Protein AF-0000000079918342 (afdb_homodimer)

Secondary structure (DSSP, 8-state):
--B-SSTT--HHHHHHTS-HHHHTHHHHTT--SS-SSEEEEEEEEEETTEEEEEEEEEEEGGGHHHHTT-SSPPP--TT--EEE-SSS-EEE-SSEE-TTSS-EE--EEEE--TTT-SSPEEEE-HHHHHHHT-EE-TTS-EEEE-TTS-EEEEEEEEE-STT-EEEEEEHHHHHHHHHHHTEEEEEEEEEEEEE--S----EEEEEE-SSEEEEEEEEE-TTT-SEEEEEEEEEEEPPPS---SSTT--SSPPP--EEEEEE-TTT-PEEEEE-S--TTTTT-EEEE-GGGGHHHHT-TTTEEE-SSEEEETTTEEEE-EE-TTS-EEEEHHHHTTS-HHHHHHHHTTEE---S---HHHIIIIIS-------S--HHHHHHHHHHHHHHHHHHHSS-SBPPPPHHHHHHHHT----SSS-HHHHHHHHHHHHIIIIITB-HHHHHHHH---S--HHHHHHHHHHHTT--HHHHHHHHHHHHHHIIIIISS---HHHHHHHHHTT-TTS-HHHHHHHHHHHHHHHHHHHHHHHHHHHH-/--B-SSTT--HHHHHHHS-HHHHTHHHHTT--SS-SSEEEEEEEEEETTEEEEEEEEEEEGGGHHHHTT-SSPPP--TT--EEE-SSS-EEE-SSEE-TTSS-EE--EEEE--TTT-SSPEEEE-HHHHHHHT-EE-TTS-EEEE-TTS-EEEEEEEEE-STT-EEEEEEHHHHHHHHHHHTEEEEEEEEEEEEE--S----EEEEEE-SSEEEEEEEEE-TTT-SEEEEEEEEEEEPPPS---SSTT--SSPPP--EEEEEE-TTT-PEEEEE-S--TTTTT-EEEE-GGGGHHHHT-TTTEEE-SSEEEETTTEEEE-EE-TTS-EEEEHHHHTTS-HHHHHHHHTTEE---S---HHHIIIIIS-------S--HHHHHHHHHHHHHHHHHHHSS-SBPPPPHHHHHHHHT----SSS-HHHHHHHHHHHHIIIIITB-HHHHHHHH---S--HHHHHHHHHHHTT--HHHHHHHHHHHHHHIIIIISS---HHHHHHHHHTT-TTS-HHHHHHHHHHHHHHHHHHHHHHHHHHHH-

Nearest PDB structures (foldseek):
  5kec-assembly3_D  TM=1.376E-01  e=1.061E-01  Klebsiella pneumoniae
  4w4l-assembly1_C  TM=3.823E-01  e=3.158E+00  Mycobacterium tuberculosis str. Erdman = ATCC 35801
  8gn5-assembly1_A  TM=1.642E-01  e=6.571E-01  Lederbergvirus
  4w4l-assembly1_C  TM=3.825E-01  e=2.499E+00  Mycobacterium tuberculosis str. Erdman = ATCC 35801
  5kec-assembly3_D  TM=1.377E-01  e=1.593E-01  Klebsiella pneumoniae

Solvent-accessible surface area (backbone atoms only — not comparable to full-atom values): 57253 Å² total; per-residue (Å²): 121,79,37,52,80,48,82,90,54,63,37,59,63,53,52,71,68,45,58,70,76,55,57,50,57,74,65,58,67,67,67,48,44,74,62,74,53,75,39,80,39,36,31,37,37,75,53,92,61,38,29,41,37,34,44,38,32,32,32,45,52,87,47,47,66,66,67,47,71,45,32,66,75,80,76,70,47,56,74,49,33,47,40,45,74,60,102,71,66,47,56,41,55,10,52,56,31,59,80,82,83,50,65,36,30,46,39,48,50,70,45,73,54,78,75,76,51,82,51,58,48,79,45,64,36,61,38,63,39,49,53,57,48,54,44,74,44,96,75,64,25,28,30,24,64,48,79,73,66,44,82,40,79,40,37,45,55,46,73,78,52,92,75,24,37,37,32,31,34,28,24,63,62,49,23,28,51,22,27,44,64,51,24,24,41,35,38,31,42,44,33,32,26,63,42,89,48,88,58,56,72,69,33,60,34,32,29,80,58,97,49,32,13,35,40,35,44,31,34,43,38,79,88,78,59,26,27,35,22,36,42,32,13,35,33,34,35,50,39,41,96,65,27,58,59,44,85,82,46,65,96,57,82,87,71,64,61,68,42,44,52,34,64,38,84,88,77,66,43,76,36,66,46,62,21,56,79,38,85,90,50,25,81,38,60,28,28,22,44,31,59,65,48,39,70,39,60,75,35,41,81,48,21,40,43,53,77,51,29,40,32,37,62,95,64,46,71,44,65,38,37,63,29,95,72,52,31,33,34,34,39,30,31,60,53,44,72,44,46,58,72,50,41,54,55,50,55,77,31,52,34,68,69,67,83,61,79,43,68,68,54,46,34,40,74,72,62,69,38,92,67,88,73,85,63,67,43,60,68,58,32,53,47,25,50,53,49,27,41,52,28,40,24,72,57,71,72,46,66,54,56,49,87,66,54,71,68,57,42,45,45,43,74,28,46,51,79,56,42,50,68,40,61,67,52,28,39,52,44,43,45,45,49,32,45,65,62,57,69,27,40,29,45,70,54,35,25,65,76,40,68,46,79,95,62,57,51,68,58,19,46,42,47,33,32,48,73,70,68,44,61,45,67,68,46,41,41,41,55,50,50,45,48,47,42,38,67,29,27,67,83,38,79,72,46,79,57,27,57,48,52,35,48,77,70,67,37,65,87,44,54,35,28,55,36,42,43,50,50,51,37,45,38,28,51,18,34,44,49,50,25,49,50,33,52,59,57,62,78,106,121,78,36,53,82,49,85,89,53,64,36,59,63,53,51,72,70,45,58,69,76,55,58,49,55,72,65,58,66,67,68,49,44,75,61,75,52,74,39,79,38,36,30,37,39,75,53,91,62,38,30,42,36,33,44,39,32,30,32,46,51,89,47,49,67,66,67,47,71,45,31,67,76,80,75,70,47,54,74,49,33,46,39,45,75,60,102,71,63,46,56,42,56,10,50,56,34,59,78,83,83,52,64,37,31,47,38,49,50,71,44,71,52,78,74,76,51,85,51,58,47,77,44,65,37,61,39,64,40,50,50,58,48,52,44,73,45,95,76,64,25,27,29,26,64,48,78,73,67,44,81,40,80,39,36,45,57,45,72,77,50,93,75,22,37,37,31,31,34,28,24,62,63,50,22,28,52,24,26,46,63,51,25,24,41,36,36,29,40,43,34,32,26,63,44,89,50,89,58,58,73,69,34,61,35,33,30,82,59,97,51,34,14,35,39,36,43,30,33,43,38,80,88,78,57,26,28,37,21,36,42,34,13,35,34,33,36,50,39,42,97,65,28,58,60,43,86,81,47,64,98,57,80,85,69,62,60,67,40,42,51,34,64,38,86,88,78,67,44,75,35,66,44,62,21,54,78,40,86,90,50,23,80,38,60,28,30,22,46,31,60,63,48,39,69,41,59,74,34,42,80,48,19,40,42,53,77,52,28,40,32,36,62,94,62,47,71,42,64,39,36,64,30,95,72,52,32,33,34,33,38,30,30,59,51,45,73,46,48,57,71,48,42,55,56,50,55,77,32,51,34,68,68,66,84,61,80,43,67,67,54,46,34,40,74,72,62,69,38,90,68,89,74,85,62,68,43,58,66,58,31,53,48,24,50,52,47,26,41,52,27,39,24,71,57,72,72,44,65,52,57,49,86,66,53,72,70,57,42,44,45,46,74,29,48,49,79,55,43,50,68,42,61,66,51,28,41,52,43,45,45,43,48,31,46,66,64,57,68,26,42,28,44,71,56,34,23,65,76,42,68,47,78,97,62,57,49,68,58,19,47,43,46,32,32,47,73,71,69,46,62,46,68,68,45,42,40,42,54,50,50,45,48,47,41,38,68,29,28,66,83,38,79,72,46,79,57,26,57,47,53,34,48,76,70,66,36,66,88,44,54,35,27,54,36,43,41,49,49,52,38,45,37,29,53,19,35,43,49,50,24,50,49,32,52,59,56,62,79,106

Organism: NCBI:txid1990687

pLDDT: mean 90.71, std 8.5, range [48.34, 98.69]

Structure (mmCIF, N/CA/C/O backbone):
data_AF-0000000079918342-model_v1
#
loop_
_entity.id
_entity.type
_entity.pdbx_description
1 polymer 'ApeA N-terminal domain-containing protein'
#
loop_
_atom_site.group_PDB
_atom_site.id
_atom_site.type_symbol
_atom_site.label_atom_id
_atom_site.label_alt_id
_atom_site.label_comp_id
_atom_site.label_asym_id
_atom_site.label_entity_id
_atom_site.label_seq_id
_atom_site.pdbx_PDB_ins_code
_atom_site.Cartn_x
_atom_site.Cartn_y
_atom_site.Cartn_z
_atom_site.occupancy
_atom_site.B_iso_or_equiv
_atom_site.auth_seq_id
_atom_site.auth_comp_id
_atom_site.auth_asym_id
_atom_site.auth_atom_id
_atom_site.pdbx_PDB_model_num
ATOM 1 N N . MET A 1 1 ? 8.359 -11.977 37.719 1 77.25 1 MET A N 1
ATOM 2 C CA . MET A 1 1 ? 7.555 -11.188 38.656 1 77.25 1 MET A CA 1
ATOM 3 C C . MET A 1 1 ? 8.336 -9.977 39.156 1 77.25 1 MET A C 1
ATOM 5 O O . MET A 1 1 ? 9.57 -10.008 39.219 1 77.25 1 MET A O 1
ATOM 9 N N . LEU A 1 2 ? 7.613 -8.914 39.406 1 88.88 2 LEU A N 1
ATOM 10 C CA . LEU A 1 2 ? 8.211 -7.703 39.969 1 88.88 2 LEU A CA 1
ATOM 11 C C . LEU A 1 2 ? 8.773 -7.965 41.375 1 88.88 2 LEU A C 1
ATOM 13 O O . LEU A 1 2 ? 8.203 -8.75 42.125 1 88.88 2 LEU A O 1
ATOM 17 N N . LYS A 1 3 ? 9.914 -7.402 41.625 1 88.44 3 LYS A N 1
ATOM 18 C CA . LYS A 1 3 ? 10.562 -7.598 42.938 1 88.44 3 LYS A CA 1
ATOM 19 C C . LYS A 1 3 ? 10.938 -6.262 43.562 1 88.44 3 LYS A C 1
ATOM 21 O O . LYS A 1 3 ? 11.055 -5.25 42.875 1 88.44 3 LYS A O 1
ATOM 26 N N . ASN A 1 4 ? 11.078 -6.301 44.906 1 85.06 4 ASN A N 1
ATOM 27 C CA . ASN A 1 4 ? 11.578 -5.141 45.625 1 85.06 4 ASN A CA 1
ATOM 28 C C . ASN A 1 4 ? 13.062 -4.91 45.375 1 85.06 4 ASN A C 1
ATOM 30 O O . ASN A 1 4 ? 13.883 -5.809 45.594 1 85.06 4 ASN A O 1
ATOM 34 N N . PRO A 1 5 ? 13.406 -3.764 44.938 1 77.19 5 PRO A N 1
ATOM 35 C CA . PRO A 1 5 ? 14.844 -3.52 44.844 1 77.19 5 PRO A CA 1
ATOM 36 C C . PRO A 1 5 ? 15.547 -3.582 46.188 1 77.19 5 PRO A C 1
ATOM 38 O O . PRO A 1 5 ? 16.688 -4.039 46.25 1 77.19 5 PRO A O 1
ATOM 41 N N . ASP A 1 6 ? 14.773 -3.061 47.25 1 77.81 6 ASP A N 1
ATOM 42 C CA . ASP A 1 6 ? 15.227 -3.154 48.625 1 77.81 6 ASP A CA 1
ATOM 43 C C . ASP A 1 6 ? 14.445 -4.219 49.375 1 77.81 6 ASP A C 1
ATOM 45 O O . ASP A 1 6 ? 13.242 -4.07 49.594 1 77.81 6 ASP A O 1
ATOM 49 N N . PRO A 1 7 ? 15.102 -5.277 49.781 1 77.69 7 PRO A N 1
ATOM 50 C CA . PRO A 1 7 ? 14.398 -6.371 50.469 1 77.69 7 PRO A CA 1
ATOM 51 C C . PRO A 1 7 ? 13.672 -5.918 51.719 1 77.69 7 PRO A C 1
ATOM 53 O O . PRO A 1 7 ? 12.734 -6.578 52.156 1 77.69 7 PRO A O 1
ATOM 56 N N . LYS A 1 8 ? 14.055 -4.855 52.344 1 80.31 8 LYS A N 1
ATOM 57 C CA . LYS A 1 8 ? 13.438 -4.414 53.594 1 80.31 8 LYS A CA 1
ATOM 58 C C . LYS A 1 8 ? 12.195 -3.562 53.312 1 80.31 8 LYS A C 1
ATOM 60 O O . LYS A 1 8 ? 11.469 -3.211 54.25 1 80.31 8 LYS A O 1
ATOM 65 N N . SER A 1 9 ? 12.023 -3.332 52 1 82.75 9 SER A N 1
ATOM 66 C CA . SER A 1 9 ? 10.891 -2.473 51.656 1 82.75 9 SER A CA 1
ATOM 67 C C . SER A 1 9 ? 9.602 -3.277 51.531 1 82.75 9 SER A C 1
ATOM 69 O O . SER A 1 9 ? 9.641 -4.48 51.281 1 82.75 9 SER A O 1
ATOM 71 N N . ASP A 1 10 ? 8.492 -2.711 51.844 1 86.94 10 ASP A N 1
ATOM 72 C CA . ASP A 1 10 ? 7.188 -3.357 51.75 1 86.94 10 ASP A CA 1
ATOM 73 C C . ASP A 1 10 ? 6.477 -2.965 50.469 1 86.94 10 ASP A C 1
ATOM 75 O O . ASP A 1 10 ? 5.246 -2.965 50.406 1 86.94 10 ASP A O 1
ATOM 79 N N . CYS A 1 11 ? 7.215 -2.602 49.469 1 89.62 11 CYS A N 1
ATOM 80 C CA . CYS A 1 11 ? 6.66 -2.084 48.25 1 89.62 11 CYS A CA 1
ATOM 81 C C . CYS A 1 11 ? 5.832 -3.145 47.531 1 89.62 11 CYS A C 1
ATOM 83 O O . CYS A 1 11 ? 4.797 -2.834 46.938 1 89.62 11 CYS A O 1
ATOM 85 N N . LEU A 1 12 ? 6.203 -4.348 47.562 1 91 12 LEU A N 1
ATOM 86 C CA . LEU A 1 12 ? 5.488 -5.418 46.875 1 91 12 LEU A CA 1
ATOM 87 C C . LEU A 1 12 ? 4.105 -5.625 47.469 1 91 12 LEU A C 1
ATOM 89 O O . LEU A 1 12 ? 3.133 -5.836 46.75 1 91 12 LEU A O 1
ATOM 93 N N . GLU A 1 13 ? 4.07 -5.605 48.781 1 90.38 13 GLU A N 1
ATOM 94 C CA . GLU A 1 13 ? 2.785 -5.742 49.438 1 90.38 13 GLU A CA 1
ATOM 95 C C . GLU A 1 13 ? 1.85 -4.59 49.094 1 90.38 13 GLU A C 1
ATOM 97 O O . GLU A 1 13 ? 0.654 -4.797 48.875 1 90.38 13 GLU A O 1
ATOM 102 N N . ARG A 1 14 ? 2.424 -3.492 49.062 1 90.62 14 ARG A N 1
ATOM 103 C CA . ARG A 1 14 ? 1.624 -2.322 48.719 1 90.62 14 ARG A CA 1
ATOM 104 C C . ARG A 1 14 ? 1.157 -2.383 47.25 1 90.62 14 ARG A C 1
ATOM 106 O O . ARG A 1 14 ? 0.032 -1.988 46.938 1 90.62 14 ARG A O 1
ATOM 113 N N . TYR A 1 15 ? 2.021 -2.844 46.406 1 92.88 15 TYR A N 1
ATOM 114 C CA . TYR A 1 15 ? 1.688 -3.041 45 1 92.88 15 TYR A CA 1
ATOM 115 C C . TYR A 1 15 ? 0.479 -3.957 44.844 1 92.88 15 TYR A C 1
ATOM 117 O O . TYR A 1 15 ? -0.421 -3.682 44.031 1 92.88 15 TYR A O 1
ATOM 125 N N . GLU A 1 16 ? 0.348 -4.984 45.625 1 91.62 16 GLU A N 1
ATOM 126 C CA . GLU A 1 16 ? -0.714 -5.977 45.5 1 91.62 16 GLU A CA 1
ATOM 127 C C . GLU A 1 16 ? -2.053 -5.414 45.969 1 91.62 16 GLU A C 1
ATOM 129 O O . GLU A 1 16 ? -3.111 -5.93 45.625 1 91.62 16 GLU A O 1
ATOM 134 N N . THR A 1 17 ? -1.94 -4.348 46.719 1 89.75 17 THR A N 1
ATOM 135 C CA . THR A 1 17 ? -3.17 -3.775 47.25 1 89.75 17 THR A CA 1
ATOM 136 C C . THR A 1 17 ? -3.686 -2.658 46.344 1 89.75 17 THR A C 1
ATOM 138 O O . THR A 1 17 ? -4.773 -2.127 46.594 1 89.75 17 THR A O 1
ATOM 141 N N . LEU A 1 18 ? -2.867 -2.318 45.375 1 91.75 18 LEU A N 1
ATOM 142 C CA . LEU A 1 18 ? -3.283 -1.254 44.469 1 91.75 18 LEU A CA 1
ATOM 143 C C . LEU A 1 18 ? -4.465 -1.7 43.625 1 91.75 18 LEU A C 1
ATOM 145 O O . LEU A 1 18 ? -4.652 -2.896 43.375 1 91.75 18 LEU A O 1
ATOM 149 N N . PRO A 1 19 ? -5.211 -0.747 43.156 1 91 19 PRO A N 1
ATOM 150 C CA . PRO A 1 19 ? -6.223 -1.092 42.156 1 91 19 PRO A CA 1
ATOM 151 C C . PRO A 1 19 ? -5.629 -1.774 40.906 1 91 19 PRO A C 1
ATOM 153 O O . PRO A 1 19 ? -4.512 -1.454 40.5 1 91 19 PRO A O 1
ATOM 156 N N . PRO A 1 20 ? -6.352 -2.643 40.344 1 91.19 20 PRO A N 1
ATOM 157 C CA . PRO A 1 20 ? -5.852 -3.428 39.188 1 91.19 20 PRO A CA 1
ATOM 158 C C . PRO A 1 20 ? -5.332 -2.555 38.062 1 91.19 20 PRO A C 1
ATOM 160 O O . PRO A 1 20 ? -4.344 -2.906 37.406 1 91.19 20 PRO A O 1
ATOM 163 N N . ALA A 1 21 ? -5.938 -1.442 37.844 1 90.69 21 ALA A N 1
ATOM 164 C CA . ALA A 1 21 ? -5.543 -0.572 36.75 1 90.69 21 ALA A CA 1
ATOM 165 C C . ALA A 1 21 ? -4.117 -0.064 36.938 1 90.69 21 ALA A C 1
ATOM 167 O O . ALA A 1 21 ? -3.416 0.205 35.969 1 90.69 21 ALA A O 1
ATOM 168 N N . LEU A 1 22 ? -3.652 0.002 38.156 1 93.81 22 LEU A N 1
ATOM 169 C CA . LEU A 1 22 ? -2.342 0.563 38.469 1 93.81 22 LEU A CA 1
ATOM 170 C C . LEU A 1 22 ? -1.278 -0.53 38.5 1 93.81 22 LEU A C 1
ATOM 172 O O . LEU A 1 22 ? -0.081 -0.237 38.531 1 93.81 22 LEU A O 1
ATOM 176 N N . GLN A 1 23 ? -1.66 -1.722 38.469 1 94.31 23 GLN A N 1
ATOM 177 C CA . GLN A 1 23 ? -0.716 -2.824 38.625 1 94.31 23 GLN A CA 1
ATOM 178 C C . GLN A 1 23 ? -0.073 -3.191 37.312 1 94.31 23 GLN A C 1
ATOM 180 O O . GLN A 1 23 ? 0.953 -3.873 37.25 1 94.31 23 GLN A O 1
ATOM 185 N N . HIS A 1 24 ? -0.611 -2.771 36.125 1 95.5 24 HIS A N 1
ATOM 186 C CA . HIS A 1 24 ? -0.116 -3.02 34.781 1 95.5 24 HIS A CA 1
ATOM 187 C C . HIS A 1 24 ? 0.101 -4.508 34.531 1 95.5 24 HIS A C 1
ATOM 189 O O . HIS A 1 24 ? 1.1 -4.906 33.938 1 95.5 24 HIS A O 1
ATOM 195 N N . ARG A 1 25 ? -0.786 -5.34 35.031 1 93.19 25 ARG A N 1
ATOM 196 C CA . ARG A 1 25 ? -0.651 -6.789 34.875 1 93.19 25 ARG A CA 1
ATOM 197 C C . ARG A 1 25 ? -0.78 -7.215 33.438 1 93.19 25 ARG A C 1
ATOM 199 O O . ARG A 1 25 ? -0.12 -8.156 33 1 93.19 25 ARG A O 1
ATOM 206 N N . GLU A 1 26 ? -1.632 -6.539 32.688 1 92.19 26 GLU A N 1
ATOM 207 C CA . GLU A 1 26 ? -1.819 -6.855 31.281 1 92.19 26 GLU A CA 1
ATOM 208 C C . GLU A 1 26 ? -0.519 -6.688 30.5 1 92.19 26 GLU A C 1
ATOM 210 O O . GLU A 1 26 ? -0.206 -7.496 29.625 1 92.19 26 GLU A O 1
ATOM 215 N N . ALA A 1 27 ? 0.208 -5.66 30.828 1 94.19 27 ALA A N 1
ATOM 216 C CA . ALA A 1 27 ? 1.485 -5.418 30.172 1 94.19 27 ALA A CA 1
ATOM 217 C C . ALA A 1 27 ? 2.51 -6.484 30.531 1 94.19 27 ALA A C 1
ATOM 219 O O . ALA A 1 27 ? 3.297 -6.918 29.688 1 94.19 27 ALA A O 1
ATOM 220 N N . LEU A 1 28 ? 2.471 -6.914 31.75 1 94.12 28 LEU A N 1
ATOM 221 C CA . LEU A 1 28 ? 3.426 -7.91 32.25 1 94.12 28 LEU A CA 1
ATOM 222 C C . LEU A 1 28 ? 3.143 -9.273 31.625 1 94.12 28 LEU A C 1
ATOM 224 O O . LEU A 1 28 ? 4.055 -10.086 31.469 1 94.12 28 LEU A O 1
ATOM 228 N N . THR A 1 29 ? 1.911 -9.523 31.219 1 93.12 29 THR A N 1
ATOM 229 C CA . THR A 1 29 ? 1.535 -10.797 30.594 1 93.12 29 THR A CA 1
ATOM 230 C C . THR A 1 29 ? 2.113 -10.906 29.188 1 93.12 29 THR A C 1
ATOM 232 O O . THR A 1 29 ? 2.184 -12 28.625 1 93.12 29 THR A O 1
ATOM 235 N N . LEU A 1 30 ? 2.508 -9.812 28.609 1 94.56 30 LEU A N 1
ATOM 236 C CA . LEU A 1 30 ? 3.066 -9.805 27.266 1 94.56 30 LEU A CA 1
ATOM 237 C C . LEU A 1 30 ? 4.488 -10.359 27.25 1 94.56 30 LEU A C 1
ATOM 239 O O . LEU A 1 30 ? 5.023 -10.695 26.203 1 94.56 30 LEU A O 1
ATOM 243 N N . ILE A 1 31 ? 5.094 -10.469 28.453 1 95.06 31 ILE A N 1
ATOM 244 C CA . ILE A 1 31 ? 6.484 -10.898 28.547 1 95.06 31 ILE A CA 1
ATOM 245 C C . ILE A 1 31 ? 6.574 -12.406 28.359 1 95.06 31 ILE A C 1
ATOM 247 O O . ILE A 1 31 ? 6.328 -13.172 29.297 1 95.06 31 ILE A O 1
ATOM 251 N N . ASP A 1 32 ? 6.895 -12.82 27.234 1 95.56 32 ASP A N 1
ATOM 252 C CA . ASP A 1 32 ? 7.109 -14.211 26.844 1 95.56 32 ASP A CA 1
ATOM 253 C C . ASP A 1 32 ? 8.281 -14.336 25.875 1 95.56 32 ASP A C 1
ATOM 255 O O . ASP A 1 32 ? 8.164 -13.953 24.703 1 95.56 32 ASP A O 1
ATOM 259 N N . PRO A 1 33 ? 9.406 -14.836 26.328 1 96.31 33 PRO A N 1
ATOM 260 C CA . PRO A 1 33 ? 10.578 -14.93 25.453 1 96.31 33 PRO A CA 1
ATOM 261 C C . PRO A 1 33 ? 10.406 -15.969 24.344 1 96.31 33 PRO A C 1
ATOM 263 O O . PRO A 1 33 ? 11.125 -15.938 23.344 1 96.31 33 PRO A O 1
ATOM 266 N N . GLU A 1 34 ? 9.531 -16.922 24.547 1 96.88 34 GLU A N 1
ATOM 267 C CA . GLU A 1 34 ? 9.344 -18 23.578 1 96.88 34 GLU A CA 1
ATOM 268 C C . GLU A 1 34 ? 7.871 -18.188 23.25 1 96.88 34 GLU A C 1
ATOM 270 O O . GLU A 1 34 ? 7.332 -19.297 23.406 1 96.88 34 GLU A O 1
ATOM 275 N N . PRO A 1 35 ? 7.332 -17.109 22.703 1 96.38 35 PRO A N 1
ATOM 276 C CA . PRO A 1 35 ? 5.91 -17.203 22.375 1 96.38 35 PRO A CA 1
ATOM 277 C C . PRO A 1 35 ? 5.648 -18.203 21.234 1 96.38 35 PRO A C 1
ATOM 279 O O . PRO A 1 35 ? 6.539 -18.453 20.422 1 96.38 35 PRO A O 1
ATOM 282 N N . THR A 1 36 ? 4.402 -18.719 21.172 1 95.38 36 THR A N 1
ATOM 283 C CA . THR A 1 36 ? 4.082 -19.703 20.156 1 95.38 36 THR A CA 1
ATOM 284 C C . THR A 1 36 ? 2.91 -19.234 19.297 1 95.38 36 THR A C 1
ATOM 286 O O . THR A 1 36 ? 2.621 -19.828 18.25 1 95.38 36 THR A O 1
ATOM 289 N N . GLN A 1 37 ? 2.238 -18.266 19.641 1 95.69 37 GLN A N 1
ATOM 290 C CA . GLN A 1 37 ? 1.07 -17.812 18.906 1 95.69 37 GLN A CA 1
ATOM 291 C C . GLN A 1 37 ? 1.309 -16.438 18.297 1 95.69 37 GLN A C 1
ATOM 293 O O . GLN A 1 37 ? 2.102 -16.297 17.359 1 95.69 37 GLN A O 1
ATOM 298 N N . TRP A 1 38 ? 0.719 -15.375 18.891 1 97.19 38 TRP A N 1
ATOM 299 C CA . TRP A 1 38 ? 0.881 -14.023 18.375 1 97.19 38 TRP A CA 1
ATOM 300 C C . TRP A 1 38 ? 1.716 -13.172 19.312 1 97.19 38 TRP A C 1
ATOM 302 O O . TRP A 1 38 ? 1.602 -13.297 20.547 1 97.19 38 TRP A O 1
ATOM 312 N N . ILE A 1 39 ? 2.525 -12.328 18.828 1 98.25 39 ILE A N 1
ATOM 313 C CA . ILE A 1 39 ? 3.361 -11.398 19.578 1 98.25 39 ILE A CA 1
ATOM 314 C C . ILE A 1 39 ? 2.932 -9.961 19.297 1 98.25 39 ILE A C 1
ATOM 316 O O . ILE A 1 39 ? 2.949 -9.523 18.141 1 98.25 39 ILE A O 1
ATOM 320 N N . THR A 1 40 ? 2.531 -9.219 20.297 1 98.12 40 THR A N 1
ATOM 321 C CA . THR A 1 40 ? 2.273 -7.797 20.094 1 98.12 40 THR A CA 1
ATOM 322 C C . THR A 1 40 ? 3.582 -7.016 20.031 1 98.12 40 THR A C 1
ATOM 324 O O . THR A 1 40 ? 4.324 -6.945 21.016 1 98.12 40 THR A O 1
ATOM 327 N N . VAL A 1 41 ? 3.852 -6.441 18.875 1 98.19 41 VAL A N 1
ATOM 328 C CA . VAL A 1 41 ? 5.176 -5.855 18.688 1 98.19 41 VAL A CA 1
ATOM 329 C C . VAL A 1 41 ? 5.07 -4.332 18.656 1 98.19 41 VAL A C 1
ATOM 331 O O . VAL A 1 41 ? 6.047 -3.633 18.938 1 98.19 41 VAL A O 1
ATOM 334 N N . LEU A 1 42 ? 3.988 -3.832 18.297 1 97.44 42 LEU A N 1
ATOM 335 C CA . LEU A 1 42 ? 3.758 -2.396 18.172 1 97.44 42 LEU A CA 1
ATOM 336 C C . LEU A 1 42 ? 2.391 -2.014 18.719 1 97.44 42 LEU A C 1
ATOM 338 O O . LEU A 1 42 ? 1.396 -2.693 18.469 1 97.44 42 LEU A O 1
ATOM 342 N N . ARG A 1 43 ? 2.383 -0.974 19.531 1 97.25 43 ARG A N 1
ATOM 343 C CA . ARG A 1 43 ? 1.124 -0.548 20.141 1 97.25 43 ARG A CA 1
ATOM 344 C C . ARG A 1 43 ? 1.159 0.936 20.484 1 97.25 43 ARG A C 1
ATOM 346 O O . ARG A 1 43 ? 2.18 1.444 20.953 1 97.25 43 ARG A O 1
ATOM 353 N N . ARG A 1 44 ? 0.147 1.629 20.25 1 95.19 44 ARG A N 1
ATOM 354 C CA . ARG A 1 44 ? -0.139 2.967 20.766 1 95.19 44 ARG A CA 1
ATOM 355 C C . ARG A 1 44 ? -1.598 3.09 21.188 1 95.19 44 ARG A C 1
ATOM 357 O O . ARG A 1 44 ? -2.5 3.059 20.344 1 95.19 44 ARG A O 1
ATOM 364 N N . GLN A 1 45 ? -1.799 3.193 22.469 1 94.62 45 GLN A N 1
ATOM 365 C CA . GLN A 1 45 ? -3.139 3.322 23.031 1 94.62 45 GLN A CA 1
ATOM 366 C C . GLN A 1 45 ? -3.182 4.398 24.109 1 94.62 45 GLN A C 1
ATOM 368 O O . GLN A 1 45 ? -2.328 4.43 25 1 94.62 45 GLN A O 1
ATOM 373 N N . GLY A 1 46 ? -4.113 5.191 23.953 1 91.94 46 GLY A N 1
ATOM 374 C CA . GLY A 1 46 ? -4.309 6.207 24.969 1 91.94 46 GLY A CA 1
ATOM 375 C C . GLY A 1 46 ? -3.443 7.434 24.766 1 91.94 46 GLY A C 1
ATOM 376 O O . GLY A 1 46 ? -2.795 7.578 23.734 1 91.94 46 GLY A O 1
ATOM 377 N N . ASP A 1 47 ? -3.59 8.344 25.719 1 87.06 47 ASP A N 1
ATOM 378 C CA . ASP A 1 47 ? -2.832 9.594 25.656 1 87.06 47 ASP A CA 1
ATOM 379 C C . ASP A 1 47 ? -2.662 10.188 27.062 1 87.06 47 ASP A C 1
ATOM 381 O O . ASP A 1 47 ? -3.15 9.633 28.047 1 87.06 47 ASP A O 1
ATOM 385 N N . GLY A 1 48 ? -1.814 11.188 27.078 1 85.38 48 GLY A N 1
ATOM 386 C CA . GLY A 1 48 ? -1.602 11.859 28.344 1 85.38 48 GLY A CA 1
ATOM 387 C C . GLY A 1 48 ? -1.008 10.953 29.422 1 85.38 48 GLY A C 1
ATOM 388 O O . GLY A 1 48 ? 0.04 10.344 29.203 1 85.38 48 GLY A O 1
ATOM 389 N N . LYS A 1 49 ? -1.84 10.828 30.5 1 86.62 49 LYS A N 1
ATOM 390 C CA . LYS A 1 49 ? -1.336 10.047 31.625 1 86.62 49 LYS A CA 1
ATOM 391 C C . LYS A 1 49 ? -1.922 8.641 31.641 1 86.62 49 LYS A C 1
ATOM 393 O O . LYS A 1 49 ? -1.796 7.91 32.625 1 86.62 49 LYS A O 1
ATOM 398 N N . ASN A 1 50 ? -2.578 8.297 30.641 1 92.62 50 ASN A N 1
ATOM 399 C CA . ASN A 1 50 ? -3.105 6.949 30.438 1 92.62 50 ASN A CA 1
ATOM 400 C C . ASN A 1 50 ? -2.77 6.414 29.062 1 92.62 50 ASN A C 1
ATOM 402 O O . ASN A 1 50 ? -3.477 6.703 28.094 1 92.62 50 ASN A O 1
ATOM 406 N N . TYR A 1 51 ? -1.711 5.668 29.016 1 95.31 51 TYR A N 1
ATOM 407 C CA . TYR A 1 51 ? -1.306 5.18 27.703 1 95.31 51 TYR A CA 1
ATOM 408 C C . TYR A 1 51 ? -0.571 3.85 27.812 1 95.31 51 TYR A C 1
ATOM 410 O O . TYR A 1 51 ? -0.171 3.449 28.906 1 95.31 51 TYR A O 1
ATOM 418 N N . SER A 1 52 ? -0.561 3.152 26.828 1 96.69 52 SER A N 1
ATOM 419 C CA . SER A 1 52 ? 0.193 1.918 26.641 1 96.69 52 SER A CA 1
ATOM 420 C C . SER A 1 52 ? 0.879 1.895 25.281 1 96.69 52 SER A C 1
ATOM 422 O O . SER A 1 52 ? 0.213 1.907 24.234 1 96.69 52 SER A O 1
ATOM 424 N N . SER A 1 53 ? 2.215 1.866 25.281 1 97.06 53 SER A N 1
ATOM 425 C CA . SER A 1 53 ? 2.973 1.939 24.031 1 97.06 53 SER A CA 1
ATOM 426 C C . SER A 1 53 ? 4.016 0.83 23.953 1 97.06 53 SER A C 1
ATOM 428 O O . SER A 1 53 ? 4.656 0.503 24.953 1 97.06 53 SER A O 1
ATOM 430 N N . LEU A 1 54 ? 4.094 0.23 22.844 1 98 54 LEU A N 1
ATOM 431 C CA . LEU A 1 54 ? 5.113 -0.763 22.531 1 98 54 LEU A CA 1
ATOM 432 C C . LEU A 1 54 ? 5.859 -0.385 21.25 1 98 54 LEU A C 1
ATOM 434 O O . LEU A 1 54 ? 5.254 0.114 20.297 1 98 54 LEU A O 1
ATOM 438 N N . LYS A 1 55 ? 7.113 -0.656 21.188 1 97.44 55 LYS A N 1
ATOM 439 C CA . LYS A 1 55 ? 7.934 -0.455 20 1 97.44 55 LYS A CA 1
ATOM 440 C C . LYS A 1 55 ? 8.992 -1.551 19.859 1 97.44 55 LYS A C 1
ATOM 442 O O . LYS A 1 55 ? 9.719 -1.838 20.812 1 97.44 55 LYS A O 1
ATOM 447 N N . PRO A 1 56 ? 9.039 -2.141 18.719 1 98.19 56 PRO A N 1
ATOM 448 C CA . PRO A 1 56 ? 9.992 -3.232 18.516 1 98.19 56 PRO A CA 1
ATOM 449 C C . PRO A 1 56 ? 11.312 -2.762 17.906 1 98.19 56 PRO A C 1
ATOM 451 O O . PRO A 1 56 ? 11.352 -1.727 17.234 1 98.19 56 PRO A O 1
ATOM 454 N N . LEU A 1 57 ? 12.391 -3.504 18.109 1 97.62 57 LEU A N 1
ATOM 455 C CA . LEU A 1 57 ? 13.656 -3.391 17.391 1 97.62 57 LEU A CA 1
ATOM 456 C C . LEU A 1 57 ? 14.398 -4.727 17.375 1 97.62 57 LEU A C 1
ATOM 458 O O . LEU A 1 57 ? 14.023 -5.652 18.109 1 97.62 57 LEU A O 1
ATOM 462 N N . LEU A 1 58 ? 15.328 -4.863 16.531 1 98.06 58 LEU A N 1
ATOM 463 C CA . LEU A 1 58 ? 16.125 -6.082 16.406 1 98.06 58 LEU A CA 1
ATOM 464 C C . LEU A 1 58 ? 17.547 -5.844 16.891 1 98.06 58 LEU A C 1
ATOM 466 O O . LEU A 1 58 ? 18.125 -4.773 16.672 1 98.06 58 LEU A O 1
ATOM 470 N N . VAL A 1 59 ? 18.047 -6.824 17.547 1 97.62 59 VAL A N 1
ATOM 471 C CA . VAL A 1 59 ? 19.438 -6.801 17.984 1 97.62 59 VAL A CA 1
ATOM 472 C C . VAL A 1 59 ? 20.078 -8.172 17.75 1 97.62 59 VAL A C 1
ATOM 474 O O . VAL A 1 59 ? 19.391 -9.195 17.828 1 97.62 59 VAL A O 1
ATOM 477 N N . ALA A 1 60 ? 21.391 -8.078 17.484 1 97.12 60 ALA A N 1
ATOM 478 C CA . ALA A 1 60 ? 22.078 -9.359 17.438 1 97.12 60 ALA A CA 1
ATOM 479 C C . ALA A 1 60 ? 21.906 -10.125 18.75 1 97.12 60 ALA A C 1
ATOM 481 O O . ALA A 1 60 ? 21.984 -9.539 19.828 1 97.12 60 ALA A O 1
ATOM 482 N N . THR A 1 61 ? 21.703 -11.406 18.594 1 95.5 61 THR A N 1
ATOM 483 C CA . THR A 1 61 ? 21.469 -12.219 19.797 1 95.5 61 THR A CA 1
ATOM 484 C C . THR A 1 61 ? 22.641 -12.078 20.766 1 95.5 61 THR A C 1
ATOM 486 O O . THR A 1 61 ? 22.438 -12.102 21.984 1 95.5 61 THR A O 1
ATOM 489 N N . ALA A 1 62 ? 23.781 -11.852 20.266 1 94.69 62 ALA A N 1
ATOM 490 C CA . ALA A 1 62 ? 25 -11.727 21.078 1 94.69 62 ALA A CA 1
ATOM 491 C C . ALA A 1 62 ? 24.969 -10.461 21.922 1 94.69 62 ALA A C 1
ATOM 493 O O . ALA A 1 62 ? 25.688 -10.352 22.922 1 94.69 62 ALA A O 1
ATOM 494 N N . HIS A 1 63 ? 24.172 -9.516 21.578 1 95.88 63 HIS A N 1
ATOM 495 C CA . HIS A 1 63 ? 24.156 -8.234 22.266 1 95.88 63 HIS A CA 1
ATOM 496 C C . HIS A 1 63 ? 22.906 -8.102 23.141 1 95.88 63 HIS A C 1
ATOM 498 O O . HIS A 1 63 ? 22.562 -6.996 23.578 1 95.88 63 HIS A O 1
ATOM 504 N N . GLN A 1 64 ? 22.203 -9.125 23.391 1 95.06 64 GLN A N 1
ATOM 505 C CA . GLN A 1 64 ? 20.969 -9.133 24.156 1 95.06 64 GLN A CA 1
ATOM 506 C C . GLN A 1 64 ? 21.188 -8.555 25.562 1 95.06 64 GLN A C 1
ATOM 508 O O . GLN A 1 64 ? 20.375 -7.77 26.047 1 95.06 64 GLN A O 1
ATOM 513 N N . ASP A 1 65 ? 22.266 -8.914 26.156 1 95.19 65 ASP A N 1
ATOM 514 C CA . ASP A 1 65 ? 22.562 -8.469 27.516 1 95.19 65 ASP A CA 1
ATOM 515 C C . ASP A 1 65 ? 22.781 -6.953 27.562 1 95.19 65 ASP A C 1
ATOM 517 O O . ASP A 1 65 ? 22.391 -6.293 28.531 1 95.19 65 ASP A O 1
ATOM 521 N N . LYS A 1 66 ? 23.312 -6.477 26.531 1 95.25 66 LYS A N 1
ATOM 522 C CA . LYS A 1 66 ? 23.609 -5.047 26.484 1 95.25 66 LYS A CA 1
ATOM 523 C C . LYS A 1 66 ? 22.328 -4.23 26.406 1 95.25 66 LYS A C 1
ATOM 525 O O . LYS A 1 66 ? 22.172 -3.219 27.094 1 95.25 66 LYS A O 1
ATOM 530 N N . VAL A 1 67 ? 21.391 -4.66 25.578 1 95.5 67 VAL A N 1
ATOM 531 C CA . VAL A 1 67 ? 20.156 -3.896 25.375 1 95.5 67 VAL A CA 1
ATOM 532 C C . VAL A 1 67 ? 19.281 -3.979 26.625 1 95.5 67 VAL A C 1
ATOM 534 O O . VAL A 1 67 ? 18.531 -3.047 26.922 1 95.5 67 VAL A O 1
ATOM 537 N N . LEU A 1 68 ? 19.422 -5.07 27.406 1 95.94 68 LEU A N 1
ATOM 538 C CA . LEU A 1 68 ? 18.594 -5.281 28.594 1 95.94 68 LEU A CA 1
ATOM 539 C C . LEU A 1 68 ? 19.25 -4.684 29.828 1 95.94 68 LEU A C 1
ATOM 541 O O . LEU A 1 68 ? 18.688 -4.754 30.922 1 95.94 68 LEU A O 1
ATOM 545 N N . ALA A 1 69 ? 20.359 -4.113 29.672 1 94.69 69 ALA A N 1
ATOM 546 C CA . ALA A 1 69 ? 21.078 -3.527 30.797 1 94.69 69 ALA A CA 1
ATOM 547 C C . ALA A 1 69 ? 20.312 -2.334 31.375 1 94.69 69 ALA A C 1
ATOM 549 O O . ALA A 1 69 ? 20.5 -1.969 32.531 1 94.69 69 ALA A O 1
ATOM 550 N N . THR A 1 70 ? 19.531 -1.716 30.516 1 93.31 70 THR A N 1
ATOM 551 C CA . THR A 1 70 ? 18.703 -0.596 30.953 1 93.31 70 THR A CA 1
ATOM 552 C C . THR A 1 70 ? 17.219 -0.878 30.688 1 93.31 70 THR A C 1
ATOM 554 O O . THR A 1 70 ? 16.891 -1.713 29.844 1 93.31 70 THR A O 1
ATOM 557 N N . THR A 1 71 ? 16.406 -0.177 31.406 1 95.31 71 THR A N 1
ATOM 558 C CA . THR A 1 71 ? 14.969 -0.377 31.25 1 95.31 71 THR A CA 1
ATOM 559 C C . THR A 1 71 ? 14.383 0.671 30.297 1 95.31 71 THR A C 1
ATOM 561 O O . THR A 1 71 ? 13.297 0.483 29.766 1 95.31 71 THR A O 1
ATOM 564 N N . ASP A 1 72 ? 15.102 1.745 30.062 1 93.62 72 ASP A N 1
ATOM 565 C CA . ASP A 1 72 ? 14.617 2.834 29.219 1 93.62 72 ASP A CA 1
ATOM 566 C C . ASP A 1 72 ? 14.594 2.426 27.75 1 93.62 72 ASP A C 1
ATOM 568 O O . ASP A 1 72 ? 15.375 1.572 27.328 1 93.62 72 ASP A O 1
ATOM 572 N N . TRP A 1 73 ? 13.711 3.084 27.062 1 93.19 73 TRP A N 1
ATOM 573 C CA . TRP A 1 73 ? 13.711 2.898 25.625 1 93.19 73 TRP A CA 1
ATOM 574 C C . TRP A 1 73 ? 15.055 3.297 25.016 1 93.19 73 TRP A C 1
ATOM 576 O O . TRP A 1 73 ? 15.641 4.312 25.406 1 93.19 73 TRP A O 1
ATOM 586 N N . SER A 1 74 ? 15.508 2.48 24.109 1 87.19 74 SER A N 1
ATOM 587 C CA . SER A 1 74 ? 16.75 2.816 23.438 1 87.19 74 SER A CA 1
ATOM 588 C C . SER A 1 74 ? 16.578 4.043 22.547 1 87.19 74 SER A C 1
ATOM 590 O O . SER A 1 74 ? 15.695 4.086 21.703 1 87.19 74 SER A O 1
ATOM 592 N N . ILE A 1 75 ? 17.328 5.008 22.781 1 82.81 75 ILE A N 1
ATOM 593 C CA . ILE A 1 75 ? 17.328 6.184 21.906 1 82.81 75 ILE A CA 1
ATOM 594 C C . ILE A 1 75 ? 17.938 5.836 20.562 1 82.81 75 ILE A C 1
ATOM 596 O O . ILE A 1 75 ? 19.062 5.336 20.484 1 82.81 75 ILE A O 1
ATOM 600 N N . ASN A 1 76 ? 17.203 5.988 19.562 1 85.12 76 ASN A N 1
ATOM 601 C CA . ASN A 1 76 ? 17.672 5.664 18.219 1 85.12 76 ASN A CA 1
ATOM 602 C C . ASN A 1 76 ? 16.891 6.434 17.156 1 85.12 76 ASN A C 1
ATOM 604 O O . ASN A 1 76 ? 15.945 7.156 17.484 1 85.12 76 ASN A O 1
ATOM 608 N N . ASP A 1 77 ? 17.375 6.371 15.969 1 89.06 77 ASP A N 1
ATOM 609 C CA . ASP A 1 77 ? 16.734 7.066 14.852 1 89.06 77 ASP A CA 1
ATOM 610 C C . ASP A 1 77 ? 16.172 6.078 13.836 1 89.06 77 ASP A C 1
ATOM 612 O O . ASP A 1 77 ? 16.141 6.359 12.633 1 89.06 77 ASP A O 1
ATOM 616 N N . LEU A 1 78 ? 15.828 4.934 14.328 1 91.75 78 LEU A N 1
ATOM 617 C CA . LEU A 1 78 ? 15.25 3.936 13.438 1 91.75 78 LEU A CA 1
ATOM 618 C C . LEU A 1 78 ? 13.938 4.434 12.836 1 91.75 78 LEU A C 1
ATOM 620 O O . LEU A 1 78 ? 13.094 4.977 13.547 1 91.75 78 LEU A O 1
ATOM 624 N N . GLY A 1 79 ? 13.789 4.27 11.562 1 90.44 79 GLY A N 1
ATOM 625 C CA . GLY A 1 79 ? 12.594 4.703 10.859 1 90.44 79 GLY A CA 1
ATOM 626 C C . GLY A 1 79 ? 12.633 6.164 10.453 1 90.44 79 GLY A C 1
ATOM 627 O O . GLY A 1 79 ? 11.711 6.66 9.812 1 90.44 79 GLY A O 1
ATOM 628 N N . GLU A 1 80 ? 13.703 6.859 10.82 1 89.19 80 GLU A N 1
ATOM 629 C CA . GLU A 1 80 ? 13.828 8.289 10.547 1 89.19 80 GLU A CA 1
ATOM 630 C C . GLU A 1 80 ? 15.156 8.609 9.859 1 89.19 80 GLU A C 1
ATOM 632 O O . GLU A 1 80 ? 16.094 9.102 10.5 1 89.19 80 GLU A O 1
ATOM 637 N N . PRO A 1 81 ? 15.18 8.438 8.578 1 88.56 81 PRO A N 1
ATOM 638 C CA . PRO A 1 81 ? 16.422 8.797 7.887 1 88.56 81 PRO A CA 1
ATOM 639 C C . PRO A 1 81 ? 16.766 10.281 8.023 1 88.56 81 PRO A C 1
ATOM 641 O O . PRO A 1 81 ? 15.859 11.117 8.133 1 88.56 81 PRO A O 1
ATOM 644 N N . SER A 1 82 ? 18.016 10.531 8.078 1 87.56 82 SER A N 1
ATOM 645 C CA . SER A 1 82 ? 18.469 11.914 8.227 1 87.56 82 SER A CA 1
ATOM 646 C C . SER A 1 82 ? 19.828 12.117 7.578 1 87.56 82 SER A C 1
ATOM 648 O O . SER A 1 82 ? 20.562 11.156 7.332 1 87.56 82 SER A O 1
ATOM 650 N N . TYR A 1 83 ? 19.984 13.289 7.145 1 88.06 83 TYR A N 1
ATOM 651 C CA . TYR A 1 83 ? 21.281 13.703 6.605 1 88.06 83 TYR A CA 1
ATOM 652 C C . TYR A 1 83 ? 21.828 14.914 7.355 1 88.06 83 TYR A C 1
ATOM 654 O O . TYR A 1 83 ? 21.125 15.922 7.504 1 88.06 83 TYR A O 1
ATOM 662 N N . GLY A 1 84 ? 22.938 14.75 7.965 1 81.56 84 GLY A N 1
ATOM 663 C CA . GLY A 1 84 ? 23.594 15.852 8.656 1 81.56 84 GLY A CA 1
ATOM 664 C C . GLY A 1 84 ? 24.766 16.422 7.887 1 81.56 84 GLY A C 1
ATOM 665 O O . GLY A 1 84 ? 25.547 15.688 7.277 1 81.56 84 GLY A O 1
ATOM 666 N N . THR A 1 85 ? 24.766 17.75 7.688 1 75.06 85 THR A N 1
ATOM 667 C CA . THR A 1 85 ? 25.828 18.406 6.926 1 75.06 85 THR A CA 1
ATOM 668 C C . THR A 1 85 ? 26.922 18.938 7.859 1 75.06 85 THR A C 1
ATOM 670 O O . THR A 1 85 ? 27.953 19.422 7.402 1 75.06 85 THR A O 1
ATOM 673 N N . ASP A 1 86 ? 26.734 18.766 9.102 1 69.25 86 ASP A N 1
ATOM 674 C CA . ASP A 1 86 ? 27.703 19.359 10.016 1 69.25 86 ASP A CA 1
ATOM 675 C C . ASP A 1 86 ? 29.078 18.734 9.828 1 69.25 86 ASP A C 1
ATOM 677 O O . ASP A 1 86 ? 29.328 18.062 8.828 1 69.25 86 ASP A O 1
ATOM 681 N N . ARG A 1 87 ? 30.062 18.703 10.727 1 66.12 87 ARG A N 1
ATOM 682 C CA . ARG A 1 87 ? 31.484 18.422 10.688 1 66.12 87 ARG A CA 1
ATOM 683 C C . ARG A 1 87 ? 31.766 17.109 9.961 1 66.12 87 ARG A C 1
ATOM 685 O O . ARG A 1 87 ? 32.688 17.031 9.141 1 66.12 87 ARG A O 1
ATOM 692 N N . ASP A 1 88 ? 30.766 16.109 10.125 1 76.5 88 ASP A N 1
ATOM 693 C CA . ASP A 1 88 ? 30.938 14.82 9.453 1 76.5 88 ASP A CA 1
ATOM 694 C C . ASP A 1 88 ? 29.656 14.406 8.742 1 76.5 88 ASP A C 1
ATOM 696 O O . ASP A 1 88 ? 28.812 13.695 9.305 1 76.5 88 ASP A O 1
ATOM 700 N N . PRO A 1 89 ? 29.5 14.93 7.5 1 81.69 89 PRO A N 1
ATOM 701 C CA . PRO A 1 89 ? 28.281 14.617 6.754 1 81.69 89 PRO A CA 1
ATOM 702 C C . PRO A 1 89 ? 28.047 13.109 6.625 1 81.69 89 PRO A C 1
ATOM 704 O O . PRO A 1 89 ? 28.953 12.359 6.277 1 81.69 89 PRO A O 1
ATOM 707 N N . ALA A 1 90 ? 27.016 12.664 7.152 1 85.19 90 ALA A N 1
ATOM 708 C CA . ALA A 1 90 ? 26.672 11.25 7.074 1 85.19 90 ALA A CA 1
ATOM 709 C C . ALA A 1 90 ? 25.172 11.07 6.879 1 85.19 90 ALA A C 1
ATOM 711 O O . ALA A 1 90 ? 24.375 11.828 7.438 1 85.19 90 ALA A O 1
ATOM 712 N N . PHE A 1 91 ? 24.875 10.172 6.074 1 91.44 91 PHE A N 1
ATOM 713 C CA . PHE A 1 91 ? 23.484 9.805 5.871 1 91.44 91 PHE A CA 1
ATOM 714 C C . PHE A 1 91 ? 23.109 8.586 6.711 1 91.44 91 PHE A C 1
ATOM 716 O O . PHE A 1 91 ? 23.797 7.559 6.648 1 91.44 91 PHE A O 1
ATOM 723 N N . HIS A 1 92 ? 22.141 8.781 7.531 1 91.25 92 HIS A N 1
ATOM 724 C CA . HIS A 1 92 ? 21.547 7.68 8.289 1 91.25 92 HIS A CA 1
ATOM 725 C C . HIS A 1 92 ? 20.266 7.184 7.629 1 91.25 92 HIS A C 1
ATOM 727 O O . HIS A 1 92 ? 19.297 7.93 7.52 1 91.25 92 HIS A O 1
ATOM 733 N N . ASP A 1 93 ? 20.234 5.941 7.258 1 92.88 93 ASP A N 1
ATOM 734 C CA . ASP A 1 93 ? 19.141 5.465 6.41 1 92.88 93 ASP A CA 1
ATOM 735 C C . ASP A 1 93 ? 17.938 5.059 7.242 1 92.88 93 ASP A C 1
ATOM 737 O O . ASP A 1 93 ? 16.875 4.738 6.695 1 92.88 93 ASP A O 1
ATOM 741 N N . GLY A 1 94 ? 18.062 5.027 8.594 1 93.62 94 GLY A N 1
ATOM 742 C CA . GLY A 1 94 ? 16.938 4.703 9.469 1 93.62 94 GLY A CA 1
ATOM 743 C C . GLY A 1 94 ? 16.734 3.211 9.648 1 93.62 94 GLY A C 1
ATOM 744 O O . GLY A 1 94 ? 15.828 2.785 10.359 1 93.62 94 GLY A O 1
ATOM 745 N N . LEU A 1 95 ? 17.562 2.373 8.984 1 95.19 95 LEU A N 1
ATOM 746 C CA . LEU A 1 95 ? 17.406 0.926 9.086 1 95.19 95 LEU A CA 1
ATOM 747 C C . LEU A 1 95 ? 18.297 0.366 10.195 1 95.19 95 LEU A C 1
ATOM 749 O O . LEU A 1 95 ? 18.031 -0.722 10.711 1 95.19 95 LEU A O 1
ATOM 753 N N . THR A 1 96 ? 19.359 1.072 10.492 1 94.81 96 THR A N 1
ATOM 754 C CA . THR A 1 96 ? 20.281 0.705 11.562 1 94.81 96 THR A CA 1
ATOM 755 C C . THR A 1 96 ? 20.672 1.928 12.383 1 94.81 96 THR A C 1
ATOM 757 O O . THR A 1 96 ? 20.672 3.051 11.875 1 94.81 96 THR A O 1
ATOM 760 N N . SER A 1 97 ? 20.828 1.771 13.625 1 94.56 97 SER A N 1
ATOM 761 C CA . SER A 1 97 ? 21.297 2.797 14.555 1 94.56 97 SER A CA 1
ATOM 762 C C . SER A 1 97 ? 22.297 2.229 15.555 1 94.56 97 SER A C 1
ATOM 764 O O . SER A 1 97 ? 22.188 1.075 15.969 1 94.56 97 SER A O 1
ATOM 766 N N . ASN A 1 98 ? 23.328 2.99 15.875 1 92.56 98 ASN A N 1
ATOM 767 C CA . ASN A 1 98 ? 24.375 2.523 16.781 1 92.56 98 ASN A CA 1
ATOM 768 C C . ASN A 1 98 ? 24.656 3.543 17.875 1 92.56 98 ASN A C 1
ATOM 770 O O . ASN A 1 98 ? 25.766 4.051 17.984 1 92.56 98 ASN A O 1
ATOM 774 N N . PRO A 1 99 ? 23.75 3.73 18.75 1 88.31 99 PRO A N 1
ATOM 775 C CA . PRO A 1 99 ? 23.953 4.758 19.766 1 88.31 99 PRO A CA 1
ATOM 776 C C . PRO A 1 99 ? 24.875 4.285 20.891 1 88.31 99 PRO A C 1
ATOM 778 O O . PRO A 1 99 ? 25.594 5.09 21.484 1 88.31 99 PRO A O 1
ATOM 781 N N . ASP A 1 100 ? 24.922 2.973 21.203 1 89.81 100 ASP A N 1
ATOM 782 C CA . ASP A 1 100 ? 25.625 2.469 22.375 1 89.81 100 ASP A CA 1
ATOM 783 C C . ASP A 1 100 ? 26.734 1.503 21.984 1 89.81 100 ASP A C 1
ATOM 785 O O . ASP A 1 100 ? 27.109 0.624 22.75 1 89.81 100 ASP A O 1
ATOM 789 N N . GLY A 1 101 ? 27.172 1.531 20.75 1 90.75 101 GLY A N 1
ATOM 790 C CA . GLY A 1 101 ? 28.297 0.729 20.344 1 90.75 101 GLY A CA 1
ATOM 791 C C . GLY A 1 101 ? 27.906 -0.615 19.75 1 90.75 101 GLY A C 1
ATOM 792 O O . GLY A 1 101 ? 28.766 -1.468 19.516 1 90.75 101 GLY A O 1
ATOM 793 N N . TYR A 1 102 ? 26.656 -0.896 19.734 1 93.75 102 TYR A N 1
ATOM 794 C CA . TYR A 1 102 ? 26.141 -2.061 19.016 1 93.75 102 TYR A CA 1
ATOM 795 C C . TYR A 1 102 ? 24.953 -1.683 18.141 1 93.75 102 TYR A C 1
ATOM 797 O O . TYR A 1 102 ? 24.281 -0.679 18.391 1 93.75 102 TYR A O 1
ATOM 805 N N . ASP A 1 103 ? 24.734 -2.451 17.141 1 94.94 103 ASP A N 1
ATOM 806 C CA . ASP A 1 103 ? 23.75 -2.088 16.125 1 94.94 103 ASP A CA 1
ATOM 807 C C . ASP A 1 103 ? 22.328 -2.439 16.578 1 94.94 103 ASP A C 1
ATOM 809 O O . ASP A 1 103 ? 22.078 -3.551 17.047 1 94.94 103 ASP A O 1
ATOM 813 N N . LEU A 1 104 ? 21.5 -1.496 16.516 1 96.69 104 LEU A N 1
ATOM 814 C CA . LEU A 1 104 ? 20.047 -1.686 16.562 1 96.69 104 LEU A CA 1
ATOM 815 C C . LEU A 1 104 ? 19.453 -1.687 15.148 1 96.69 104 LEU A C 1
ATOM 817 O O . LEU A 1 104 ? 19.875 -0.898 14.297 1 96.69 104 LEU A O 1
ATOM 821 N N . HIS A 1 105 ? 18.594 -2.621 14.891 1 97.25 105 HIS A N 1
ATOM 822 C CA . HIS A 1 105 ? 18.031 -2.738 13.555 1 97.25 105 HIS A CA 1
ATOM 823 C C . HIS A 1 105 ? 16.531 -2.447 13.562 1 97.25 105 HIS A C 1
ATOM 825 O O . HIS A 1 105 ? 15.82 -2.869 14.477 1 97.25 105 HIS A O 1
ATOM 831 N N . PHE A 1 106 ? 16.062 -1.737 12.539 1 97.69 106 PHE A N 1
ATOM 832 C CA . PHE A 1 106 ? 14.656 -1.445 12.328 1 97.69 106 PHE A CA 1
ATOM 833 C C . PHE A 1 106 ? 13.867 -2.727 12.078 1 97.69 106 PHE A C 1
ATOM 835 O O . PHE A 1 106 ? 14.281 -3.568 11.281 1 97.69 106 PHE A O 1
ATOM 842 N N . PHE A 1 107 ? 12.773 -2.914 12.789 1 98.06 107 PHE A N 1
ATOM 843 C CA . PHE A 1 107 ? 11.883 -4.027 12.492 1 98.06 107 PHE A CA 1
ATOM 844 C C . PHE A 1 107 ? 10.539 -3.523 11.977 1 98.06 107 PHE A C 1
ATOM 846 O O . PHE A 1 107 ? 10.18 -3.764 10.828 1 98.06 107 PHE A O 1
ATOM 853 N N . ALA A 1 108 ? 9.867 -2.764 12.812 1 97.38 108 ALA A N 1
ATOM 854 C CA . ALA A 1 108 ? 8.578 -2.195 12.438 1 97.38 108 ALA A CA 1
ATOM 855 C C . ALA A 1 108 ? 8.336 -0.869 13.148 1 97.38 108 ALA A C 1
ATOM 857 O O . ALA A 1 108 ? 8.852 -0.642 14.25 1 97.38 108 ALA A O 1
ATOM 858 N N . ASP A 1 109 ? 7.566 -0.026 12.57 1 95.25 109 ASP A N 1
ATOM 859 C CA . ASP A 1 109 ? 7.172 1.239 13.18 1 95.25 109 ASP A CA 1
ATOM 860 C C . ASP A 1 109 ? 5.934 1.815 12.492 1 95.25 109 ASP A C 1
ATOM 862 O O . ASP A 1 109 ? 5.559 1.378 11.406 1 95.25 109 ASP A O 1
ATOM 866 N N . ALA A 1 110 ? 5.273 2.627 13.227 1 91.25 110 ALA A N 1
ATOM 867 C CA . ALA A 1 110 ? 4.172 3.408 12.672 1 91.25 110 ALA A CA 1
ATOM 868 C C . ALA A 1 110 ? 4.648 4.785 12.219 1 91.25 110 ALA A C 1
ATOM 870 O O . ALA A 1 110 ? 4.988 5.637 13.039 1 91.25 110 ALA A O 1
ATOM 871 N N . LEU A 1 111 ? 4.688 4.961 10.953 1 85.75 111 LEU A N 1
ATOM 872 C CA . LEU A 1 111 ? 5.223 6.203 10.398 1 85.75 111 LEU A CA 1
ATOM 873 C C . LEU A 1 111 ? 4.102 7.203 10.133 1 85.75 111 LEU A C 1
ATOM 875 O O . LEU A 1 111 ? 3.115 6.879 9.469 1 85.75 111 LEU A O 1
ATOM 879 N N . TRP A 1 112 ? 4.27 8.312 10.789 1 75.38 112 TRP A N 1
ATOM 880 C CA . TRP A 1 112 ? 3.312 9.398 10.586 1 75.38 112 TRP A CA 1
ATOM 881 C C . TRP A 1 112 ? 3.721 10.266 9.406 1 75.38 112 TRP A C 1
ATOM 883 O O . TRP A 1 112 ? 4.848 10.758 9.352 1 75.38 112 TRP A O 1
ATOM 893 N N . LEU A 1 113 ? 3.035 10.133 8.406 1 64.19 113 LEU A N 1
ATOM 894 C CA . LEU A 1 113 ? 3.326 10.977 7.246 1 64.19 113 LEU A CA 1
ATOM 895 C C . LEU A 1 113 ? 2.65 12.336 7.375 1 64.19 113 LEU A C 1
ATOM 897 O O . LEU A 1 113 ? 1.594 12.453 8 1 64.19 113 LEU A O 1
ATOM 901 N N . PRO A 1 114 ? 3.57 13.375 7.328 1 56.62 114 PRO A N 1
ATOM 902 C CA . PRO A 1 114 ? 3.035 14.719 7.562 1 56.62 114 PRO A CA 1
ATOM 903 C C . PRO A 1 114 ? 1.589 14.867 7.094 1 56.62 114 PRO A C 1
ATOM 905 O O . PRO A 1 114 ? 0.763 15.438 7.809 1 56.62 114 PRO A O 1
ATOM 908 N N . THR A 1 115 ? 1.273 15.031 5.867 1 52.28 115 THR A N 1
ATOM 909 C CA . THR A 1 115 ? -0.014 15.5 5.363 1 52.28 115 THR A CA 1
ATOM 910 C C . THR A 1 115 ? -0.757 14.375 4.652 1 52.28 115 THR A C 1
ATOM 912 O O . THR A 1 115 ? -0.139 13.531 3.994 1 52.28 115 THR A O 1
ATOM 915 N N . GLY A 1 116 ? -1.976 14.023 5.27 1 50.69 116 GLY A N 1
ATOM 916 C CA . GLY A 1 116 ? -2.928 13.258 4.48 1 50.69 116 GLY A CA 1
ATOM 917 C C . GLY A 1 116 ? -3.402 11.992 5.176 1 50.69 116 GLY A C 1
ATOM 918 O O . GLY A 1 116 ? -4.355 11.352 4.727 1 50.69 116 GLY A O 1
ATOM 919 N N . THR A 1 117 ? -2.383 11.578 6.082 1 56.06 117 THR A N 1
ATOM 920 C CA . THR A 1 117 ? -2.895 10.273 6.473 1 56.06 117 THR A CA 1
ATOM 921 C C . THR A 1 117 ? -3.574 10.344 7.836 1 56.06 117 THR A C 1
ATOM 923 O O . THR A 1 117 ? -3.039 10.945 8.773 1 56.06 117 THR A O 1
ATOM 926 N N . SER A 1 118 ? -4.801 10.227 7.852 1 61.94 118 SER A N 1
ATOM 927 C CA . SER A 1 118 ? -5.59 10.086 9.07 1 61.94 118 SER A CA 1
ATOM 928 C C . SER A 1 118 ? -5.004 9.023 9.992 1 61.94 118 SER A C 1
ATOM 930 O O . SER A 1 118 ? -5.191 9.07 11.211 1 61.94 118 SER A O 1
ATOM 932 N N . HIS A 1 119 ? -4.133 8.164 9.375 1 76.38 119 HIS A N 1
ATOM 933 C CA . HIS A 1 119 ? -3.539 7.109 10.188 1 76.38 119 HIS A CA 1
ATOM 934 C C . HIS A 1 119 ? -2.102 6.828 9.766 1 76.38 119 HIS A C 1
ATOM 936 O O . HIS A 1 119 ? -1.754 6.984 8.586 1 76.38 119 HIS A O 1
ATOM 942 N N . PRO A 1 120 ? -1.31 6.527 10.766 1 85.69 120 PRO A N 1
ATOM 943 C CA . PRO A 1 120 ? 0.084 6.223 10.438 1 85.69 120 PRO A CA 1
ATOM 944 C C . PRO A 1 120 ? 0.225 4.961 9.586 1 85.69 120 PRO A C 1
ATOM 946 O O . PRO A 1 120 ? -0.634 4.078 9.641 1 85.69 120 PRO A O 1
ATOM 949 N N . LEU A 1 121 ? 1.221 4.945 8.797 1 86.31 121 LEU A N 1
ATOM 950 C CA . LEU A 1 121 ? 1.532 3.775 7.984 1 86.31 121 LEU A CA 1
ATOM 951 C C . LEU A 1 121 ? 2.408 2.795 8.758 1 86.31 121 LEU A C 1
ATOM 953 O O . LEU A 1 121 ? 3.447 3.18 9.297 1 86.31 121 LEU A O 1
ATOM 957 N N . ILE A 1 122 ? 1.973 1.599 8.844 1 92.31 122 ILE A N 1
ATOM 958 C CA . ILE A 1 122 ? 2.764 0.573 9.516 1 92.31 122 ILE A CA 1
ATOM 959 C C . ILE A 1 122 ? 3.791 -0.005 8.547 1 92.31 122 ILE A C 1
ATOM 961 O O . ILE A 1 122 ? 3.432 -0.501 7.473 1 92.31 122 ILE A O 1
ATOM 965 N N . GLU A 1 123 ? 5.023 0.078 8.875 1 93.69 123 GLU A N 1
ATOM 966 C CA . GLU A 1 123 ? 6.105 -0.406 8.023 1 93.69 123 GLU A CA 1
ATOM 967 C C . GLU A 1 123 ? 6.922 -1.489 8.727 1 93.69 123 GLU A C 1
ATOM 969 O O . GLU A 1 123 ? 7.176 -1.399 9.93 1 93.69 123 GLU A O 1
ATOM 974 N N . PHE A 1 124 ? 7.266 -2.477 7.984 1 96.62 124 PHE A N 1
ATOM 975 C CA . PHE A 1 124 ? 8.172 -3.527 8.43 1 96.62 124 PHE A CA 1
ATOM 976 C C . PHE A 1 124 ? 9.477 -3.492 7.641 1 96.62 124 PHE A C 1
ATOM 978 O O . PHE A 1 124 ? 9.516 -2.982 6.52 1 96.62 124 PHE A O 1
ATOM 985 N N . THR A 1 125 ? 10.508 -3.961 8.25 1 96.69 125 THR A N 1
ATOM 986 C CA . THR A 1 125 ? 11.75 -4.098 7.504 1 96.69 125 THR A CA 1
ATOM 987 C C . THR A 1 125 ? 11.547 -4.953 6.258 1 96.69 125 THR A C 1
ATOM 989 O O . THR A 1 125 ? 10.82 -5.953 6.293 1 96.69 125 THR A O 1
ATOM 992 N N . PRO A 1 126 ? 12.148 -4.605 5.133 1 95.06 126 PRO A N 1
ATOM 993 C CA . PRO A 1 126 ? 11.914 -5.309 3.869 1 95.06 126 PRO A CA 1
ATOM 994 C C . PRO A 1 126 ? 12.336 -6.777 3.928 1 95.06 126 PRO A C 1
ATOM 996 O O . PRO A 1 126 ? 11.672 -7.637 3.348 1 95.06 126 PRO A O 1
ATOM 999 N N . SER A 1 127 ? 13.445 -7.039 4.609 1 95.06 127 SER A N 1
ATOM 1000 C CA . SER A 1 127 ? 13.953 -8.406 4.609 1 95.06 127 SER A CA 1
ATOM 1001 C C . SER A 1 127 ? 12.945 -9.367 5.223 1 95.06 127 SER A C 1
ATOM 1003 O O . SER A 1 127 ? 12.852 -10.523 4.805 1 95.06 127 SER A O 1
ATOM 1005 N N . PHE A 1 128 ? 12.164 -8.914 6.238 1 96.69 128 PHE A N 1
ATOM 1006 C CA . PHE A 1 128 ? 11.117 -9.734 6.84 1 96.69 128 PHE A CA 1
ATOM 1007 C C . PHE A 1 128 ? 10.008 -10.016 5.84 1 96.69 128 PHE A C 1
ATOM 1009 O O . PHE A 1 128 ? 9.586 -11.164 5.68 1 96.69 128 PHE A O 1
ATOM 1016 N N . ARG A 1 129 ? 9.562 -8.977 5.172 1 95.12 129 ARG A N 1
ATOM 1017 C CA . ARG A 1 129 ? 8.477 -9.086 4.207 1 95.12 129 ARG A CA 1
ATOM 1018 C C . ARG A 1 129 ? 8.891 -9.922 3.006 1 95.12 129 ARG A C 1
ATOM 1020 O O . ARG A 1 129 ? 8.141 -10.797 2.561 1 95.12 129 ARG A O 1
ATOM 1027 N N . TRP A 1 130 ? 10.102 -9.695 2.514 1 93.44 130 TRP A N 1
ATOM 1028 C CA . TRP A 1 130 ? 10.57 -10.328 1.289 1 93.44 130 TRP A CA 1
ATOM 1029 C C . TRP A 1 130 ? 10.883 -11.805 1.526 1 93.44 130 TRP A C 1
ATOM 1031 O O . TRP A 1 130 ? 10.539 -12.656 0.707 1 93.44 130 TRP A O 1
ATOM 1041 N N . TRP A 1 131 ? 11.547 -12.062 2.637 1 93.31 131 TRP A N 1
ATOM 1042 C CA . TRP A 1 131 ? 11.938 -13.438 2.928 1 93.31 131 TRP A CA 1
ATOM 1043 C C . TRP A 1 131 ? 10.711 -14.328 3.078 1 93.31 131 TRP A C 1
ATOM 1045 O O . TRP A 1 131 ? 10.703 -15.469 2.605 1 93.31 131 TRP A O 1
ATOM 1055 N N . LEU A 1 132 ? 9.711 -13.773 3.674 1 93.44 132 LEU A N 1
ATOM 1056 C CA . LEU A 1 132 ? 8.492 -14.539 3.898 1 93.44 132 LEU A CA 1
ATOM 1057 C C . LEU A 1 132 ? 7.543 -14.414 2.707 1 93.44 132 LEU A C 1
ATOM 1059 O O . LEU A 1 132 ? 6.547 -15.133 2.625 1 93.44 132 LEU A O 1
ATOM 1063 N N . GLY A 1 133 ? 7.867 -13.523 1.772 1 90.5 133 GLY A N 1
ATOM 1064 C CA . GLY A 1 133 ? 6.977 -13.297 0.646 1 90.5 133 GLY A CA 1
ATOM 1065 C C . GLY A 1 133 ? 5.617 -12.766 1.059 1 90.5 133 GLY A C 1
ATOM 1066 O O . GLY A 1 133 ? 4.586 -13.281 0.617 1 90.5 133 GLY A O 1
ATOM 1067 N N . LEU A 1 134 ? 5.578 -11.75 1.907 1 93.12 134 LEU A N 1
ATOM 1068 C CA . LEU A 1 134 ? 4.328 -11.273 2.488 1 93.12 134 LEU A CA 1
ATOM 1069 C C . LEU A 1 134 ? 3.541 -10.445 1.478 1 93.12 134 LEU A C 1
ATOM 1071 O O . LEU A 1 134 ? 4.121 -9.672 0.714 1 93.12 134 LEU A O 1
ATOM 1075 N N . VAL A 1 135 ? 2.256 -10.664 1.551 1 88.94 135 VAL A N 1
ATOM 1076 C CA . VAL A 1 135 ? 1.301 -9.883 0.768 1 88.94 135 VAL A CA 1
ATOM 1077 C C . VAL A 1 135 ? 0.472 -9 1.694 1 88.94 135 VAL A C 1
ATOM 1079 O O . VAL A 1 135 ? -0.09 -9.477 2.684 1 88.94 135 VAL A O 1
ATOM 1082 N N . THR A 1 136 ? 0.403 -7.738 1.359 1 89.06 136 THR A N 1
ATOM 1083 C CA . THR A 1 136 ? -0.316 -6.793 2.207 1 89.06 136 THR A CA 1
ATOM 1084 C C . THR A 1 136 ? -1.764 -6.648 1.746 1 89.06 136 THR A C 1
ATOM 1086 O O . THR A 1 136 ? -2.029 -6.492 0.553 1 89.06 136 THR A O 1
ATOM 1089 N N . ARG A 1 137 ? -2.607 -6.699 2.656 1 87.75 137 ARG A N 1
ATOM 1090 C CA . ARG A 1 137 ? -4.023 -6.484 2.391 1 87.75 137 ARG A CA 1
ATOM 1091 C C . ARG A 1 137 ? -4.391 -5.012 2.531 1 87.75 137 ARG A C 1
ATOM 1093 O O . ARG A 1 137 ? -3.594 -4.215 3.033 1 87.75 137 ARG A O 1
ATOM 1100 N N . PRO A 1 138 ? -5.555 -4.602 2.133 1 81.06 138 PRO A N 1
ATOM 1101 C CA . PRO A 1 138 ? -5.98 -3.205 2.258 1 81.06 138 PRO A CA 1
ATOM 1102 C C . PRO A 1 138 ? -6.035 -2.732 3.709 1 81.06 138 PRO A C 1
ATOM 1104 O O . PRO A 1 138 ? -5.805 -1.553 3.988 1 81.06 138 PRO A O 1
ATOM 1107 N N . ASP A 1 139 ? -6.285 -3.623 4.641 1 84.44 139 ASP A N 1
ATOM 1108 C CA . ASP A 1 139 ? -6.336 -3.246 6.051 1 84.44 139 ASP A CA 1
ATOM 1109 C C . ASP A 1 139 ? -4.945 -3.27 6.676 1 84.44 139 ASP A C 1
ATOM 1111 O O . ASP A 1 139 ? -4.805 -3.184 7.895 1 84.44 139 ASP A O 1
ATOM 1115 N N . GLU A 1 140 ? -3.963 -3.539 5.828 1 88.38 140 GLU A N 1
ATOM 1116 C CA . GLU A 1 140 ? -2.547 -3.473 6.176 1 88.38 140 GLU A CA 1
ATOM 1117 C C . GLU A 1 140 ? -2.078 -4.762 6.84 1 88.38 140 GLU A C 1
ATOM 1119 O O . GLU A 1 140 ? -0.898 -4.906 7.168 1 88.38 140 GLU A O 1
ATOM 1124 N N . SER A 1 141 ? -2.994 -5.648 7.137 1 93.88 141 SER A N 1
ATOM 1125 C CA . SER A 1 141 ? -2.553 -6.977 7.559 1 93.88 141 SER A CA 1
ATOM 1126 C C . SER A 1 141 ? -1.776 -7.68 6.449 1 93.88 141 SER A C 1
ATOM 1128 O O . SER A 1 141 ? -1.862 -7.289 5.285 1 93.88 141 SER A O 1
ATOM 1130 N N . MET A 1 142 ? -1.025 -8.656 6.848 1 95.5 142 MET A N 1
ATOM 1131 C CA . MET A 1 142 ? -0.207 -9.336 5.852 1 95.5 142 MET A CA 1
ATOM 1132 C C . MET A 1 142 ? -0.339 -10.852 5.984 1 95.5 142 MET A C 1
ATOM 1134 O O . MET A 1 142 ? -0.501 -11.367 7.09 1 95.5 142 MET A O 1
ATOM 1138 N N . TYR A 1 143 ? -0.268 -11.484 4.871 1 94.31 143 TYR A N 1
ATOM 1139 C CA . TYR A 1 143 ? -0.302 -12.938 4.828 1 94.31 143 TYR A CA 1
ATOM 1140 C C . TYR A 1 143 ? 0.695 -13.484 3.812 1 94.31 143 TYR A C 1
ATOM 1142 O O . TYR A 1 143 ? 1.304 -12.719 3.062 1 94.31 143 TYR A O 1
ATOM 1150 N N . ARG A 1 144 ? 0.994 -14.703 3.869 1 92.69 144 ARG A N 1
ATOM 1151 C CA . ARG A 1 144 ? 1.843 -15.375 2.891 1 92.69 144 ARG A CA 1
ATOM 1152 C C . ARG A 1 144 ? 1.18 -16.656 2.375 1 92.69 144 ARG A C 1
ATOM 1154 O O . ARG A 1 144 ? 0.263 -17.188 3.008 1 92.69 144 ARG A O 1
ATOM 1161 N N . ILE A 1 145 ? 1.647 -17.078 1.249 1 89.75 145 ILE A N 1
ATOM 1162 C CA . ILE A 1 145 ? 1.209 -18.344 0.69 1 89.75 145 ILE A CA 1
ATOM 1163 C C . ILE A 1 145 ? 2.332 -19.375 0.808 1 89.75 145 ILE A C 1
ATOM 1165 O O . ILE A 1 145 ? 3.438 -19.156 0.308 1 89.75 145 ILE A O 1
ATOM 1169 N N . ASN A 1 146 ? 2.104 -20.422 1.474 1 90.38 146 ASN A N 1
ATOM 1170 C CA . ASN A 1 146 ? 3.156 -21.406 1.696 1 90.38 146 ASN A CA 1
ATOM 1171 C C . ASN A 1 146 ? 3.338 -22.312 0.485 1 90.38 146 ASN A C 1
ATOM 1173 O O . ASN A 1 146 ? 2.695 -22.109 -0.547 1 90.38 146 ASN A O 1
ATOM 1177 N N . ASP A 1 147 ? 4.176 -23.297 0.613 1 88.81 147 ASP A N 1
ATOM 1178 C CA . ASP A 1 147 ? 4.551 -24.156 -0.505 1 88.81 147 ASP A CA 1
ATOM 1179 C C . ASP A 1 147 ? 3.363 -25 -0.971 1 88.81 147 ASP A C 1
ATOM 1181 O O . ASP A 1 147 ? 3.32 -25.438 -2.121 1 88.81 147 ASP A O 1
ATOM 1185 N N . ALA A 1 148 ? 2.439 -25.219 -0.041 1 89.31 148 ALA A N 1
ATOM 1186 C CA . ALA A 1 148 ? 1.256 -26.016 -0.372 1 89.31 148 ALA A CA 1
ATOM 1187 C C . ALA A 1 148 ? 0.177 -25.141 -1.011 1 89.31 148 ALA A C 1
ATOM 1189 O O . ALA A 1 148 ? -0.869 -25.641 -1.428 1 89.31 148 ALA A O 1
ATOM 1190 N N . GLY A 1 149 ? 0.39 -23.828 -1.081 1 87.44 149 GLY A N 1
ATOM 1191 C CA . GLY A 1 149 ? -0.576 -22.922 -1.669 1 87.44 149 GLY A CA 1
ATOM 1192 C C . GLY A 1 149 ? -1.61 -22.422 -0.676 1 87.44 149 GLY A C 1
ATOM 1193 O O . GLY A 1 149 ? -2.674 -21.938 -1.068 1 87.44 149 GLY A O 1
ATOM 1194 N N . ARG A 1 150 ? -1.312 -22.547 0.562 1 88.81 150 ARG A N 1
ATOM 1195 C CA . ARG A 1 150 ? -2.256 -22.125 1.596 1 88.81 150 ARG A CA 1
ATOM 1196 C C . ARG A 1 150 ? -1.861 -20.781 2.193 1 88.81 150 ARG A C 1
ATOM 1198 O O . ARG A 1 150 ? -0.676 -20.5 2.383 1 88.81 150 ARG A O 1
ATOM 1205 N N . ASP A 1 151 ? -2.887 -20.047 2.586 1 89.44 151 ASP A N 1
ATOM 1206 C CA . ASP A 1 151 ? -2.66 -18.75 3.225 1 89.44 151 ASP A CA 1
ATOM 1207 C C . ASP A 1 151 ? -2.252 -18.922 4.688 1 89.44 151 ASP A C 1
ATOM 1209 O O . ASP A 1 151 ? -2.82 -19.75 5.402 1 89.44 151 ASP A O 1
ATOM 1213 N N . GLU A 1 152 ? -1.295 -18.219 5.043 1 93.88 152 GLU A N 1
ATOM 1214 C CA . GLU A 1 152 ? -0.891 -18.125 6.441 1 93.88 152 GLU A CA 1
ATOM 1215 C C . GLU A 1 152 ? -0.881 -16.672 6.914 1 93.88 152 GLU A C 1
ATOM 1217 O O . GLU A 1 152 ? -0.169 -15.844 6.352 1 93.88 152 GLU A O 1
ATOM 1222 N N . GLU A 1 153 ? -1.651 -16.406 7.961 1 96.44 153 GLU A N 1
ATOM 1223 C CA . GLU A 1 153 ? -1.659 -15.062 8.516 1 96.44 153 GLU A CA 1
ATOM 1224 C C . GLU A 1 153 ? -0.36 -14.766 9.258 1 96.44 153 GLU A C 1
ATOM 1226 O O . GLU A 1 153 ? 0.104 -15.578 10.062 1 96.44 153 GLU A O 1
ATOM 1231 N N . VAL A 1 154 ? 0.221 -13.641 8.961 1 98.06 154 VAL A N 1
ATOM 1232 C CA . VAL A 1 154 ? 1.528 -13.367 9.547 1 98.06 154 VAL A CA 1
ATOM 1233 C C . VAL A 1 154 ? 1.467 -12.078 10.367 1 98.06 154 VAL A C 1
ATOM 1235 O O . VAL A 1 154 ? 2.086 -11.984 11.43 1 98.06 154 VAL A O 1
ATOM 1238 N N . VAL A 1 155 ? 0.792 -11.023 9.93 1 98.5 155 VAL A N 1
ATOM 1239 C CA . VAL A 1 155 ? 0.675 -9.742 10.625 1 98.5 155 VAL A CA 1
ATOM 1240 C C . VAL A 1 155 ? -0.797 -9.359 10.758 1 98.5 155 VAL A C 1
ATOM 1242 O O . VAL A 1 155 ? -1.556 -9.43 9.789 1 98.5 155 VAL A O 1
ATOM 1245 N N . LYS A 1 156 ? -1.159 -9 11.906 1 97.69 156 LYS A N 1
ATOM 1246 C CA . LYS A 1 156 ? -2.484 -8.453 12.188 1 97.69 156 LYS A CA 1
ATOM 1247 C C . LYS A 1 156 ? -2.398 -7.008 12.664 1 97.69 156 LYS A C 1
ATOM 1249 O O . LYS A 1 156 ? -1.571 -6.676 13.516 1 97.69 156 LYS A O 1
ATOM 1254 N N . VAL A 1 157 ? -3.148 -6.172 12.102 1 96.31 157 VAL A N 1
ATOM 1255 C CA . VAL A 1 157 ? -3.199 -4.766 12.492 1 96.31 157 VAL A CA 1
ATOM 1256 C C . VAL A 1 157 ? -4.594 -4.422 13.008 1 96.31 157 VAL A C 1
ATOM 1258 O O . VAL A 1 157 ? -5.59 -4.625 12.312 1 96.31 157 VAL A O 1
ATOM 1261 N N . HIS A 1 158 ? -4.664 -3.967 14.227 1 94.44 158 HIS A N 1
ATOM 1262 C CA . HIS A 1 158 ? -5.914 -3.533 14.836 1 94.44 158 HIS A CA 1
ATOM 1263 C C . HIS A 1 158 ? -5.922 -2.025 15.07 1 94.44 158 HIS A C 1
ATOM 1265 O O . HIS A 1 158 ? -5.109 -1.504 15.836 1 94.44 158 HIS A O 1
ATOM 1271 N N . ARG A 1 159 ? -6.801 -1.394 14.438 1 89.94 159 ARG A N 1
ATOM 1272 C CA . ARG A 1 159 ? -6.98 0.037 14.664 1 89.94 159 ARG A CA 1
ATOM 1273 C C . ARG A 1 159 ? -8.195 0.303 15.539 1 89.94 159 ARG A C 1
ATOM 1275 O O . ARG A 1 159 ? -9.328 -0.031 15.164 1 89.94 159 ARG A O 1
ATOM 1282 N N . LEU A 1 160 ? -8.039 0.769 16.688 1 81.88 160 LEU A N 1
ATOM 1283 C CA . LEU A 1 160 ? -9.07 0.939 17.703 1 81.88 160 LEU A CA 1
ATOM 1284 C C . LEU A 1 160 ? -9.727 2.314 17.594 1 81.88 160 LEU A C 1
ATOM 1286 O O . LEU A 1 160 ? -10.883 2.426 17.188 1 81.88 160 LEU A O 1
ATOM 1290 N N . GLN A 1 161 ? -9.086 3.344 17.984 1 78.94 161 GLN A N 1
ATOM 1291 C CA . GLN A 1 161 ? -9.5 4.738 17.859 1 78.94 161 GLN A CA 1
ATOM 1292 C C . GLN A 1 161 ? -8.555 5.523 16.953 1 78.94 161 GLN A C 1
ATOM 1294 O O . GLN A 1 161 ? -7.562 4.977 16.469 1 78.94 161 GLN A O 1
ATOM 1299 N N . GLU A 1 162 ? -8.992 6.633 16.672 1 76.31 162 GLU A N 1
ATOM 1300 C CA . GLU A 1 162 ? -8.156 7.477 15.828 1 76.31 162 GLU A CA 1
ATOM 1301 C C . GLU A 1 162 ? -6.746 7.605 16.406 1 76.31 162 GLU A C 1
ATOM 1303 O O . GLU A 1 162 ? -6.582 7.969 17.578 1 76.31 162 GLU A O 1
ATOM 1308 N N . GLY A 1 163 ? -5.82 7.168 15.664 1 79.75 163 GLY A N 1
ATOM 1309 C CA . GLY A 1 163 ? -4.43 7.277 16.078 1 79.75 163 GLY A CA 1
ATOM 1310 C C . GLY A 1 163 ? -3.949 6.078 16.875 1 79.75 163 GLY A C 1
ATOM 1311 O O . GLY A 1 163 ? -2.754 5.949 17.156 1 79.75 163 GLY A O 1
ATOM 1312 N N . GLU A 1 164 ? -4.828 5.25 17.344 1 90.44 164 GLU A N 1
ATOM 1313 C CA . GLU A 1 164 ? -4.457 4.086 18.141 1 90.44 164 GLU A CA 1
ATOM 1314 C C . GLU A 1 164 ? -4.336 2.838 17.266 1 90.44 164 GLU A C 1
ATOM 1316 O O . GLU A 1 164 ? -5.098 2.658 16.312 1 90.44 164 GLU A O 1
ATOM 1321 N N . TYR A 1 165 ? -3.408 2.035 17.562 1 93.69 165 TYR A N 1
ATOM 1322 C CA . TYR A 1 165 ? -3.211 0.805 16.812 1 93.69 165 TYR A CA 1
ATOM 1323 C C . TYR A 1 165 ? -2.508 -0.25 17.656 1 93.69 165 TYR A C 1
ATOM 1325 O O . TYR A 1 165 ? -1.87 0.074 18.656 1 93.69 165 TYR A O 1
ATOM 1333 N N . GLU A 1 166 ? -2.68 -1.409 17.328 1 96.81 166 GLU A N 1
ATOM 1334 C CA . GLU A 1 166 ? -1.963 -2.574 17.844 1 96.81 166 GLU A CA 1
ATOM 1335 C C . GLU A 1 166 ? -1.583 -3.527 16.719 1 96.81 166 GLU A C 1
ATOM 1337 O O . GLU A 1 166 ? -2.41 -3.846 15.859 1 96.81 166 GLU A O 1
ATOM 1342 N N . VAL A 1 167 ? -0.328 -3.904 16.625 1 97.88 167 VAL A N 1
ATOM 1343 C CA . VAL A 1 167 ? 0.171 -4.781 15.57 1 97.88 167 VAL A CA 1
ATOM 1344 C C . VAL A 1 167 ? 0.685 -6.082 16.188 1 97.88 167 VAL A C 1
ATOM 1346 O O . VAL A 1 167 ? 1.491 -6.062 17.125 1 97.88 167 VAL A O 1
ATOM 1349 N N . GLN A 1 168 ? 0.249 -7.148 15.703 1 98.44 168 GLN A N 1
ATOM 1350 C CA . GLN A 1 168 ? 0.68 -8.469 16.141 1 98.44 168 GLN A CA 1
ATOM 1351 C C . GLN A 1 168 ? 1.32 -9.258 15.008 1 98.44 168 GLN A C 1
ATOM 1353 O O . GLN A 1 168 ? 0.901 -9.133 13.852 1 98.44 168 GLN A O 1
ATOM 1358 N N . VAL A 1 169 ? 2.301 -10.016 15.312 1 98.69 169 VAL A N 1
ATOM 1359 C CA . VAL A 1 169 ? 3.008 -10.82 14.32 1 98.69 169 VAL A CA 1
ATOM 1360 C C . VAL A 1 169 ? 2.988 -12.289 14.75 1 98.69 169 VAL A C 1
ATOM 1362 O O . VAL A 1 169 ? 3.121 -12.602 15.93 1 98.69 169 VAL A O 1
ATOM 1365 N N . SER A 1 170 ? 2.865 -13.164 13.82 1 98.12 170 SER A N 1
ATOM 1366 C CA . SER A 1 170 ? 2.904 -14.602 14.078 1 98.12 170 SER A CA 1
ATOM 1367 C C . SER A 1 170 ? 4.242 -15.023 14.68 1 98.12 170 SER A C 1
ATOM 1369 O O . SER A 1 170 ? 5.297 -14.758 14.102 1 98.12 170 SER A O 1
ATOM 1371 N N . ALA A 1 171 ? 4.195 -15.703 15.797 1 97.75 171 ALA A N 1
ATOM 1372 C CA . ALA A 1 171 ? 5.406 -16.109 16.5 1 97.75 171 ALA A CA 1
ATOM 1373 C C . ALA A 1 171 ? 6.223 -17.094 15.656 1 97.75 171 ALA A C 1
ATOM 1375 O O . ALA A 1 171 ? 7.449 -16.984 15.594 1 97.75 171 ALA A O 1
ATOM 1376 N N . ARG A 1 172 ? 5.551 -17.953 15.031 1 95.06 172 ARG A N 1
ATOM 1377 C CA . ARG A 1 172 ? 6.234 -18.969 14.227 1 95.06 172 ARG A CA 1
ATOM 1378 C C . ARG A 1 172 ? 7.086 -18.312 13.141 1 95.06 172 ARG A C 1
ATOM 1380 O O . ARG A 1 172 ? 8.266 -18.641 13 1 95.06 172 ARG A O 1
ATOM 1387 N N . HIS A 1 173 ? 6.492 -17.453 12.383 1 96.62 173 HIS A N 1
ATOM 1388 C CA . HIS A 1 173 ? 7.18 -16.828 11.258 1 96.62 173 HIS A CA 1
ATOM 1389 C C . HIS A 1 173 ? 8.273 -15.883 11.742 1 96.62 173 HIS A C 1
ATOM 1391 O O . HIS A 1 173 ? 9.375 -15.867 11.188 1 96.62 173 HIS A O 1
ATOM 1397 N N . LEU A 1 174 ? 7.941 -15.109 12.844 1 98.12 174 LEU A N 1
ATOM 1398 C CA . LEU A 1 174 ? 8.898 -14.133 13.344 1 98.12 174 LEU A CA 1
ATOM 1399 C C . LEU A 1 174 ? 10.117 -14.82 13.945 1 98.12 174 LEU A C 1
ATOM 1401 O O . LEU A 1 174 ? 11.258 -14.461 13.641 1 98.12 174 LEU A O 1
ATOM 1405 N N . ARG A 1 175 ? 9.93 -15.766 14.805 1 97.38 175 ARG A N 1
ATOM 1406 C CA . ARG A 1 175 ? 11.039 -16.422 15.484 1 97.38 175 ARG A CA 1
ATOM 1407 C C . ARG A 1 175 ? 11.906 -17.203 14.492 1 97.38 175 ARG A C 1
ATOM 1409 O O . ARG A 1 175 ? 13.109 -17.344 14.688 1 97.38 175 ARG A O 1
ATOM 1416 N N . LYS A 1 176 ? 11.328 -17.75 13.445 1 95.38 176 LYS A N 1
ATOM 1417 C CA . LYS A 1 176 ? 12.109 -18.359 12.375 1 95.38 176 LYS A CA 1
ATOM 1418 C C . LYS A 1 176 ? 12.977 -17.344 11.656 1 95.38 176 LYS A C 1
ATOM 1420 O O . LYS A 1 176 ? 14.148 -17.594 11.375 1 95.38 176 LYS A O 1
ATOM 1425 N N . TYR A 1 177 ? 12.352 -16.188 11.281 1 96.62 177 TYR A N 1
ATOM 1426 C CA . TYR A 1 177 ? 13.086 -15.094 10.664 1 96.62 177 TYR A CA 1
ATOM 1427 C C . TYR A 1 177 ? 14.25 -14.656 11.547 1 96.62 177 TYR A C 1
ATOM 1429 O O . TYR A 1 177 ? 15.359 -14.43 11.055 1 96.62 177 TYR A O 1
ATOM 1437 N N . LEU A 1 178 ? 13.992 -14.57 12.875 1 97.44 178 LEU A N 1
ATOM 1438 C CA . LEU A 1 178 ? 15.031 -14.188 13.82 1 97.44 178 LEU A CA 1
ATOM 1439 C C . LEU A 1 178 ? 16.156 -15.211 13.828 1 97.44 178 LEU A C 1
ATOM 1441 O O . LEU A 1 178 ? 17.344 -14.844 13.891 1 97.44 178 LEU A O 1
ATOM 1445 N N . ALA A 1 179 ? 15.812 -16.438 13.75 1 95.19 179 ALA A N 1
ATOM 1446 C CA . ALA A 1 179 ? 16.812 -17.5 13.719 1 95.19 179 ALA A CA 1
ATOM 1447 C C . ALA A 1 179 ? 17.688 -17.391 12.469 1 95.19 179 ALA A C 1
ATOM 1449 O O . ALA A 1 179 ? 18.906 -17.531 12.555 1 95.19 179 ALA A O 1
ATOM 1450 N N . ALA A 1 180 ? 17.047 -17.188 11.359 1 93.56 180 ALA A N 1
ATOM 1451 C CA . ALA A 1 180 ? 17.797 -17.031 10.109 1 93.56 180 ALA A CA 1
ATOM 1452 C C . ALA A 1 180 ? 18.75 -15.844 10.18 1 93.56 180 ALA A C 1
ATOM 1454 O O . ALA A 1 180 ? 19.875 -15.922 9.688 1 93.56 180 ALA A O 1
ATOM 1455 N N . ARG A 1 181 ? 18.312 -14.812 10.844 1 94.56 181 ARG A N 1
ATOM 1456 C CA . ARG A 1 181 ? 19.094 -13.578 10.906 1 94.56 181 ARG A CA 1
ATOM 1457 C C . ARG A 1 181 ? 20.141 -13.641 12.008 1 94.56 181 ARG A C 1
ATOM 1459 O O . ARG A 1 181 ? 21.078 -12.844 12.031 1 94.56 181 ARG A O 1
ATOM 1466 N N . GLY A 1 182 ? 19.969 -14.508 12.961 1 93.62 182 GLY A N 1
ATOM 1467 C CA . GLY A 1 182 ? 20.812 -14.508 14.148 1 93.62 182 GLY A CA 1
ATOM 1468 C C . GLY A 1 182 ? 20.562 -13.328 15.062 1 93.62 182 GLY A C 1
ATOM 1469 O O . GLY A 1 182 ? 21.5 -12.727 15.578 1 93.62 182 GLY A O 1
ATOM 1470 N N . MET A 1 183 ? 19.266 -12.945 15.172 1 97.06 183 MET A N 1
ATOM 1471 C CA . MET A 1 183 ? 18.906 -11.766 15.945 1 97.06 183 MET A CA 1
ATOM 1472 C C . MET A 1 183 ? 17.781 -12.086 16.938 1 97.06 183 MET A C 1
ATOM 1474 O O . MET A 1 183 ? 17.172 -13.156 16.875 1 97.06 183 MET A O 1
ATOM 1478 N N . SER A 1 184 ? 17.578 -11.219 17.859 1 98.06 184 SER A N 1
ATOM 1479 C CA . SER A 1 184 ? 16.453 -11.227 18.797 1 98.06 184 SER A CA 1
ATOM 1480 C C . SER A 1 184 ? 15.602 -9.977 18.641 1 98.06 184 SER A C 1
ATOM 1482 O O . SER A 1 184 ? 16.109 -8.914 18.266 1 98.06 184 SER A O 1
ATOM 1484 N N . LEU A 1 185 ? 14.312 -10.18 18.844 1 98.69 185 LEU A N 1
ATOM 1485 C CA . LEU A 1 185 ? 13.414 -9.031 18.875 1 98.69 185 LEU A CA 1
ATOM 1486 C C . LEU A 1 185 ? 13.328 -8.438 20.266 1 98.69 185 LEU A C 1
ATOM 1488 O O . LEU A 1 185 ? 13.141 -9.164 21.25 1 98.69 185 LEU A O 1
ATOM 1492 N N . VAL A 1 186 ? 13.523 -7.215 20.406 1 98.44 186 VAL A N 1
ATOM 1493 C CA . VAL A 1 186 ? 13.352 -6.488 21.656 1 98.44 186 VAL A CA 1
ATOM 1494 C C . VAL A 1 186 ? 12.055 -5.676 21.609 1 98.44 186 VAL A C 1
ATOM 1496 O O . VAL A 1 186 ? 11.883 -4.828 20.719 1 98.44 186 VAL A O 1
ATOM 1499 N N . VAL A 1 187 ? 11.172 -5.926 22.453 1 98.44 187 VAL A N 1
ATOM 1500 C CA . VAL A 1 187 ? 9.953 -5.129 22.562 1 98.44 187 VAL A CA 1
ATOM 1501 C C . VAL A 1 187 ? 10.078 -4.145 23.719 1 98.44 187 VAL A C 1
ATOM 1503 O O . VAL A 1 187 ? 10.219 -4.555 24.875 1 98.44 187 VAL A O 1
ATOM 1506 N N . GLN A 1 188 ? 10.039 -2.916 23.438 1 98.25 188 GLN A N 1
ATOM 1507 C CA . GLN A 1 188 ? 10.125 -1.862 24.438 1 98.25 188 GLN A CA 1
ATOM 1508 C C . GLN A 1 188 ? 8.734 -1.456 24.938 1 98.25 188 GLN A C 1
ATOM 1510 O O . GLN A 1 188 ? 7.797 -1.353 24.141 1 98.25 188 GLN A O 1
ATOM 1515 N N . HIS A 1 189 ? 8.648 -1.321 26.219 1 98.12 189 HIS A N 1
ATOM 1516 C CA . HIS A 1 189 ? 7.371 -1.057 26.875 1 98.12 189 HIS A CA 1
ATOM 1517 C C . HIS A 1 189 ? 7.363 0.317 27.531 1 98.12 189 HIS A C 1
ATOM 1519 O O . HIS A 1 189 ? 8.344 0.715 28.156 1 98.12 189 HIS A O 1
ATOM 1525 N N . SER A 1 190 ? 6.348 1.062 27.391 1 97.69 190 SER A N 1
ATOM 1526 C CA . SER A 1 190 ? 6.027 2.254 28.172 1 97.69 190 SER A CA 1
ATOM 1527 C C . SER A 1 190 ? 4.535 2.328 28.469 1 97.69 190 SER A C 1
ATOM 1529 O O . SER A 1 190 ? 3.715 2.482 27.562 1 97.69 190 SER A O 1
ATOM 1531 N N . HIS A 1 191 ? 4.191 2.184 29.75 1 97.31 191 HIS A N 1
ATOM 1532 C CA . HIS A 1 191 ? 2.801 2.18 30.188 1 97.31 191 HIS A CA 1
ATOM 1533 C C . HIS A 1 191 ? 2.586 3.143 31.344 1 97.31 191 HIS A C 1
ATOM 1535 O O . HIS A 1 191 ? 3.443 3.266 32.219 1 97.31 191 HIS A O 1
ATOM 1541 N N . CYS A 1 192 ? 1.52 3.777 31.312 1 96.38 192 CYS A N 1
ATOM 1542 C CA . CYS A 1 192 ? 1.17 4.727 32.375 1 96.38 192 CYS A CA 1
ATOM 1543 C C . CYS A 1 192 ? -0.329 4.707 32.625 1 96.38 192 CYS A C 1
ATOM 1545 O O . CYS A 1 192 ? -1.134 4.625 31.703 1 96.38 192 CYS A O 1
ATOM 1547 N N . ARG A 1 193 ? -0.676 4.656 33.875 1 94.75 193 ARG A N 1
ATOM 1548 C CA . ARG A 1 193 ? -2.068 4.75 34.312 1 94.75 193 ARG A CA 1
ATOM 1549 C C . ARG A 1 193 ? -2.211 5.68 35.5 1 94.75 193 ARG A C 1
ATOM 1551 O O . ARG A 1 193 ? -1.36 5.684 36.406 1 94.75 193 ARG A O 1
ATOM 1558 N N . THR A 1 194 ? -3.289 6.406 35.469 1 92.06 194 THR A N 1
ATOM 1559 C CA . THR A 1 194 ? -3.602 7.297 36.594 1 92.06 194 THR A CA 1
ATOM 1560 C C . THR A 1 194 ? -4.992 7.004 37.125 1 92.06 194 THR A C 1
ATOM 1562 O O . THR A 1 194 ? -5.941 6.801 36.375 1 92.06 194 THR A O 1
ATOM 1565 N N . VAL A 1 195 ? -5.059 6.875 38.438 1 89.69 195 VAL A N 1
ATOM 1566 C CA . VAL A 1 195 ? -6.332 6.648 39.094 1 89.69 195 VAL A CA 1
ATOM 1567 C C . VAL A 1 195 ? -6.527 7.695 40.188 1 89.69 195 VAL A C 1
ATOM 1569 O O . VAL A 1 195 ? -5.57 8.078 40.875 1 89.69 195 VAL A O 1
ATOM 1572 N N . ASP A 1 196 ? -7.762 8.148 40.312 1 84 196 ASP A N 1
ATOM 1573 C CA . ASP A 1 196 ? -8.086 9.086 41.375 1 84 196 ASP A CA 1
ATOM 1574 C C . ASP A 1 196 ? -8.195 8.367 42.719 1 84 196 ASP A C 1
ATOM 1576 O O . ASP A 1 196 ? -9.188 7.699 43 1 84 196 ASP A O 1
ATOM 1580 N N . THR A 1 197 ? -7.113 8.234 43.406 1 76.5 197 THR A N 1
ATOM 1581 C CA . THR A 1 197 ? -7.125 7.605 44.75 1 76.5 197 THR A CA 1
ATOM 1582 C C . THR A 1 197 ? -6.32 8.43 45.75 1 76.5 197 THR A C 1
ATOM 1584 O O . THR A 1 197 ? -5.551 9.305 45.344 1 76.5 197 THR A O 1
ATOM 1587 N N . HIS A 1 198 ? -6.531 8.211 47.031 1 71.5 198 HIS A N 1
ATOM 1588 C CA . HIS A 1 198 ? -5.91 8.938 48.125 1 71.5 198 HIS A CA 1
ATOM 1589 C C . HIS A 1 198 ? -4.52 8.391 48.438 1 71.5 198 HIS A C 1
ATOM 1591 O O . HIS A 1 198 ? -3.822 8.906 49.312 1 71.5 198 HIS A O 1
ATOM 1597 N N . GLN A 1 199 ? -4.125 7.504 47.688 1 70.69 199 GLN A N 1
ATOM 1598 C CA . GLN A 1 199 ? -2.795 6.953 47.938 1 70.69 199 GLN A CA 1
ATOM 1599 C C . GLN A 1 199 ? -1.71 7.984 47.625 1 70.69 199 GLN A C 1
ATOM 1601 O O . GLN A 1 199 ? -1.836 8.766 46.688 1 70.69 199 GLN A O 1
ATOM 1606 N N . SER A 1 200 ? -0.629 7.98 48.531 1 72.06 200 SER A N 1
ATOM 1607 C CA . SER A 1 200 ? 0.38 9.016 48.312 1 72.06 200 SER A CA 1
ATOM 1608 C C . SER A 1 200 ? 1.786 8.422 48.312 1 72.06 200 SER A C 1
ATOM 1610 O O . SER A 1 200 ? 2.711 8.992 47.75 1 72.06 200 SER A O 1
ATOM 1612 N N . ASP A 1 201 ? 1.924 7.199 48.875 1 85.56 201 ASP A N 1
ATOM 1613 C CA . ASP A 1 201 ? 3.289 6.711 49.031 1 85.56 201 ASP A CA 1
ATOM 1614 C C . ASP A 1 201 ? 3.842 6.141 47.719 1 85.56 201 ASP A C 1
ATOM 1616 O O . ASP A 1 201 ? 3.117 5.492 46.969 1 85.56 201 ASP A O 1
ATOM 1620 N N . ARG A 1 202 ? 5.055 6.387 47.531 1 90.94 202 ARG A N 1
ATOM 1621 C CA . ARG A 1 202 ? 5.746 5.938 46.344 1 90.94 202 ARG A CA 1
ATOM 1622 C C . ARG A 1 202 ? 6.066 4.445 46.406 1 90.94 202 ARG A C 1
ATOM 1624 O O . ARG A 1 202 ? 6.43 3.941 47.469 1 90.94 202 ARG A O 1
ATOM 1631 N N . ILE A 1 203 ? 5.875 3.77 45.375 1 93.62 203 ILE A N 1
ATOM 1632 C CA . ILE A 1 203 ? 6.219 2.357 45.25 1 93.62 203 ILE A CA 1
ATOM 1633 C C . ILE A 1 203 ? 7.23 2.178 44.094 1 93.62 203 ILE A C 1
ATOM 1635 O O . ILE A 1 203 ? 7 2.617 42.969 1 93.62 203 ILE A O 1
ATOM 1639 N N . ASP A 1 204 ? 8.359 1.605 44.375 1 93.75 204 ASP A N 1
ATOM 1640 C CA . ASP A 1 204 ? 9.375 1.266 43.375 1 93.75 204 ASP A CA 1
ATOM 1641 C C . ASP A 1 204 ? 9.625 -0.241 43.344 1 93.75 204 ASP A C 1
ATOM 1643 O O . ASP A 1 204 ? 9.992 -0.838 44.344 1 93.75 204 ASP A O 1
ATOM 1647 N N . LEU A 1 205 ? 9.391 -0.773 42.219 1 94.94 205 LEU A N 1
ATOM 1648 C CA . LEU A 1 205 ? 9.672 -2.191 42 1 94.94 205 LEU A CA 1
ATOM 1649 C C . LEU A 1 205 ? 10.477 -2.404 40.75 1 94.94 205 LEU A C 1
ATOM 1651 O O . LEU A 1 205 ? 10.602 -1.496 39.906 1 94.94 205 LEU A O 1
ATOM 1655 N N . GLY A 1 206 ? 11.125 -3.561 40.594 1 93.69 206 GLY A N 1
ATOM 1656 C CA . GLY A 1 206 ? 11.914 -3.871 39.438 1 93.69 206 GLY A CA 1
ATOM 1657 C C . GLY A 1 206 ? 11.852 -5.336 39.031 1 93.69 206 GLY A C 1
ATOM 1658 O O . GLY A 1 206 ? 11.508 -6.188 39.875 1 93.69 206 GLY A O 1
ATOM 1659 N N . LEU A 1 207 ? 12.062 -5.594 37.812 1 93.31 207 LEU A N 1
ATOM 1660 C CA . LEU A 1 207 ? 12.203 -6.934 37.25 1 93.31 207 LEU A CA 1
ATOM 1661 C C . LEU A 1 207 ? 13.438 -7.02 36.375 1 93.31 207 LEU A C 1
ATOM 1663 O O . LEU A 1 207 ? 13.562 -6.273 35.375 1 93.31 207 LEU A O 1
ATOM 1667 N N . HIS A 1 208 ? 14.383 -7.875 36.688 1 93.56 208 HIS A N 1
ATOM 1668 C CA . HIS A 1 208 ? 15.594 -8.07 35.906 1 93.56 208 HIS A CA 1
ATOM 1669 C C . HIS A 1 208 ? 15.898 -9.555 35.719 1 93.56 208 HIS A C 1
ATOM 1671 O O . HIS A 1 208 ? 16.203 -10.25 36.688 1 93.56 208 HIS A O 1
ATOM 1677 N N . THR A 1 209 ? 15.727 -9.961 34.562 1 93.94 209 THR A N 1
ATOM 1678 C CA . THR A 1 209 ? 16.062 -11.328 34.156 1 93.94 209 THR A CA 1
ATOM 1679 C C . THR A 1 209 ? 16.953 -11.32 32.906 1 93.94 209 THR A C 1
ATOM 1681 O O . THR A 1 209 ? 17.359 -10.258 32.438 1 93.94 209 THR A O 1
ATOM 1684 N N . LYS A 1 210 ? 17.234 -12.516 32.406 1 93.69 210 LYS A N 1
ATOM 1685 C CA . LYS A 1 210 ? 18.047 -12.641 31.188 1 93.69 210 LYS A CA 1
ATOM 1686 C C . LYS A 1 210 ? 17.266 -12.227 29.953 1 93.69 210 LYS A C 1
ATOM 1688 O O . LYS A 1 210 ? 17.844 -11.938 28.906 1 93.69 210 LYS A O 1
ATOM 1693 N N . VAL A 1 211 ? 15.922 -12.195 30.094 1 95.81 211 VAL A N 1
ATOM 1694 C CA . VAL A 1 211 ? 15.117 -11.977 28.906 1 95.81 211 VAL A CA 1
ATOM 1695 C C . VAL A 1 211 ? 14.234 -10.742 29.094 1 95.81 211 VAL A C 1
ATOM 1697 O O . VAL A 1 211 ? 13.477 -10.367 28.203 1 95.81 211 VAL A O 1
ATOM 1700 N N . ALA A 1 212 ? 14.297 -10.094 30.281 1 96.94 212 ALA A N 1
ATOM 1701 C CA . ALA A 1 212 ? 13.414 -8.953 30.516 1 96.94 212 ALA A CA 1
ATOM 1702 C C . ALA A 1 212 ? 14.016 -8.016 31.562 1 96.94 212 ALA A C 1
ATOM 1704 O O . ALA A 1 212 ? 14.656 -8.461 32.531 1 96.94 212 ALA A O 1
ATOM 1705 N N . SER A 1 213 ? 13.883 -6.777 31.438 1 97.25 213 SER A N 1
ATOM 1706 C CA . SER A 1 213 ? 14.258 -5.73 32.375 1 97.25 213 SER A CA 1
ATOM 1707 C C . SER A 1 213 ? 13.18 -4.652 32.469 1 97.25 213 SER A C 1
ATOM 1709 O O . SER A 1 213 ? 12.883 -3.979 31.484 1 97.25 213 SER A O 1
ATOM 1711 N N . PHE A 1 214 ? 12.555 -4.469 33.688 1 97 214 PHE A N 1
ATOM 1712 C CA . PHE A 1 214 ? 11.453 -3.525 33.844 1 97 214 PHE A CA 1
ATOM 1713 C C . PHE A 1 214 ? 11.609 -2.736 35.156 1 97 214 PHE A C 1
ATOM 1715 O O . PHE A 1 214 ? 12.148 -3.246 36.125 1 97 214 PHE A O 1
ATOM 1722 N N . ASP A 1 215 ? 11.133 -1.51 35.125 1 96.81 215 ASP A N 1
ATOM 1723 C CA . ASP A 1 215 ? 10.961 -0.665 36.312 1 96.81 215 ASP A CA 1
ATOM 1724 C C . ASP A 1 215 ? 9.5 -0.267 36.5 1 96.81 215 ASP A C 1
ATOM 1726 O O . ASP A 1 215 ? 8.852 0.188 35.531 1 96.81 215 ASP A O 1
ATOM 1730 N N . TYR A 1 216 ? 8.992 -0.503 37.625 1 96.75 216 TYR A N 1
ATOM 1731 C CA . TYR A 1 216 ? 7.664 -0.053 38 1 96.75 216 TYR A CA 1
ATOM 1732 C C . TYR A 1 216 ? 7.742 1.047 39.062 1 96.75 216 TYR A C 1
ATOM 1734 O O . TYR A 1 216 ? 8.391 0.877 40.094 1 96.75 216 TYR A O 1
ATOM 1742 N N . ILE A 1 217 ? 7.121 2.16 38.781 1 95.38 217 ILE A N 1
ATOM 1743 C CA . ILE A 1 217 ? 7.094 3.283 39.719 1 95.38 217 ILE A CA 1
ATOM 1744 C C . ILE A 1 217 ? 5.664 3.793 39.875 1 95.38 217 ILE A C 1
ATOM 1746 O O . ILE A 1 217 ? 4.969 4.012 38.875 1 95.38 217 ILE A O 1
ATOM 1750 N N . ALA A 1 218 ? 5.23 3.965 41.031 1 94.06 218 ALA A N 1
ATOM 1751 C CA . ALA A 1 218 ? 3.932 4.566 41.344 1 94.06 218 ALA A CA 1
ATOM 1752 C C . ALA A 1 218 ? 4.062 5.668 42.375 1 94.06 218 ALA A C 1
ATOM 1754 O O . ALA A 1 218 ? 4.836 5.539 43.344 1 94.06 218 ALA A O 1
ATOM 1755 N N . TRP A 1 219 ? 3.357 6.746 42.219 1 92.06 219 TRP A N 1
ATOM 1756 C CA . TRP A 1 219 ? 3.467 7.859 43.156 1 92.06 219 TRP A CA 1
ATOM 1757 C C . TRP A 1 219 ? 2.238 8.758 43.094 1 92.06 219 TRP A C 1
ATOM 1759 O O . TRP A 1 219 ? 1.457 8.672 42.125 1 92.06 219 TRP A O 1
ATOM 1769 N N . GLY A 1 220 ? 2.002 9.508 44.094 1 88.94 220 GLY A N 1
ATOM 1770 C CA . GLY A 1 220 ? 0.95 10.508 44.125 1 88.94 220 GLY A CA 1
ATOM 1771 C C . GLY A 1 220 ? 1.326 11.781 43.375 1 88.94 220 GLY A C 1
ATOM 1772 O O . GLY A 1 220 ? 2.389 12.359 43.625 1 88.94 220 GLY A O 1
ATOM 1773 N N . ASP A 1 221 ? 0.54 12.125 42.312 1 77.31 221 ASP A N 1
ATOM 1774 C CA . ASP A 1 221 ? 0.793 13.336 41.531 1 77.31 221 ASP A CA 1
ATOM 1775 C C . ASP A 1 221 ? 0.04 14.523 42.125 1 77.31 221 ASP A C 1
ATOM 1777 O O . ASP A 1 221 ? -1.182 14.625 42 1 77.31 221 ASP A O 1
ATOM 1781 N N . SER A 1 222 ? 0.656 15.414 42.844 1 70 222 SER A N 1
ATOM 1782 C CA . SER A 1 222 ? 0.051 16.547 43.5 1 70 222 SER A CA 1
ATOM 1783 C C . SER A 1 222 ? -0.463 17.578 42.5 1 70 222 SER A C 1
ATOM 1785 O O . SER A 1 222 ? -1.45 18.266 42.781 1 70 222 SER A O 1
ATOM 1787 N N . ALA A 1 223 ? 0.249 17.766 41.5 1 61.88 223 ALA A N 1
ATOM 1788 C CA . ALA A 1 223 ? -0.109 18.812 40.562 1 61.88 223 ALA A CA 1
ATOM 1789 C C . ALA A 1 223 ? -1.383 18.453 39.781 1 61.88 223 ALA A C 1
ATOM 1791 O O . ALA A 1 223 ? -2.248 19.297 39.594 1 61.88 223 ALA A O 1
ATOM 1792 N N . LEU A 1 224 ? -1.453 17.312 39.438 1 59.97 224 LEU A N 1
ATOM 1793 C CA . LEU A 1 224 ? -2.539 16.969 38.531 1 59.97 224 LEU A CA 1
ATOM 1794 C C . LEU A 1 224 ? -3.621 16.172 39.25 1 59.97 224 LEU A C 1
ATOM 1796 O O . LEU A 1 224 ? -4.738 16.031 38.75 1 59.97 224 LEU A O 1
ATOM 1800 N N . GLY A 1 225 ? -3.322 15.852 40.5 1 69.62 225 GLY A N 1
ATOM 1801 C CA . GLY A 1 225 ? -4.277 15.055 41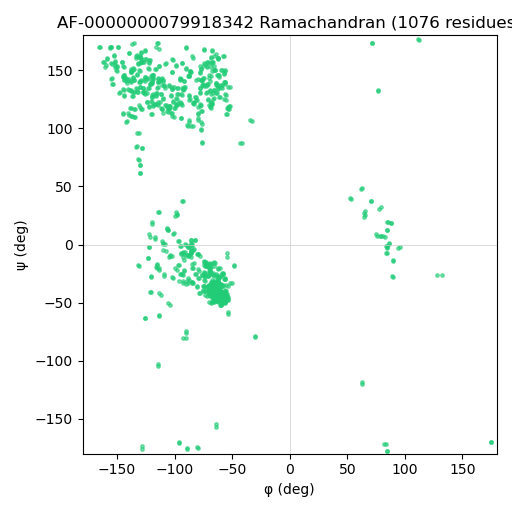.25 1 69.62 225 GLY A CA 1
ATOM 1802 C C . GLY A 1 225 ? -4.258 13.586 40.875 1 69.62 225 GLY A C 1
ATOM 1803 O O . GLY A 1 225 ? -3.934 13.242 39.719 1 69.62 225 GLY A O 1
ATOM 1804 N N . GLY A 1 226 ? -4.211 12.68 41.719 1 83.56 226 GLY A N 1
ATOM 1805 C CA . GLY A 1 226 ? -4.375 11.242 41.562 1 83.56 226 GLY A CA 1
ATOM 1806 C C . GLY A 1 226 ? -3.1 10.461 41.781 1 83.56 226 GLY A C 1
ATOM 1807 O O . GLY A 1 226 ? -2.111 11.008 42.281 1 83.56 226 GLY A O 1
ATOM 1808 N N . TYR A 1 227 ? -3.15 9.18 41.719 1 91.62 227 TYR A N 1
ATOM 1809 C CA . TYR A 1 227 ? -2.049 8.234 41.875 1 91.62 227 TYR A CA 1
ATOM 1810 C C . TYR A 1 227 ? -1.651 7.645 40.531 1 91.62 227 TYR A C 1
ATOM 1812 O O . TYR A 1 227 ? -2.498 7.125 39.781 1 91.62 227 TYR A O 1
ATOM 1820 N N . VAL A 1 228 ? -0.384 7.891 40.094 1 93 228 VAL A N 1
ATOM 1821 C CA . VAL A 1 228 ? 0.119 7.5 38.781 1 93 228 VAL A CA 1
ATOM 1822 C C . VAL A 1 228 ? 1.032 6.285 38.938 1 93 228 VAL A C 1
ATOM 1824 O O . VAL A 1 228 ? 1.804 6.184 39.875 1 93 228 VAL A O 1
ATOM 1827 N N . ALA A 1 229 ? 0.912 5.352 38.094 1 95.06 229 ALA A N 1
ATOM 1828 C CA . ALA A 1 229 ? 1.793 4.188 38.031 1 95.06 229 ALA A CA 1
ATOM 1829 C C . ALA A 1 229 ? 2.367 4.023 36.625 1 95.06 229 ALA A C 1
ATOM 1831 O O . ALA A 1 229 ? 1.632 4.078 35.625 1 95.06 229 ALA A O 1
ATOM 1832 N N . THR A 1 230 ? 3.668 3.865 36.531 1 96.12 230 THR A N 1
ATOM 1833 C CA . THR A 1 230 ? 4.336 3.684 35.25 1 96.12 230 THR A CA 1
ATOM 1834 C C . THR A 1 230 ? 5.109 2.369 35.219 1 96.12 230 THR A C 1
ATOM 1836 O O . THR A 1 230 ? 5.648 1.94 36.25 1 96.12 230 THR A O 1
ATOM 1839 N N . LEU A 1 231 ? 5.039 1.698 34.188 1 97.12 231 LEU A N 1
ATOM 1840 C CA . LEU A 1 231 ? 5.84 0.514 33.875 1 97.12 231 LEU A CA 1
ATOM 1841 C C . LEU A 1 231 ? 6.66 0.712 32.625 1 97.12 231 LEU A C 1
ATOM 1843 O O . LEU A 1 231 ? 6.102 0.902 31.531 1 97.12 231 LEU A O 1
ATOM 1847 N N . THR A 1 232 ? 7.945 0.77 32.719 1 97.88 232 THR A N 1
ATOM 1848 C CA . THR A 1 232 ? 8.867 0.934 31.594 1 97.88 232 THR A CA 1
ATOM 1849 C C . THR A 1 232 ? 9.875 -0.211 31.547 1 97.88 232 THR A C 1
ATOM 1851 O O . THR A 1 232 ? 10.398 -0.626 32.594 1 97.88 232 THR A O 1
ATOM 1854 N N . GLY A 1 233 ? 10.094 -0.733 30.422 1 97.88 233 GLY A N 1
ATOM 1855 C CA . GLY A 1 233 ? 11.055 -1.818 30.328 1 97.88 233 GLY A CA 1
ATOM 1856 C C . GLY A 1 233 ? 11.133 -2.43 28.953 1 97.88 233 GLY A C 1
ATOM 1857 O O . GLY A 1 233 ? 10.633 -1.852 27.984 1 97.88 233 GLY A O 1
ATOM 1858 N N . LYS A 1 234 ? 11.836 -3.539 28.875 1 97.81 234 LYS A N 1
ATOM 1859 C CA . LYS A 1 234 ? 12.07 -4.266 27.625 1 97.81 234 LYS A CA 1
ATOM 1860 C C . LYS A 1 234 ? 12.055 -5.773 27.859 1 97.81 234 LYS A C 1
ATOM 1862 O O . LYS A 1 234 ? 12.469 -6.25 28.922 1 97.81 234 LYS A O 1
ATOM 1867 N N . HIS A 1 235 ? 11.562 -6.492 26.969 1 97.75 235 HIS A N 1
ATOM 1868 C CA . HIS A 1 235 ? 11.742 -7.938 26.969 1 97.75 235 HIS A CA 1
ATOM 1869 C C . HIS A 1 235 ? 12.164 -8.445 25.594 1 97.75 235 HIS A C 1
ATOM 1871 O O . HIS A 1 235 ? 12.031 -7.734 24.594 1 97.75 235 HIS A O 1
ATOM 1877 N N . VAL A 1 236 ? 12.688 -9.648 25.547 1 97.88 236 VAL A N 1
ATOM 1878 C CA . VAL A 1 236 ? 13.234 -10.18 24.297 1 97.88 236 VAL A CA 1
ATOM 1879 C C . VAL A 1 236 ? 12.391 -11.367 23.828 1 97.88 236 VAL A C 1
ATOM 1881 O O . VAL A 1 236 ? 11.883 -12.133 24.656 1 97.88 236 VAL A O 1
ATOM 1884 N N . VAL A 1 237 ? 12.195 -11.445 22.594 1 98.38 237 VAL A N 1
ATOM 1885 C CA . VAL A 1 237 ? 11.688 -12.641 21.938 1 98.38 237 VAL A CA 1
ATOM 1886 C C . VAL A 1 237 ? 12.836 -13.391 21.266 1 98.38 237 VAL A C 1
ATOM 1888 O O . VAL A 1 237 ? 13.539 -12.836 20.422 1 98.38 237 VAL A O 1
ATOM 1891 N N . LEU A 1 238 ? 12.992 -14.57 21.609 1 97.81 238 LEU A N 1
ATOM 1892 C CA . LEU A 1 238 ? 14.148 -15.359 21.203 1 97.81 238 LEU A CA 1
ATOM 1893 C C . LEU A 1 238 ? 13.883 -16.047 19.875 1 97.81 238 LEU A C 1
ATOM 1895 O O . LEU A 1 238 ? 12.742 -16.422 19.578 1 97.81 238 LEU A O 1
ATOM 1899 N N . PRO A 1 239 ? 14.938 -16.203 19 1 97.19 239 PRO A N 1
ATOM 1900 C CA . PRO A 1 239 ? 14.812 -17 17.766 1 97.19 239 PRO A CA 1
ATOM 1901 C C . PRO A 1 239 ? 14.648 -18.484 18.047 1 97.19 239 PRO A C 1
ATOM 1903 O O . PRO A 1 239 ? 14.93 -18.953 19.156 1 97.19 239 PRO A O 1
ATOM 1906 N N . PHE A 1 240 ? 14.164 -19.203 17.078 1 94.19 240 PHE A N 1
ATOM 1907 C CA . PHE A 1 240 ? 14.219 -20.656 17.141 1 94.19 240 PHE A CA 1
ATOM 1908 C C . PHE A 1 240 ? 15.664 -21.141 17.094 1 94.19 240 PHE A C 1
ATOM 1910 O O . PHE A 1 240 ? 16.562 -20.391 16.75 1 94.19 240 PHE A O 1
ATOM 1917 N N . ALA A 1 241 ? 15.812 -22.312 17.484 1 89 241 ALA A N 1
ATOM 1918 C CA . ALA A 1 241 ? 17.141 -22.891 17.484 1 89 241 ALA A CA 1
ATOM 1919 C C . ALA A 1 241 ? 17.703 -23.016 16.078 1 89 241 ALA A C 1
ATOM 1921 O O . ALA A 1 241 ? 18.906 -22.859 15.859 1 89 241 ALA A O 1
ATOM 1922 N N . ALA A 1 242 ? 16.75 -23.234 15.133 1 86 242 ALA A N 1
ATOM 1923 C CA . ALA A 1 242 ? 17.141 -23.359 13.727 1 86 242 ALA A CA 1
ATOM 1924 C C . ALA A 1 242 ? 16.078 -22.734 12.82 1 86 242 ALA A C 1
ATOM 1926 O O . ALA A 1 242 ? 14.883 -22.859 13.086 1 86 242 ALA A O 1
ATOM 1927 N N . ALA A 1 243 ? 16.484 -22.094 11.789 1 84 243 ALA A N 1
ATOM 1928 C CA . ALA A 1 243 ? 15.562 -21.438 10.859 1 84 243 ALA A CA 1
ATOM 1929 C C . ALA A 1 243 ? 15.242 -22.344 9.672 1 84 243 ALA A C 1
ATOM 1931 O O . ALA A 1 243 ? 14.148 -22.25 9.102 1 84 243 ALA A O 1
ATOM 1932 N N . GLY A 1 244 ? 16.016 -23.234 9.297 1 80.81 244 GLY A N 1
ATOM 1933 C CA . GLY A 1 244 ? 15.93 -23.844 7.98 1 80.81 244 GLY A CA 1
ATOM 1934 C C . GLY A 1 244 ? 16.359 -22.922 6.859 1 80.81 244 GLY A C 1
ATOM 1935 O O . GLY A 1 244 ? 16.562 -21.719 7.078 1 80.81 244 GLY A O 1
ATOM 1936 N N . GLU A 1 245 ? 16.438 -23.406 5.672 1 79.88 245 GLU A N 1
ATOM 1937 C CA . GLU A 1 245 ? 16.859 -22.594 4.539 1 79.88 245 GLU A CA 1
ATOM 1938 C C . GLU A 1 245 ? 15.711 -21.734 4.008 1 79.88 245 GLU A C 1
ATOM 1940 O O . GLU A 1 245 ? 15.922 -20.594 3.6 1 79.88 245 GLU A O 1
ATOM 1945 N N . ASN A 1 246 ? 14.531 -22.312 4.062 1 86.81 246 ASN A N 1
ATOM 1946 C CA . ASN A 1 246 ? 13.344 -21.625 3.576 1 86.81 246 ASN A CA 1
ATOM 1947 C C . ASN A 1 246 ? 12.281 -21.5 4.664 1 86.81 246 ASN A C 1
ATOM 1949 O O . ASN A 1 246 ? 12.258 -22.297 5.605 1 86.81 246 ASN A O 1
ATOM 1953 N N . PRO A 1 247 ? 11.422 -20.562 4.551 1 88.19 247 PRO A N 1
ATOM 1954 C CA . PRO A 1 247 ? 10.398 -20.328 5.574 1 88.19 247 PRO A CA 1
ATOM 1955 C C . PRO A 1 247 ? 9.516 -21.547 5.816 1 88.19 247 PRO A C 1
ATOM 1957 O O . PRO A 1 247 ? 8.938 -21.688 6.898 1 88.19 247 PRO A O 1
ATOM 1960 N N . ASP A 1 248 ? 9.383 -22.406 4.836 1 89.44 248 ASP A N 1
ATOM 1961 C CA . ASP A 1 248 ? 8.461 -23.531 4.98 1 89.44 248 ASP A CA 1
ATOM 1962 C C . ASP A 1 248 ? 9.203 -24.797 5.434 1 89.44 248 ASP A C 1
ATOM 1964 O O . ASP A 1 248 ? 8.578 -25.828 5.668 1 89.44 248 ASP A O 1
ATOM 1968 N N . ASP A 1 249 ? 10.484 -24.641 5.66 1 86.88 249 ASP A N 1
ATOM 1969 C CA . ASP A 1 249 ? 11.25 -25.797 6.117 1 86.88 249 ASP A CA 1
ATOM 1970 C C . ASP A 1 249 ? 10.898 -26.156 7.559 1 86.88 249 ASP A C 1
ATOM 1972 O O . ASP A 1 249 ? 10.695 -25.266 8.391 1 86.88 249 ASP A O 1
ATOM 1976 N N . THR A 1 250 ? 10.781 -27.422 7.738 1 83.06 250 THR A N 1
ATOM 1977 C CA . THR A 1 250 ? 10.516 -27.891 9.094 1 83.06 250 THR A CA 1
ATOM 1978 C C . THR A 1 250 ? 11.805 -28.359 9.773 1 83.06 250 THR A C 1
ATOM 1980 O O . THR A 1 250 ? 12.773 -28.703 9.102 1 83.06 250 THR A O 1
ATOM 1983 N N . ASN A 1 251 ? 11.836 -28.297 11.062 1 80.75 251 ASN A N 1
ATOM 1984 C CA . ASN A 1 251 ? 12.977 -28.781 11.828 1 80.75 251 ASN A CA 1
ATOM 1985 C C . ASN A 1 251 ? 12.883 -30.281 12.102 1 80.75 251 ASN A C 1
ATOM 1987 O O . ASN A 1 251 ? 13.812 -30.875 12.648 1 80.75 251 ASN A O 1
ATOM 1991 N N . ARG A 1 252 ? 11.852 -30.828 11.664 1 83.69 252 ARG A N 1
ATOM 1992 C CA . ARG A 1 252 ? 11.664 -32.281 11.773 1 83.69 252 ARG A CA 1
ATOM 1993 C C . ARG A 1 252 ? 11.828 -32.938 10.414 1 83.69 252 ARG A C 1
ATOM 1995 O O . ARG A 1 252 ? 11.711 -32.312 9.375 1 83.69 252 ARG A O 1
ATOM 2002 N N . PRO A 1 253 ? 12.164 -34.188 10.484 1 86.88 253 PRO A N 1
ATOM 2003 C CA . PRO A 1 253 ? 12.219 -34.875 9.211 1 86.88 253 PRO A CA 1
ATOM 2004 C C . PRO A 1 253 ? 10.859 -34.938 8.516 1 86.88 253 PRO A C 1
ATOM 2006 O O . PRO A 1 253 ? 9.82 -35.031 9.18 1 86.88 253 PRO A O 1
ATOM 2009 N N . GLU A 1 254 ? 10.945 -34.875 7.273 1 88.56 254 GLU A N 1
ATOM 2010 C CA . GLU A 1 254 ? 9.727 -34.969 6.473 1 88.56 254 GLU A CA 1
ATOM 2011 C C . GLU A 1 254 ? 9.086 -36.344 6.586 1 88.56 254 GLU A C 1
ATOM 2013 O O . GLU A 1 254 ? 9.781 -37.375 6.59 1 88.56 254 GLU A O 1
ATOM 2018 N N . LYS A 1 255 ? 7.797 -36.344 6.805 1 91 255 LYS A N 1
ATOM 2019 C CA . LYS A 1 255 ? 7.047 -37.594 6.852 1 91 255 LYS A CA 1
ATOM 2020 C C . LYS A 1 255 ? 6.438 -37.938 5.492 1 91 255 LYS A C 1
ATOM 2022 O O . LYS A 1 255 ? 5.789 -37.062 4.875 1 91 255 LYS A O 1
ATOM 2027 N N . PHE A 1 256 ? 6.688 -39.156 5.059 1 95.12 256 PHE A N 1
ATOM 2028 C CA . PHE A 1 256 ? 6.098 -39.625 3.809 1 95.12 256 PHE A CA 1
ATOM 2029 C C . PHE A 1 256 ? 4.949 -40.594 4.082 1 95.12 256 PHE A C 1
ATOM 2031 O O . PHE A 1 256 ? 5.156 -41.656 4.629 1 95.12 256 PHE A O 1
ATOM 2038 N N . GLN A 1 257 ? 3.812 -40.281 3.711 1 95 257 GLN A N 1
ATOM 2039 C CA . GLN A 1 257 ? 2.594 -41.031 3.969 1 95 257 GLN A CA 1
ATOM 2040 C C . GLN A 1 257 ? 2.574 -42.312 3.166 1 95 257 GLN A C 1
ATOM 2042 O O . GLN A 1 257 ? 3.307 -42.469 2.186 1 95 257 GLN A O 1
ATOM 2047 N N . GLU A 1 258 ? 1.783 -43.219 3.682 1 96.81 258 GLU A N 1
ATOM 2048 C CA . GLU A 1 258 ? 1.53 -44.469 2.975 1 96.81 258 GLU A CA 1
ATOM 2049 C C . GLU A 1 258 ? 0.165 -44.469 2.293 1 96.81 258 GLU A C 1
ATOM 2051 O O . GLU A 1 258 ? -0.832 -44.062 2.898 1 96.81 258 GLU A O 1
ATOM 2056 N N . PHE A 1 259 ? 0.203 -44.906 1.046 1 97.75 259 PHE A N 1
ATOM 2057 C CA . PHE A 1 259 ? -1.032 -44.906 0.271 1 97.75 259 PHE A CA 1
ATOM 2058 C C . PHE A 1 259 ? -1.446 -46.312 -0.099 1 97.75 259 PHE A C 1
ATOM 2060 O O . PHE A 1 259 ? -0.599 -47.219 -0.225 1 97.75 259 PHE A O 1
ATOM 2067 N N . ILE A 1 260 ? -2.795 -46.5 -0.246 1 97.62 260 ILE A N 1
ATOM 2068 C CA . ILE A 1 260 ? -3.332 -47.75 -0.736 1 97.62 260 ILE A CA 1
ATOM 2069 C C . ILE A 1 260 ? -2.945 -47.938 -2.201 1 97.62 260 ILE A C 1
ATOM 2071 O O . ILE A 1 260 ? -3.295 -47.125 -3.055 1 97.62 260 ILE A O 1
ATOM 2075 N N . VAL A 1 261 ? -2.225 -49.062 -2.451 1 96.31 261 VAL A N 1
ATOM 2076 C CA . VAL A 1 261 ? -1.783 -49.281 -3.826 1 96.31 261 VAL A CA 1
ATOM 2077 C C . VAL A 1 261 ? -2.447 -50.531 -4.391 1 96.31 261 VAL A C 1
ATOM 2079 O O . VAL A 1 261 ? -2.471 -50.75 -5.609 1 96.31 261 VAL A O 1
ATOM 2082 N N . ASP A 1 262 ? -2.922 -51.375 -3.477 1 95.19 262 ASP A N 1
ATOM 2083 C CA . ASP A 1 262 ? -3.555 -52.594 -3.898 1 95.19 262 ASP A CA 1
ATOM 2084 C C . ASP A 1 262 ? -4.348 -53.25 -2.756 1 95.19 262 ASP A C 1
ATOM 2086 O O . ASP A 1 262 ? -4.387 -52.688 -1.647 1 95.19 262 ASP A O 1
ATOM 2090 N N . VAL A 1 263 ? -5.156 -54.312 -3.152 1 94.88 263 VAL A N 1
ATOM 2091 C CA . VAL A 1 263 ? -5.875 -55.094 -2.17 1 94.88 263 VAL A CA 1
ATOM 2092 C C . VAL A 1 263 ? -5.418 -56.562 -2.258 1 94.88 263 VAL A C 1
ATOM 2094 O O . VAL A 1 263 ? -5.363 -57.125 -3.346 1 94.88 263 VAL A O 1
ATOM 2097 N N . ASP A 1 264 ? -5.094 -57 -1.106 1 93.62 264 ASP A N 1
ATOM 2098 C CA . ASP A 1 264 ? -4.711 -58.406 -1.069 1 93.62 264 ASP A CA 1
ATOM 2099 C C . ASP A 1 264 ? -5.895 -59.312 -1.415 1 93.62 264 ASP A C 1
ATOM 2101 O O . ASP A 1 264 ? -6.906 -59.312 -0.715 1 93.62 264 ASP A O 1
ATOM 2105 N N . SER A 1 265 ? -5.691 -60.156 -2.383 1 91.5 265 SER A N 1
ATOM 2106 C CA . SER A 1 265 ? -6.801 -60.969 -2.887 1 91.5 265 SER A CA 1
ATOM 2107 C C . SER A 1 265 ? -7.172 -62.062 -1.902 1 91.5 265 SER A C 1
ATOM 2109 O O . SER A 1 265 ? -8.32 -62.531 -1.876 1 91.5 265 SER A O 1
ATOM 2111 N N . SER A 1 266 ? -6.258 -62.469 -1.118 1 94.19 266 SER A N 1
ATOM 2112 C CA . SER A 1 266 ? -6.488 -63.594 -0.212 1 94.19 266 SER A CA 1
ATOM 2113 C C . SER A 1 266 ? -7.148 -63.125 1.082 1 94.19 266 SER A C 1
ATOM 2115 O O . SER A 1 266 ? -7.988 -63.844 1.645 1 94.19 266 SER A O 1
ATOM 2117 N N . THR A 1 267 ? -6.867 -61.969 1.531 1 93.81 267 THR A N 1
ATOM 2118 C CA . THR A 1 267 ? -7.336 -61.531 2.836 1 93.81 267 THR A CA 1
ATOM 2119 C C . THR A 1 267 ? -8.352 -60.375 2.686 1 93.81 267 THR A C 1
ATOM 2121 O O . THR A 1 267 ? -9.117 -60.094 3.611 1 93.81 267 THR A O 1
ATOM 2124 N N . GLY A 1 268 ? -8.289 -59.75 1.547 1 92.19 268 GLY A N 1
ATOM 2125 C CA . GLY A 1 268 ? -9.141 -58.594 1.349 1 92.19 268 GLY A CA 1
ATOM 2126 C C . GLY A 1 268 ? -8.617 -57.344 2.018 1 92.19 268 GLY A C 1
ATOM 2127 O O . GLY A 1 268 ? -9.266 -56.312 1.994 1 92.19 268 GLY A O 1
ATOM 2128 N N . GLU A 1 269 ? -7.426 -57.438 2.539 1 93.56 269 GLU A N 1
ATOM 2129 C CA . GLU A 1 269 ? -6.836 -56.312 3.246 1 93.56 269 GLU A CA 1
ATOM 2130 C C . GLU A 1 269 ? -6.113 -55.375 2.283 1 93.56 269 GLU A C 1
ATOM 2132 O O . GLU A 1 269 ? -5.562 -55.812 1.271 1 93.56 269 GLU A O 1
ATOM 2137 N N . GLU A 1 270 ? -6.086 -54.094 2.613 1 94.62 270 GLU A N 1
ATOM 2138 C CA . GLU A 1 270 ? -5.43 -53.094 1.794 1 94.62 270 GLU A CA 1
ATOM 2139 C C . GLU A 1 270 ? -3.912 -53.219 1.872 1 94.62 270 GLU A C 1
ATOM 2141 O O . GLU A 1 270 ? -3.361 -53.5 2.939 1 94.62 270 GLU A O 1
ATOM 2146 N N . ILE A 1 271 ? -3.285 -53.094 0.75 1 95.94 271 ILE A N 1
ATOM 2147 C CA . ILE A 1 271 ? -1.83 -53.031 0.68 1 95.94 271 ILE A CA 1
ATOM 2148 C C . ILE A 1 271 ? -1.404 -51.562 0.557 1 95.94 271 ILE A C 1
ATOM 2150 O O . ILE A 1 271 ? -1.857 -50.844 -0.342 1 95.94 271 ILE A O 1
ATOM 2154 N N . ARG A 1 272 ? -0.561 -51.156 1.428 1 96.5 272 ARG A N 1
ATOM 2155 C CA . ARG A 1 272 ? -0.135 -49.75 1.457 1 96.5 272 ARG A CA 1
ATOM 2156 C C . ARG A 1 272 ? 1.369 -49.625 1.24 1 96.5 272 ARG A C 1
ATOM 2158 O O . ARG A 1 272 ? 2.133 -50.5 1.664 1 96.5 272 ARG A O 1
ATOM 2165 N N . LEU A 1 273 ? 1.807 -48.625 0.517 1 96.44 273 LEU A N 1
ATOM 2166 C CA . LEU A 1 273 ? 3.215 -48.312 0.273 1 96.44 273 LEU A CA 1
ATOM 2167 C C . LEU A 1 273 ? 3.52 -46.844 0.554 1 96.44 273 LEU A C 1
ATOM 2169 O O . LEU A 1 273 ? 2.672 -46 0.334 1 96.44 273 LEU A O 1
ATOM 2173 N N . SER A 1 274 ? 4.777 -46.656 0.972 1 95.81 274 SER A N 1
ATOM 2174 C CA . SER A 1 274 ? 5.238 -45.281 1.209 1 95.81 274 SER A CA 1
ATOM 2175 C C . SER A 1 274 ? 5.496 -44.531 -0.103 1 95.81 274 SER A C 1
ATOM 2177 O O . SER A 1 274 ? 5.996 -45.125 -1.062 1 95.81 274 SER A O 1
ATOM 2179 N N . CYS A 1 275 ? 5.176 -43.281 -0.061 1 94.94 275 CYS A N 1
ATOM 2180 C CA . CYS A 1 275 ? 5.402 -42.5 -1.27 1 94.94 275 CYS A CA 1
ATOM 2181 C C . CYS A 1 275 ? 6.832 -41.969 -1.32 1 94.94 275 CYS A C 1
ATOM 2183 O O . CYS A 1 275 ? 7.191 -41.219 -2.227 1 94.94 275 CYS A O 1
ATOM 2185 N N . GLN A 1 276 ? 7.621 -42.281 -0.358 1 92.38 276 GLN A N 1
ATOM 2186 C CA . GLN A 1 276 ? 9.023 -41.906 -0.431 1 92.38 276 GLN A CA 1
ATOM 2187 C C . GLN A 1 276 ? 9.68 -42.438 -1.705 1 92.38 276 GLN A C 1
ATOM 2189 O O . GLN A 1 276 ? 9.539 -43.594 -2.031 1 92.38 276 GLN A O 1
ATOM 2194 N N . ARG A 1 277 ? 10.305 -41.531 -2.359 1 84.38 277 ARG A N 1
ATOM 2195 C CA . ARG A 1 277 ? 10.805 -41.812 -3.703 1 84.38 277 ARG A CA 1
ATOM 2196 C C . ARG A 1 277 ? 11.695 -43.062 -3.717 1 84.38 277 ARG A C 1
ATOM 2198 O O . ARG A 1 277 ? 12.695 -43.125 -3 1 84.38 277 ARG A O 1
ATOM 2205 N N . GLU A 1 278 ? 11.211 -44.062 -4.344 1 85.5 278 GLU A N 1
ATOM 2206 C CA . GLU A 1 278 ? 11.953 -45.25 -4.68 1 85.5 278 GLU A CA 1
ATOM 2207 C C . GLU A 1 278 ? 11.734 -45.656 -6.141 1 85.5 278 GLU A C 1
ATOM 2209 O O . GLU A 1 278 ? 10.602 -45.656 -6.625 1 85.5 278 GLU A O 1
ATOM 2214 N N . ASP A 1 279 ? 12.805 -45.969 -6.809 1 85.62 279 ASP A N 1
ATOM 2215 C CA . ASP A 1 279 ? 12.719 -46.281 -8.234 1 85.62 279 ASP A CA 1
ATOM 2216 C C . ASP A 1 279 ? 11.812 -47.469 -8.492 1 85.62 279 ASP A C 1
ATOM 2218 O O . ASP A 1 279 ? 11.062 -47.5 -9.469 1 85.62 279 ASP A O 1
ATOM 2222 N N . SER A 1 280 ? 11.805 -48.438 -7.57 1 87.75 280 SER A N 1
ATOM 2223 C CA . SER A 1 280 ? 11.07 -49.656 -7.777 1 87.75 280 SER A CA 1
ATOM 2224 C C . SER A 1 280 ? 9.57 -49.438 -7.637 1 87.75 280 SER A C 1
ATOM 2226 O O . SER A 1 280 ? 8.773 -50.156 -8.258 1 87.75 280 SER A O 1
ATOM 2228 N N . THR A 1 281 ? 9.219 -48.438 -6.918 1 90.94 281 THR A N 1
ATOM 2229 C CA . THR A 1 281 ? 7.793 -48.281 -6.637 1 90.94 281 THR A CA 1
ATOM 2230 C C . THR A 1 281 ? 7.27 -46.969 -7.234 1 90.94 281 THR A C 1
ATOM 2232 O O . THR A 1 281 ? 6.086 -46.656 -7.098 1 90.94 281 THR A O 1
ATOM 2235 N N . TYR A 1 282 ? 8.109 -46.312 -7.969 1 92.62 282 TYR A N 1
ATOM 2236 C CA . TYR A 1 282 ? 7.77 -44.969 -8.469 1 92.62 282 TYR A CA 1
ATOM 2237 C C . TYR A 1 282 ? 6.523 -45.031 -9.344 1 92.62 282 TYR A C 1
ATOM 2239 O O . TYR A 1 282 ? 5.613 -44.219 -9.188 1 92.62 282 TYR A O 1
ATOM 2247 N N . LEU A 1 283 ? 6.402 -46.031 -10.188 1 92.56 283 LEU A N 1
ATOM 2248 C CA . LEU A 1 283 ? 5.32 -46.094 -11.172 1 92.56 283 LEU A CA 1
ATOM 2249 C C . LEU A 1 283 ? 4.18 -46.969 -10.672 1 92.56 283 LEU A C 1
ATOM 2251 O O . LEU A 1 283 ? 3.424 -47.531 -11.477 1 92.56 283 LEU A O 1
ATOM 2255 N N . THR A 1 284 ? 4.059 -47.062 -9.336 1 94.56 284 THR A N 1
ATOM 2256 C CA . THR A 1 284 ? 2.896 -47.75 -8.766 1 94.56 284 THR A CA 1
ATOM 2257 C C . THR A 1 284 ? 1.666 -46.844 -8.82 1 94.56 284 THR A C 1
ATOM 2259 O O . THR A 1 284 ? 1.689 -45.719 -8.32 1 94.56 284 THR A O 1
ATOM 2262 N N . PRO A 1 285 ? 0.668 -47.344 -9.5 1 95.81 285 PRO A N 1
ATOM 2263 C CA . PRO A 1 285 ? -0.522 -46.5 -9.602 1 95.81 285 PRO A CA 1
ATOM 2264 C C . PRO A 1 285 ? -1.268 -46.344 -8.281 1 95.81 285 PRO A C 1
ATOM 2266 O O . PRO A 1 285 ? -1.438 -47.344 -7.559 1 95.81 285 PRO A O 1
ATOM 2269 N N . VAL A 1 286 ? -1.604 -45.156 -7.945 1 97.56 286 VAL A N 1
ATOM 2270 C CA . VAL A 1 286 ? -2.418 -44.844 -6.773 1 97.56 286 VAL A CA 1
ATOM 2271 C C . VAL A 1 286 ? -3.697 -44.125 -7.211 1 97.56 286 VAL A C 1
ATOM 2273 O O . VAL A 1 286 ? -3.678 -43.312 -8.141 1 97.56 286 VAL A O 1
ATOM 2276 N N . PHE A 1 287 ? -4.836 -44.5 -6.559 1 98.06 287 PHE A N 1
ATOM 2277 C CA . PHE A 1 287 ? -6.129 -44 -7.02 1 98.06 287 PHE A CA 1
ATOM 2278 C C . PHE A 1 287 ? -6.816 -43.219 -5.926 1 98.06 287 PHE A C 1
ATOM 2280 O O . PHE A 1 287 ? -6.688 -43.5 -4.742 1 98.06 287 PHE A O 1
ATOM 2287 N N . PHE A 1 288 ? -7.531 -42.188 -6.32 1 98.25 288 PHE A N 1
ATOM 2288 C CA . PHE A 1 288 ? -8.234 -41.281 -5.43 1 98.25 288 PHE A CA 1
ATOM 2289 C C . PHE A 1 288 ? -9.641 -41 -5.941 1 98.25 288 PHE A C 1
ATOM 2291 O O . PHE A 1 288 ? -9.891 -41.062 -7.148 1 98.25 288 PHE A O 1
ATOM 2298 N N . ASP A 1 289 ? -10.508 -40.719 -5.004 1 96.81 289 ASP A N 1
ATOM 2299 C CA . ASP A 1 289 ? -11.797 -40.219 -5.457 1 96.81 289 ASP A CA 1
ATOM 2300 C C . ASP A 1 289 ? -11.664 -38.812 -6.074 1 96.81 289 ASP A C 1
ATOM 2302 O O . ASP A 1 289 ? -10.789 -38.031 -5.684 1 96.81 289 ASP A O 1
ATOM 2306 N N . SER A 1 290 ? -12.531 -38.5 -6.949 1 95.69 290 SER A N 1
ATOM 2307 C CA . SER A 1 290 ? -12.367 -37.281 -7.777 1 95.69 290 SER A CA 1
ATOM 2308 C C . SER A 1 290 ? -12.555 -36.031 -6.961 1 95.69 290 SER A C 1
ATOM 2310 O O . SER A 1 290 ? -12.125 -34.938 -7.375 1 95.69 290 SER A O 1
ATOM 2312 N N . ASP A 1 291 ? -13.125 -36.062 -5.809 1 95.19 291 ASP A N 1
ATOM 2313 C CA . ASP A 1 291 ? -13.336 -34.906 -4.941 1 95.19 291 ASP A CA 1
ATOM 2314 C C . ASP A 1 291 ? -12.008 -34.312 -4.457 1 95.19 291 ASP A C 1
ATOM 2316 O O . ASP A 1 291 ? -11.961 -33.188 -3.957 1 95.19 291 ASP A O 1
ATOM 2320 N N . VAL A 1 292 ? -10.953 -35.125 -4.617 1 97.25 292 VAL A N 1
ATOM 2321 C CA . VAL A 1 292 ? -9.625 -34.625 -4.246 1 97.25 292 VAL A CA 1
ATOM 2322 C C . VAL A 1 292 ? -9.281 -33.375 -5.051 1 97.25 292 VAL A C 1
ATOM 2324 O O . VAL A 1 292 ? -8.523 -32.531 -4.586 1 97.25 292 VAL A O 1
ATOM 2327 N N . LEU A 1 293 ? -9.898 -33.25 -6.219 1 97.06 293 LEU A N 1
ATOM 2328 C CA . LEU A 1 293 ? -9.578 -32.156 -7.113 1 97.06 293 LEU A CA 1
ATOM 2329 C C . LEU A 1 293 ? -10.492 -30.969 -6.848 1 97.06 293 LEU A C 1
ATOM 2331 O O . LEU A 1 293 ? -10.273 -29.875 -7.391 1 97.06 293 LEU A O 1
ATOM 2335 N N . THR A 1 294 ? -11.516 -31.125 -6.016 1 94.94 294 THR A N 1
ATOM 2336 C CA . THR A 1 294 ? -12.523 -30.109 -5.789 1 94.94 294 THR A CA 1
ATOM 2337 C C . THR A 1 294 ? -11.898 -28.844 -5.191 1 94.94 294 THR A C 1
ATOM 2339 O O . THR A 1 294 ? -12.188 -27.734 -5.629 1 94.94 294 THR A O 1
ATOM 2342 N N . ARG A 1 295 ? -11.078 -29.062 -4.301 1 92.56 295 ARG A N 1
ATOM 2343 C CA . ARG A 1 295 ? -10.422 -27.938 -3.643 1 92.56 295 ARG A CA 1
ATOM 2344 C C . ARG A 1 295 ? -9.648 -27.094 -4.652 1 92.56 295 ARG A C 1
ATOM 2346 O O . ARG A 1 295 ? -9.633 -25.859 -4.547 1 92.56 295 ARG A O 1
ATOM 2353 N N . TYR A 1 296 ? -8.992 -27.703 -5.562 1 94.62 296 TYR A N 1
ATOM 2354 C CA . TYR A 1 296 ? -8.188 -27.016 -6.559 1 94.62 296 TYR A CA 1
ATOM 2355 C C . TYR A 1 296 ? -9.07 -26.328 -7.594 1 94.62 296 TYR A C 1
ATOM 2357 O O . TYR A 1 296 ? -8.828 -25.172 -7.965 1 94.62 296 TYR A O 1
ATOM 2365 N N . ARG A 1 297 ? -10.094 -26.969 -7.977 1 93.94 297 ARG A N 1
ATOM 2366 C CA . ARG A 1 297 ? -11.023 -26.438 -8.969 1 93.94 297 ARG A CA 1
ATOM 2367 C C . ARG A 1 297 ? -11.688 -25.156 -8.469 1 93.94 297 ARG A C 1
ATOM 2369 O O . ARG A 1 297 ? -11.938 -24.234 -9.25 1 93.94 297 ARG A O 1
ATOM 2376 N N . GLU A 1 298 ? -11.922 -25.125 -7.238 1 89.88 298 GLU A N 1
ATOM 2377 C CA . GLU A 1 298 ? -12.695 -24.031 -6.652 1 89.88 298 GLU A CA 1
ATOM 2378 C C . GLU A 1 298 ? -11.82 -22.812 -6.383 1 89.88 298 GLU A C 1
ATOM 2380 O O . GLU A 1 298 ? -12.328 -21.75 -6.02 1 89.88 298 GLU A O 1
ATOM 2385 N N . ARG A 1 299 ? -10.539 -22.859 -6.598 1 87.44 299 ARG A N 1
ATOM 2386 C CA . ARG A 1 299 ? -9.625 -21.734 -6.379 1 87.44 299 ARG A CA 1
ATOM 2387 C C . ARG A 1 299 ? -8.719 -21.531 -7.586 1 87.44 299 ARG A C 1
ATOM 2389 O O . ARG A 1 299 ? -7.5 -21.672 -7.48 1 87.44 299 ARG A O 1
ATOM 2396 N N . PRO A 1 300 ? -9.344 -21 -8.633 1 87.81 300 PRO A N 1
ATOM 2397 C CA . PRO A 1 300 ? -8.602 -20.875 -9.891 1 87.81 300 PRO A CA 1
ATOM 2398 C C . PRO A 1 300 ? -7.484 -19.828 -9.805 1 87.81 300 PRO A C 1
ATOM 2400 O O . PRO A 1 300 ? -6.582 -19.828 -10.648 1 87.81 300 PRO A O 1
ATOM 2403 N N . SER A 1 301 ? -7.543 -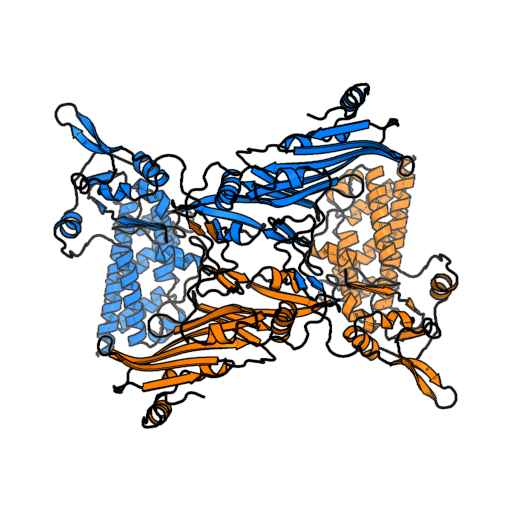19.016 -8.828 1 81.88 301 SER A N 1
ATOM 2404 C CA . SER A 1 301 ? -6.496 -18 -8.664 1 81.88 301 SER A CA 1
ATOM 2405 C C . SER A 1 301 ? -5.199 -18.641 -8.164 1 81.88 301 SER A C 1
ATOM 2407 O O . SER A 1 301 ? -4.121 -18.062 -8.328 1 81.88 301 SER A O 1
ATOM 2409 N N . ARG A 1 302 ? -5.301 -19.875 -7.68 1 86.81 302 ARG A N 1
ATOM 2410 C CA . ARG A 1 302 ? -4.137 -20.5 -7.062 1 86.81 302 ARG A CA 1
ATOM 2411 C C . ARG A 1 302 ? -3.752 -21.781 -7.789 1 86.81 302 ARG A C 1
ATOM 2413 O O . ARG A 1 302 ? -2.586 -22.172 -7.777 1 86.81 302 ARG A O 1
ATOM 2420 N N . TYR A 1 303 ? -4.773 -22.297 -8.336 1 90.19 303 TYR A N 1
ATOM 2421 C CA . TYR A 1 303 ? -4.547 -23.641 -8.867 1 90.19 303 TYR A CA 1
ATOM 2422 C C . TYR A 1 303 ? -5.027 -23.734 -10.312 1 90.19 303 TYR A C 1
ATOM 2424 O O . TYR A 1 303 ? -5.812 -22.906 -10.766 1 90.19 303 TYR A O 1
ATOM 2432 N N . LEU A 1 304 ? -4.469 -24.672 -10.961 1 92.62 304 LEU A N 1
ATOM 2433 C CA . LEU A 1 304 ? -4.891 -25.031 -12.312 1 92.62 304 LEU A CA 1
ATOM 2434 C C . LEU A 1 304 ? -5.152 -26.531 -12.414 1 92.62 304 LEU A C 1
ATOM 2436 O O . LEU A 1 304 ? -4.258 -27.344 -12.164 1 92.62 304 LEU A O 1
ATOM 2440 N N . VAL A 1 305 ? -6.387 -26.812 -12.688 1 95.06 305 VAL A N 1
ATOM 2441 C CA . VAL A 1 305 ? -6.77 -28.219 -12.883 1 95.06 305 VAL A CA 1
ATOM 2442 C C . VAL A 1 305 ? -6.98 -28.484 -14.367 1 95.06 305 VAL A C 1
ATOM 2444 O O . VAL A 1 305 ? -7.82 -27.859 -15.008 1 95.06 305 VAL A O 1
ATOM 2447 N N . GLN A 1 306 ? -6.156 -29.344 -14.836 1 92.81 306 GLN A N 1
ATOM 2448 C CA . GLN A 1 306 ? -6.289 -29.812 -16.203 1 92.81 306 GLN A CA 1
ATOM 2449 C C . GLN A 1 306 ? -6.633 -31.297 -16.25 1 92.81 306 GLN A C 1
ATOM 2451 O O . GLN A 1 306 ? -6.691 -31.969 -15.211 1 92.81 306 GLN A O 1
ATOM 2456 N N . ARG A 1 307 ? -6.914 -31.781 -17.453 1 90 307 ARG A N 1
ATOM 2457 C CA . ARG A 1 307 ? -7.293 -33.188 -17.609 1 90 307 ARG A CA 1
ATOM 2458 C C . ARG A 1 307 ? -6.164 -34.125 -17.172 1 90 307 ARG A C 1
ATOM 2460 O O . ARG A 1 307 ? -6.41 -35.156 -16.594 1 90 307 ARG A O 1
ATOM 2467 N N . THR A 1 308 ? -4.938 -33.625 -17.375 1 91.5 308 THR A N 1
ATOM 2468 C CA . THR A 1 308 ? -3.822 -34.531 -17.156 1 91.5 308 THR A CA 1
ATOM 2469 C C . THR A 1 308 ? -2.877 -34 -16.094 1 91.5 308 THR A C 1
ATOM 2471 O O . THR A 1 308 ? -1.779 -34.531 -15.906 1 91.5 308 THR A O 1
ATOM 2474 N N . SER A 1 309 ? -3.291 -32.938 -15.5 1 94.56 309 SER A N 1
ATOM 2475 C CA . SER A 1 309 ? -2.385 -32.406 -14.492 1 94.56 309 SER A CA 1
ATOM 2476 C C . SER A 1 309 ? -3.129 -31.5 -13.516 1 94.56 309 SER A C 1
ATOM 2478 O O . SER A 1 309 ? -4.219 -31 -13.82 1 94.56 309 SER A O 1
ATOM 2480 N N . VAL A 1 310 ? -2.617 -31.391 -12.367 1 96.12 310 VAL A N 1
ATOM 2481 C CA . VAL A 1 310 ? -3.02 -30.422 -11.359 1 96.12 310 VAL A CA 1
ATOM 2482 C C . VAL A 1 310 ? -1.793 -29.656 -10.859 1 96.12 310 VAL A C 1
ATOM 2484 O O . VAL A 1 310 ? -0.72 -30.234 -10.688 1 96.12 310 VAL A O 1
ATOM 2487 N N . ALA A 1 311 ? -1.971 -28.312 -10.773 1 94.56 311 ALA A N 1
ATOM 2488 C CA . ALA A 1 311 ? -0.8 -27.531 -10.414 1 94.56 311 ALA A CA 1
ATOM 2489 C C . ALA A 1 311 ? -1.178 -26.391 -9.461 1 94.56 311 ALA A C 1
ATOM 2491 O O . ALA A 1 311 ? -2.289 -25.875 -9.523 1 94.56 311 ALA A O 1
ATOM 2492 N N . CYS A 1 312 ? -0.326 -26.141 -8.531 1 92.12 31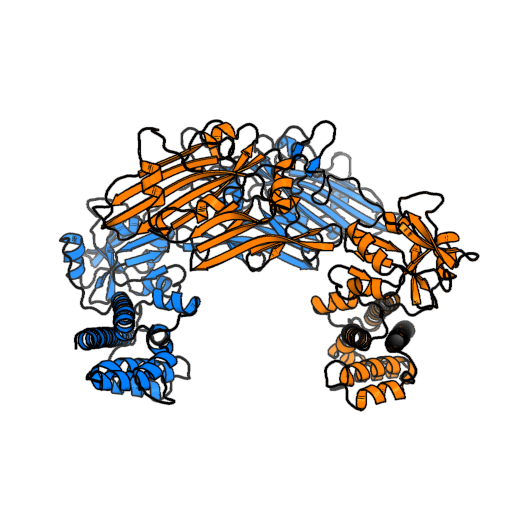2 CYS A N 1
ATOM 2493 C CA . CYS A 1 312 ? -0.308 -24.906 -7.758 1 92.12 312 CYS A CA 1
ATOM 2494 C C . CYS A 1 312 ? 0.662 -23.891 -8.367 1 92.12 312 CYS A C 1
ATOM 2496 O O . CYS A 1 312 ? 1.857 -24.172 -8.477 1 92.12 312 CYS A O 1
ATOM 2498 N N . HIS A 1 313 ? 0.179 -22.734 -8.719 1 84.25 313 HIS A N 1
ATOM 2499 C CA . HIS A 1 313 ? 0.936 -21.766 -9.492 1 84.25 313 HIS A CA 1
ATOM 2500 C C . HIS A 1 313 ? 2.287 -21.469 -8.844 1 84.25 313 HIS A C 1
ATOM 2502 O O . HIS A 1 313 ? 2.346 -20.984 -7.711 1 84.25 313 HIS A O 1
ATOM 2508 N N . GLY A 1 314 ? 3.326 -21.844 -9.641 1 80.31 314 GLY A N 1
ATOM 2509 C CA . GLY A 1 314 ? 4.684 -21.484 -9.258 1 80.31 314 GLY A CA 1
ATOM 2510 C C . GLY A 1 314 ? 5.23 -22.328 -8.125 1 80.31 314 GLY A C 1
ATOM 2511 O O . GLY A 1 314 ? 6.309 -22.047 -7.602 1 80.31 314 GLY A O 1
ATOM 2512 N N . ARG A 1 315 ? 4.543 -23.359 -7.707 1 89.31 315 ARG A N 1
ATOM 2513 C CA . ARG A 1 315 ? 4.98 -24.109 -6.531 1 89.31 315 ARG A CA 1
ATOM 2514 C C . ARG A 1 315 ? 5.117 -25.594 -6.848 1 89.31 315 ARG A C 1
ATOM 2516 O O . ARG A 1 315 ? 6.219 -26.141 -6.785 1 89.31 315 ARG A O 1
ATOM 2523 N N . TRP A 1 316 ? 4.035 -26.188 -7.188 1 92.31 316 TRP A N 1
ATOM 2524 C CA . TRP A 1 316 ? 4.117 -27.594 -7.512 1 92.31 316 TRP A CA 1
ATOM 2525 C C . TRP A 1 316 ? 3.141 -27.969 -8.625 1 92.31 316 TRP A C 1
ATOM 2527 O O . TRP A 1 316 ? 2.244 -27.188 -8.953 1 92.31 316 TRP A O 1
ATOM 2537 N N . SER A 1 317 ? 3.418 -29.031 -9.305 1 95 317 SER A N 1
ATOM 2538 C CA . SER A 1 317 ? 2.562 -29.625 -10.328 1 95 317 SER A CA 1
ATOM 2539 C C . SER A 1 317 ? 2.643 -31.141 -10.297 1 95 317 SER A C 1
ATOM 2541 O O . SER A 1 317 ? 3.668 -31.703 -9.914 1 95 317 SER A O 1
ATOM 2543 N N . MET A 1 318 ? 1.549 -31.766 -10.594 1 95.94 318 MET A N 1
ATOM 2544 C CA . MET A 1 318 ? 1.494 -33.219 -10.594 1 95.94 318 MET A CA 1
ATOM 2545 C C . MET A 1 318 ? 0.663 -33.719 -11.766 1 95.94 318 MET A C 1
ATOM 2547 O O . MET A 1 318 ? -0.415 -33.188 -12.047 1 95.94 318 MET A O 1
ATOM 2551 N N . ASP A 1 319 ? 1.193 -34.688 -12.422 1 94.69 319 ASP A N 1
ATOM 2552 C CA . ASP A 1 319 ? 0.443 -35.344 -13.5 1 94.69 319 ASP A CA 1
ATOM 2553 C C . ASP A 1 319 ? -0.639 -36.25 -12.945 1 94.69 319 ASP A C 1
ATOM 2555 O O . ASP A 1 319 ? -0.403 -37 -11.977 1 94.69 319 ASP A O 1
ATOM 2559 N N . ILE A 1 320 ? -1.768 -36.156 -13.555 1 96.19 320 ILE A N 1
ATOM 2560 C CA . ILE A 1 320 ? -2.865 -37.031 -13.125 1 96.19 320 ILE A CA 1
ATOM 2561 C C . ILE A 1 320 ? -3.566 -37.625 -14.344 1 96.19 320 ILE A C 1
ATOM 2563 O O . ILE A 1 320 ? -3.221 -37.312 -15.484 1 96.19 320 ILE A O 1
ATOM 2567 N N . ASP A 1 321 ? -4.461 -38.5 -14.102 1 94.44 321 ASP A N 1
ATOM 2568 C CA . ASP A 1 321 ? -5.441 -38.969 -15.055 1 94.44 321 ASP A CA 1
ATOM 2569 C C . ASP A 1 321 ? -6.723 -39.438 -14.352 1 94.44 321 ASP A C 1
ATOM 2571 O O . ASP A 1 321 ? -6.719 -39.656 -13.141 1 94.44 321 ASP A O 1
ATOM 2575 N N . ILE A 1 322 ? -7.73 -39.375 -15.062 1 92.62 322 ILE A N 1
ATOM 2576 C CA . ILE A 1 322 ? -9 -39.844 -14.547 1 92.62 322 ILE A CA 1
ATOM 2577 C C . ILE A 1 322 ? -9.461 -41.062 -15.352 1 92.62 322 ILE A C 1
ATOM 2579 O O . ILE A 1 322 ? -9.648 -40.969 -16.562 1 92.62 322 ILE A O 1
ATOM 2583 N N . ASN A 1 323 ? -9.695 -42.188 -14.695 1 93 323 ASN A N 1
ATOM 2584 C CA . ASN A 1 323 ? -10.031 -43.406 -15.422 1 93 323 ASN A CA 1
ATOM 2585 C C . ASN A 1 323 ? -11.539 -43.531 -15.625 1 93 323 ASN A C 1
ATOM 2587 O O . ASN A 1 323 ? -12.297 -42.594 -15.305 1 93 323 ASN A O 1
ATOM 2591 N N . ASP A 1 324 ? -11.992 -44.594 -16.172 1 88.81 324 ASP A N 1
ATOM 2592 C CA . ASP A 1 324 ? -13.383 -44.781 -16.594 1 88.81 324 ASP A CA 1
ATOM 2593 C C . ASP A 1 324 ? -14.305 -44.906 -15.375 1 88.81 324 ASP A C 1
ATOM 2595 O O . ASP A 1 324 ? -15.516 -44.656 -15.492 1 88.81 324 ASP A O 1
ATOM 2599 N N . GLU A 1 325 ? -13.695 -45.219 -14.281 1 91.94 325 GLU A N 1
ATOM 2600 C CA . GLU A 1 325 ? -14.484 -45.344 -13.055 1 91.94 325 GLU A CA 1
ATOM 2601 C C . GLU A 1 325 ? -14.602 -43.969 -12.352 1 91.94 325 GLU A C 1
ATOM 2603 O O . GLU A 1 325 ? -15.203 -43.875 -11.281 1 91.94 325 GLU A O 1
ATOM 2608 N N . GLY A 1 326 ? -13.969 -42.938 -12.938 1 90.81 326 GLY A N 1
ATOM 2609 C CA . GLY A 1 326 ? -14.031 -41.594 -12.367 1 90.81 326 GLY A CA 1
ATOM 2610 C C . GLY A 1 326 ? -13 -41.375 -11.273 1 90.81 326 GLY A C 1
ATOM 2611 O O . GLY A 1 326 ? -13.117 -40.438 -10.5 1 90.81 326 GLY A O 1
ATOM 2612 N N . LEU A 1 327 ? -12.047 -42.281 -11.164 1 96.12 327 LEU A N 1
ATOM 2613 C CA . LEU A 1 327 ? -11.016 -42.125 -10.141 1 96.12 327 LEU A CA 1
ATOM 2614 C C . LEU A 1 327 ? -9.812 -41.375 -10.688 1 96.12 327 LEU A C 1
ATOM 2616 O O . LEU A 1 327 ? -9.422 -41.562 -11.844 1 96.12 327 LEU A O 1
ATOM 2620 N N . VAL A 1 328 ? -9.273 -40.531 -9.875 1 97.44 328 VAL A N 1
ATOM 2621 C CA . VAL A 1 328 ? -8.047 -39.844 -10.211 1 97.44 328 VAL A CA 1
ATOM 2622 C C . VAL A 1 328 ? -6.836 -40.719 -9.961 1 97.44 328 VAL A C 1
ATOM 2624 O O . VAL A 1 328 ? -6.695 -41.312 -8.875 1 97.44 328 VAL A O 1
ATOM 2627 N N . GLN A 1 329 ? -6.098 -40.875 -10.953 1 97.31 329 GLN A N 1
ATOM 2628 C CA . GLN A 1 329 ? -4.918 -41.75 -10.828 1 97.31 329 GLN A CA 1
ATOM 2629 C C . GLN A 1 329 ? -3.637 -40.906 -10.836 1 97.31 329 GLN A C 1
ATOM 2631 O O . GLN A 1 329 ? -3.5 -39.969 -11.633 1 97.31 329 GLN A O 1
ATOM 2636 N N . VAL A 1 330 ? -2.67 -41.219 -9.922 1 97.06 330 VAL A N 1
ATOM 2637 C CA . VAL A 1 330 ? -1.348 -40.594 -9.844 1 97.06 330 VAL A CA 1
ATOM 2638 C C . VAL A 1 330 ? -0.293 -41.688 -9.578 1 97.06 330 VAL A C 1
ATOM 2640 O O . VAL A 1 330 ? -0.608 -42.75 -9.062 1 97.06 330 VAL A O 1
ATOM 2643 N N . TRP A 1 331 ? 0.887 -41.406 -10.062 1 95.88 331 TRP A N 1
ATOM 2644 C CA . TRP A 1 331 ? 1.976 -42.312 -9.719 1 95.88 331 TRP A CA 1
ATOM 2645 C C . TRP A 1 331 ? 2.441 -42.062 -8.281 1 95.88 331 TRP A C 1
ATOM 2647 O O . TRP A 1 331 ? 2.564 -40.938 -7.844 1 95.88 331 TRP A O 1
ATOM 2657 N N . LEU A 1 332 ? 2.762 -43.125 -7.598 1 96.5 332 LEU A N 1
ATOM 2658 C CA . LEU A 1 332 ? 3.18 -43.062 -6.203 1 96.5 332 LEU A CA 1
ATOM 2659 C C . LEU A 1 332 ? 4.375 -42.125 -6.031 1 96.5 332 LEU A C 1
ATOM 2661 O O . LEU A 1 332 ? 4.418 -41.344 -5.09 1 96.5 332 LEU A O 1
ATOM 2665 N N . GLY A 1 333 ? 5.285 -42.188 -6.898 1 94.56 333 GLY A N 1
ATOM 2666 C CA . GLY A 1 333 ? 6.469 -41.344 -6.828 1 94.56 333 GLY A CA 1
ATOM 2667 C C . GLY A 1 333 ? 6.16 -39.844 -6.965 1 94.56 333 GLY A C 1
ATOM 2668 O O . GLY A 1 333 ? 6.863 -39 -6.398 1 94.56 333 GLY A O 1
ATOM 2669 N N . ASP A 1 334 ? 5.145 -39.5 -7.773 1 95 334 ASP A N 1
ATOM 2670 C CA . ASP A 1 334 ? 4.758 -38.125 -7.953 1 95 334 ASP A CA 1
ATOM 2671 C C . ASP A 1 334 ? 4.207 -37.531 -6.656 1 95 334 ASP A C 1
ATOM 2673 O O . ASP A 1 334 ? 4.414 -36.344 -6.367 1 95 334 ASP A O 1
ATOM 2677 N N . LEU A 1 335 ? 3.568 -38.344 -5.914 1 95.69 335 LEU A N 1
ATOM 2678 C CA . LEU A 1 335 ? 3.033 -37.906 -4.629 1 95.69 335 LEU A CA 1
ATOM 2679 C C . LEU A 1 335 ? 4.156 -37.5 -3.689 1 95.69 335 LEU A C 1
ATOM 2681 O O . LEU A 1 335 ? 3.984 -36.594 -2.875 1 95.69 335 LEU A O 1
ATOM 2685 N N . GLY A 1 336 ? 5.219 -38.156 -3.803 1 93.75 336 GLY A N 1
ATOM 2686 C CA . GLY A 1 336 ? 6.359 -37.844 -2.949 1 93.75 336 GLY A CA 1
ATOM 2687 C C . GLY A 1 336 ? 6.902 -36.438 -3.143 1 93.75 336 GLY A C 1
ATOM 2688 O O . GLY A 1 336 ? 7.531 -35.875 -2.24 1 93.75 336 GLY A O 1
ATOM 2689 N N . SER A 1 337 ? 6.617 -35.844 -4.277 1 91.75 337 SER A N 1
ATOM 2690 C CA . SER A 1 337 ? 7.156 -34.531 -4.598 1 91.75 337 SER A CA 1
ATOM 2691 C C . SER A 1 337 ? 6.25 -33.406 -4.082 1 91.75 337 SER A C 1
ATOM 2693 O O . SER A 1 337 ? 6.629 -32.25 -4.094 1 91.75 337 SER A O 1
ATOM 2695 N N . LEU A 1 338 ? 5.09 -33.75 -3.621 1 94.31 338 LEU A N 1
ATOM 2696 C CA . LEU A 1 338 ? 4.172 -32.781 -3.057 1 94.31 338 LEU A CA 1
ATOM 2697 C C . LEU A 1 338 ? 4.598 -32.375 -1.647 1 94.31 338 LEU A C 1
ATOM 2699 O O . LEU A 1 338 ? 5.23 -33.156 -0.941 1 94.31 338 LEU A O 1
ATOM 2703 N N . PRO A 1 339 ? 4.27 -31.156 -1.264 1 92.88 339 PRO A N 1
ATOM 2704 C CA . PRO A 1 339 ? 4.465 -30.812 0.147 1 92.88 339 PRO A CA 1
ATOM 2705 C C . PRO A 1 339 ? 3.73 -31.75 1.092 1 92.88 339 PRO A C 1
ATOM 2707 O O . PRO A 1 339 ? 2.668 -32.281 0.745 1 92.88 339 PRO A O 1
ATOM 2710 N N . GLU A 1 340 ? 4.25 -31.953 2.219 1 92.44 340 GLU A N 1
ATOM 2711 C CA . GLU A 1 340 ? 3.75 -32.938 3.184 1 92.44 340 GLU A CA 1
ATOM 2712 C C . GLU A 1 340 ? 2.268 -32.719 3.473 1 92.44 340 GLU A C 1
ATOM 2714 O O . GLU A 1 340 ? 1.485 -33.656 3.479 1 92.44 340 GLU A O 1
ATOM 2719 N N . SER A 1 341 ? 1.914 -31.5 3.729 1 91.38 341 SER A N 1
ATOM 2720 C CA . SER A 1 341 ? 0.522 -31.203 4.059 1 91.38 341 SER A CA 1
ATOM 2721 C C . SER A 1 341 ? -0.402 -31.531 2.891 1 91.38 341 SER A C 1
ATOM 2723 O O . SER A 1 341 ? -1.555 -31.922 3.094 1 91.38 341 SER A O 1
ATOM 2725 N N . GLU A 1 342 ? 0.05 -31.344 1.686 1 94.19 342 GLU A N 1
ATOM 2726 C CA . GLU A 1 342 ? -0.742 -31.688 0.508 1 94.19 342 GLU A CA 1
ATOM 2727 C C . GLU A 1 342 ? -0.917 -33.188 0.38 1 94.19 342 GLU A C 1
ATOM 2729 O O . GLU A 1 342 ? -1.99 -33.656 0.004 1 94.19 342 GLU A O 1
ATOM 2734 N N . ARG A 1 343 ? 0.13 -33.906 0.695 1 95.25 343 ARG A N 1
ATOM 2735 C CA . ARG A 1 343 ? 0.023 -35.375 0.697 1 95.25 343 ARG A CA 1
ATOM 2736 C C . ARG A 1 343 ? -1.036 -35.844 1.688 1 95.25 343 ARG A C 1
ATOM 2738 O O . ARG A 1 343 ? -1.79 -36.781 1.404 1 95.25 343 ARG A O 1
ATOM 2745 N N . GLU A 1 344 ? -1.009 -35.188 2.805 1 94.75 344 GLU A N 1
ATOM 2746 C CA . GLU A 1 344 ? -1.998 -35.531 3.824 1 94.75 344 GLU A CA 1
ATOM 2747 C C . GLU A 1 344 ? -3.418 -35.312 3.307 1 94.75 344 GLU A C 1
ATOM 2749 O O . GLU A 1 344 ? -4.312 -36.125 3.588 1 94.75 344 GLU A O 1
ATOM 2754 N N . TYR A 1 345 ? -3.604 -34.281 2.607 1 95.81 345 TYR A N 1
ATOM 2755 C CA . TYR A 1 345 ? -4.906 -34.031 2.006 1 95.81 345 TYR A CA 1
ATOM 2756 C C . TYR A 1 345 ? -5.273 -35.125 1.01 1 95.81 345 TYR A C 1
ATOM 2758 O O . TYR A 1 345 ? -6.379 -35.656 1.06 1 95.81 345 TYR A O 1
ATOM 2766 N N . TRP A 1 346 ? -4.367 -35.469 0.104 1 97.25 346 TRP A N 1
ATOM 2767 C CA . TRP A 1 346 ? -4.621 -36.5 -0.9 1 97.25 346 TRP A CA 1
ATOM 2768 C C . TRP A 1 346 ? -4.91 -37.844 -0.241 1 97.25 346 TRP A C 1
ATOM 2770 O O . TRP A 1 346 ? -5.742 -38.594 -0.727 1 97.25 346 TRP A O 1
ATOM 2780 N N . LEU A 1 347 ? -4.254 -38.062 0.878 1 96.94 347 LEU A N 1
ATOM 2781 C CA . LEU A 1 347 ? -4.426 -39.312 1.601 1 96.94 347 LEU A CA 1
ATOM 2782 C C . LEU A 1 347 ? -5.879 -39.5 2.014 1 96.94 347 LEU A C 1
ATOM 2784 O O . LEU A 1 347 ? -6.387 -40.625 2 1 96.94 347 LEU A O 1
ATOM 2788 N N . THR A 1 348 ? -6.586 -38.469 2.357 1 96.62 348 THR A N 1
ATOM 2789 C CA . THR A 1 348 ? -7.969 -38.531 2.812 1 96.62 348 THR A CA 1
ATOM 2790 C C . THR A 1 348 ? -8.891 -39 1.681 1 96.62 348 THR A C 1
ATOM 2792 O O . THR A 1 348 ? -10.023 -39.406 1.923 1 96.62 348 THR A O 1
ATOM 2795 N N . HIS A 1 349 ? -8.438 -38.906 0.483 1 97.62 349 HIS A N 1
ATOM 2796 C CA . HIS A 1 349 ? -9.258 -39.25 -0.679 1 97.62 349 HIS A CA 1
ATOM 2797 C C . HIS A 1 349 ? -8.781 -40.562 -1.33 1 97.62 349 HIS A C 1
ATOM 2799 O O . HIS A 1 349 ? -9.32 -40.969 -2.359 1 97.62 349 HIS A O 1
ATOM 2805 N N . ASN A 1 350 ? -7.77 -41.188 -0.789 1 98.12 350 ASN A N 1
ATOM 2806 C CA . ASN A 1 350 ? -7.176 -42.375 -1.341 1 98.12 350 ASN A CA 1
ATOM 2807 C C . ASN A 1 350 ? -8.141 -43.562 -1.25 1 98.12 350 ASN A C 1
ATOM 2809 O O . ASN A 1 350 ? -8.727 -43.812 -0.195 1 98.12 350 ASN A O 1
ATOM 2813 N N . VAL A 1 351 ? -8.344 -44.281 -2.387 1 97.44 351 VAL A N 1
ATOM 2814 C CA . VAL A 1 351 ? -9.227 -45.438 -2.447 1 97.44 351 VAL A CA 1
ATOM 2815 C C . VAL A 1 351 ? -8.492 -46.625 -3.07 1 97.44 351 VAL A C 1
ATOM 2817 O O . VAL A 1 351 ? -7.484 -46.438 -3.756 1 97.44 351 VAL A O 1
ATOM 2820 N N . PRO A 1 352 ? -8.984 -47.812 -2.76 1 96.06 352 PRO A N 1
ATOM 2821 C CA . PRO A 1 352 ? -8.391 -48.969 -3.432 1 96.06 352 PRO A CA 1
ATOM 2822 C C . PRO A 1 352 ? -8.516 -48.906 -4.949 1 96.06 352 PRO A C 1
ATOM 2824 O O . PRO A 1 352 ? -9.453 -48.281 -5.469 1 96.06 352 PRO A O 1
ATOM 2827 N N . PRO A 1 353 ? -7.57 -49.5 -5.629 1 95.44 353 PRO A N 1
ATOM 2828 C CA . PRO A 1 353 ? -7.617 -49.469 -7.09 1 95.44 353 PRO A CA 1
ATOM 2829 C C . PRO A 1 353 ? -8.891 -50.094 -7.652 1 95.44 353 PRO A C 1
ATOM 2831 O O . PRO A 1 353 ? -9.375 -51.094 -7.129 1 95.44 353 PRO A O 1
ATOM 2834 N N . HIS A 1 354 ? -9.438 -49.406 -8.586 1 93 354 HIS A N 1
ATOM 2835 C CA . HIS A 1 354 ? -10.586 -49.875 -9.344 1 93 354 HIS A CA 1
ATOM 2836 C C . HIS A 1 354 ? -10.555 -49.344 -10.773 1 93 354 HIS A C 1
ATOM 2838 O O . HIS A 1 354 ? -10.32 -48.156 -11 1 93 354 HIS A O 1
ATOM 2844 N N . GLY A 1 355 ? -10.734 -50.219 -11.828 1 91.25 355 GLY A N 1
ATOM 2845 C CA . GLY A 1 355 ? -10.797 -49.781 -13.219 1 91.25 355 GLY A CA 1
ATOM 2846 C C . GLY A 1 355 ? -9.438 -49.75 -13.891 1 91.25 355 GLY A C 1
ATOM 2847 O O . GLY A 1 355 ? -9.336 -49.781 -15.117 1 91.25 355 GLY A O 1
ATOM 2848 N N . GLY A 1 356 ? -8.344 -49.531 -13.094 1 91 356 GLY A N 1
ATOM 2849 C CA . GLY A 1 356 ? -6.996 -49.594 -13.641 1 91 356 GLY A CA 1
ATOM 2850 C C . GLY A 1 356 ? -6.582 -48.281 -14.297 1 91 356 GLY A C 1
ATOM 2851 O O . GLY A 1 356 ? -7.305 -47.281 -14.219 1 91 356 GLY A O 1
ATOM 2852 N N . ILE A 1 357 ? -5.426 -48.312 -14.969 1 93.69 357 ILE A N 1
ATOM 2853 C CA . ILE A 1 357 ? -4.863 -47.156 -15.641 1 93.69 357 ILE A CA 1
ATOM 2854 C C . ILE A 1 357 ? -5.406 -47.062 -17.062 1 93.69 357 ILE A C 1
ATOM 2856 O O . ILE A 1 357 ? -5.648 -48.094 -17.703 1 93.69 357 ILE A O 1
ATOM 2860 N N . THR A 1 358 ? -5.602 -45.906 -17.516 1 90.69 358 THR A N 1
ATOM 2861 C CA . THR A 1 358 ? -6.129 -45.719 -18.875 1 90.69 358 THR A CA 1
ATOM 2862 C C . THR A 1 358 ? -5.059 -46.031 -19.906 1 90.69 358 THR A C 1
ATOM 2864 O O . THR A 1 358 ? -3.863 -45.906 -19.641 1 90.69 358 THR A O 1
ATOM 2867 N N . ILE A 1 359 ? -5.523 -46.375 -21.016 1 86.38 359 ILE A N 1
ATOM 2868 C CA . ILE A 1 359 ? -4.617 -46.688 -22.109 1 86.38 359 ILE A CA 1
ATOM 2869 C C . ILE A 1 359 ? -3.848 -45.438 -22.516 1 86.38 359 ILE A C 1
ATOM 2871 O O . ILE A 1 359 ? -2.662 -45.5 -22.844 1 86.38 359 ILE A O 1
ATOM 2875 N N . THR A 1 360 ? -4.48 -44.375 -22.469 1 85 360 THR A N 1
ATOM 2876 C CA . THR A 1 360 ? -3.852 -43.094 -22.797 1 85 360 THR A CA 1
ATOM 2877 C C . THR A 1 360 ? -2.678 -42.812 -21.875 1 85 360 THR A C 1
ATOM 2879 O O . THR A 1 360 ? -1.616 -42.375 -22.312 1 85 360 THR A O 1
ATOM 2882 N N . ARG A 1 361 ? -2.861 -43.094 -20.625 1 88.94 361 ARG A N 1
ATOM 2883 C CA . ARG A 1 361 ? -1.812 -42.875 -19.641 1 88.94 361 ARG A CA 1
ATOM 2884 C C . ARG A 1 361 ? -0.633 -43.812 -19.844 1 88.94 361 ARG A C 1
ATOM 2886 O O . ARG A 1 361 ? 0.524 -43.406 -19.734 1 88.94 361 ARG A O 1
ATOM 2893 N N . VAL A 1 362 ? -0.959 -45.031 -20.172 1 87.06 362 VAL A N 1
ATOM 2894 C CA . VAL A 1 362 ? 0.071 -46.031 -20.406 1 87.06 362 VAL A CA 1
ATOM 2895 C C . VAL A 1 362 ? 0.915 -45.625 -21.609 1 87.06 362 VAL A C 1
ATOM 2897 O O . VAL A 1 362 ? 2.146 -45.656 -21.547 1 87.06 362 VAL A O 1
ATOM 2900 N N . LEU A 1 363 ? 0.229 -45.219 -22.625 1 85.38 363 LEU A N 1
ATOM 2901 C CA . LEU A 1 363 ? 0.925 -44.875 -23.844 1 85.38 363 LEU A CA 1
ATOM 2902 C C . LEU A 1 363 ? 1.733 -43.594 -23.656 1 85.38 363 LEU A C 1
ATOM 2904 O O . LEU A 1 363 ? 2.877 -43.5 -24.125 1 85.38 363 LEU A O 1
ATOM 2908 N N . ARG A 1 364 ? 1.21 -42.688 -23 1 82.62 364 ARG A N 1
ATOM 2909 C CA . ARG A 1 364 ? 1.864 -41.406 -22.781 1 82.62 364 ARG A CA 1
ATOM 2910 C C . ARG A 1 364 ? 3.062 -41.562 -21.844 1 82.62 364 ARG A C 1
ATOM 2912 O O . ARG A 1 364 ? 4.168 -41.125 -22.172 1 82.62 364 ARG A O 1
ATOM 2919 N N . ASP A 1 365 ? 2.898 -42.219 -20.703 1 83.12 365 ASP A N 1
ATOM 2920 C CA . ASP A 1 365 ? 3.912 -42.219 -19.656 1 83.12 365 ASP A CA 1
ATOM 2921 C C . ASP A 1 365 ? 4.895 -43.375 -19.844 1 83.12 365 ASP A C 1
ATOM 2923 O O . ASP A 1 365 ? 6.078 -43.219 -19.516 1 83.12 365 ASP A O 1
ATOM 2927 N N . LEU A 1 366 ? 4.34 -44.469 -20.344 1 82.56 366 LEU A N 1
ATOM 2928 C CA . LEU A 1 366 ? 5.18 -45.656 -20.359 1 82.56 366 LEU A CA 1
ATOM 2929 C C . LEU A 1 366 ? 5.75 -45.906 -21.75 1 82.56 366 LEU A C 1
ATOM 2931 O O . LEU A 1 366 ? 6.883 -46.344 -21.891 1 82.56 366 LEU A O 1
ATOM 2935 N N . ALA A 1 367 ? 4.934 -45.438 -22.766 1 82.69 367 ALA A N 1
ATOM 2936 C CA . ALA A 1 367 ? 5.402 -45.688 -24.125 1 82.69 367 ALA A CA 1
ATOM 2937 C C . ALA A 1 367 ? 5.973 -44.406 -24.766 1 82.69 367 ALA A C 1
ATOM 2939 O O . ALA A 1 367 ? 6.594 -44.469 -25.828 1 82.69 367 ALA A O 1
ATOM 2940 N N . GLY A 1 368 ? 5.805 -43.281 -24.172 1 79.38 368 GLY A N 1
ATOM 2941 C CA . GLY A 1 368 ? 6.301 -42.031 -24.688 1 79.38 368 GLY A CA 1
ATOM 2942 C C . GLY A 1 368 ? 5.656 -41.625 -26 1 79.38 368 GLY A C 1
ATOM 2943 O O . GLY A 1 368 ? 6.301 -41 -26.844 1 79.38 368 GLY A O 1
ATOM 2944 N N . ARG A 1 369 ? 4.422 -42.188 -26.203 1 77.75 369 ARG A N 1
ATOM 2945 C CA . ARG A 1 369 ? 3.721 -41.875 -27.453 1 77.75 369 ARG A CA 1
ATOM 2946 C C . ARG A 1 369 ? 2.65 -40.812 -27.234 1 77.75 369 ARG A C 1
ATOM 2948 O O . ARG A 1 369 ? 1.982 -40.781 -26.203 1 77.75 369 ARG A O 1
ATOM 2955 N N . TRP A 1 370 ? 2.74 -39.969 -28.188 1 75.88 370 TRP A N 1
ATOM 2956 C CA . TRP A 1 370 ? 1.69 -38.938 -28.141 1 75.88 370 TRP A CA 1
ATOM 2957 C C . TRP A 1 370 ? 0.387 -39.5 -28.719 1 75.88 370 TRP A C 1
ATOM 2959 O O . TRP A 1 370 ? 0.369 -40.031 -29.828 1 75.88 370 TRP A O 1
ATOM 2969 N N . VAL A 1 371 ? -0.556 -39.719 -27.812 1 76.56 371 VAL A N 1
ATOM 2970 C CA . VAL A 1 371 ? -1.863 -40.156 -28.297 1 76.56 371 VAL A CA 1
ATOM 2971 C C . VAL A 1 371 ? -2.885 -39.062 -28.094 1 76.56 371 VAL A C 1
ATOM 2973 O O . VAL A 1 371 ? -2.83 -38.312 -27.109 1 76.56 371 VAL A O 1
ATOM 2976 N N . GLU A 1 372 ? -3.629 -38.938 -29.094 1 77.38 372 GLU A N 1
ATOM 2977 C CA . GLU A 1 372 ? -4.707 -37.938 -28.984 1 77.38 372 GLU A CA 1
ATOM 2978 C C . GLU A 1 372 ? -5.766 -38.406 -27.984 1 77.38 372 GLU A C 1
ATOM 2980 O O . GLU A 1 372 ? -6.223 -39.562 -28.047 1 77.38 372 GLU A O 1
ATOM 2985 N N . ASP A 1 373 ? -6.016 -37.75 -26.938 1 82.75 373 ASP A N 1
ATOM 2986 C CA . ASP A 1 373 ? -7.082 -37.969 -25.969 1 82.75 373 ASP A CA 1
ATOM 2987 C C . ASP A 1 373 ? -8.406 -37.406 -26.453 1 82.75 373 ASP A C 1
ATOM 2989 O O . ASP A 1 373 ? -8.562 -36.188 -26.516 1 82.75 373 ASP A O 1
ATOM 2993 N N . GLU A 1 374 ? -9.383 -38.219 -26.75 1 81.5 374 GLU A N 1
ATOM 2994 C CA . GLU A 1 374 ? -10.633 -37.781 -27.344 1 81.5 374 GLU A CA 1
ATOM 2995 C C . GLU A 1 374 ? -11.625 -37.344 -26.266 1 81.5 374 GLU A C 1
ATOM 2997 O O . GLU A 1 374 ? -12.688 -36.781 -26.594 1 81.5 374 GLU A O 1
ATOM 3002 N N . ARG A 1 375 ? -11.367 -37.531 -25.125 1 86.69 375 ARG A N 1
ATOM 3003 C CA . ARG A 1 375 ? -12.258 -37.125 -24.031 1 86.69 375 ARG A CA 1
ATOM 3004 C C . ARG A 1 375 ? -12.336 -35.594 -23.938 1 86.69 375 ARG A C 1
ATOM 3006 O O . ARG A 1 375 ? -11.383 -34.906 -24.281 1 86.69 375 ARG A O 1
ATOM 3013 N N . PRO A 1 376 ? -13.453 -35.156 -23.516 1 89.44 376 PRO A N 1
ATOM 3014 C CA . PRO A 1 376 ? -13.625 -33.688 -23.375 1 89.44 376 PRO A CA 1
ATOM 3015 C C . PRO A 1 376 ? -12.516 -33.031 -22.562 1 89.44 376 PRO A C 1
ATOM 3017 O O . PRO A 1 376 ? -12.078 -33.594 -21.547 1 89.44 376 PRO A O 1
ATOM 3020 N N . ASP A 1 377 ? -12.031 -31.922 -23.062 1 92.12 377 ASP A N 1
ATOM 3021 C CA . ASP A 1 377 ? -10.891 -31.234 -22.453 1 92.12 377 ASP A CA 1
ATOM 3022 C C . ASP A 1 377 ? -11.031 -29.719 -22.578 1 92.12 377 ASP A C 1
ATOM 3024 O O . ASP A 1 377 ? -10.93 -29.172 -23.672 1 92.12 377 ASP A O 1
ATOM 3028 N N . PRO A 1 378 ? -11.195 -29.141 -21.406 1 94.69 378 PRO A N 1
ATOM 3029 C CA . PRO A 1 378 ? -11.297 -27.688 -21.438 1 94.69 378 PRO A CA 1
ATOM 3030 C C . PRO A 1 378 ? -10.094 -27.031 -22.109 1 94.69 378 PRO A C 1
ATOM 3032 O O . PRO A 1 378 ? -10.227 -25.938 -22.688 1 94.69 378 PRO A O 1
ATOM 3035 N N . ASP A 1 379 ? -8.93 -27.609 -22.047 1 92.81 379 ASP A N 1
ATOM 3036 C CA . ASP A 1 379 ? -7.762 -27.062 -22.734 1 92.81 379 ASP A CA 1
ATOM 3037 C C . ASP A 1 379 ? -7.957 -27.047 -24.25 1 92.81 379 ASP A C 1
ATOM 3039 O O . ASP A 1 379 ? -7.527 -26.125 -24.922 1 92.81 379 ASP A O 1
ATOM 3043 N N . ARG A 1 380 ? -8.508 -28.109 -24.719 1 93.62 380 ARG A N 1
ATOM 3044 C CA . ARG A 1 380 ? -8.828 -28.172 -26.141 1 93.62 380 ARG A CA 1
ATOM 3045 C C . ARG A 1 380 ? -9.836 -27.094 -26.516 1 93.62 380 ARG A C 1
ATOM 3047 O O . ARG A 1 380 ? -9.766 -26.516 -27.609 1 93.62 380 ARG A O 1
ATOM 3054 N N . LEU A 1 381 ? -10.734 -26.953 -25.656 1 96.25 381 LEU A N 1
ATOM 3055 C CA . LEU A 1 381 ? -11.719 -25.891 -25.859 1 96.25 381 LEU A CA 1
ATOM 3056 C C . LEU A 1 381 ? -11.031 -24.531 -25.953 1 96.25 381 LEU A C 1
ATOM 3058 O O . LEU A 1 381 ? -11.344 -23.719 -26.828 1 96.25 381 LEU A O 1
ATOM 3062 N N . ARG A 1 382 ? -10.156 -24.188 -25.078 1 95.75 382 ARG A N 1
ATOM 3063 C CA . ARG A 1 382 ? -9.438 -22.922 -25.078 1 95.75 382 ARG A CA 1
ATOM 3064 C C . ARG A 1 382 ? -8.586 -22.766 -26.328 1 95.75 382 ARG A C 1
ATOM 3066 O O . ARG A 1 382 ? -8.492 -21.672 -26.891 1 95.75 382 ARG A O 1
ATOM 3073 N N . ARG A 1 383 ? -8.023 -23.812 -26.781 1 94.25 383 ARG A N 1
ATOM 3074 C CA . ARG A 1 383 ? -7.262 -23.766 -28.016 1 94.25 383 ARG A CA 1
ATOM 3075 C C . ARG A 1 383 ? -8.172 -23.484 -29.203 1 94.25 383 ARG A C 1
ATOM 3077 O O . ARG A 1 383 ? -7.812 -22.719 -30.094 1 94.25 383 ARG A O 1
ATOM 3084 N N . ALA A 1 384 ? -9.266 -24.188 -29.156 1 96.31 384 ALA A N 1
ATOM 3085 C CA . ALA A 1 384 ? -10.234 -23.953 -30.234 1 96.31 384 ALA A CA 1
ATOM 3086 C C . ALA A 1 384 ? -10.656 -22.484 -30.281 1 96.31 384 ALA A C 1
ATOM 3088 O O . ALA A 1 384 ? -10.781 -21.906 -31.359 1 96.31 384 ALA A O 1
ATOM 3089 N N . ARG A 1 385 ? -10.867 -21.938 -29.156 1 96.94 385 ARG A N 1
ATOM 3090 C CA . ARG A 1 385 ? -11.211 -20.531 -29.078 1 96.94 385 ARG A CA 1
ATOM 3091 C C . ARG A 1 385 ? -10.086 -19.656 -29.625 1 96.94 385 ARG A C 1
ATOM 3093 O O . ARG A 1 385 ? -10.328 -18.703 -30.359 1 96.94 385 ARG A O 1
ATOM 3100 N N . ALA A 1 386 ? -8.891 -19.953 -29.281 1 94.62 386 ALA A N 1
ATOM 3101 C CA . ALA A 1 386 ? -7.727 -19.188 -29.734 1 94.62 386 ALA A CA 1
ATOM 3102 C C . ALA A 1 386 ? -7.574 -19.281 -31.25 1 94.62 386 ALA A C 1
ATOM 3104 O O . ALA A 1 386 ? -7.281 -18.281 -31.906 1 94.62 386 ALA A O 1
ATOM 3105 N N . ASP A 1 387 ? -7.801 -20.5 -31.734 1 96.06 387 ASP A N 1
ATOM 3106 C CA . ASP A 1 387 ? -7.719 -20.703 -33.188 1 96.06 387 ASP A CA 1
ATOM 3107 C C . ASP A 1 387 ? -8.797 -19.906 -33.906 1 96.06 387 ASP A C 1
ATOM 3109 O O . ASP A 1 387 ? -8.539 -19.359 -35 1 96.06 387 ASP A O 1
ATOM 3113 N N . LEU A 1 388 ? -9.898 -19.938 -33.375 1 97.06 388 LEU A N 1
ATOM 3114 C CA . LEU A 1 388 ? -11 -19.188 -33.969 1 97.06 388 LEU A CA 1
ATOM 3115 C C . LEU A 1 388 ? -10.688 -17.703 -34 1 97.06 388 LEU A C 1
ATOM 3117 O O . LEU A 1 388 ? -11 -17.016 -34.969 1 97.06 388 LEU A O 1
ATOM 3121 N N . ILE A 1 389 ? -10.133 -17.188 -32.938 1 95.25 389 ILE A N 1
ATOM 3122 C CA . ILE A 1 389 ? -9.758 -15.773 -32.844 1 95.25 389 ILE A CA 1
ATOM 3123 C C . ILE A 1 389 ? -8.797 -15.422 -33.969 1 95.25 389 ILE A C 1
ATOM 3125 O O . ILE A 1 389 ? -8.977 -14.422 -34.656 1 95.25 389 ILE A O 1
ATOM 3129 N N . VAL A 1 390 ? -7.84 -16.234 -34.188 1 92.94 390 VAL A N 1
ATOM 3130 C CA . VAL A 1 390 ? -6.836 -16 -35.219 1 92.94 390 VAL A CA 1
ATOM 3131 C C . VAL A 1 390 ? -7.484 -16.078 -36.594 1 92.94 390 VAL A C 1
ATOM 3133 O O . VAL A 1 390 ? -7.27 -15.195 -37.438 1 92.94 390 VAL A O 1
ATOM 3136 N N . ALA A 1 391 ? -8.266 -17.125 -36.844 1 95.94 391 ALA A N 1
ATOM 3137 C CA . ALA A 1 391 ? -8.914 -17.328 -38.156 1 95.94 391 ALA A CA 1
ATOM 3138 C C . ALA A 1 391 ? -9.859 -16.172 -38.469 1 95.94 391 ALA A C 1
ATOM 3140 O O . ALA A 1 391 ? -9.922 -15.727 -39.625 1 95.94 391 ALA A O 1
ATOM 3141 N N . PHE A 1 392 ? -10.609 -15.781 -37.531 1 96.38 392 PHE A N 1
ATOM 3142 C CA . PHE A 1 392 ? -11.547 -14.688 -37.688 1 96.38 392 PHE A CA 1
ATOM 3143 C C . PHE A 1 392 ? -10.812 -13.383 -38 1 96.38 392 PHE A C 1
ATOM 3145 O O . PHE A 1 392 ? -11.219 -12.633 -38.906 1 96.38 392 PHE A O 1
ATOM 3152 N N . LYS A 1 393 ? -9.75 -13.102 -37.281 1 94.94 393 LYS A N 1
ATOM 3153 C CA . LYS A 1 393 ? -8.945 -11.906 -37.5 1 94.94 393 LYS A CA 1
ATOM 3154 C C . LYS A 1 393 ? -8.336 -11.914 -38.906 1 94.94 393 LYS A C 1
ATOM 3156 O O . LYS A 1 393 ? -8.281 -10.883 -39.562 1 94.94 393 LYS A O 1
ATOM 3161 N N . ASP A 1 394 ? -7.871 -13.031 -39.281 1 93.25 394 ASP A N 1
ATOM 3162 C CA . ASP A 1 394 ? -7.289 -13.172 -40.625 1 93.25 394 ASP A CA 1
ATOM 3163 C C . ASP A 1 394 ? -8.32 -12.883 -41.719 1 93.25 394 ASP A C 1
ATOM 3165 O O . ASP A 1 394 ? -7.996 -12.281 -42.75 1 93.25 394 ASP A O 1
ATOM 3169 N N . LEU A 1 395 ? -9.516 -13.352 -41.531 1 94.81 395 LEU A N 1
ATOM 3170 C CA . LEU A 1 395 ? -10.57 -13.242 -42.531 1 94.81 395 LEU A CA 1
ATOM 3171 C C . LEU A 1 395 ? -11.164 -11.836 -42.531 1 94.81 395 LEU A C 1
ATOM 3173 O O . LEU A 1 395 ? -11.414 -11.281 -43.625 1 94.81 395 LEU A O 1
ATOM 3177 N N . PHE A 1 396 ? -11.398 -11.234 -41.406 1 94.69 396 PHE A N 1
ATOM 3178 C CA . PHE A 1 396 ? -12.188 -10.016 -41.375 1 94.69 396 PHE A CA 1
ATOM 3179 C C . PHE A 1 396 ? -11.336 -8.836 -40.906 1 94.69 396 PHE A C 1
ATOM 3181 O O . PHE A 1 396 ? -11.766 -7.684 -40.969 1 94.69 396 PHE A O 1
ATOM 3188 N N . GLY A 1 397 ? -10.172 -9.078 -40.281 1 92.56 397 GLY A N 1
ATOM 3189 C CA . GLY A 1 397 ? -9.281 -8.016 -39.844 1 92.56 397 GLY A CA 1
ATOM 3190 C C . GLY A 1 397 ? -9.617 -7.473 -38.469 1 92.56 397 GLY A C 1
ATOM 3191 O O . GLY A 1 397 ? -9.023 -6.492 -38.031 1 92.56 397 GLY A O 1
ATOM 3192 N N . ASP A 1 398 ? -10.641 -8.062 -37.906 1 93.44 398 ASP A N 1
ATOM 3193 C CA . ASP A 1 398 ? -11.07 -7.621 -36.562 1 93.44 398 ASP A CA 1
ATOM 3194 C C . ASP A 1 398 ? -11.125 -8.797 -35.594 1 93.44 398 ASP A C 1
ATOM 3196 O O . ASP A 1 398 ? -11.055 -9.953 -36 1 93.44 398 ASP A O 1
ATOM 3200 N N . THR A 1 399 ? -11.242 -8.391 -34.312 1 94.12 399 THR A N 1
ATOM 3201 C CA . THR A 1 399 ? -11.25 -9.422 -33.281 1 94.12 399 THR A CA 1
ATOM 3202 C C . THR A 1 399 ? -12.68 -9.844 -32.938 1 94.12 399 THR A C 1
ATOM 3204 O O . THR A 1 399 ? -13.547 -8.992 -32.75 1 94.12 399 THR A O 1
ATOM 3207 N N . LEU A 1 400 ? -12.883 -11.156 -32.844 1 95.75 400 LEU A N 1
ATOM 3208 C CA . LEU A 1 400 ? -14.203 -11.734 -32.625 1 95.75 400 LEU A CA 1
ATOM 3209 C C . LEU A 1 400 ? -14.688 -11.461 -31.203 1 95.75 400 LEU A C 1
ATOM 3211 O O . LEU A 1 400 ? -15.891 -11.32 -30.984 1 95.75 400 LEU A O 1
ATOM 3215 N N . TYR A 1 401 ? -13.727 -11.469 -30.234 1 96 401 TYR A N 1
ATOM 3216 C CA . TYR A 1 401 ? -14.094 -11.406 -28.828 1 96 401 TYR A CA 1
ATOM 3217 C C . TYR A 1 401 ? -13.609 -10.102 -28.203 1 96 401 TYR A C 1
ATOM 3219 O O . TYR A 1 401 ? -12.523 -9.617 -28.516 1 96 401 TYR A O 1
ATOM 3227 N N . ARG A 1 402 ? -14.383 -9.531 -27.328 1 93.5 402 ARG A N 1
ATOM 3228 C CA . ARG A 1 402 ? -13.945 -8.453 -26.438 1 93.5 402 ARG A CA 1
ATOM 3229 C C . ARG A 1 402 ? -13.086 -9 -25.312 1 93.5 402 ARG A C 1
ATOM 3231 O O . ARG A 1 402 ? -13.234 -10.156 -24.906 1 93.5 402 ARG A O 1
ATOM 3238 N N . PRO A 1 403 ? -12.203 -8.188 -24.766 1 88.25 403 PRO A N 1
ATOM 3239 C CA . PRO A 1 403 ? -11.414 -8.641 -23.625 1 88.25 403 PRO A CA 1
ATOM 3240 C C . PRO A 1 403 ? -12.266 -8.938 -22.391 1 88.25 403 PRO A C 1
ATOM 3242 O O . PRO A 1 403 ? -13.195 -8.18 -22.094 1 88.25 403 PRO A O 1
ATOM 3245 N N . LEU A 1 404 ? -11.93 -10.062 -21.719 1 89.12 404 LEU A N 1
ATOM 3246 C CA . LEU A 1 404 ? -12.609 -10.406 -20.469 1 89.12 404 LEU A CA 1
ATOM 3247 C C . LEU A 1 404 ? -12.078 -9.578 -19.312 1 89.12 404 LEU A C 1
ATOM 3249 O O . LEU A 1 404 ? -10.914 -9.164 -19.328 1 89.12 404 LEU A O 1
ATOM 3253 N N . GLY A 1 405 ? -12.984 -9.305 -18.375 1 82.06 405 GLY A N 1
ATOM 3254 C CA . GLY A 1 405 ? -12.484 -8.758 -17.125 1 82.06 405 GLY A CA 1
ATOM 3255 C C . GLY A 1 405 ? -11.461 -9.648 -16.453 1 82.06 405 GLY A C 1
ATOM 3256 O O . GLY A 1 405 ? -11.422 -10.859 -16.703 1 82.06 405 GLY A O 1
ATOM 3257 N N . ALA A 1 406 ? -10.727 -9.086 -15.555 1 77.38 406 ALA A N 1
ATOM 3258 C CA . ALA A 1 406 ? -9.617 -9.805 -14.938 1 77.38 406 ALA A CA 1
ATOM 3259 C C . ALA A 1 406 ? -10.109 -11.07 -14.234 1 77.38 406 ALA A C 1
ATOM 3261 O O . ALA A 1 406 ? -9.539 -12.148 -14.422 1 77.38 406 ALA A O 1
ATOM 3262 N N . SER A 1 407 ? -11.133 -10.938 -13.492 1 81.69 407 SER A N 1
ATOM 3263 C CA . SER A 1 407 ? -11.664 -12.086 -12.758 1 81.69 407 SER A CA 1
ATOM 3264 C C . SER A 1 407 ? -12.219 -13.141 -13.711 1 81.69 407 SER A C 1
ATOM 3266 O O . SER A 1 407 ? -11.93 -14.328 -13.562 1 81.69 407 SER A O 1
ATOM 3268 N N . ASP A 1 408 ? -12.938 -12.719 -14.703 1 88.88 408 ASP A N 1
ATOM 3269 C CA . ASP A 1 408 ? -13.516 -13.641 -15.672 1 88.88 408 ASP A CA 1
ATOM 3270 C C . ASP A 1 408 ? -12.43 -14.32 -16.5 1 88.88 408 ASP A C 1
ATOM 3272 O O . ASP A 1 408 ? -12.555 -15.5 -16.844 1 88.88 408 ASP A O 1
ATOM 3276 N N . ALA A 1 409 ? -11.453 -13.578 -16.766 1 88.06 409 ALA A N 1
ATOM 3277 C CA . ALA A 1 409 ? -10.336 -14.125 -17.531 1 88.06 409 ALA A CA 1
ATOM 3278 C C . ALA A 1 409 ? -9.641 -15.242 -16.766 1 88.06 409 ALA A C 1
ATOM 3280 O O . ALA A 1 409 ? -9.312 -16.281 -17.344 1 88.06 409 ALA A O 1
ATOM 3281 N N . THR A 1 410 ? -9.516 -15.016 -15.523 1 85.25 410 THR A N 1
ATOM 3282 C CA . THR A 1 410 ? -8.883 -16.016 -14.664 1 85.25 410 THR A CA 1
ATOM 3283 C C . THR A 1 410 ? -9.742 -17.266 -14.578 1 85.25 410 THR A C 1
ATOM 3285 O O . THR A 1 410 ? -9.234 -18.391 -14.688 1 85.25 410 THR A O 1
ATOM 3288 N N . ASP A 1 411 ? -11.016 -17.047 -14.43 1 90.12 411 ASP A N 1
ATOM 3289 C CA . ASP A 1 411 ? -11.93 -18.188 -14.32 1 90.12 411 ASP A CA 1
ATOM 3290 C C . ASP A 1 411 ? -11.961 -19 -15.617 1 90.12 411 ASP A C 1
ATOM 3292 O O . ASP A 1 411 ? -11.945 -20.219 -15.586 1 90.12 411 ASP A O 1
ATOM 3296 N N . PHE A 1 412 ? -11.969 -18.312 -16.641 1 93.88 412 PHE A N 1
ATOM 3297 C CA . PHE A 1 412 ? -12.031 -19 -17.938 1 93.88 412 PHE A CA 1
ATOM 3298 C C . PHE A 1 412 ? -10.727 -19.734 -18.219 1 93.88 412 PHE A C 1
ATOM 3300 O O . PHE A 1 412 ? -10.742 -20.859 -18.719 1 93.88 412 PHE A O 1
ATOM 3307 N N . ALA A 1 413 ? -9.672 -19.078 -17.906 1 90.62 413 ALA A N 1
ATOM 3308 C CA . ALA A 1 413 ? -8.367 -19.688 -18.125 1 90.62 413 ALA A CA 1
ATOM 3309 C C . ALA A 1 413 ? -8.195 -20.953 -17.281 1 90.62 413 ALA A C 1
ATOM 3311 O O . ALA A 1 413 ? -7.504 -21.891 -17.688 1 90.62 413 ALA A O 1
ATOM 3312 N N . ALA A 1 414 ? -8.898 -20.953 -16.156 1 91.19 414 ALA A N 1
ATOM 3313 C CA . ALA A 1 414 ? -8.742 -22.078 -15.242 1 91.19 414 ALA A CA 1
ATOM 3314 C C . ALA A 1 414 ? -9.953 -23 -15.289 1 91.19 414 ALA A C 1
ATOM 3316 O O . ALA A 1 414 ? -10.117 -23.875 -14.43 1 91.19 414 ALA A O 1
ATOM 3317 N N . LEU A 1 415 ? -10.797 -22.859 -16.234 1 93.81 415 LEU A N 1
ATOM 3318 C CA . LEU A 1 415 ? -12 -23.688 -16.328 1 93.81 415 LEU A CA 1
ATOM 3319 C C . LEU A 1 415 ? -11.633 -25.172 -16.375 1 93.81 415 LEU A C 1
ATOM 3321 O O . LEU A 1 415 ? -10.766 -25.594 -17.141 1 93.81 415 LEU A O 1
ATOM 3325 N N . ALA A 1 416 ? -12.227 -25.906 -15.453 1 94.12 416 ALA A N 1
ATOM 3326 C CA . ALA A 1 416 ? -11.992 -27.344 -15.336 1 94.12 416 ALA A CA 1
ATOM 3327 C C . ALA A 1 416 ? -13.305 -28.125 -15.383 1 94.12 416 ALA A C 1
ATOM 3329 O O . ALA A 1 416 ? -14.383 -27.531 -15.234 1 94.12 416 ALA A O 1
ATOM 3330 N N . LEU A 1 417 ? -13.188 -29.375 -15.695 1 94.88 417 LEU A N 1
ATOM 3331 C CA . LEU A 1 417 ? -14.352 -30.234 -15.617 1 94.88 417 LEU A CA 1
ATOM 3332 C C . LEU A 1 417 ? -14.789 -30.422 -14.164 1 94.88 417 LEU A C 1
ATOM 3334 O O . LEU A 1 417 ? -14.078 -30.031 -13.242 1 94.88 417 LEU A O 1
ATOM 3338 N N . CYS A 1 418 ? -16.016 -30.984 -14.07 1 93.06 418 CYS A N 1
ATOM 3339 C CA . CYS A 1 418 ? -16.531 -31.219 -12.734 1 93.06 418 CYS A CA 1
ATOM 3340 C C . CYS A 1 418 ? -15.75 -32.344 -12.031 1 93.06 418 CYS A C 1
ATOM 3342 O O . CYS A 1 418 ? -15.32 -33.281 -12.68 1 93.06 418 CYS A O 1
ATOM 3344 N N . THR A 1 419 ? -15.617 -32.188 -10.742 1 93.31 419 THR A N 1
ATOM 3345 C CA . THR A 1 419 ? -14.922 -33.188 -9.938 1 93.31 419 THR A CA 1
ATOM 3346 C C . THR A 1 419 ? -15.914 -34.031 -9.164 1 93.31 419 THR A C 1
ATOM 3348 O O . THR A 1 419 ? -15.531 -35 -8.508 1 93.31 419 THR A O 1
ATOM 3351 N N . ASN A 1 420 ? -17.141 -33.594 -9.219 1 90.75 420 ASN A N 1
ATOM 3352 C CA . ASN A 1 420 ? -18.234 -34.375 -8.664 1 90.75 420 ASN A CA 1
ATOM 3353 C C . ASN A 1 420 ? -19.531 -34.156 -9.414 1 90.75 420 ASN A C 1
ATOM 3355 O O . ASN A 1 420 ? -19.609 -33.25 -10.273 1 90.75 420 ASN A O 1
ATOM 3359 N N . SER A 1 421 ? -20.516 -34.969 -9.125 1 91.31 421 SER A N 1
ATOM 3360 C CA . SER A 1 421 ? -21.75 -34.938 -9.898 1 91.31 421 SER A CA 1
ATOM 3361 C C . SER A 1 421 ? -22.781 -34 -9.258 1 91.31 421 SER A C 1
ATOM 3363 O O . SER A 1 421 ? -23.969 -34.312 -9.234 1 91.31 421 SER A O 1
ATOM 3365 N N . THR A 1 422 ? -22.297 -32.938 -8.75 1 90.12 422 THR A N 1
ATOM 3366 C CA . THR A 1 422 ? -23.219 -31.969 -8.148 1 90.12 422 THR A CA 1
ATOM 3367 C C . THR A 1 422 ? -23.688 -30.953 -9.172 1 90.12 422 THR A C 1
ATOM 3369 O O . THR A 1 422 ? -22.938 -30.578 -10.078 1 90.12 422 THR A O 1
ATOM 3372 N N . GLU A 1 423 ? -24.859 -30.438 -8.961 1 89.62 423 GLU A N 1
ATOM 3373 C CA . GLU A 1 423 ? -25.391 -29.391 -9.844 1 89.62 423 GLU A CA 1
ATOM 3374 C C . GLU A 1 423 ? -24.609 -28.094 -9.688 1 89.62 423 GLU A C 1
ATOM 3376 O O . GLU A 1 423 ? -24.453 -27.344 -10.656 1 89.62 423 GLU A O 1
ATOM 3381 N N . GLY A 1 424 ? -24.172 -27.922 -8.523 1 88 424 GLY A N 1
ATOM 3382 C CA . GLY A 1 424 ? -23.438 -26.703 -8.25 1 88 424 GLY A CA 1
ATOM 3383 C C . GLY A 1 424 ? -22.219 -26.531 -9.148 1 88 424 GLY A C 1
ATOM 3384 O O . GLY A 1 424 ? -22.047 -25.469 -9.766 1 88 424 GLY A O 1
ATOM 3385 N N . GLN A 1 425 ? -21.422 -27.516 -9.273 1 91.62 425 GLN A N 1
ATOM 3386 C CA . GLN A 1 425 ? -20.219 -27.438 -10.102 1 91.62 425 GLN A CA 1
ATOM 3387 C C . GLN A 1 425 ? -20.578 -27.312 -11.578 1 91.62 425 GLN A C 1
ATOM 3389 O O . GLN A 1 425 ? -19.938 -26.562 -12.312 1 91.62 425 GLN A O 1
ATOM 3394 N N . ARG A 1 426 ? -21.578 -28.109 -11.961 1 93.12 426 ARG A N 1
ATOM 3395 C CA . ARG A 1 426 ? -22.047 -28.031 -13.344 1 93.12 426 ARG A CA 1
ATOM 3396 C C . ARG A 1 426 ? -22.469 -26.609 -13.695 1 93.12 426 ARG A C 1
ATOM 3398 O O . ARG A 1 426 ? -22.016 -26.062 -14.711 1 93.12 426 ARG A O 1
ATOM 3405 N N . ASN A 1 427 ? -23.25 -26.109 -12.836 1 91.62 427 ASN A N 1
ATOM 3406 C CA . ASN A 1 427 ? -23.781 -24.781 -13.102 1 91.62 427 ASN A CA 1
ATOM 3407 C C . ASN A 1 427 ? -22.688 -23.734 -13.133 1 91.62 427 ASN A C 1
ATOM 3409 O O . ASN A 1 427 ? -22.703 -22.828 -13.977 1 91.62 427 ASN A O 1
ATOM 3413 N N . GLN A 1 428 ? -21.812 -23.797 -12.266 1 91.12 428 GLN A N 1
ATOM 3414 C CA . GLN A 1 428 ? -20.688 -22.859 -12.242 1 91.12 428 GLN A CA 1
ATOM 3415 C C . GLN A 1 428 ? -19.859 -22.969 -13.508 1 91.12 428 GLN A C 1
ATOM 3417 O O . GLN A 1 428 ? -19.391 -21.969 -14.047 1 91.12 428 GLN A O 1
ATOM 3422 N N . GLY A 1 429 ? -19.641 -24.156 -13.906 1 94.38 429 GLY A N 1
ATOM 3423 C CA . GLY A 1 429 ? -18.922 -24.375 -15.148 1 94.38 429 GLY A CA 1
ATOM 3424 C C . GLY A 1 429 ? -19.625 -23.781 -16.359 1 94.38 429 GLY A C 1
ATOM 3425 O O . GLY A 1 429 ? -18.984 -23.156 -17.203 1 94.38 429 GLY A O 1
ATOM 3426 N N . ILE A 1 430 ? -20.891 -23.938 -16.375 1 94.38 430 ILE A N 1
ATOM 3427 C CA . ILE A 1 430 ? -21.688 -23.422 -17.469 1 94.38 430 ILE A CA 1
ATOM 3428 C C . ILE A 1 430 ? -21.609 -21.906 -17.5 1 94.38 430 ILE A C 1
ATOM 3430 O O . ILE A 1 430 ? -21.453 -21.312 -18.578 1 94.38 430 ILE A O 1
ATOM 3434 N N . ILE A 1 431 ? -21.703 -21.344 -16.375 1 92.44 431 ILE A N 1
ATOM 3435 C CA . ILE A 1 431 ? -21.625 -19.891 -16.281 1 92.44 431 ILE A CA 1
ATOM 3436 C C . ILE A 1 431 ? -20.281 -19.406 -16.828 1 92.44 431 ILE A C 1
ATOM 3438 O O . ILE A 1 431 ? -20.234 -18.516 -17.688 1 92.44 431 ILE A O 1
ATOM 3442 N N . THR A 1 432 ? -19.172 -19.969 -16.344 1 94.06 432 THR A N 1
ATOM 3443 C CA . THR A 1 432 ? -17.828 -19.578 -16.766 1 94.06 432 THR A CA 1
ATOM 3444 C C . THR A 1 432 ? -17.656 -19.766 -18.266 1 94.06 432 THR A C 1
ATOM 3446 O O . THR A 1 432 ? -17.094 -18.906 -18.938 1 94.06 432 THR A O 1
ATOM 3449 N N . LEU A 1 433 ? -18.172 -20.844 -18.703 1 96.31 433 LEU A N 1
ATOM 3450 C CA . LEU A 1 433 ? -18.078 -21.188 -20.109 1 96.31 433 LEU A CA 1
ATOM 3451 C C . LEU A 1 433 ? -18.859 -20.188 -20.969 1 96.31 433 LEU A C 1
ATOM 3453 O O . LEU A 1 433 ? -18.359 -19.719 -22 1 96.31 433 LEU A O 1
ATOM 3457 N N . ALA A 1 434 ? -20.016 -19.891 -20.609 1 95.62 434 ALA A N 1
ATOM 3458 C CA . ALA A 1 434 ? -20.875 -18.969 -21.359 1 95.62 434 ALA A CA 1
ATOM 3459 C C . ALA A 1 434 ? -20.25 -17.578 -21.422 1 95.62 434 ALA A C 1
ATOM 3461 O O . ALA A 1 434 ? -20.312 -16.922 -22.453 1 95.62 434 ALA A O 1
ATOM 3462 N N . ILE A 1 435 ? -19.703 -17.172 -20.344 1 94.12 435 ILE A N 1
ATOM 3463 C CA . ILE A 1 435 ? -19.062 -15.867 -20.266 1 94.12 435 ILE A CA 1
ATOM 3464 C C . ILE A 1 435 ? -17.875 -15.82 -21.234 1 94.12 435 ILE A C 1
ATOM 3466 O O . ILE A 1 435 ? -17.719 -14.859 -21.984 1 94.12 435 ILE A O 1
ATOM 3470 N N . GLY A 1 436 ? -17.078 -16.844 -21.312 1 95.56 436 GLY A N 1
ATOM 3471 C CA . GLY A 1 436 ? -15.852 -16.859 -22.094 1 95.56 436 GLY A CA 1
ATOM 3472 C C . GLY A 1 436 ? -16.094 -17.094 -23.578 1 95.56 436 GLY A C 1
ATOM 3473 O O . GLY A 1 436 ? -15.289 -16.688 -24.406 1 95.56 436 GLY A O 1
ATOM 3474 N N . ILE A 1 437 ? -17.297 -17.688 -23.922 1 96.75 437 ILE A N 1
ATOM 3475 C CA . ILE A 1 437 ? -17.484 -18.125 -25.297 1 96.75 437 ILE A CA 1
ATOM 3476 C C . ILE A 1 437 ? -18.578 -17.281 -25.953 1 96.75 437 ILE A C 1
ATOM 3478 O O . ILE A 1 437 ? -18.406 -16.844 -27.094 1 96.75 437 ILE A O 1
ATOM 3482 N N . VAL A 1 438 ? -19.641 -17 -25.281 1 95.88 438 VAL A N 1
ATOM 3483 C CA . VAL A 1 438 ? -20.781 -16.375 -25.922 1 95.88 438 VAL A CA 1
ATOM 3484 C C . VAL A 1 438 ? -20.859 -14.906 -25.516 1 95.88 438 VAL A C 1
ATOM 3486 O O . VAL A 1 438 ? -20.891 -14.016 -26.375 1 95.88 438 VAL A O 1
ATOM 3489 N N . GLU A 1 439 ? -20.797 -14.688 -24.25 1 93.31 439 GLU A N 1
ATOM 3490 C CA . GLU A 1 439 ? -21 -13.328 -23.75 1 93.31 439 GLU A CA 1
ATOM 3491 C C . GLU A 1 439 ? -19.812 -12.438 -24.125 1 93.31 439 GLU A C 1
ATOM 3493 O O . GLU A 1 439 ? -19.938 -11.211 -24.172 1 93.31 439 GLU A O 1
ATOM 3498 N N . ALA A 1 440 ? -18.703 -13.039 -24.359 1 95.12 440 ALA A N 1
ATOM 3499 C CA . ALA A 1 440 ? -17.5 -12.297 -24.703 1 95.12 440 ALA A CA 1
ATOM 3500 C C . ALA A 1 440 ? -17.516 -11.883 -26.172 1 95.12 440 ALA A C 1
ATOM 3502 O O . ALA A 1 440 ? -16.719 -11.047 -26.594 1 95.12 440 ALA A O 1
ATOM 3503 N N . LEU A 1 441 ? -18.469 -12.336 -27 1 96.06 441 LEU A N 1
ATOM 3504 C CA . LEU A 1 441 ? -18.531 -12.008 -28.406 1 96.06 441 LEU A CA 1
ATOM 3505 C C . LEU A 1 441 ? -18.719 -10.508 -28.609 1 96.06 441 LEU A C 1
ATOM 3507 O O . LEU A 1 441 ? -19.5 -9.875 -27.906 1 96.06 441 LEU A O 1
ATOM 3511 N N . ASP A 1 442 ? -17.984 -9.977 -29.562 1 95.12 442 ASP A N 1
ATOM 3512 C CA . ASP A 1 442 ? -18.109 -8.555 -29.875 1 95.12 442 ASP A CA 1
ATOM 3513 C C . ASP A 1 442 ? -19.25 -8.328 -30.875 1 95.12 442 ASP A C 1
ATOM 3515 O O . ASP A 1 442 ? -19.062 -8.453 -32.094 1 95.12 442 ASP A O 1
ATOM 3519 N N . VAL A 1 443 ? -20.328 -7.891 -30.344 1 94.06 443 VAL A N 1
ATOM 3520 C CA . VAL A 1 443 ? -21.547 -7.766 -31.156 1 94.06 443 VAL A CA 1
ATOM 3521 C C . VAL A 1 443 ? -21.344 -6.676 -32.219 1 94.06 443 VAL A C 1
ATOM 3523 O O . VAL A 1 443 ? -21.891 -6.777 -33.312 1 94.06 443 VAL A O 1
ATOM 3526 N N . LYS A 1 444 ? -20.609 -5.656 -31.906 1 93 444 LYS A N 1
ATOM 3527 C CA . LYS A 1 444 ? -20.359 -4.59 -32.875 1 93 444 LYS A CA 1
ATOM 3528 C C . LYS A 1 444 ? -19.609 -5.113 -34.094 1 93 444 LYS A C 1
ATOM 3530 O O . LYS A 1 444 ? -19.969 -4.805 -35.25 1 93 444 LYS A O 1
ATOM 3535 N N . VAL A 1 445 ? -18.594 -5.91 -33.844 1 94.19 445 VAL A N 1
ATOM 3536 C CA . VAL A 1 445 ? -17.812 -6.488 -34.938 1 94.19 445 VAL A CA 1
ATOM 3537 C C . VAL A 1 445 ? -18.656 -7.465 -35.75 1 94.19 445 VAL A C 1
ATOM 3539 O O . VAL A 1 445 ? -18.609 -7.469 -36.969 1 94.19 445 VAL A O 1
ATOM 3542 N N . LEU A 1 446 ? -19.484 -8.297 -35.062 1 95.12 446 LEU A N 1
ATOM 3543 C CA . LEU A 1 446 ? -20.312 -9.305 -35.719 1 95.12 446 LEU A CA 1
ATOM 3544 C C . LEU A 1 446 ? -21.375 -8.641 -36.594 1 95.12 446 LEU A C 1
ATOM 3546 O O . LEU A 1 446 ? -21.688 -9.133 -37.688 1 95.12 446 LEU A O 1
ATOM 3550 N N . ARG A 1 447 ? -21.859 -7.516 -36.156 1 93.56 447 ARG A N 1
ATOM 3551 C CA . ARG A 1 447 ? -22.828 -6.77 -36.969 1 93.56 447 ARG A CA 1
ATOM 3552 C C . ARG A 1 447 ? -22.172 -6.215 -38.25 1 93.56 447 ARG A C 1
ATOM 3554 O O . ARG A 1 447 ? -22.766 -6.27 -39.312 1 93.56 447 ARG A O 1
ATOM 3561 N N . GLN A 1 448 ? -21.062 -5.781 -38.094 1 92.81 448 GLN A N 1
ATOM 3562 C CA . GLN A 1 448 ? -20.344 -5.191 -39.219 1 92.81 448 GLN A CA 1
ATOM 3563 C C . GLN A 1 448 ? -20.047 -6.238 -40.281 1 92.81 448 GLN A C 1
ATOM 3565 O O . GLN A 1 448 ? -20.266 -5.996 -41.469 1 92.81 448 GLN A O 1
ATOM 3570 N N . VAL A 1 449 ? -19.609 -7.371 -39.844 1 93.06 449 VAL A N 1
ATOM 3571 C CA . VAL A 1 449 ? -19.125 -8.352 -40.812 1 93.06 449 VAL A CA 1
ATOM 3572 C C . VAL A 1 449 ? -20.297 -9.164 -41.344 1 93.06 449 VAL A C 1
ATOM 3574 O O . VAL A 1 449 ? -20.234 -9.703 -42.469 1 93.06 449 VAL A O 1
ATOM 3577 N N . SER A 1 450 ? -21.328 -9.406 -40.562 1 91.19 450 SER A N 1
ATOM 3578 C CA . SER A 1 450 ? -22.484 -10.164 -41 1 91.19 450 SER A CA 1
ATOM 3579 C C . SER A 1 450 ? -23.453 -9.281 -41.781 1 91.19 45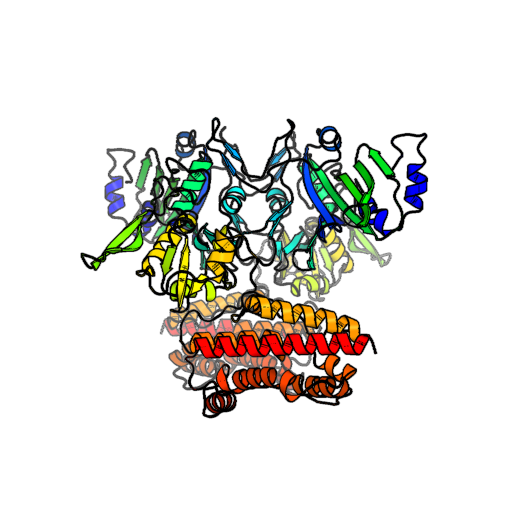0 SER A C 1
ATOM 3581 O O . SER A 1 450 ? -24.25 -9.781 -42.594 1 91.19 450 SER A O 1
ATOM 3583 N N . GLY A 1 451 ? -23.453 -8.008 -41.562 1 86.5 451 GLY A N 1
ATOM 3584 C CA . GLY A 1 451 ? -24.438 -7.105 -42.156 1 86.5 451 GLY A CA 1
ATOM 3585 C C . GLY A 1 451 ? -25.766 -7.094 -41.406 1 86.5 451 GLY A C 1
ATOM 3586 O O . GLY A 1 451 ? -26.75 -6.559 -41.906 1 86.5 451 GLY A O 1
ATOM 3587 N N . ALA A 1 452 ? -25.797 -7.758 -40.281 1 80 452 ALA A N 1
ATOM 3588 C CA . ALA A 1 452 ? -27.031 -7.871 -39.5 1 80 452 ALA A CA 1
ATOM 3589 C C . ALA A 1 452 ? -27.297 -6.602 -38.719 1 80 452 ALA A C 1
ATOM 3591 O O . ALA A 1 452 ? -26.375 -5.977 -38.188 1 80 452 ALA A O 1
ATOM 3592 N N . ASP A 1 453 ? -28.531 -6 -38.781 1 77.44 453 ASP A N 1
ATOM 3593 C CA . ASP A 1 453 ? -28.891 -4.797 -38.031 1 77.44 453 ASP A CA 1
ATOM 3594 C C . ASP A 1 453 ? -29.641 -5.148 -36.75 1 77.44 453 ASP A C 1
ATOM 3596 O O . ASP A 1 453 ? -30.609 -5.922 -36.75 1 77.44 453 ASP A O 1
ATOM 3600 N N . GLU A 1 454 ? -29.266 -4.621 -35.5 1 76.25 454 GLU A N 1
ATOM 3601 C CA . GLU A 1 454 ? -29.922 -4.535 -34.188 1 76.25 454 GLU A CA 1
ATOM 3602 C C . GLU A 1 454 ? -30.141 -5.922 -33.594 1 76.25 454 GLU A C 1
ATOM 3604 O O . GLU A 1 454 ? -31.172 -6.18 -32.969 1 76.25 454 GLU A O 1
ATOM 3609 N N . GLN A 1 455 ? -29.266 -6.91 -33.938 1 80.62 455 GLN A N 1
ATOM 3610 C CA . GLN A 1 455 ? -29.422 -8.242 -33.375 1 80.62 455 GLN A CA 1
ATOM 3611 C C . GLN A 1 455 ? -28.406 -8.492 -32.25 1 80.62 455 GLN A C 1
ATOM 3613 O O . GLN A 1 455 ? -27.438 -7.746 -32.125 1 80.62 455 GLN A O 1
ATOM 3618 N N . GLN A 1 456 ? -28.828 -9.5 -31.453 1 89.19 456 GLN A N 1
ATOM 3619 C CA . GLN A 1 456 ? -27.922 -9.93 -30.406 1 89.19 456 GLN A CA 1
ATOM 3620 C C . GLN A 1 456 ? -26.766 -10.75 -30.969 1 89.19 456 GLN A C 1
ATOM 3622 O O . GLN A 1 456 ? -26.812 -11.172 -32.125 1 89.19 456 GLN A O 1
ATOM 3627 N N . SER A 1 457 ? -25.719 -11.031 -30.234 1 91.5 457 SER A N 1
ATOM 3628 C CA . SER A 1 457 ? -24.438 -11.555 -30.688 1 91.5 457 SER A CA 1
ATOM 3629 C C . SER A 1 457 ? -24.594 -12.898 -31.391 1 91.5 457 SER A C 1
ATOM 3631 O O . SER A 1 457 ? -24.078 -13.094 -32.469 1 91.5 457 SER A O 1
ATOM 3633 N N . LEU A 1 458 ? -25.406 -13.844 -30.844 1 94.12 458 LEU A N 1
ATOM 3634 C CA . LEU A 1 458 ? -25.531 -15.18 -31.422 1 94.12 458 LEU A CA 1
ATOM 3635 C C . LEU A 1 458 ? -26.281 -15.133 -32.75 1 94.12 458 LEU A C 1
ATOM 3637 O O . LEU A 1 458 ? -25.984 -15.906 -33.656 1 94.12 458 LEU A O 1
ATOM 3641 N N . ASN A 1 459 ? -27.234 -14.234 -32.812 1 93.75 459 ASN A N 1
ATOM 3642 C CA . ASN A 1 459 ? -27.969 -14.078 -34.062 1 93.75 459 ASN A CA 1
ATOM 3643 C C . ASN A 1 459 ? -27.078 -13.492 -35.156 1 93.75 459 ASN A C 1
ATOM 3645 O O . ASN A 1 459 ? -27.172 -13.891 -36.312 1 93.75 459 ASN A O 1
ATOM 3649 N N . CYS A 1 460 ? -26.297 -12.602 -34.812 1 94.81 460 CYS A N 1
ATOM 3650 C CA . CYS A 1 460 ? -25.359 -12.031 -35.781 1 94.81 460 CYS A CA 1
ATOM 3651 C C . CYS A 1 460 ? -24.359 -13.086 -36.25 1 94.81 460 CYS A C 1
ATOM 3653 O O . CYS A 1 460 ? -24.031 -13.148 -37.438 1 94.81 460 CYS A O 1
ATOM 3655 N N . LEU A 1 461 ? -23.922 -13.891 -35.312 1 95.56 461 LEU A N 1
ATOM 3656 C CA . LEU A 1 461 ? -22.984 -14.953 -35.656 1 95.56 461 LEU A CA 1
ATOM 3657 C C . LEU A 1 461 ? -23.625 -15.969 -36.562 1 95.56 461 LEU A C 1
ATOM 3659 O O . LEU A 1 461 ? -23 -16.469 -37.5 1 95.56 461 LEU A O 1
ATOM 3663 N N . GLN A 1 462 ? -24.875 -16.297 -36.281 1 94.94 462 GLN A N 1
ATOM 3664 C CA . GLN A 1 462 ? -25.609 -17.234 -37.125 1 94.94 462 GLN A CA 1
ATOM 3665 C C . GLN A 1 462 ? -25.719 -16.688 -38.562 1 94.94 462 GLN A C 1
ATOM 3667 O O . GLN A 1 462 ? -25.562 -17.438 -39.531 1 94.94 462 GLN A O 1
ATOM 3672 N N . GLN A 1 463 ? -26.016 -15.422 -38.688 1 94.38 463 GLN A N 1
ATOM 3673 C CA . GLN A 1 463 ? -26.109 -14.805 -40 1 94.38 463 GLN A CA 1
ATOM 3674 C C . GLN A 1 463 ? -24.766 -14.852 -40.719 1 94.38 463 GLN A C 1
ATOM 3676 O O . GLN A 1 463 ? -24.703 -15.055 -41.938 1 94.38 463 GLN A O 1
ATOM 3681 N N . LEU A 1 464 ? -23.781 -14.641 -40 1 94.88 464 LEU A N 1
ATOM 3682 C CA . LEU A 1 464 ? -22.453 -14.711 -40.562 1 94.88 464 LEU A CA 1
ATOM 3683 C C . LEU A 1 464 ? -22.156 -16.125 -41.062 1 94.88 464 LEU A C 1
ATOM 3685 O O . LEU A 1 464 ? -21.594 -16.297 -42.156 1 94.88 464 LEU A O 1
ATOM 3689 N N . VAL A 1 465 ? -22.5 -17.172 -40.281 1 96.06 465 VAL A N 1
ATOM 3690 C CA . VAL A 1 465 ? -22.281 -18.562 -40.625 1 96.06 465 VAL A CA 1
ATOM 3691 C C . VAL A 1 465 ? -23.047 -18.906 -41.906 1 96.06 465 VAL A C 1
ATOM 3693 O O . VAL A 1 465 ? -22.516 -19.578 -42.781 1 96.06 465 VAL A O 1
ATOM 3696 N N . GLU A 1 466 ? -24.219 -18.328 -41.969 1 94 466 GLU A N 1
ATOM 3697 C CA . GLU A 1 466 ? -25.031 -18.531 -43.188 1 94 466 GLU A CA 1
ATOM 3698 C C . GLU A 1 466 ? -24.391 -17.859 -44.375 1 94 466 GLU A C 1
ATOM 3700 O O . GLU A 1 466 ? -24.328 -18.453 -45.469 1 94 466 GLU A O 1
ATOM 3705 N N . LYS A 1 467 ? -24 -16.688 -44.156 1 93.12 467 LYS A N 1
ATOM 3706 C CA . LYS A 1 467 ? -23.359 -15.922 -45.219 1 93.12 467 LYS A CA 1
ATOM 3707 C C . LYS A 1 467 ? -22.125 -16.625 -45.75 1 93.12 467 LYS A C 1
ATOM 3709 O O . LYS A 1 467 ? -21.828 -16.562 -46.938 1 93.12 467 LYS A O 1
ATOM 3714 N N . LEU A 1 468 ? -21.406 -17.312 -44.906 1 94.44 468 LEU A N 1
ATOM 3715 C CA . LEU A 1 468 ? -20.156 -17.984 -45.281 1 94.44 468 LEU A CA 1
ATOM 3716 C C . LEU A 1 468 ? -20.438 -19.391 -45.781 1 94.44 468 LEU A C 1
ATOM 3718 O O . LEU A 1 468 ? -19.5 -20.125 -46.125 1 94.44 468 LEU A O 1
ATOM 3722 N N . GLY A 1 469 ? -21.719 -19.781 -45.75 1 93.19 469 GLY A N 1
ATOM 3723 C CA . GLY A 1 469 ? -22.109 -21.078 -46.281 1 93.19 469 GLY A CA 1
ATOM 3724 C C . GLY A 1 469 ? -21.938 -22.203 -45.281 1 93.19 469 GLY A C 1
ATOM 3725 O O . GLY A 1 469 ? -21.812 -23.375 -45.656 1 93.19 469 GLY A O 1
ATOM 3726 N N . GLY A 1 470 ? -21.859 -21.875 -44 1 93.81 470 GLY A N 1
ATOM 3727 C CA . GLY A 1 470 ? -21.688 -22.891 -43 1 93.81 470 GLY A CA 1
ATOM 3728 C C . GLY A 1 470 ? -23 -23.516 -42.562 1 93.81 470 GLY A C 1
ATOM 3729 O O . GLY A 1 470 ? -24.078 -22.984 -42.844 1 93.81 470 GLY A O 1
ATOM 3730 N N . ASN A 1 471 ? -22.922 -24.672 -41.938 1 94.06 471 ASN A N 1
ATOM 3731 C CA . ASN A 1 471 ? -24.078 -25.344 -41.344 1 94.06 471 ASN A CA 1
ATOM 3732 C C . ASN A 1 471 ? -24.5 -24.703 -40.031 1 94.06 471 ASN A C 1
ATOM 3734 O O . ASN A 1 471 ? -23.938 -25.016 -38.969 1 94.06 471 ASN A O 1
ATOM 3738 N N . THR A 1 472 ? -25.516 -23.984 -40.062 1 93.38 472 THR A N 1
ATOM 3739 C CA . THR A 1 472 ? -25.953 -23.172 -38.938 1 93.38 472 THR A CA 1
ATOM 3740 C C . THR A 1 472 ? -26.359 -24.047 -37.75 1 93.38 472 THR A C 1
ATOM 3742 O O . THR A 1 472 ? -26.031 -23.75 -36.594 1 93.38 472 THR A O 1
ATOM 3745 N N . SER A 1 473 ? -27.078 -25.109 -38.031 1 91.44 473 SER A N 1
ATOM 3746 C CA . SER A 1 473 ? -27.562 -25.984 -36.969 1 91.44 473 SER A CA 1
ATOM 3747 C C . SER A 1 473 ? -26.406 -26.609 -36.188 1 91.44 473 SER A C 1
ATOM 3749 O O . SER A 1 473 ? -26.422 -26.656 -34.969 1 91.44 473 SER A O 1
ATOM 3751 N N . GLU A 1 474 ? -25.453 -27.016 -36.906 1 92.62 474 GLU A N 1
ATOM 3752 C CA . GLU A 1 474 ? -24.312 -27.703 -36.312 1 92.62 474 GLU A CA 1
ATOM 3753 C C . GLU A 1 474 ? -23.391 -26.734 -35.594 1 92.62 474 GLU A C 1
ATOM 3755 O O . GLU A 1 474 ? -22.891 -27.031 -34.5 1 92.62 474 GLU A O 1
ATOM 3760 N N . LEU A 1 475 ? -23.203 -25.594 -36.156 1 96.5 475 LEU A N 1
ATOM 3761 C CA . LEU A 1 475 ? -22.203 -24.672 -35.594 1 96.5 475 LEU A CA 1
ATOM 3762 C C . LEU A 1 475 ? -22.812 -23.781 -34.531 1 96.5 475 LEU A C 1
ATOM 3764 O O . LEU A 1 475 ? -22.125 -23.391 -33.562 1 96.5 475 LEU A O 1
ATOM 3768 N N . MET A 1 476 ? -24.125 -23.484 -34.625 1 96.56 476 MET A N 1
ATOM 3769 C CA . MET A 1 476 ? -24.75 -22.562 -33.688 1 96.56 476 MET A CA 1
ATOM 3770 C C . MET A 1 476 ? -25.469 -23.312 -32.562 1 96.56 476 MET A C 1
ATOM 3772 O O . MET A 1 476 ? -25.656 -22.797 -31.469 1 96.56 476 MET A O 1
ATOM 3776 N N . GLY A 1 477 ? -25.797 -24.531 -32.844 1 95.62 477 GLY A N 1
ATOM 3777 C CA . GLY A 1 477 ? -26.562 -25.328 -31.891 1 95.62 477 GLY A CA 1
ATOM 3778 C C . GLY A 1 477 ? -25.938 -25.375 -30.516 1 95.62 477 GLY A C 1
ATOM 3779 O O . GLY A 1 477 ? -26.578 -24.984 -29.531 1 95.62 477 GLY A O 1
ATOM 3780 N N . PRO A 1 478 ? -24.734 -25.844 -30.453 1 97.19 478 PRO A N 1
ATOM 3781 C CA . PRO A 1 478 ? -24.078 -25.953 -29.156 1 97.19 478 PRO A CA 1
ATOM 3782 C C . PRO A 1 478 ? -23.953 -24.609 -28.438 1 97.19 478 PRO A C 1
ATOM 3784 O O . PRO A 1 478 ? -24.031 -24.547 -27.203 1 97.19 478 PRO A O 1
ATOM 3787 N N . LEU A 1 479 ? -23.75 -23.516 -29.141 1 97.44 479 LEU A N 1
ATOM 3788 C CA . LEU A 1 479 ? -23.625 -22.188 -28.531 1 97.44 479 LEU A CA 1
ATOM 3789 C C . LEU A 1 479 ? -24.969 -21.719 -27.984 1 97.44 479 LEU A C 1
ATOM 3791 O O . LEU A 1 479 ? -25.031 -21.141 -26.891 1 97.44 479 LEU A O 1
ATOM 3795 N N . ARG A 1 480 ? -26.016 -22.016 -28.688 1 95.31 480 ARG A N 1
ATOM 3796 C CA . ARG A 1 480 ? -27.359 -21.672 -28.219 1 95.31 480 ARG A CA 1
ATOM 3797 C C . ARG A 1 480 ? -27.75 -22.5 -27.016 1 95.31 480 ARG A C 1
ATOM 3799 O O . ARG A 1 480 ? -28.469 -22.031 -26.125 1 95.31 480 ARG A O 1
ATOM 3806 N N . LEU A 1 481 ? -27.344 -23.734 -27.141 1 94.75 481 LEU A N 1
ATOM 3807 C CA . LEU A 1 481 ? -27.578 -24.594 -25.969 1 94.75 481 LEU A CA 1
ATOM 3808 C C . LEU A 1 481 ? -26.906 -24.016 -24.734 1 94.75 481 LEU A C 1
ATOM 3810 O O . LEU A 1 481 ? -27.547 -23.891 -23.688 1 94.75 481 LEU A O 1
ATOM 3814 N N . LEU A 1 482 ? -25.641 -23.688 -24.859 1 95.81 482 LEU A N 1
ATOM 3815 C CA . LEU A 1 482 ? -24.891 -23.125 -23.75 1 95.81 482 LEU A CA 1
ATOM 3816 C C . LEU A 1 482 ? -25.547 -21.859 -23.219 1 95.81 482 LEU A C 1
ATOM 3818 O O . LEU A 1 482 ? -25.734 -21.703 -22.016 1 95.81 482 LEU A O 1
ATOM 3822 N N . GLN A 1 483 ? -25.984 -20.953 -24.094 1 93.81 483 GLN A N 1
ATOM 3823 C CA . GLN A 1 483 ? -26.609 -19.703 -23.703 1 93.81 483 GLN A CA 1
ATOM 3824 C C . GLN A 1 483 ? -27.984 -19.938 -23.062 1 93.81 483 GLN A C 1
ATOM 3826 O O . GLN A 1 483 ? -28.375 -19.234 -22.141 1 93.81 483 GLN A O 1
ATOM 3831 N N . GLY A 1 484 ? -28.641 -20.875 -23.625 1 92 484 GLY A N 1
ATOM 3832 C CA . GLY A 1 484 ? -29.922 -21.25 -23.047 1 92 484 GLY A CA 1
ATOM 3833 C C . GLY A 1 484 ? -29.812 -21.734 -21.609 1 92 484 GLY A C 1
ATOM 3834 O O . GLY A 1 484 ? -30.625 -21.344 -20.766 1 92 484 GLY A O 1
ATOM 3835 N N . LEU A 1 485 ? -28.844 -22.547 -21.438 1 92.19 485 LEU A N 1
ATOM 3836 C CA . LEU A 1 485 ? -28.625 -23.062 -20.078 1 92.19 485 LEU A CA 1
ATOM 3837 C C . LEU A 1 485 ? -28.188 -21.938 -19.141 1 92.19 485 LEU A C 1
ATOM 3839 O O . LEU A 1 485 ? -28.625 -21.906 -17.984 1 92.19 485 LEU A O 1
ATOM 3843 N N . ARG A 1 486 ? -27.359 -21.078 -19.656 1 90.5 486 ARG A N 1
ATOM 3844 C CA . ARG A 1 486 ? -26.875 -19.938 -18.875 1 90.5 486 ARG A CA 1
ATOM 3845 C C . ARG A 1 486 ? -28.031 -19.031 -18.469 1 90.5 486 ARG A C 1
ATOM 3847 O O . ARG A 1 486 ? -28.156 -18.641 -17.312 1 90.5 486 ARG A O 1
ATOM 3854 N N . SER A 1 487 ? -28.953 -18.734 -19.344 1 85.44 487 SER A N 1
ATOM 3855 C CA . SER A 1 487 ? -30.047 -17.781 -19.125 1 85.44 487 SER A CA 1
ATOM 3856 C C . SER A 1 487 ? -31.109 -18.391 -18.219 1 85.44 487 SER A C 1
ATOM 3858 O O . SER A 1 487 ? -31.766 -17.656 -17.469 1 85.44 487 SER A O 1
ATOM 3860 N N . SER A 1 488 ? -31.312 -19.672 -18.391 1 77.69 488 SER A N 1
ATOM 3861 C CA . SER A 1 488 ? -32.406 -20.297 -17.641 1 77.69 488 SER A CA 1
ATOM 3862 C C . SER A 1 488 ? -31.906 -20.797 -16.281 1 77.69 488 SER A C 1
ATOM 3864 O O . SER A 1 488 ? -32.719 -21.062 -15.383 1 77.69 488 SER A O 1
ATOM 3866 N N . GLY A 1 489 ? -30.812 -21.141 -16.219 1 63.72 489 GLY A N 1
ATOM 3867 C CA . GLY A 1 489 ? -30.328 -21.859 -15.062 1 63.72 489 GLY A CA 1
ATOM 3868 C C . GLY A 1 489 ? -29.719 -20.953 -14.008 1 63.72 489 GLY A C 1
ATOM 3869 O O . GLY A 1 489 ? -30.141 -20.969 -12.844 1 63.72 489 GLY A O 1
ATOM 3870 N N . ALA A 1 490 ? -28.406 -20.578 -14.289 1 53.44 490 ALA A N 1
ATOM 3871 C CA . ALA A 1 490 ? -27.375 -20.266 -13.312 1 53.44 490 ALA A CA 1
ATOM 3872 C C . ALA A 1 490 ? -27.656 -18.938 -12.609 1 53.44 490 ALA A C 1
ATOM 3874 O O . ALA A 1 490 ? -27.328 -18.766 -11.43 1 53.44 490 ALA A O 1
ATOM 3875 N N . ALA A 1 491 ? -28.203 -17.984 -13.305 1 48.5 491 ALA A N 1
ATOM 3876 C CA . ALA A 1 491 ? -28.422 -16.656 -12.727 1 48.5 491 ALA A CA 1
ATOM 3877 C C . ALA A 1 491 ? -29.797 -16.531 -12.094 1 48.5 491 ALA A C 1
ATOM 3879 O O . ALA A 1 491 ? -30.031 -15.68 -11.242 1 48.5 491 ALA A O 1
ATOM 3880 N N . HIS A 1 492 ? -30.781 -17.453 -12.547 1 50.28 492 HIS A N 1
ATOM 3881 C CA . HIS A 1 492 ? -32.156 -17.281 -12.102 1 50.28 492 HIS A CA 1
ATOM 3882 C C . HIS A 1 492 ? -32.688 -18.531 -11.391 1 50.28 492 HIS A C 1
ATOM 3884 O O . HIS A 1 492 ? -32.062 -19.609 -11.508 1 50.28 492 HIS A O 1
ATOM 3890 N N . MET A 1 493 ? -33.625 -18.438 -10.469 1 50.06 493 MET A N 1
ATOM 3891 C CA . MET A 1 493 ? -34.312 -19.578 -9.883 1 50.06 493 MET A CA 1
ATOM 3892 C C . MET A 1 493 ? -34.5 -20.688 -10.922 1 50.06 493 MET A C 1
ATOM 3894 O O . MET A 1 493 ? -35.031 -20.422 -12 1 50.06 493 MET A O 1
ATOM 3898 N N . LYS A 1 494 ? -33.656 -21.812 -10.734 1 55.19 494 LYS A N 1
ATOM 3899 C CA . LYS A 1 494 ? -33.75 -22.969 -11.625 1 55.19 494 LYS A CA 1
ATOM 3900 C C . LYS A 1 494 ? -35.219 -23.328 -11.898 1 55.19 494 LYS A C 1
ATOM 3902 O O . LYS A 1 494 ? -36 -23.547 -10.961 1 55.19 494 LYS A O 1
ATOM 3907 N N . GLY A 1 495 ? -35.906 -22.797 -12.859 1 58.56 495 GLY A N 1
ATOM 3908 C CA . GLY A 1 495 ? -37.281 -23.141 -13.148 1 58.56 495 GLY A CA 1
ATOM 3909 C C . GLY A 1 495 ? -37.438 -24.188 -14.234 1 58.56 495 GLY A C 1
ATOM 3910 O O . GLY A 1 495 ? -36.438 -24.812 -14.641 1 58.56 495 GLY A O 1
ATOM 3911 N N . SER A 1 496 ? -38.594 -24.484 -14.766 1 72.25 496 SER A N 1
ATOM 3912 C CA . SER A 1 496 ? -39.094 -25.406 -15.789 1 72.25 496 SER A CA 1
ATOM 3913 C C . SER A 1 496 ? -38.344 -25.203 -17.109 1 72.25 496 SER A C 1
ATOM 3915 O O . SER A 1 496 ? -38.094 -26.172 -17.828 1 72.25 496 SER A O 1
ATOM 3917 N N . LYS A 1 497 ? -37.562 -24.156 -17.234 1 78.88 497 LYS A N 1
ATOM 3918 C CA . LYS A 1 497 ? -36.938 -23.828 -18.531 1 78.88 497 LYS A CA 1
ATOM 3919 C C . LYS A 1 497 ? -35.562 -24.453 -18.641 1 78.88 497 LYS A C 1
ATOM 3921 O O . LYS A 1 497 ? -35.156 -24.859 -19.734 1 78.88 497 LYS A O 1
ATOM 3926 N N . PHE A 1 498 ? -34.812 -24.625 -17.547 1 86.56 498 PHE A N 1
ATOM 3927 C CA . PHE A 1 498 ? -33.5 -25.25 -17.547 1 86.56 498 PHE A CA 1
ATOM 3928 C C . PHE A 1 498 ? -33.594 -26.734 -17.922 1 86.56 498 PHE A C 1
ATOM 3930 O O . PHE A 1 498 ? -32.906 -27.203 -18.812 1 86.56 498 PHE A O 1
ATOM 3937 N N . ASP A 1 499 ? -34.531 -27.266 -17.344 1 85.5 499 ASP A N 1
ATOM 3938 C CA . ASP A 1 499 ? -34.75 -28.688 -17.578 1 85.5 499 ASP A CA 1
ATOM 3939 C C . ASP A 1 499 ? -35.219 -28.938 -19.016 1 85.5 499 ASP A C 1
ATOM 3941 O O . ASP A 1 499 ? -34.875 -29.953 -19.625 1 85.5 499 ASP A O 1
ATOM 3945 N N . GLU A 1 500 ? -35.969 -28.047 -19.406 1 87.56 500 GLU A N 1
ATOM 3946 C CA . GLU A 1 500 ? -36.438 -28.156 -20.797 1 87.56 500 GLU A CA 1
ATOM 3947 C C . GLU A 1 500 ? -35.281 -28.047 -21.781 1 87.56 500 GLU A C 1
ATOM 3949 O O . GLU A 1 500 ? -35.25 -28.766 -22.781 1 87.56 500 GLU A O 1
ATOM 3954 N N . THR A 1 501 ? -34.438 -27.172 -21.484 1 90 501 THR A N 1
ATOM 3955 C CA . THR A 1 501 ? -33.281 -26.984 -22.344 1 90 501 THR A CA 1
ATOM 3956 C C . THR A 1 501 ? -32.375 -28.219 -22.344 1 90 501 THR A C 1
ATOM 3958 O O . THR A 1 501 ? -31.891 -28.641 -23.391 1 90 501 THR A O 1
ATOM 3961 N N . LEU A 1 502 ? -32.188 -28.828 -21.234 1 91.06 502 LEU A N 1
ATOM 3962 C CA . LEU A 1 502 ? -31.391 -30.047 -21.109 1 91.06 502 LEU A CA 1
ATOM 3963 C C . LEU A 1 502 ? -32.062 -31.203 -21.859 1 91.06 502 LEU A C 1
ATOM 3965 O O . LEU A 1 502 ? -31.375 -32 -22.516 1 91.06 502 LEU A O 1
ATOM 3969 N N . ALA A 1 503 ? -33.375 -31.219 -21.75 1 90.12 503 ALA A N 1
ATOM 3970 C CA . ALA A 1 503 ? -34.125 -32.281 -22.391 1 90.12 503 ALA A CA 1
ATOM 3971 C C . ALA A 1 503 ? -34.031 -32.188 -23.922 1 90.12 503 ALA A C 1
ATOM 3973 O O . ALA A 1 503 ? -33.875 -33.188 -24.609 1 90.12 503 ALA A O 1
ATOM 3974 N N . ARG A 1 504 ? -34.188 -31.016 -24.344 1 89.62 504 ARG A N 1
ATOM 3975 C CA . ARG A 1 504 ? -34.094 -30.781 -25.781 1 89.62 504 ARG A CA 1
ATOM 3976 C C . ARG A 1 504 ? -32.75 -31.172 -26.344 1 89.62 504 ARG A C 1
ATOM 3978 O O . ARG A 1 504 ? -32.625 -31.609 -27.5 1 89.62 504 ARG A O 1
ATOM 3985 N N . ALA A 1 505 ? -31.75 -31.109 -25.5 1 92.38 505 ALA A N 1
ATOM 3986 C CA . ALA A 1 505 ? -30.391 -31.422 -25.922 1 92.38 505 ALA A CA 1
ATOM 3987 C C . ALA A 1 505 ? -30.062 -32.906 -25.672 1 92.38 505 ALA A C 1
ATOM 3989 O O . ALA A 1 505 ? -28.969 -33.375 -26 1 92.38 505 ALA A O 1
ATOM 3990 N N . GLY A 1 506 ? -30.953 -33.562 -25.031 1 92.62 506 GLY A N 1
ATOM 3991 C CA . GLY A 1 506 ? -30.75 -34.969 -24.75 1 92.62 506 GLY A CA 1
ATOM 3992 C C . GLY A 1 506 ? -29.797 -35.219 -23.609 1 92.62 506 GLY A C 1
ATOM 3993 O O . GLY A 1 506 ? -29.109 -36.25 -23.578 1 92.62 506 GLY A O 1
ATOM 3994 N N . LEU A 1 507 ? -29.75 -34.375 -22.703 1 93.5 507 LEU A N 1
ATOM 3995 C CA . LEU A 1 507 ? -28.734 -34.469 -21.656 1 93.5 507 LEU A CA 1
ATOM 3996 C C . LEU A 1 507 ? -29.375 -34.844 -20.328 1 93.5 507 LEU A C 1
ATOM 3998 O O . LEU A 1 507 ? -28.656 -35.031 -19.328 1 93.5 507 LEU A O 1
ATOM 4002 N N . THR A 1 508 ? -30.625 -35.031 -20.266 1 90.38 508 THR A N 1
ATOM 4003 C CA . THR A 1 508 ? -31.359 -35.219 -19.016 1 90.38 508 THR A CA 1
ATOM 4004 C C . THR A 1 508 ? -30.922 -36.5 -18.312 1 90.38 508 THR A C 1
ATOM 4006 O O . THR A 1 508 ? -30.906 -36.594 -17.094 1 90.38 508 THR A O 1
ATOM 4009 N N . SER A 1 509 ? -30.578 -37.531 -19.094 1 91.81 509 SER A N 1
ATOM 4010 C CA . SER A 1 509 ? -30.266 -38.844 -18.516 1 91.81 509 SER A CA 1
ATOM 4011 C C . SER A 1 509 ? -28.859 -38.844 -17.938 1 91.81 509 SER A C 1
ATOM 4013 O O . SER A 1 509 ? -28.516 -39.781 -17.172 1 91.81 509 SER A O 1
ATOM 4015 N N . MET A 1 510 ? -28.141 -37.875 -18.188 1 93.06 510 MET A N 1
ATOM 4016 C CA . MET A 1 510 ? -26.75 -37.844 -17.719 1 93.06 510 MET A CA 1
ATOM 4017 C C . MET A 1 510 ? -26.641 -37.125 -16.391 1 93.06 510 MET A C 1
ATOM 4019 O O . MET A 1 510 ? -27.406 -36.188 -16.109 1 93.06 510 MET A O 1
ATOM 4023 N N . PRO A 1 511 ? -25.719 -37.688 -15.547 1 93.69 511 PRO A N 1
ATOM 4024 C CA . PRO A 1 511 ? -25.438 -36.906 -14.336 1 93.69 511 PRO A CA 1
ATOM 4025 C C . PRO A 1 511 ? -24.828 -35.531 -14.648 1 93.69 511 PRO A C 1
ATOM 4027 O O . PRO A 1 511 ? -24.297 -35.344 -15.742 1 93.69 511 PRO A O 1
ATOM 4030 N N . PRO A 1 512 ? -24.922 -34.656 -13.734 1 93.5 512 PRO A N 1
ATOM 4031 C CA . PRO A 1 512 ? -24.531 -33.25 -13.969 1 93.5 512 PRO A CA 1
ATOM 4032 C C . PRO A 1 512 ? -23.094 -33.125 -14.492 1 93.5 512 PRO A C 1
ATOM 4034 O O . PRO A 1 512 ? -22.828 -32.312 -15.383 1 93.5 512 PRO A O 1
ATOM 4037 N N . ASP A 1 513 ? -22.188 -33.875 -13.93 1 94 513 ASP A N 1
ATOM 4038 C CA . ASP A 1 513 ? -20.781 -33.781 -14.359 1 94 513 ASP A CA 1
ATOM 4039 C C . ASP A 1 513 ? -20.641 -34.219 -15.82 1 94 513 ASP A C 1
ATOM 4041 O O . ASP A 1 513 ? -19.922 -33.562 -16.594 1 94 513 ASP A O 1
ATOM 4045 N N . LYS A 1 514 ? -21.344 -35.188 -16.203 1 93.94 514 LYS A N 1
ATOM 4046 C CA . LYS A 1 514 ? -21.281 -35.688 -17.578 1 93.94 514 LYS A CA 1
ATOM 4047 C C . LYS A 1 514 ? -22.016 -34.719 -18.531 1 93.94 514 LYS A C 1
ATOM 4049 O O . LYS A 1 514 ? -21.625 -34.562 -19.688 1 93.94 514 LYS A O 1
ATOM 4054 N N . GLN A 1 515 ? -23.062 -34.156 -18.016 1 95.06 515 GLN A N 1
ATOM 4055 C CA . GLN A 1 515 ? -23.719 -33.125 -18.797 1 95.06 515 GLN A CA 1
ATOM 4056 C C . GLN A 1 515 ? -22.734 -32.031 -19.188 1 95.06 515 GLN A C 1
ATOM 4058 O O . GLN A 1 515 ? -22.672 -31.641 -20.359 1 95.06 515 GLN A O 1
ATOM 4063 N N . PHE A 1 516 ? -22 -31.625 -18.219 1 95.75 516 PHE A N 1
ATOM 4064 C CA . PHE A 1 516 ? -21.062 -30.531 -18.469 1 95.75 516 PHE A CA 1
ATOM 4065 C C . PHE A 1 516 ? -19.969 -30.984 -19.438 1 95.75 516 PHE A C 1
ATOM 4067 O O . PHE A 1 516 ? -19.578 -30.219 -20.312 1 95.75 516 PHE A O 1
ATOM 4074 N N . GLU A 1 517 ? -19.484 -32.125 -19.25 1 95.25 517 GLU A N 1
ATOM 4075 C CA . GLU A 1 517 ? -18.484 -32.688 -20.172 1 95.25 517 GLU A CA 1
ATOM 4076 C C . GLU A 1 517 ? -18.984 -32.656 -21.609 1 95.25 517 GLU A C 1
ATOM 4078 O O . GLU A 1 517 ? -18.25 -32.281 -22.531 1 95.25 517 GLU A O 1
ATOM 4083 N N . GLU A 1 518 ? -20.203 -33.062 -21.734 1 95.62 518 GLU A N 1
ATOM 4084 C CA . GLU A 1 518 ? -20.812 -33.094 -23.047 1 95.62 518 GLU A CA 1
ATOM 4085 C C . GLU A 1 518 ? -20.938 -31.672 -23.641 1 95.62 518 GLU A C 1
ATOM 4087 O O . GLU A 1 518 ? -20.719 -31.469 -24.828 1 95.62 518 GLU A O 1
ATOM 4092 N N . ILE A 1 519 ? -21.328 -30.844 -22.844 1 96.31 519 ILE A N 1
ATOM 4093 C CA . ILE A 1 519 ? -21.484 -29.453 -23.281 1 96.31 519 ILE A CA 1
ATOM 4094 C C . ILE A 1 519 ? -20.125 -28.906 -23.734 1 96.31 519 ILE A C 1
ATOM 4096 O O . ILE A 1 519 ? -20.031 -28.281 -24.797 1 96.31 519 ILE A O 1
ATOM 4100 N N . VAL A 1 520 ? -19.078 -29.141 -22.969 1 96.88 520 VAL A N 1
ATOM 4101 C CA . VAL A 1 520 ? -17.734 -28.703 -23.312 1 96.88 520 VAL A CA 1
ATOM 4102 C C . VAL A 1 520 ? -17.328 -29.297 -24.672 1 96.88 520 VAL A C 1
ATOM 4104 O O . VAL A 1 520 ? -16.766 -28.594 -25.516 1 96.88 520 VAL A O 1
ATOM 4107 N N . ASP A 1 521 ? -17.641 -30.516 -24.828 1 96.56 521 ASP A N 1
ATOM 4108 C CA . ASP A 1 521 ? -17.281 -31.203 -26.062 1 96.56 521 ASP A CA 1
ATOM 4109 C C . ASP A 1 521 ? -18.016 -30.609 -27.266 1 96.56 521 ASP A C 1
ATOM 4111 O O . ASP A 1 521 ? -17.406 -30.344 -28.297 1 96.56 521 ASP A O 1
ATOM 4115 N N . ARG A 1 522 ? -19.297 -30.453 -27.125 1 96.5 522 ARG A N 1
ATOM 4116 C CA . ARG A 1 522 ? -20.109 -29.906 -28.203 1 96.5 522 ARG A CA 1
ATOM 4117 C C . ARG A 1 522 ? -19.641 -28.5 -28.578 1 96.5 522 ARG A C 1
ATOM 4119 O O . ARG A 1 522 ? -19.547 -28.156 -29.766 1 96.5 522 ARG A O 1
ATOM 4126 N N . VAL A 1 523 ? -19.391 -27.719 -27.594 1 97.56 523 VAL A N 1
ATOM 4127 C CA . VAL A 1 523 ? -18.953 -26.344 -27.828 1 97.56 523 VAL A CA 1
ATOM 4128 C C . VAL A 1 523 ? -17.578 -26.344 -28.516 1 97.56 523 VAL A C 1
ATOM 4130 O O . VAL A 1 523 ? -17.328 -25.562 -29.422 1 97.56 523 VAL A O 1
ATOM 4133 N N . THR A 1 524 ? -16.688 -27.219 -28.062 1 97.38 524 THR A N 1
ATOM 4134 C CA . THR A 1 524 ? -15.367 -27.328 -28.656 1 97.38 524 THR A CA 1
ATOM 4135 C C . THR A 1 524 ? -15.469 -27.625 -30.141 1 97.38 524 THR A C 1
ATOM 4137 O O . THR A 1 524 ? -14.805 -26.984 -30.969 1 97.38 524 THR A O 1
ATOM 4140 N N . LYS A 1 525 ? -16.312 -28.578 -30.5 1 96.69 525 LYS A N 1
ATOM 4141 C CA . LYS A 1 525 ? -16.484 -28.969 -31.891 1 96.69 525 LYS A CA 1
ATOM 4142 C C . LYS A 1 525 ? -17.078 -27.812 -32.719 1 96.69 525 LYS A C 1
ATOM 4144 O O . LYS A 1 525 ? -16.703 -27.625 -33.875 1 96.69 525 LYS A O 1
ATOM 4149 N N . ALA A 1 526 ? -17.969 -27.156 -32.125 1 97.38 526 ALA A N 1
ATOM 4150 C CA . ALA A 1 526 ? -18.547 -26 -32.781 1 97.38 526 ALA A CA 1
ATOM 4151 C C . ALA A 1 526 ? -17.484 -24.953 -33.094 1 97.38 526 ALA A C 1
ATOM 4153 O O . ALA A 1 526 ? -17.453 -24.391 -34.188 1 97.38 526 ALA A O 1
ATOM 4154 N N . LEU A 1 527 ? -16.641 -24.625 -32.125 1 97.81 527 LEU A N 1
ATOM 4155 C CA . LEU A 1 527 ? -15.578 -23.641 -32.312 1 97.81 527 LEU A CA 1
ATOM 4156 C C . LEU A 1 527 ? -14.602 -24.094 -33.406 1 97.81 527 LEU A C 1
ATOM 4158 O O . LEU A 1 527 ? -14.141 -23.281 -34.219 1 97.81 527 LEU A O 1
ATOM 4162 N N . GLN A 1 528 ? -14.297 -25.344 -33.375 1 96.88 528 GLN A N 1
ATOM 4163 C CA . GLN A 1 528 ? -13.422 -25.891 -34.406 1 96.88 528 GLN A CA 1
ATOM 4164 C C . GLN A 1 528 ? -14.062 -25.766 -35.812 1 96.88 528 GLN A C 1
ATOM 4166 O O . GLN A 1 528 ? -13.383 -25.453 -36.781 1 96.88 528 GLN A O 1
ATOM 4171 N N . GLY A 1 529 ? -15.359 -26.062 -35.844 1 96.81 529 GLY A N 1
ATOM 4172 C CA . GLY A 1 529 ? -16.094 -25.891 -37.094 1 96.81 529 GLY A CA 1
ATOM 4173 C C . GLY A 1 529 ? -16.109 -24.469 -37.594 1 96.81 529 GLY A C 1
ATOM 4174 O O . GLY A 1 529 ? -15.953 -24.219 -38.781 1 96.81 529 GLY A O 1
ATOM 4175 N N . LEU A 1 530 ? -16.312 -23.562 -36.719 1 97.12 530 LEU A N 1
ATOM 4176 C CA . LEU A 1 530 ? -16.297 -22.156 -37.062 1 97.12 530 LEU A CA 1
ATOM 4177 C C . LEU A 1 530 ? -14.914 -21.734 -37.562 1 97.12 530 LEU A C 1
ATOM 4179 O O . LEU A 1 530 ? -14.805 -20.938 -38.5 1 97.12 530 LEU A O 1
ATOM 4183 N N . THR A 1 531 ? -13.859 -22.25 -36.906 1 97.19 531 THR A N 1
ATOM 4184 C CA . THR A 1 531 ? -12.492 -21.969 -37.312 1 97.19 531 THR A CA 1
ATOM 4185 C C . THR A 1 531 ? -12.266 -22.438 -38.75 1 97.19 531 THR A C 1
ATOM 4187 O O . THR A 1 531 ? -11.703 -21.719 -39.562 1 97.19 531 THR A O 1
ATOM 4190 N N . GLU A 1 532 ? -12.758 -23.641 -39.031 1 96.38 532 GLU A N 1
ATOM 4191 C CA . GLU A 1 532 ? -12.625 -24.188 -40.375 1 96.38 532 GLU A CA 1
ATOM 4192 C C . GLU A 1 532 ? -13.406 -23.375 -41.406 1 96.38 532 GLU A C 1
ATOM 4194 O O . GLU A 1 532 ? -12.945 -23.156 -42.5 1 96.38 532 GLU A O 1
ATOM 4199 N N . LEU A 1 533 ? -14.586 -22.969 -41.031 1 96 533 LEU A N 1
ATOM 4200 C CA . LEU A 1 533 ? -15.414 -22.125 -41.906 1 96 533 LEU A CA 1
ATOM 4201 C C . LEU A 1 533 ? -14.695 -20.828 -42.25 1 96 533 LEU A C 1
ATOM 4203 O O . LEU A 1 533 ? -14.711 -20.406 -43.406 1 96 533 LEU A O 1
ATOM 4207 N N . CYS A 1 534 ? -14.039 -20.203 -41.312 1 95.38 534 CYS A N 1
ATOM 4208 C CA . CYS A 1 534 ? -13.305 -18.953 -41.531 1 95.38 534 CYS A CA 1
ATOM 4209 C C . CYS A 1 534 ? -12.109 -19.188 -42.438 1 95.38 534 CYS A C 1
ATOM 4211 O O . CYS A 1 534 ? -11.82 -18.359 -43.312 1 95.38 534 CYS A O 1
ATOM 4213 N N . ARG A 1 535 ? -11.422 -20.266 -42.25 1 94.44 535 ARG A N 1
ATOM 4214 C CA . ARG A 1 535 ? -10.219 -20.547 -43 1 94.44 535 ARG A CA 1
ATOM 4215 C C . ARG A 1 535 ? -10.562 -20.875 -44.469 1 94.44 535 ARG A C 1
ATOM 4217 O O . ARG A 1 535 ? -9.836 -20.484 -45.375 1 94.44 535 ARG A O 1
ATOM 4224 N N . THR A 1 536 ? -11.625 -21.562 -44.719 1 92.56 536 THR A N 1
ATOM 4225 C CA . THR A 1 536 ? -12.039 -21.938 -46.062 1 92.56 536 THR A CA 1
ATOM 4226 C C . THR A 1 536 ? -12.594 -20.734 -46.812 1 92.56 536 THR A C 1
ATOM 4228 O O . THR A 1 536 ? -12.508 -20.656 -48.031 1 92.56 536 THR A O 1
ATOM 4231 N N . SER A 1 537 ? -13.203 -19.812 -46.125 1 88.56 537 SER A N 1
ATOM 4232 C CA . SER A 1 537 ? -13.789 -18.625 -46.75 1 88.56 537 SER A CA 1
ATOM 4233 C C . SER A 1 537 ? -12.711 -17.625 -47.125 1 88.56 537 SER A C 1
ATOM 4235 O O . SER A 1 537 ? -12.953 -16.719 -47.938 1 88.56 537 SER A O 1
ATOM 4237 N N . ARG A 1 538 ? -11.523 -17.516 -46.531 1 77.38 538 ARG A N 1
ATOM 4238 C CA . ARG A 1 538 ? -10.406 -16.625 -46.844 1 77.38 538 ARG A CA 1
ATOM 4239 C C . ARG A 1 538 ? -9.797 -17 -48.188 1 77.38 538 ARG A C 1
ATOM 4241 O O . ARG A 1 538 ? -9.312 -16.141 -48.938 1 77.38 538 ARG A O 1
ATOM 4248 N N . LYS A 1 539 ? -9.68 -18.359 -48.625 1 67.94 539 LYS A N 1
ATOM 4249 C CA . LYS A 1 539 ? -9.078 -18.844 -49.875 1 67.94 539 LYS A CA 1
ATOM 4250 C C . LYS A 1 539 ? -9.977 -18.547 -51.062 1 67.94 539 LYS A C 1
ATOM 4252 O O . LYS A 1 539 ? -9.5 -18.391 -52.188 1 67.94 539 LYS A O 1
ATOM 4257 N N . ASP A 1 540 ? -11.273 -18.469 -50.875 1 55.19 540 ASP A N 1
ATOM 4258 C CA . ASP A 1 540 ? -12.133 -18.141 -52 1 55.19 540 ASP A CA 1
ATOM 4259 C C . ASP A 1 540 ? -12.305 -16.641 -52.156 1 55.19 540 ASP A C 1
ATOM 4261 O O . ASP A 1 540 ? -12.344 -16.125 -53.281 1 55.19 540 ASP A O 1
ATOM 4265 N N . MET B 1 1 ? 27.781 8.297 -28.234 1 77.69 1 MET B N 1
ATOM 4266 C CA . MET B 1 1 ? 27.438 7.586 -29.469 1 77.69 1 MET B CA 1
ATOM 4267 C C . MET B 1 1 ? 28.172 6.254 -29.562 1 77.69 1 MET B C 1
ATOM 4269 O O . MET B 1 1 ? 29.266 6.105 -28.984 1 77.69 1 MET B O 1
ATOM 4273 N N . LEU B 1 2 ? 27.531 5.289 -30.188 1 89.19 2 LEU B N 1
ATOM 4274 C CA . LEU B 1 2 ? 28.141 3.982 -30.422 1 89.19 2 LEU B CA 1
ATOM 4275 C C . LEU B 1 2 ? 29.344 4.102 -31.328 1 89.19 2 LEU B C 1
ATOM 4277 O O . LEU B 1 2 ? 29.359 4.934 -32.25 1 89.19 2 LEU B O 1
ATOM 4281 N N . LYS B 1 3 ? 30.359 3.377 -31 1 88.62 3 LYS B N 1
ATOM 4282 C CA . LYS B 1 3 ? 31.594 3.426 -31.781 1 88.62 3 LYS B CA 1
ATOM 4283 C C . LYS B 1 3 ? 32.031 2.025 -32.219 1 88.62 3 LYS B C 1
ATOM 4285 O O . LYS B 1 3 ? 31.641 1.035 -31.594 1 88.62 3 LYS B O 1
ATOM 4290 N N . ASN B 1 4 ? 32.844 1.976 -33.312 1 85.12 4 ASN B N 1
ATOM 4291 C CA . ASN B 1 4 ? 33.469 0.727 -33.75 1 85.12 4 ASN B CA 1
ATOM 4292 C C . ASN B 1 4 ? 34.562 0.291 -32.781 1 85.12 4 ASN B C 1
ATOM 4294 O O . ASN B 1 4 ? 35.5 1.055 -32.531 1 85.12 4 ASN B O 1
ATOM 4298 N N . PRO B 1 5 ? 34.469 -0.901 -32.281 1 77.5 5 PRO B N 1
ATOM 4299 C CA . PRO B 1 5 ? 35.594 -1.353 -31.5 1 77.5 5 PRO B CA 1
ATOM 4300 C C . PRO B 1 5 ? 36.906 -1.446 -32.312 1 77.5 5 PRO B C 1
ATOM 4302 O O . PRO B 1 5 ? 37.969 -1.174 -31.797 1 77.5 5 PRO B O 1
ATOM 4305 N N . ASP B 1 6 ? 36.688 -1.882 -33.625 1 78.38 6 ASP B N 1
ATOM 4306 C CA . ASP B 1 6 ? 37.781 -1.909 -34.594 1 78.38 6 ASP B CA 1
ATOM 4307 C C . ASP B 1 6 ? 37.656 -0.776 -35.625 1 78.38 6 ASP B C 1
ATOM 4309 O O . ASP B 1 6 ? 36.719 -0.763 -36.406 1 78.38 6 ASP B O 1
ATOM 4313 N N . PRO B 1 7 ? 38.594 0.154 -35.625 1 76.12 7 PRO B N 1
ATOM 4314 C CA . PRO B 1 7 ? 38.469 1.312 -36.5 1 76.12 7 PRO B CA 1
ATOM 4315 C C . PRO B 1 7 ? 38.406 0.92 -38 1 76.12 7 PRO B C 1
ATOM 4317 O O . PRO B 1 7 ? 37.938 1.697 -38.812 1 76.12 7 PRO B O 1
ATOM 4320 N N . LYS B 1 8 ? 38.875 -0.275 -38.344 1 79.38 8 LYS B N 1
ATOM 4321 C CA . LYS B 1 8 ? 38.906 -0.672 -39.75 1 79.38 8 LYS B CA 1
ATOM 4322 C C . LYS B 1 8 ? 37.562 -1.283 -40.188 1 79.38 8 LYS B C 1
ATOM 4324 O O . LYS B 1 8 ? 37.344 -1.537 -41.375 1 79.38 8 LYS B O 1
ATOM 4329 N N . SER B 1 9 ? 36.75 -1.404 -39.156 1 81.56 9 SER B N 1
ATOM 4330 C CA . SER B 1 9 ? 35.469 -2.064 -39.438 1 81.56 9 SER B CA 1
ATOM 4331 C C . SER B 1 9 ? 34.438 -1.069 -39.938 1 81.56 9 SER B C 1
ATOM 4333 O O . SER B 1 9 ? 34.531 0.127 -39.656 1 81.56 9 SER B O 1
ATOM 4335 N N . ASP B 1 10 ? 33.562 -1.463 -40.75 1 86.62 10 ASP B N 1
ATOM 4336 C CA . ASP B 1 10 ? 32.5 -0.622 -41.312 1 86.62 10 ASP B CA 1
ATOM 4337 C C . ASP B 1 10 ? 31.172 -0.853 -40.562 1 86.62 10 ASP B C 1
ATOM 4339 O O . ASP B 1 10 ? 30.094 -0.673 -41.125 1 86.62 10 ASP B O 1
ATOM 4343 N N . CYS B 1 11 ? 31.266 -1.289 -39.344 1 89.56 11 CYS B N 1
ATOM 4344 C CA . CYS B 1 11 ? 30.094 -1.67 -38.562 1 89.56 11 CYS B CA 1
ATOM 4345 C C . CYS B 1 11 ? 29.188 -0.469 -38.344 1 89.56 11 CYS B C 1
ATOM 4347 O O . CYS B 1 11 ? 27.953 -0.6 -38.344 1 89.56 11 CYS B O 1
ATOM 4349 N N . LEU B 1 12 ? 29.688 0.674 -38.125 1 91.19 12 LEU B N 1
ATOM 4350 C CA . LEU B 1 12 ? 28.891 1.864 -37.844 1 91.19 12 LEU B CA 1
ATOM 4351 C C . LEU B 1 12 ? 28.047 2.248 -39.062 1 91.19 12 LEU B C 1
ATOM 4353 O O . LEU B 1 12 ? 26.891 2.645 -38.906 1 91.19 12 LEU B O 1
ATOM 4357 N N . GLU B 1 13 ? 28.641 2.182 -40.219 1 90.19 13 GLU B N 1
ATOM 4358 C CA . GLU B 1 13 ? 27.906 2.482 -41.438 1 90.19 13 GLU B CA 1
ATOM 4359 C C . GLU B 1 13 ? 26.766 1.494 -41.625 1 90.19 13 GLU B C 1
ATOM 4361 O O . GLU B 1 13 ? 25.656 1.884 -42.031 1 90.19 13 GLU B O 1
ATOM 4366 N N . ARG B 1 14 ? 27.094 0.332 -41.344 1 90.62 14 ARG B N 1
ATOM 4367 C CA . ARG B 1 14 ? 26.062 -0.696 -41.5 1 90.62 14 ARG B CA 1
ATOM 4368 C C . ARG B 1 14 ? 24.953 -0.508 -40.469 1 90.62 14 ARG B C 1
ATOM 4370 O O . ARG B 1 14 ? 23.781 -0.72 -40.781 1 90.62 14 ARG B O 1
ATOM 4377 N N . TYR B 1 15 ? 25.312 -0.16 -39.281 1 92.75 15 TYR B N 1
ATOM 4378 C CA . TYR B 1 15 ? 24.359 0.141 -38.219 1 92.75 15 TYR B CA 1
ATOM 4379 C C . TYR B 1 15 ? 23.391 1.229 -38.656 1 92.75 15 TYR B C 1
ATOM 4381 O O . TYR B 1 15 ? 22.188 1.123 -38.406 1 92.75 15 TYR B O 1
ATOM 4389 N N . GLU B 1 16 ? 23.812 2.246 -39.344 1 91.62 16 GLU B N 1
ATOM 4390 C CA . GLU B 1 16 ? 23 3.391 -39.75 1 91.62 16 GLU B CA 1
ATOM 4391 C C . GLU B 1 16 ? 22 3.01 -40.844 1 91.62 16 GLU B C 1
ATOM 4393 O O . GLU B 1 16 ? 20.984 3.691 -41.031 1 91.62 16 GLU B O 1
ATOM 4398 N N . THR B 1 17 ? 22.328 1.904 -41.469 1 89.69 17 THR B N 1
ATOM 4399 C CA . THR B 1 17 ? 21.453 1.498 -42.562 1 89.69 17 THR B CA 1
ATOM 4400 C C . THR B 1 17 ? 20.406 0.509 -42.094 1 89.69 17 THR B C 1
ATOM 4402 O O . THR B 1 17 ? 19.5 0.132 -42.844 1 89.69 17 THR B O 1
ATOM 4405 N N . LEU B 1 18 ? 20.562 0.091 -40.844 1 91.75 18 LEU B N 1
ATOM 4406 C CA . LEU B 1 18 ? 19.594 -0.859 -40.312 1 91.75 18 LEU B CA 1
ATOM 4407 C C . LEU B 1 18 ? 18.219 -0.207 -40.125 1 91.75 18 LEU B C 1
ATOM 4409 O O . LEU B 1 18 ? 18.125 1.014 -40 1 91.75 18 LEU B O 1
ATOM 4413 N N . PRO B 1 19 ? 17.203 -1.019 -40.125 1 90.94 19 PRO B N 1
ATOM 4414 C CA . PRO B 1 19 ? 15.891 -0.484 -39.75 1 90.94 19 PRO B CA 1
ATOM 4415 C C . PRO B 1 19 ? 15.891 0.154 -38.375 1 90.94 19 PRO B C 1
ATOM 4417 O O . PRO B 1 19 ? 16.594 -0.312 -37.469 1 90.94 19 PRO B O 1
ATOM 4420 N N . PRO B 1 20 ? 15.109 1.137 -38.188 1 91.31 20 PRO B N 1
ATOM 4421 C CA . PRO B 1 20 ? 15.086 1.887 -36.938 1 91.31 20 PRO B CA 1
ATOM 4422 C C . PRO B 1 20 ? 14.844 0.994 -35.719 1 91.31 20 PRO B C 1
ATOM 4424 O O . PRO B 1 20 ? 15.422 1.224 -34.656 1 91.31 20 PRO B O 1
ATOM 4427 N N . ALA B 1 21 ? 14.062 -0.006 -35.875 1 90.62 21 ALA B N 1
ATOM 4428 C CA . ALA B 1 21 ? 13.719 -0.879 -34.75 1 90.62 21 ALA B CA 1
ATOM 4429 C C . ALA B 1 21 ? 14.961 -1.598 -34.219 1 90.62 21 ALA B C 1
ATOM 4431 O O . ALA B 1 21 ? 15.039 -1.924 -33.062 1 90.62 21 ALA B O 1
ATOM 4432 N N . LEU B 1 22 ? 15.953 -1.775 -35.062 1 93.75 22 LEU B N 1
ATOM 4433 C CA . LEU B 1 22 ? 17.141 -2.533 -34.719 1 93.75 22 LEU B CA 1
ATOM 4434 C C . LEU B 1 22 ? 18.234 -1.609 -34.156 1 93.75 22 LEU B C 1
ATOM 4436 O O . LEU B 1 22 ? 19.234 -2.076 -33.625 1 93.75 22 LEU B O 1
ATOM 4440 N N . GLN B 1 23 ? 18.078 -0.382 -34.312 1 94.38 23 GLN B N 1
ATOM 4441 C CA . GLN B 1 23 ? 19.125 0.563 -33.938 1 94.38 23 GLN B CA 1
ATOM 4442 C C . GLN B 1 23 ? 19.062 0.887 -32.438 1 94.38 23 GLN B C 1
ATOM 4444 O O . GLN B 1 23 ? 20.016 1.412 -31.875 1 94.38 23 GLN B O 1
ATOM 4449 N N . HIS B 1 24 ? 17.953 0.589 -31.688 1 95.5 24 HIS B N 1
ATOM 4450 C CA . HIS B 1 24 ? 17.734 0.815 -30.266 1 95.5 24 HIS B CA 1
ATOM 4451 C C . HIS B 1 24 ? 18.016 2.266 -29.891 1 95.5 24 HIS B C 1
ATOM 4453 O O . HIS B 1 24 ? 18.625 2.535 -28.859 1 95.5 24 HIS B O 1
ATOM 4459 N N . ARG B 1 25 ? 17.625 3.193 -30.734 1 93.19 25 ARG B N 1
ATOM 4460 C CA . ARG B 1 25 ? 17.875 4.609 -30.5 1 93.19 25 ARG B CA 1
ATOM 4461 C C . ARG B 1 25 ? 17.109 5.105 -29.281 1 93.19 25 ARG B C 1
ATOM 4463 O O . ARG B 1 25 ? 17.578 5.965 -28.531 1 93.19 25 ARG B O 1
ATOM 4470 N N . GLU B 1 26 ? 15.914 4.598 -29.094 1 92.12 26 GLU B N 1
ATOM 4471 C CA . GLU B 1 26 ? 15.094 4.992 -27.953 1 92.12 26 GLU B CA 1
ATOM 4472 C C . GLU B 1 26 ? 15.797 4.668 -26.641 1 92.12 26 GLU B C 1
ATOM 4474 O O . GLU B 1 26 ? 15.75 5.457 -25.688 1 92.12 26 GLU B O 1
ATOM 4479 N N . ALA B 1 27 ? 16.422 3.535 -26.594 1 94.06 27 ALA B N 1
ATOM 4480 C CA . ALA B 1 27 ? 17.141 3.133 -25.391 1 94.06 27 ALA B CA 1
ATOM 4481 C C . ALA B 1 27 ? 18.359 4.023 -25.172 1 94.06 27 ALA B C 1
ATOM 4483 O O . ALA B 1 27 ? 18.688 4.363 -24.031 1 94.06 27 ALA B O 1
ATOM 4484 N N . LEU B 1 28 ? 19 4.398 -26.234 1 94 28 LEU B N 1
ATOM 4485 C CA . LEU B 1 28 ? 20.203 5.219 -26.141 1 94 28 LEU B CA 1
ATOM 4486 C C . LEU B 1 28 ? 19.859 6.637 -25.688 1 94 28 LEU B C 1
ATOM 4488 O O . LEU B 1 28 ? 20.672 7.309 -25.062 1 94 28 LEU B O 1
ATOM 4492 N N . THR B 1 29 ? 18.641 7.086 -25.922 1 93 29 THR B N 1
ATOM 4493 C CA . THR B 1 29 ? 18.203 8.422 -25.531 1 93 29 THR B CA 1
ATOM 4494 C C . THR B 1 29 ? 18.016 8.5 -24.016 1 93 29 THR B C 1
ATOM 4496 O O . THR B 1 29 ? 17.969 9.594 -23.453 1 93 29 THR B O 1
ATOM 4499 N N . LEU B 1 30 ? 17.906 7.387 -23.359 1 94.38 30 LEU B N 1
ATOM 4500 C CA . LEU B 1 30 ? 17.703 7.352 -21.906 1 94.38 30 LEU B CA 1
ATOM 4501 C C . LEU B 1 30 ? 19 7.688 -21.188 1 94.38 30 LEU B C 1
ATOM 4503 O O . LEU B 1 30 ? 18.984 7.98 -19.984 1 94.38 30 LEU B O 1
ATOM 4507 N N . ILE B 1 31 ? 20.125 7.648 -21.922 1 94.94 31 ILE B N 1
ATOM 4508 C CA . ILE B 1 31 ? 21.422 7.855 -21.297 1 94.94 31 ILE B CA 1
ATOM 4509 C C . ILE B 1 31 ? 21.641 9.344 -21.016 1 94.94 31 ILE B C 1
ATOM 4511 O O . ILE B 1 31 ? 22.016 10.094 -21.922 1 94.94 31 ILE B O 1
ATOM 4515 N N . ASP B 1 32 ? 21.406 9.75 -19.859 1 95.44 32 ASP B N 1
ATOM 4516 C CA . ASP B 1 32 ? 21.594 11.109 -19.375 1 95.44 32 ASP B CA 1
ATOM 4517 C C . ASP B 1 32 ? 22.125 11.109 -17.938 1 95.44 32 ASP B C 1
ATOM 4519 O O . ASP B 1 32 ? 21.391 10.789 -17 1 95.44 32 ASP B O 1
ATOM 4523 N N . PRO B 1 33 ? 23.375 11.414 -17.75 1 96.25 33 PRO B N 1
ATOM 4524 C CA . PRO B 1 33 ? 23.953 11.375 -16.406 1 96.25 33 PRO B CA 1
ATOM 4525 C C . PRO B 1 33 ? 23.422 12.477 -15.492 1 96.25 33 PRO B C 1
ATOM 4527 O O . PRO B 1 33 ? 23.531 12.383 -14.273 1 96.25 33 PRO B O 1
ATOM 4530 N N . GLU B 1 34 ? 22.922 13.539 -16.078 1 96.81 34 GLU B N 1
ATOM 4531 C CA . GLU B 1 34 ? 22.422 14.664 -15.281 1 96.81 34 GLU B CA 1
ATOM 4532 C C . GLU B 1 34 ? 21.031 15.086 -15.727 1 96.81 34 GLU B C 1
ATOM 4534 O O . GLU B 1 34 ? 20.812 16.234 -16.078 1 96.81 34 GLU B O 1
ATOM 4539 N N . PRO B 1 35 ? 20.141 14.109 -15.57 1 96.31 35 PRO B N 1
ATOM 4540 C CA . PRO B 1 35 ? 18.781 14.43 -15.984 1 96.31 35 PRO B CA 1
ATOM 4541 C C . PRO B 1 35 ? 18.125 15.5 -15.102 1 96.31 35 PRO B C 1
ATOM 4543 O O . PRO B 1 35 ? 18.531 15.672 -13.945 1 96.31 35 PRO B O 1
ATOM 4546 N N . THR B 1 36 ? 17.109 16.188 -15.648 1 95.31 36 THR B N 1
ATOM 4547 C CA . THR B 1 36 ? 16.469 17.266 -14.891 1 95.31 36 THR B CA 1
ATOM 4548 C C . THR B 1 36 ? 14.969 17.016 -14.758 1 95.31 36 THR B C 1
ATOM 4550 O O . THR B 1 36 ? 14.289 17.688 -13.984 1 95.31 36 THR B O 1
ATOM 4553 N N . GLN B 1 37 ? 14.438 16.141 -15.422 1 95.62 37 GLN B N 1
ATOM 4554 C CA . GLN B 1 37 ? 13 15.898 -15.375 1 95.62 37 GLN B CA 1
ATOM 4555 C C . GLN B 1 37 ? 12.688 14.531 -14.781 1 95.62 37 GLN B C 1
ATOM 4557 O O . GLN B 1 37 ? 12.875 14.312 -13.586 1 95.62 37 GLN B O 1
ATOM 4562 N N . TRP B 1 38 ? 12.344 13.547 -15.641 1 97.06 38 TRP B N 1
ATOM 4563 C CA . TRP B 1 38 ? 12.016 12.211 -15.164 1 97.06 38 TRP B CA 1
ATOM 4564 C C . TRP B 1 38 ? 13.078 11.203 -15.602 1 97.06 38 TRP B C 1
ATOM 4566 O O . TRP B 1 38 ? 13.609 11.297 -16.703 1 97.06 38 TRP B O 1
ATOM 4576 N N . ILE B 1 39 ? 13.391 10.273 -14.789 1 98.19 39 ILE B N 1
ATOM 4577 C CA . ILE B 1 39 ? 14.344 9.203 -15.062 1 98.19 39 ILE B CA 1
ATOM 4578 C C . ILE B 1 39 ? 13.617 7.855 -15.078 1 98.19 39 ILE B C 1
ATOM 4580 O O . ILE B 1 39 ? 12.992 7.469 -14.094 1 98.19 39 ILE B O 1
ATOM 4584 N N . THR B 1 40 ? 13.672 7.141 -16.172 1 98.12 40 THR B N 1
ATOM 4585 C CA . THR B 1 40 ? 13.148 5.781 -16.188 1 98.12 40 THR B CA 1
ATOM 4586 C C . THR B 1 40 ? 14.109 4.816 -15.5 1 98.12 40 THR B C 1
ATOM 4588 O O . THR B 1 40 ? 15.219 4.594 -15.984 1 98.12 40 THR B O 1
ATOM 4591 N N . VAL B 1 41 ? 13.68 4.254 -14.398 1 98.19 41 VAL B N 1
ATOM 4592 C CA . VAL B 1 41 ? 14.625 3.488 -13.594 1 98.19 41 VAL B CA 1
ATOM 4593 C C . VAL B 1 41 ? 14.297 2 -13.688 1 98.19 41 VAL B C 1
ATOM 4595 O O . VAL B 1 41 ? 15.164 1.151 -13.461 1 98.19 41 VAL B O 1
ATOM 4598 N N . LEU B 1 42 ? 13.125 1.674 -13.93 1 97.5 42 LEU B N 1
ATOM 4599 C CA . LEU B 1 42 ? 12.648 0.296 -13.992 1 97.5 42 LEU B CA 1
ATOM 4600 C C . LEU B 1 42 ? 11.703 0.097 -15.172 1 97.5 42 LEU B C 1
ATOM 4602 O O . LEU B 1 42 ? 10.82 0.928 -15.414 1 97.5 42 LEU B O 1
ATOM 4606 N N . ARG B 1 43 ? 11.945 -0.957 -15.914 1 97.25 43 ARG B N 1
ATOM 4607 C CA . ARG B 1 43 ? 11.109 -1.214 -17.078 1 97.25 43 ARG B CA 1
ATOM 4608 C C . ARG B 1 43 ? 11.094 -2.699 -17.422 1 97.25 43 ARG B C 1
ATOM 4610 O O . ARG B 1 43 ? 12.125 -3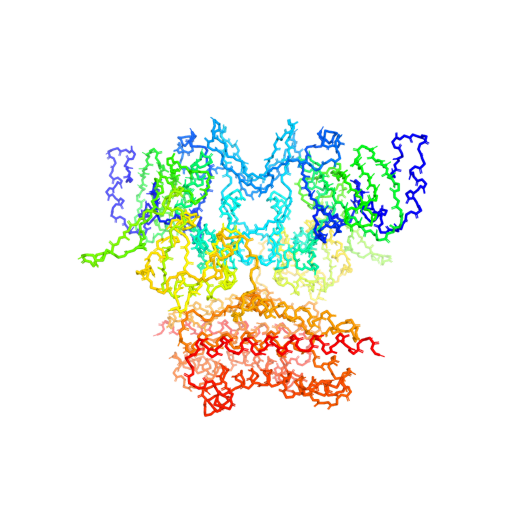.371 -17.344 1 97.25 43 ARG B O 1
ATOM 4617 N N . ARG B 1 44 ? 10.008 -3.227 -17.75 1 95.19 44 ARG B N 1
ATOM 4618 C CA . ARG B 1 44 ? 9.82 -4.527 -18.391 1 95.19 44 ARG B CA 1
ATOM 4619 C C . ARG B 1 44 ? 8.773 -4.445 -19.5 1 95.19 44 ARG B C 1
ATOM 4621 O O . ARG B 1 44 ? 7.586 -4.246 -19.219 1 95.19 44 ARG B O 1
ATOM 4628 N N . GLN B 1 45 ? 9.219 -4.566 -20.703 1 94.62 45 GLN B N 1
ATOM 4629 C CA . GLN B 1 45 ? 8.336 -4.516 -21.859 1 94.62 45 GLN B CA 1
ATOM 4630 C C . GLN B 1 45 ? 8.68 -5.617 -22.859 1 94.62 45 GLN B C 1
ATOM 4632 O O . GLN B 1 45 ? 9.844 -5.809 -23.203 1 94.62 45 GLN B O 1
ATOM 4637 N N . GLY B 1 46 ? 7.688 -6.254 -23.234 1 91.94 46 GLY B N 1
ATOM 4638 C CA . GLY B 1 46 ? 7.883 -7.27 -24.25 1 91.94 46 GLY B CA 1
ATOM 4639 C C . GLY B 1 46 ? 8.336 -8.602 -23.688 1 91.94 46 GLY B C 1
ATOM 4640 O O . GLY B 1 46 ? 8.344 -8.805 -22.469 1 91.94 46 GLY B O 1
ATOM 4641 N N . ASP B 1 47 ? 8.562 -9.523 -24.609 1 87.12 47 ASP B N 1
ATOM 4642 C CA . ASP B 1 47 ? 8.992 -10.867 -24.234 1 87.12 47 ASP B CA 1
ATOM 4643 C C . ASP B 1 47 ? 9.75 -11.539 -25.375 1 87.12 47 ASP B C 1
ATOM 4645 O O . ASP B 1 47 ? 9.914 -10.953 -26.453 1 87.12 47 ASP B O 1
ATOM 4649 N N . GLY B 1 48 ? 10.336 -12.656 -25.016 1 85.5 48 GLY B N 1
ATOM 4650 C CA . GLY B 1 48 ? 11.055 -13.406 -26.047 1 85.5 48 GLY B CA 1
ATOM 4651 C C . GLY B 1 48 ? 12.227 -12.641 -26.625 1 85.5 48 GLY B C 1
ATOM 4652 O O . GLY B 1 48 ? 13.102 -12.18 -25.906 1 85.5 48 GLY B O 1
ATOM 4653 N N . LYS B 1 49 ? 12.086 -12.438 -27.984 1 86.56 49 LYS B N 1
ATOM 4654 C CA . LYS B 1 49 ? 13.188 -11.781 -28.672 1 86.56 49 LYS B CA 1
ATOM 4655 C C . LYS B 1 49 ? 12.898 -10.305 -28.922 1 86.56 49 LYS B C 1
ATOM 4657 O O . LYS B 1 49 ? 13.602 -9.641 -29.688 1 86.56 49 LYS B O 1
ATOM 4662 N N . ASN B 1 50 ? 11.906 -9.828 -28.359 1 92.62 50 ASN B N 1
ATOM 4663 C CA . ASN B 1 50 ? 11.555 -8.414 -28.406 1 92.62 50 ASN B CA 1
ATOM 4664 C C . ASN B 1 50 ? 11.227 -7.879 -27.016 1 92.62 50 ASN B C 1
ATOM 4666 O O . ASN B 1 50 ? 10.094 -8.016 -26.531 1 92.62 50 ASN B O 1
ATOM 4670 N N . TYR B 1 51 ? 12.211 -7.301 -26.422 1 95.31 51 TYR B N 1
ATOM 4671 C CA . TYR B 1 51 ? 11.977 -6.824 -25.062 1 95.31 51 TYR B CA 1
ATOM 4672 C C . TYR B 1 51 ? 12.859 -5.625 -24.75 1 95.31 51 TYR B C 1
ATOM 4674 O O . TYR B 1 51 ? 13.805 -5.328 -25.484 1 95.31 51 TYR B O 1
ATOM 4682 N N . SER B 1 52 ? 12.477 -4.906 -23.859 1 96.69 52 SER B N 1
ATOM 4683 C CA . SER B 1 52 ? 13.203 -3.791 -23.266 1 96.69 52 SER B CA 1
ATOM 4684 C C . SER B 1 52 ? 13.117 -3.816 -21.75 1 96.69 52 SER B C 1
ATOM 4686 O O . SER B 1 52 ? 12.023 -3.693 -21.172 1 96.69 52 SER B O 1
ATOM 4688 N N . SER B 1 53 ? 14.266 -3.977 -21.078 1 97 53 SER B N 1
ATOM 4689 C CA . SER B 1 53 ? 14.281 -4.109 -19.625 1 97 53 SER B CA 1
ATOM 4690 C C . SER B 1 53 ? 15.297 -3.166 -19 1 97 53 SER B C 1
ATOM 4692 O O . SER B 1 53 ? 16.391 -2.98 -19.531 1 97 53 SER B O 1
ATOM 4694 N N . LEU B 1 54 ? 14.891 -2.527 -17.969 1 98 54 LEU B N 1
ATOM 4695 C CA . LEU B 1 54 ? 15.75 -1.684 -17.156 1 98 54 LEU B CA 1
ATOM 4696 C C . LEU B 1 54 ? 15.688 -2.113 -15.688 1 98 54 LEU B C 1
ATOM 4698 O O . LEU B 1 54 ? 14.625 -2.48 -15.188 1 98 54 LEU B O 1
ATOM 4702 N N . LYS B 1 55 ? 16.766 -2.035 -14.992 1 97.38 55 LYS B N 1
ATOM 4703 C CA . LYS B 1 55 ? 16.844 -2.309 -13.555 1 97.38 55 LYS B CA 1
ATOM 4704 C C . LYS B 1 55 ? 17.844 -1.378 -12.867 1 97.38 55 LYS B C 1
ATOM 4706 O O . LYS B 1 55 ? 18.984 -1.244 -13.312 1 97.38 55 LYS B O 1
ATOM 4711 N N . PRO B 1 56 ? 17.391 -0.751 -11.836 1 98.19 56 PRO B N 1
ATOM 4712 C CA . PRO B 1 56 ? 18.266 0.196 -11.148 1 98.19 56 PRO B CA 1
ATOM 4713 C C . PRO B 1 56 ? 19.016 -0.44 -9.984 1 98.19 56 PRO B C 1
ATOM 4715 O O . PRO B 1 56 ? 18.562 -1.438 -9.414 1 98.19 56 PRO B O 1
ATOM 4718 N N . LEU B 1 57 ? 20.141 0.123 -9.594 1 97.56 57 LEU B N 1
ATOM 4719 C CA . LEU B 1 57 ? 20.859 -0.148 -8.344 1 97.56 57 LEU B CA 1
ATOM 4720 C C . LEU B 1 57 ? 21.672 1.062 -7.91 1 97.56 57 LEU B C 1
ATOM 4722 O O . LEU B 1 57 ? 21.859 2.002 -8.688 1 97.56 57 LEU B O 1
ATOM 4726 N N . LEU B 1 58 ? 22.062 1.103 -6.703 1 98.06 58 LEU B N 1
ATOM 4727 C CA . LEU B 1 58 ? 22.859 2.193 -6.164 1 98.06 58 LEU B CA 1
ATOM 4728 C C . LEU B 1 58 ? 24.281 1.73 -5.875 1 98.06 58 LEU B C 1
ATOM 4730 O O . LEU B 1 58 ? 24.5 0.6 -5.434 1 98.06 58 LEU B O 1
ATOM 4734 N N . VAL B 1 59 ? 25.188 2.592 -6.141 1 97.62 59 VAL B N 1
ATOM 4735 C CA . VAL B 1 59 ? 26.594 2.346 -5.828 1 97.62 59 VAL B CA 1
ATOM 4736 C C . VAL B 1 59 ? 27.219 3.613 -5.258 1 97.62 59 VAL B C 1
ATOM 4738 O O . VAL B 1 59 ? 26.828 4.727 -5.613 1 97.62 59 VAL B O 1
ATOM 4741 N N . ALA B 1 60 ? 28.188 3.348 -4.363 1 97.06 60 ALA B N 1
ATOM 4742 C CA . ALA B 1 60 ? 28.953 4.512 -3.924 1 97.06 60 ALA B CA 1
ATOM 4743 C C . ALA B 1 60 ? 29.578 5.238 -5.109 1 97.06 60 ALA B C 1
ATOM 4745 O O . ALA B 1 60 ? 30.094 4.602 -6.031 1 97.06 60 ALA B O 1
ATOM 4746 N N . THR B 1 61 ? 29.5 6.539 -5.039 1 95.56 61 THR B N 1
ATOM 4747 C CA . THR B 1 61 ? 30.031 7.32 -6.152 1 95.56 61 THR B CA 1
ATOM 4748 C C . THR B 1 61 ? 31.5 6.973 -6.414 1 95.56 61 THR B C 1
ATOM 4750 O O . THR B 1 61 ? 31.938 6.969 -7.562 1 95.56 61 THR B O 1
ATOM 4753 N N . ALA B 1 62 ? 32.188 6.598 -5.426 1 94.62 62 ALA B N 1
ATOM 4754 C CA . ALA B 1 62 ? 33.625 6.262 -5.52 1 94.62 62 ALA B CA 1
ATOM 4755 C C . ALA B 1 62 ? 33.812 4.98 -6.32 1 94.62 62 ALA B C 1
ATOM 4757 O O . ALA B 1 62 ? 34.906 4.73 -6.824 1 94.62 62 ALA B O 1
ATOM 4758 N N . HIS B 1 63 ? 32.844 4.188 -6.449 1 95.88 63 HIS B N 1
ATOM 4759 C CA . HIS B 1 63 ? 32.969 2.896 -7.117 1 95.88 63 HIS B CA 1
ATOM 4760 C C . HIS B 1 63 ? 32.312 2.912 -8.492 1 95.88 63 HIS B C 1
ATOM 4762 O O . HIS B 1 63 ? 32.094 1.855 -9.086 1 95.88 63 HIS B O 1
ATOM 4768 N N . GLN B 1 64 ? 32 4.02 -9.016 1 95.06 64 GLN B N 1
ATOM 4769 C CA . GLN B 1 64 ? 31.328 4.18 -10.305 1 95.06 64 GLN B CA 1
ATOM 4770 C C . GLN B 1 64 ? 32.125 3.512 -11.422 1 95.06 64 GLN B C 1
ATOM 4772 O O . GLN B 1 64 ? 31.562 2.838 -12.281 1 95.06 64 GLN B O 1
ATOM 4777 N N . ASP B 1 65 ? 33.406 3.688 -11.398 1 95.12 65 ASP B N 1
ATOM 4778 C CA . ASP B 1 65 ? 34.281 3.145 -12.445 1 95.12 65 ASP B CA 1
ATOM 4779 C C . ASP B 1 65 ? 34.25 1.618 -12.438 1 95.12 65 ASP B C 1
ATOM 4781 O O . ASP B 1 65 ? 34.312 0.985 -13.492 1 95.12 65 ASP B O 1
ATOM 4785 N N . LYS B 1 66 ? 34.125 1.105 -11.297 1 95.25 66 LYS B N 1
ATOM 4786 C CA . LYS B 1 66 ? 34.156 -0.349 -11.172 1 95.25 66 LYS B CA 1
ATOM 4787 C C . LYS B 1 66 ? 32.875 -0.961 -11.773 1 95.25 66 LYS B C 1
ATOM 4789 O O . LYS B 1 66 ? 32.938 -1.97 -12.477 1 95.25 66 LYS B O 1
ATOM 4794 N N . VAL B 1 67 ? 31.734 -0.37 -11.508 1 95.44 67 VAL B N 1
ATOM 4795 C CA . VAL B 1 67 ? 30.469 -0.934 -11.969 1 95.44 67 VAL B CA 1
ATOM 4796 C C . VAL B 1 67 ? 30.359 -0.774 -13.484 1 95.44 67 VAL B C 1
ATOM 4798 O O . VAL B 1 67 ? 29.75 -1.599 -14.156 1 95.44 67 VAL B O 1
ATOM 4801 N N . LEU B 1 68 ? 31.031 0.254 -14.055 1 95.94 68 LEU B N 1
ATOM 4802 C CA . LEU B 1 68 ? 30.953 0.538 -15.477 1 95.94 68 LEU B CA 1
ATOM 4803 C C . LEU B 1 68 ? 32.031 -0.202 -16.25 1 95.94 68 LEU B C 1
ATOM 4805 O O . LEU B 1 68 ? 32.125 -0.099 -17.469 1 95.94 68 LEU B O 1
ATOM 4809 N N . ALA B 1 69 ? 32.812 -0.925 -15.578 1 94.62 69 ALA B N 1
ATOM 4810 C CA . ALA B 1 69 ? 33.906 -1.656 -16.219 1 94.62 69 ALA B CA 1
ATOM 4811 C C . ALA B 1 69 ? 33.375 -2.744 -17.141 1 94.62 69 ALA B C 1
ATOM 4813 O O . ALA B 1 69 ? 34.062 -3.182 -18.078 1 94.62 69 ALA B O 1
ATOM 4814 N N . THR B 1 70 ? 32.188 -3.209 -16.828 1 93.38 70 THR B N 1
ATOM 4815 C CA . THR B 1 70 ? 31.531 -4.207 -17.672 1 93.38 70 THR B CA 1
ATOM 4816 C C . THR B 1 70 ? 30.188 -3.699 -18.156 1 93.38 70 THR B C 1
ATOM 4818 O O . THR B 1 70 ? 29.609 -2.781 -17.578 1 93.38 70 THR B O 1
ATOM 4821 N N . THR B 1 71 ? 29.75 -4.309 -19.234 1 95.25 71 THR B N 1
ATOM 4822 C CA . THR B 1 71 ? 28.469 -3.893 -19.797 1 95.25 71 THR B CA 1
ATOM 4823 C C . THR B 1 71 ? 27.344 -4.801 -19.312 1 95.25 71 THR B C 1
ATOM 4825 O O . THR B 1 71 ? 26.172 -4.434 -19.375 1 95.25 71 THR B O 1
ATOM 4828 N N . ASP B 1 72 ? 27.672 -5.957 -18.797 1 93.62 72 ASP B N 1
ATOM 4829 C CA . ASP B 1 72 ? 26.672 -6.93 -18.344 1 93.62 72 ASP B CA 1
ATOM 4830 C C . ASP B 1 72 ? 25.984 -6.461 -17.062 1 93.62 72 ASP B C 1
ATOM 4832 O O . ASP B 1 72 ? 26.562 -5.711 -16.281 1 93.62 72 ASP B O 1
ATOM 4836 N N . TRP B 1 73 ? 24.781 -6.949 -16.938 1 93.19 73 TRP B N 1
ATOM 4837 C CA . TRP B 1 73 ? 24.094 -6.703 -15.688 1 93.19 73 TRP B CA 1
ATOM 4838 C C . TRP B 1 73 ? 24.875 -7.266 -14.508 1 93.19 73 TRP B C 1
ATOM 4840 O O . TRP B 1 73 ? 25.422 -8.375 -14.586 1 93.19 73 TRP B O 1
ATOM 4850 N N . SER B 1 74 ? 24.938 -6.488 -13.461 1 87.38 74 SER B N 1
ATOM 4851 C CA . SER B 1 74 ? 25.609 -6.977 -12.266 1 87.38 74 SER B CA 1
ATOM 4852 C C . SER B 1 74 ? 24.844 -8.125 -11.625 1 87.38 74 SER B C 1
ATOM 4854 O O . SER B 1 74 ? 23.656 -8 -11.336 1 87.38 74 SER B O 1
ATOM 4856 N N . ILE B 1 75 ? 25.438 -9.195 -11.5 1 83 75 ILE B N 1
ATOM 4857 C CA . ILE B 1 75 ? 24.844 -10.32 -10.805 1 83 75 ILE B CA 1
ATOM 4858 C C . ILE B 1 75 ? 24.734 -10.016 -9.312 1 83 75 ILE B C 1
ATOM 4860 O O . ILE B 1 75 ? 25.734 -9.688 -8.672 1 83 75 ILE B O 1
ATOM 4864 N N . ASN B 1 76 ? 23.594 -10.023 -8.82 1 85.5 76 ASN B N 1
ATOM 4865 C CA . ASN B 1 76 ? 23.359 -9.727 -7.41 1 85.5 76 ASN B CA 1
ATOM 4866 C C . ASN B 1 76 ? 22.062 -10.328 -6.906 1 85.5 76 ASN B C 1
ATOM 4868 O O . ASN B 1 76 ? 21.297 -10.922 -7.684 1 85.5 76 ASN B O 1
ATOM 4872 N N . ASP B 1 77 ? 21.859 -10.289 -5.637 1 89.12 77 ASP B N 1
ATOM 4873 C CA . ASP B 1 77 ? 20.672 -10.844 -5.016 1 89.12 77 ASP B CA 1
ATOM 4874 C C . ASP B 1 77 ? 19.828 -9.742 -4.375 1 89.12 77 ASP B C 1
ATOM 4876 O O . ASP B 1 77 ? 19.156 -9.969 -3.363 1 89.12 77 ASP B O 1
ATOM 4880 N N . LEU B 1 78 ? 19.938 -8.578 -4.922 1 91.88 78 LEU B N 1
ATOM 4881 C CA . LEU B 1 78 ? 19.141 -7.477 -4.391 1 91.88 78 LEU B CA 1
ATOM 4882 C C . LEU B 1 78 ? 17.656 -7.75 -4.543 1 91.88 78 LEU B C 1
ATOM 4884 O O . LEU B 1 78 ? 17.203 -8.195 -5.602 1 91.88 78 LEU B O 1
ATOM 4888 N N . GLY B 1 79 ? 16.922 -7.504 -3.514 1 90.38 79 GLY B N 1
ATOM 4889 C CA . GLY B 1 79 ? 15.477 -7.727 -3.518 1 90.38 79 GLY B CA 1
ATOM 4890 C C . GLY B 1 79 ? 15.094 -9.156 -3.205 1 90.38 79 GLY B C 1
ATOM 4891 O O . GLY B 1 79 ? 13.914 -9.492 -3.131 1 90.38 79 GLY B O 1
ATOM 4892 N N . GLU B 1 80 ? 16.094 -10.023 -3.023 1 89.06 80 GLU B N 1
ATOM 4893 C CA . GLU B 1 80 ? 15.852 -11.438 -2.781 1 89.06 80 GLU B CA 1
ATOM 4894 C C . GLU B 1 80 ? 16.594 -11.922 -1.541 1 89.06 80 GLU B C 1
ATOM 4896 O O . GLU B 1 80 ? 17.641 -12.578 -1.65 1 89.06 80 GLU B O 1
ATOM 4901 N N . PRO B 1 81 ? 16.016 -11.703 -0.409 1 88.62 81 PRO B N 1
ATOM 4902 C CA . PRO B 1 81 ? 16.672 -12.219 0.79 1 88.62 81 PRO B CA 1
ATOM 4903 C C . PRO B 1 81 ? 16.812 -13.742 0.78 1 88.62 81 PRO B C 1
ATOM 4905 O O . PRO B 1 81 ? 15.969 -14.438 0.206 1 88.62 81 PRO B O 1
ATOM 4908 N N . SER B 1 82 ? 17.859 -14.18 1.341 1 87.62 82 SER B N 1
ATOM 4909 C CA . SER B 1 82 ? 18.125 -15.617 1.384 1 87.62 82 SER B CA 1
ATOM 4910 C C . SER B 1 82 ? 18.922 -16 2.619 1 87.62 82 SER B C 1
ATOM 4912 O O . SER B 1 82 ? 19.562 -15.141 3.24 1 87.62 82 SER B O 1
ATOM 4914 N N . TYR B 1 83 ? 18.672 -17.172 3.033 1 88.19 83 TYR B N 1
ATOM 4915 C CA . TYR B 1 83 ? 19.453 -17.75 4.129 1 88.19 83 TYR B CA 1
ATOM 4916 C C . TYR B 1 83 ? 20.109 -19.047 3.701 1 88.19 83 TYR B C 1
ATOM 4918 O O . TYR B 1 83 ? 19.438 -19.953 3.189 1 88.19 83 TYR B O 1
ATOM 4926 N N . GLY B 1 84 ? 21.391 -19.078 3.736 1 81.81 84 GLY B N 1
ATOM 4927 C CA . GLY B 1 84 ? 22.125 -20.297 3.42 1 81.81 84 GLY B CA 1
ATOM 4928 C C . GLY B 1 84 ? 22.656 -21 4.648 1 81.81 84 GLY B C 1
ATOM 4929 O O . GLY B 1 84 ? 23.109 -20.359 5.594 1 81.81 84 GLY B O 1
ATOM 4930 N N . THR B 1 85 ? 22.375 -22.312 4.777 1 75.56 85 THR B N 1
ATOM 4931 C CA . THR B 1 85 ? 22.812 -23.078 5.938 1 75.56 85 THR B CA 1
ATOM 4932 C C . THR B 1 85 ? 24.125 -23.797 5.652 1 75.56 85 THR B C 1
ATOM 4934 O O . THR B 1 85 ? 24.688 -24.438 6.539 1 75.56 85 THR B O 1
ATOM 4937 N N . ASP B 1 86 ? 24.609 -23.641 4.492 1 70.12 86 ASP B N 1
ATOM 4938 C CA . ASP B 1 86 ? 25.797 -24.406 4.156 1 70.12 86 ASP B CA 1
ATOM 4939 C C . ASP B 1 86 ? 26.984 -24 5.039 1 70.12 86 ASP B C 1
ATOM 4941 O O . ASP B 1 86 ? 26.797 -23.344 6.07 1 70.12 86 ASP B O 1
ATOM 4945 N N . ARG B 1 87 ? 28.281 -24.109 4.742 1 66.44 87 ARG B N 1
ATOM 4946 C CA . ARG B 1 87 ? 29.531 -24.031 5.496 1 66.44 87 ARG B CA 1
ATOM 4947 C C . ARG B 1 87 ? 29.594 -22.75 6.32 1 66.44 87 ARG B C 1
ATOM 4949 O O . ARG B 1 87 ? 29.969 -22.781 7.492 1 66.44 87 ARG B O 1
ATOM 4956 N N . ASP B 1 88 ? 28.953 -21.641 5.711 1 76.56 88 ASP B N 1
ATOM 4957 C CA . ASP B 1 88 ? 28.953 -20.359 6.43 1 76.56 88 ASP B CA 1
ATOM 4958 C C . ASP B 1 88 ? 27.562 -19.734 6.426 1 76.56 88 ASP B C 1
ATOM 4960 O O . ASP B 1 88 ? 27.234 -18.938 5.551 1 76.56 88 ASP B O 1
ATOM 4964 N N . PRO B 1 89 ? 26.734 -20.203 7.406 1 81.75 89 PRO B N 1
ATOM 4965 C CA . PRO B 1 89 ? 25.375 -19.688 7.461 1 81.75 89 PRO B CA 1
ATOM 4966 C C . PRO B 1 89 ? 25.328 -18.156 7.508 1 81.75 89 PRO B C 1
ATOM 4968 O O . PRO B 1 89 ? 26.047 -17.547 8.297 1 81.75 89 PRO B O 1
ATOM 4971 N N . ALA B 1 90 ? 24.766 -17.594 6.566 1 85.12 90 ALA B N 1
ATOM 4972 C CA . ALA B 1 90 ? 24.625 -16.141 6.516 1 85.12 90 ALA B CA 1
ATOM 4973 C C . ALA B 1 90 ? 23.281 -15.734 5.941 1 85.12 90 ALA B C 1
ATOM 4975 O O . ALA B 1 90 ? 22.766 -16.391 5.031 1 85.12 90 ALA B O 1
ATOM 4976 N N . PHE B 1 91 ? 22.781 -14.758 6.508 1 91.44 91 PHE B N 1
ATOM 4977 C CA . PHE B 1 91 ? 21.531 -14.18 6.004 1 91.44 91 PHE B CA 1
ATOM 4978 C C . PHE B 1 91 ? 21.812 -12.953 5.145 1 91.44 91 PHE B C 1
ATOM 4980 O O . PHE B 1 91 ? 22.516 -12.039 5.578 1 91.44 91 PHE B O 1
ATOM 4987 N N . HIS B 1 92 ? 21.375 -13.031 3.945 1 91.12 92 HIS B N 1
ATOM 4988 C CA . HIS B 1 92 ? 21.406 -11.891 3.041 1 91.12 92 HIS B CA 1
ATOM 4989 C C . HIS B 1 92 ? 20.062 -11.18 2.99 1 91.12 92 HIS B C 1
ATOM 4991 O O . HIS B 1 92 ? 19.062 -11.766 2.574 1 91.12 92 HIS B O 1
ATOM 4997 N N . ASP B 1 93 ? 20.031 -9.938 3.344 1 92.88 93 ASP B N 1
ATOM 4998 C CA . ASP B 1 93 ? 18.75 -9.266 3.561 1 92.88 93 ASP B CA 1
ATOM 4999 C C . ASP B 1 93 ? 18.188 -8.711 2.25 1 92.88 93 ASP B C 1
ATOM 5001 O O . ASP B 1 93 ? 17.062 -8.211 2.213 1 92.88 93 ASP B O 1
ATOM 5005 N N . GLY B 1 94 ? 18.969 -8.766 1.141 1 93.56 94 GLY B N 1
ATOM 5006 C CA . GLY B 1 94 ? 18.5 -8.312 -0.158 1 93.56 94 GLY B CA 1
ATOM 5007 C C . GLY B 1 94 ? 18.641 -6.812 -0.356 1 93.56 94 GLY B C 1
ATOM 5008 O O . GLY B 1 94 ? 18.281 -6.281 -1.409 1 93.56 94 GLY B O 1
ATOM 5009 N N . LEU B 1 95 ? 19.141 -6.086 0.661 1 95.12 95 LEU B N 1
ATOM 5010 C CA . LEU B 1 95 ? 19.281 -4.637 0.563 1 95.12 95 LEU B CA 1
ATOM 5011 C C . LEU B 1 95 ? 20.672 -4.258 0.058 1 95.12 95 LEU B C 1
ATOM 5013 O O . LEU B 1 95 ? 20.859 -3.168 -0.485 1 95.12 95 LEU B O 1
ATOM 5017 N N . THR B 1 96 ? 21.625 -5.125 0.309 1 94.88 96 THR B N 1
ATOM 5018 C CA . THR B 1 96 ? 23 -4.938 -0.145 1 94.88 96 THR B CA 1
ATOM 5019 C C . THR B 1 96 ? 23.562 -6.238 -0.715 1 94.88 96 THR B C 1
ATOM 5021 O O . THR B 1 96 ? 23.156 -7.328 -0.311 1 94.88 96 THR B O 1
ATOM 5024 N N . SER B 1 97 ? 24.344 -6.156 -1.704 1 94.56 97 SER B N 1
ATOM 5025 C CA . SER B 1 97 ? 25.047 -7.273 -2.322 1 94.56 97 SER B CA 1
ATOM 5026 C C . SER B 1 97 ? 26.484 -6.902 -2.656 1 94.56 97 SER B C 1
ATOM 5028 O O . SER B 1 97 ? 26.766 -5.758 -3.023 1 94.56 97 SER B O 1
ATOM 5030 N N . ASN B 1 98 ? 27.422 -7.812 -2.449 1 92.62 98 ASN B N 1
ATOM 5031 C CA . ASN B 1 98 ? 28.828 -7.543 -2.693 1 92.62 98 ASN B CA 1
ATOM 5032 C C . ASN B 1 98 ? 29.469 -8.633 -3.543 1 92.62 98 ASN B C 1
ATOM 5034 O O . ASN B 1 98 ? 30.406 -9.305 -3.098 1 92.62 98 ASN B O 1
ATOM 5038 N N . PRO B 1 99 ? 29.109 -8.727 -4.746 1 88.44 99 PRO B N 1
ATOM 5039 C CA . PRO B 1 99 ? 29.641 -9.812 -5.562 1 88.44 99 PRO B CA 1
ATOM 5040 C C . PRO B 1 99 ? 31.062 -9.523 -6.07 1 88.44 99 PRO B C 1
ATOM 5042 O O . PRO B 1 99 ? 31.844 -10.453 -6.254 1 88.44 99 PRO B O 1
ATOM 5045 N N . ASP B 1 100 ? 31.453 -8.266 -6.27 1 89.81 100 ASP B N 1
ATOM 5046 C CA . ASP B 1 100 ? 32.719 -7.918 -6.918 1 89.81 100 ASP B CA 1
ATOM 5047 C C . ASP B 1 100 ? 33.625 -7.105 -5.98 1 89.81 100 ASP B C 1
ATOM 5049 O O . ASP B 1 100 ? 34.438 -6.32 -6.438 1 89.81 100 ASP B O 1
ATOM 5053 N N . GLY B 1 101 ? 33.344 -7.141 -4.707 1 90.81 101 GLY B N 1
ATOM 5054 C CA . GLY B 1 101 ? 34.25 -6.496 -3.748 1 90.81 101 GLY B CA 1
ATOM 5055 C C . GLY B 1 101 ? 33.812 -5.086 -3.389 1 90.81 101 GLY B C 1
ATOM 5056 O O . GLY B 1 101 ? 34.531 -4.359 -2.713 1 90.81 101 GLY B O 1
ATOM 5057 N N . TYR B 1 102 ? 32.75 -4.629 -3.98 1 93.75 102 TYR B N 1
ATOM 5058 C CA . TYR B 1 102 ? 32.125 -3.375 -3.574 1 93.75 102 TYR B CA 1
ATOM 5059 C C . TYR B 1 102 ? 30.625 -3.539 -3.41 1 93.75 102 TYR B C 1
ATOM 5061 O O . TYR B 1 102 ? 30.031 -4.441 -3.996 1 93.75 102 TYR B O 1
ATOM 5069 N N . ASP B 1 103 ? 30.047 -2.711 -2.633 1 94.94 103 ASP B N 1
ATOM 5070 C CA . ASP B 1 103 ? 28.656 -2.883 -2.252 1 94.94 103 ASP B CA 1
ATOM 5071 C C . ASP B 1 103 ? 27.719 -2.344 -3.332 1 94.94 103 ASP B C 1
ATOM 5073 O O . ASP B 1 103 ? 27.906 -1.229 -3.822 1 94.94 103 ASP B O 1
ATOM 5077 N N . LEU B 1 104 ? 26.828 -3.143 -3.74 1 96.69 104 LEU B N 1
ATOM 5078 C CA . LEU B 1 104 ? 25.641 -2.744 -4.492 1 96.69 104 LEU B CA 1
ATOM 5079 C C . LEU B 1 104 ? 24.438 -2.598 -3.572 1 96.69 104 LEU B C 1
ATOM 5081 O O . LEU B 1 104 ? 24.25 -3.402 -2.658 1 96.69 104 LEU B O 1
ATOM 5085 N N . HIS B 1 105 ? 23.703 -1.54 -3.734 1 97.25 105 HIS B N 1
ATOM 5086 C CA . HIS B 1 105 ? 22.562 -1.288 -2.855 1 97.25 105 HIS B CA 1
ATOM 5087 C C . HIS B 1 105 ? 21.25 -1.356 -3.621 1 97.25 105 HIS B C 1
ATOM 5089 O O . HIS B 1 105 ? 21.156 -0.871 -4.75 1 97.25 105 HIS B O 1
ATOM 5095 N N . PHE B 1 106 ? 20.266 -1.947 -2.998 1 97.69 106 PHE B N 1
ATOM 5096 C CA . PHE B 1 106 ? 18.906 -2.021 -3.533 1 97.69 106 PHE B CA 1
ATOM 5097 C C . PHE B 1 106 ? 18.297 -0.629 -3.66 1 97.69 106 PHE B C 1
ATOM 5099 O O . PHE B 1 106 ? 18.375 0.176 -2.73 1 97.69 106 PHE B O 1
ATOM 5106 N N . PHE B 1 107 ? 17.734 -0.303 -4.816 1 98 107 PHE B N 1
ATOM 5107 C CA . PHE B 1 107 ? 16.984 0.941 -4.961 1 98 107 PHE B CA 1
ATOM 5108 C C . PHE B 1 107 ? 15.508 0.66 -5.207 1 98 107 PHE B C 1
ATOM 5110 O O . PHE B 1 107 ? 14.656 0.995 -4.379 1 98 107 PHE B O 1
ATOM 5117 N N . ALA B 1 108 ? 15.242 -0.022 -6.301 1 97.31 108 ALA B N 1
ATOM 5118 C CA . ALA B 1 108 ? 13.867 -0.378 -6.641 1 97.31 108 ALA B CA 1
ATOM 5119 C C . ALA B 1 108 ? 13.82 -1.68 -7.434 1 97.31 108 ALA B C 1
ATOM 5121 O O . ALA B 1 108 ? 14.773 -2.023 -8.141 1 97.31 108 ALA B O 1
ATOM 5122 N N . ASP B 1 109 ? 12.734 -2.377 -7.344 1 95.25 109 ASP B N 1
ATOM 5123 C CA . ASP B 1 109 ? 12.516 -3.596 -8.117 1 95.25 109 ASP B CA 1
ATOM 5124 C C . ASP B 1 109 ? 11.031 -3.955 -8.172 1 95.25 109 ASP B C 1
ATOM 5126 O O . ASP B 1 109 ? 10.234 -3.418 -7.402 1 95.25 109 ASP B O 1
ATOM 5130 N N . ALA B 1 110 ? 10.719 -4.695 -9.164 1 91.19 110 ALA B N 1
ATOM 5131 C CA . ALA B 1 110 ? 9.391 -5.285 -9.258 1 91.19 110 ALA B CA 1
ATOM 5132 C C . ALA B 1 110 ? 9.367 -6.695 -8.68 1 91.19 110 ALA B C 1
ATOM 5134 O O . ALA B 1 110 ? 9.953 -7.617 -9.25 1 91.19 110 ALA B O 1
ATOM 5135 N N . LEU B 1 111 ? 8.742 -6.816 -7.566 1 85.75 111 LEU B N 1
ATOM 5136 C CA . LEU B 1 111 ? 8.734 -8.094 -6.867 1 85.75 111 LEU B CA 1
ATOM 5137 C C . LEU B 1 111 ? 7.504 -8.914 -7.25 1 85.75 111 LEU B C 1
ATOM 5139 O O . LEU B 1 111 ? 6.375 -8.43 -7.16 1 85.75 111 LEU B O 1
ATOM 5143 N N . TRP B 1 112 ? 7.809 -10.062 -7.789 1 75.06 112 TRP B N 1
ATOM 5144 C CA . TRP B 1 112 ? 6.734 -10.984 -8.141 1 75.06 112 TRP B CA 1
ATOM 5145 C C . TRP B 1 112 ? 6.367 -11.867 -6.949 1 75.06 112 TRP B C 1
ATOM 5147 O O . TRP B 1 112 ? 7.23 -12.531 -6.371 1 75.06 112 TRP B O 1
ATOM 5157 N N . LEU B 1 113 ? 5.32 -11.586 -6.398 1 64.31 113 LEU B N 1
ATOM 5158 C CA . LEU B 1 113 ? 4.867 -12.414 -5.281 1 64.31 113 LEU B CA 1
ATOM 5159 C C . LEU B 1 113 ? 4.141 -13.656 -5.785 1 64.31 113 LEU B C 1
ATOM 5161 O O . LEU B 1 113 ? 3.516 -13.625 -6.848 1 64.31 113 LEU B O 1
ATOM 5165 N N . PRO B 1 114 ? 4.762 -14.812 -5.348 1 56.72 114 PRO B N 1
ATOM 5166 C CA . PRO B 1 114 ? 4.215 -16.062 -5.875 1 56.72 114 PRO B CA 1
ATOM 5167 C C . PRO B 1 114 ? 2.721 -15.977 -6.18 1 56.72 114 PRO B C 1
ATOM 5169 O O . PRO B 1 114 ? 2.275 -16.438 -7.238 1 56.72 114 PRO B O 1
ATOM 5172 N N . THR B 1 115 ? 1.819 -16.078 -5.281 1 51.56 115 THR B N 1
ATOM 5173 C CA . THR B 1 115 ? 0.396 -16.328 -5.477 1 51.56 115 THR B CA 1
ATOM 5174 C C . THR B 1 115 ? -0.426 -15.094 -5.133 1 51.56 115 THR B C 1
ATOM 5176 O O . THR B 1 115 ? -0.1 -14.367 -4.188 1 51.56 115 THR B O 1
ATOM 5179 N N . GLY B 1 116 ? -1.075 -14.5 -6.273 1 50.75 116 GLY B N 1
ATOM 5180 C CA . GLY B 1 116 ? -2.158 -13.578 -5.996 1 50.75 116 GLY B CA 1
ATOM 5181 C C . GLY B 1 116 ? -2.057 -12.281 -6.781 1 50.75 116 GLY B C 1
ATOM 5182 O O . GLY B 1 116 ? -3.01 -11.5 -6.832 1 50.75 116 GLY B O 1
ATOM 5183 N N . THR B 1 117 ? -0.68 -12.062 -7.086 1 56.25 117 THR B N 1
ATOM 5184 C CA . THR B 1 117 ? -0.752 -10.711 -7.637 1 56.25 117 THR B CA 1
ATOM 5185 C C . THR B 1 117 ? -0.683 -10.742 -9.164 1 56.25 117 THR B C 1
ATOM 5187 O O . THR B 1 117 ? 0.136 -11.469 -9.734 1 56.25 117 THR B O 1
ATOM 5190 N N . SER B 1 118 ? -1.714 -10.445 -9.773 1 62.12 118 SER B N 1
ATOM 5191 C CA . SER B 1 118 ? -1.773 -10.258 -11.219 1 62.12 118 SER B CA 1
ATOM 5192 C C . SER B 1 118 ? -0.649 -9.352 -11.703 1 62.12 118 SER B C 1
ATOM 5194 O O . SER B 1 118 ? -0.223 -9.438 -12.852 1 62.12 118 SER B O 1
ATOM 5196 N N . HIS B 1 119 ? -0.073 -8.602 -10.727 1 76.38 119 HIS B N 1
ATOM 5197 C CA . HIS B 1 119 ? 1.006 -7.695 -11.109 1 76.38 119 HIS B CA 1
ATOM 5198 C C . HIS B 1 119 ? 2.068 -7.609 -10.016 1 76.38 119 HIS B C 1
ATOM 5200 O O . HIS B 1 119 ? 1.762 -7.762 -8.836 1 76.38 119 HIS B O 1
ATOM 5206 N N . PRO B 1 120 ? 3.285 -7.469 -10.477 1 85.5 120 PRO B N 1
ATOM 5207 C CA . PRO B 1 120 ? 4.355 -7.363 -9.484 1 85.5 120 PRO B CA 1
ATOM 5208 C C . PRO B 1 120 ? 4.242 -6.109 -8.625 1 85.5 120 PRO B C 1
ATOM 5210 O O . PRO B 1 120 ? 3.664 -5.109 -9.062 1 85.5 120 PRO B O 1
ATOM 5213 N N . LEU B 1 121 ? 4.707 -6.207 -7.449 1 86.31 121 LEU B N 1
ATOM 5214 C CA . LEU B 1 121 ? 4.742 -5.066 -6.539 1 86.31 121 LEU B CA 1
ATOM 5215 C C . LEU B 1 121 ? 6.02 -4.258 -6.727 1 86.31 121 LEU B C 1
ATOM 5217 O O . LEU B 1 121 ? 7.121 -4.812 -6.684 1 86.31 121 LEU B O 1
ATOM 5221 N N . ILE B 1 122 ? 5.867 -3.025 -6.977 1 92.38 122 ILE B N 1
ATOM 5222 C CA . ILE B 1 122 ? 7.031 -2.156 -7.121 1 92.38 122 ILE B CA 1
ATOM 5223 C C . ILE B 1 122 ? 7.508 -1.698 -5.746 1 92.38 122 ILE B C 1
ATOM 5225 O O . ILE B 1 122 ? 6.738 -1.118 -4.977 1 92.38 122 ILE B O 1
ATOM 5229 N N . GLU B 1 123 ? 8.727 -1.968 -5.414 1 93.69 123 GLU B N 1
ATOM 5230 C CA . GLU B 1 123 ? 9.297 -1.615 -4.117 1 93.69 123 GLU B CA 1
ATOM 5231 C C . GLU B 1 123 ? 10.5 -0.69 -4.273 1 93.69 123 GLU B C 1
ATOM 5233 O O . GLU B 1 123 ? 11.305 -0.862 -5.191 1 93.69 123 GLU B O 1
ATOM 5238 N N . PHE B 1 124 ? 10.555 0.266 -3.426 1 96.56 124 PHE B N 1
ATOM 5239 C CA . PHE B 1 124 ? 11.703 1.155 -3.32 1 96.56 124 PHE B CA 1
ATOM 5240 C C . PHE B 1 124 ? 12.414 0.961 -1.986 1 96.56 124 PHE B C 1
ATOM 5242 O O . PHE B 1 124 ? 11.812 0.497 -1.017 1 96.56 124 PHE B O 1
ATOM 5249 N N . THR B 1 125 ? 13.672 1.258 -1.974 1 96.62 125 THR B N 1
ATOM 5250 C CA . THR B 1 125 ? 14.383 1.241 -0.7 1 96.62 125 THR B CA 1
ATOM 5251 C C . THR B 1 125 ? 13.711 2.166 0.309 1 96.62 125 THR B C 1
ATOM 5253 O O . THR B 1 125 ? 13.258 3.254 -0.047 1 96.62 125 THR B O 1
ATOM 5256 N N . PRO B 1 126 ? 13.617 1.778 1.569 1 95 126 PRO B N 1
ATOM 5257 C CA . PRO B 1 126 ? 12.891 2.562 2.574 1 95 126 PRO B CA 1
ATOM 5258 C C . PRO B 1 126 ? 13.5 3.947 2.791 1 95 126 PRO B C 1
ATOM 5260 O O . PRO B 1 126 ? 12.773 4.922 2.996 1 95 126 PRO B O 1
ATOM 5263 N N . SER B 1 127 ? 14.812 4.012 2.766 1 95 127 SER B N 1
ATOM 5264 C CA . SER B 1 127 ? 15.461 5.289 3.068 1 95 127 SER B CA 1
ATOM 5265 C C . SER B 1 127 ? 15.047 6.367 2.072 1 95 127 SER B C 1
ATOM 5267 O O . SER B 1 127 ? 14.938 7.539 2.432 1 95 127 SER B O 1
ATOM 5269 N N . PHE B 1 128 ? 14.844 5.98 0.772 1 96.75 128 PHE B N 1
ATOM 5270 C CA . PHE B 1 128 ? 14.375 6.918 -0.241 1 96.75 128 PHE B CA 1
ATOM 5271 C C . PHE B 1 128 ? 12.969 7.402 0.084 1 96.75 128 PHE B C 1
ATOM 5273 O O . PHE B 1 128 ? 12.703 8.609 0.059 1 96.75 128 PHE B O 1
ATOM 5280 N N . ARG B 1 129 ? 12.094 6.473 0.408 1 95.12 129 ARG B N 1
ATOM 5281 C CA . ARG B 1 129 ? 10.695 6.785 0.705 1 95.12 129 ARG B CA 1
ATOM 5282 C C . ARG B 1 129 ? 10.578 7.602 1.989 1 95.12 129 ARG B C 1
ATOM 5284 O O . ARG B 1 129 ? 9.852 8.594 2.037 1 95.12 129 ARG B O 1
ATOM 5291 N N . TRP B 1 130 ? 11.32 7.199 3.021 1 93.44 130 TRP B N 1
ATOM 5292 C CA . TRP B 1 130 ? 11.211 7.805 4.344 1 93.44 130 TRP B CA 1
ATOM 5293 C C . TRP B 1 130 ? 11.812 9.203 4.352 1 93.44 130 TRP B C 1
ATOM 5295 O O . TRP B 1 130 ? 11.234 10.133 4.926 1 93.44 130 TRP B O 1
ATOM 5305 N N . TRP B 1 131 ? 12.961 9.32 3.736 1 93.31 131 TRP B N 1
ATOM 5306 C CA . TRP B 1 131 ? 13.648 10.609 3.734 1 93.31 131 TRP B CA 1
ATOM 5307 C C . TRP B 1 131 ? 12.805 11.672 3.025 1 93.31 131 TRP B C 1
ATOM 5309 O O . TRP B 1 131 ? 12.742 12.82 3.473 1 93.31 131 TRP B O 1
ATOM 5319 N N . LEU B 1 132 ? 12.172 11.25 1.981 1 93.5 132 LEU B N 1
ATOM 5320 C CA . LEU B 1 132 ? 11.352 12.18 1.203 1 93.5 132 LEU B CA 1
ATOM 5321 C C . LEU B 1 132 ? 9.938 12.25 1.758 1 93.5 132 LEU B C 1
ATOM 5323 O O . LEU B 1 132 ? 9.148 13.109 1.358 1 93.5 132 LEU B O 1
ATOM 5327 N N . GLY B 1 133 ? 9.617 11.352 2.688 1 90.69 133 GLY B N 1
ATOM 5328 C CA . GLY B 1 133 ? 8.258 11.305 3.207 1 90.69 133 GLY B CA 1
ATOM 5329 C C . GLY B 1 133 ? 7.227 10.969 2.148 1 90.69 133 GLY B C 1
ATOM 5330 O O . GLY B 1 133 ? 6.203 11.648 2.033 1 90.69 133 GLY B O 1
ATOM 5331 N N . LEU B 1 134 ? 7.457 9.945 1.357 1 93.19 134 LEU B N 1
ATOM 5332 C CA . LEU B 1 134 ? 6.609 9.633 0.211 1 93.19 134 LEU B CA 1
ATOM 5333 C C . LEU B 1 134 ? 5.312 8.977 0.658 1 93.19 134 LEU B C 1
ATOM 5335 O O . LEU B 1 134 ? 5.312 8.156 1.577 1 93.19 134 LEU B O 1
ATOM 5339 N N . VAL B 1 135 ? 4.285 9.375 -0.042 1 89 135 VAL B N 1
ATOM 5340 C CA . VAL B 1 135 ? 2.965 8.773 0.125 1 89 135 VAL B CA 1
ATOM 5341 C C . VAL B 1 135 ? 2.596 7.977 -1.127 1 89 135 VAL B C 1
ATOM 5343 O O . VAL B 1 135 ? 2.686 8.492 -2.244 1 89 135 VAL B O 1
ATOM 5346 N N . THR B 1 136 ? 2.193 6.75 -0.915 1 89.19 136 THR B N 1
ATOM 5347 C CA . THR B 1 136 ? 1.865 5.887 -2.043 1 89.19 136 THR B CA 1
ATOM 5348 C C . THR B 1 136 ? 0.378 5.969 -2.373 1 89.19 136 THR B C 1
ATOM 5350 O O . THR B 1 136 ? -0.467 5.898 -1.479 1 89.19 136 THR B O 1
ATOM 5353 N N . ARG B 1 137 ? 0.122 6.113 -3.588 1 87.81 137 ARG B N 1
ATOM 5354 C CA . ARG B 1 137 ? -1.254 6.113 -4.074 1 87.81 137 ARG B CA 1
ATOM 5355 C C . ARG B 1 137 ? -1.71 4.703 -4.43 1 87.81 137 ARG B C 1
ATOM 5357 O O . ARG B 1 137 ? -0.896 3.779 -4.496 1 87.81 137 ARG B O 1
ATOM 5364 N N . PRO B 1 138 ? -2.963 4.492 -4.684 1 80.75 138 PRO B N 1
ATOM 5365 C CA . PRO B 1 138 ? -3.467 3.17 -5.055 1 80.75 138 PRO B CA 1
ATOM 5366 C C . PRO B 1 138 ? -2.857 2.652 -6.355 1 80.75 138 PRO B C 1
ATOM 5368 O O . PRO B 1 138 ? -2.693 1.44 -6.527 1 80.75 138 PRO B O 1
ATOM 5371 N N . ASP B 1 139 ? -2.484 3.531 -7.254 1 84.5 139 ASP B N 1
ATOM 5372 C CA . ASP B 1 139 ? -1.88 3.105 -8.516 1 84.5 139 ASP B CA 1
ATOM 5373 C C . ASP B 1 139 ? -0.375 2.898 -8.359 1 84.5 139 ASP B C 1
ATOM 5375 O O . ASP B 1 139 ? 0.342 2.744 -9.352 1 84.5 139 ASP B O 1
ATOM 5379 N N . GLU B 1 140 ? 0.086 3.059 -7.125 1 88.44 140 GLU B N 1
ATOM 5380 C CA . GLU B 1 140 ? 1.458 2.77 -6.723 1 88.44 140 GLU B CA 1
ATOM 5381 C C . GLU B 1 140 ? 2.379 3.951 -7.012 1 88.44 140 GLU B C 1
ATOM 5383 O O . GLU B 1 140 ? 3.57 3.908 -6.699 1 88.44 140 GLU B O 1
ATOM 5388 N N . SER B 1 141 ? 1.877 4.953 -7.695 1 93.94 141 SER B N 1
ATOM 5389 C CA . SER B 1 141 ? 2.656 6.184 -7.785 1 93.94 141 SER B CA 1
ATOM 5390 C C . SER B 1 141 ? 2.867 6.805 -6.41 1 93.94 141 SER B C 1
ATOM 5392 O O . SER B 1 141 ? 2.158 6.477 -5.457 1 93.94 141 SER B O 1
ATOM 5394 N N . MET B 1 142 ? 3.854 7.645 -6.348 1 95.56 142 MET B N 1
ATOM 5395 C CA . MET B 1 142 ? 4.152 8.242 -5.051 1 95.56 142 MET B CA 1
ATOM 5396 C C . MET B 1 142 ? 4.324 9.75 -5.172 1 95.56 142 MET B C 1
ATOM 5398 O O . MET B 1 142 ? 4.812 10.242 -6.191 1 95.56 142 MET B O 1
ATOM 5402 N N . TYR B 1 143 ? 3.92 10.414 -4.145 1 94.38 143 TYR B N 1
ATOM 5403 C CA . TYR B 1 143 ? 4.082 11.859 -4.07 1 94.38 143 TYR B CA 1
ATOM 5404 C C . TYR B 1 143 ? 4.5 12.289 -2.67 1 94.38 143 TYR B C 1
ATOM 5406 O O . TYR B 1 143 ? 4.531 11.477 -1.745 1 94.38 143 TYR B O 1
ATOM 5414 N N . ARG B 1 144 ? 4.957 13.445 -2.52 1 92.75 144 ARG B N 1
ATOM 5415 C CA . ARG B 1 144 ? 5.289 14.031 -1.222 1 92.75 144 ARG B CA 1
ATOM 5416 C C . ARG B 1 144 ? 4.656 15.406 -1.059 1 92.75 144 ARG B C 1
ATOM 5418 O O . ARG B 1 144 ? 4.27 16.031 -2.045 1 92.75 144 ARG B O 1
ATOM 5425 N N . ILE B 1 145 ? 4.559 15.812 0.166 1 89.88 145 ILE B N 1
ATOM 5426 C CA . ILE B 1 145 ? 4.094 17.156 0.479 1 89.88 145 ILE B CA 1
ATOM 5427 C C . ILE B 1 145 ? 5.266 18 0.98 1 89.88 145 ILE B C 1
ATOM 5429 O O . ILE B 1 145 ? 5.926 17.641 1.957 1 89.88 145 ILE B O 1
ATOM 5433 N N . ASN B 1 146 ? 5.559 19.031 0.333 1 90.5 146 ASN B N 1
ATOM 5434 C CA . ASN B 1 146 ? 6.715 19.844 0.708 1 90.5 146 ASN B CA 1
ATOM 5435 C C . ASN B 1 146 ? 6.398 20.766 1.883 1 90.5 146 ASN B C 1
ATOM 5437 O O . ASN B 1 146 ? 5.305 20.703 2.447 1 90.5 146 ASN B O 1
ATOM 5441 N N . ASP B 1 147 ? 7.32 21.594 2.234 1 88.94 147 ASP B N 1
ATOM 5442 C CA . ASP B 1 147 ? 7.207 22.438 3.426 1 88.94 147 ASP B CA 1
ATOM 5443 C C . ASP B 1 147 ? 6.09 23.469 3.268 1 88.94 147 ASP B C 1
ATOM 5445 O O . ASP B 1 147 ? 5.551 23.953 4.258 1 88.94 147 ASP B O 1
ATOM 5449 N N . ALA B 1 148 ? 5.793 23.781 2.012 1 89.25 148 ALA B N 1
ATOM 5450 C CA . ALA B 1 148 ? 4.738 24.75 1.74 1 89.25 148 ALA B CA 1
ATOM 5451 C C . ALA B 1 148 ? 3.367 24.078 1.715 1 89.25 148 ALA B C 1
ATOM 5453 O O . ALA B 1 148 ? 2.342 24.75 1.564 1 89.25 148 ALA B O 1
ATOM 5454 N N . GLY B 1 149 ? 3.328 22.75 1.821 1 87.5 149 GLY B N 1
ATOM 5455 C CA . GLY B 1 149 ? 2.074 22.016 1.807 1 87.5 149 GLY B CA 1
ATOM 5456 C C . GLY B 1 149 ? 1.617 21.641 0.41 1 87.5 149 GLY B C 1
ATOM 5457 O O . GLY B 1 149 ? 0.442 21.328 0.196 1 87.5 149 GLY B O 1
ATOM 5458 N N . ARG B 1 150 ? 2.508 21.672 -0.501 1 88.88 150 ARG B N 1
ATOM 5459 C CA . ARG B 1 150 ? 2.158 21.359 -1.884 1 88.88 150 ARG B CA 1
ATOM 5460 C C . ARG B 1 150 ? 2.592 19.953 -2.258 1 88.88 150 ARG B C 1
ATOM 5462 O O . ARG B 1 150 ? 3.658 19.5 -1.839 1 88.88 150 ARG B O 1
ATOM 5469 N N . ASP B 1 151 ? 1.813 19.344 -3.15 1 89.5 151 ASP B N 1
ATOM 5470 C CA . ASP B 1 151 ? 2.131 18.016 -3.641 1 89.5 151 ASP B CA 1
ATOM 5471 C C . ASP B 1 151 ? 3.238 18.062 -4.691 1 89.5 151 ASP B C 1
ATOM 5473 O O . ASP B 1 151 ? 3.238 18.938 -5.559 1 89.5 151 ASP B O 1
ATOM 5477 N N . GLU B 1 152 ? 4.121 17.219 -4.543 1 94 152 GLU B N 1
ATOM 5478 C CA . GLU B 1 152 ? 5.156 17 -5.555 1 94 152 GLU B CA 1
ATOM 5479 C C . GLU B 1 152 ? 5.184 15.555 -6.012 1 94 152 GLU B C 1
ATOM 5481 O O . GLU B 1 152 ? 5.379 14.641 -5.203 1 94 152 GLU B O 1
ATOM 5486 N N . GLU B 1 153 ? 5.012 15.359 -7.324 1 96.5 153 GLU B N 1
ATOM 5487 C CA . GLU B 1 153 ? 5.086 14.008 -7.859 1 96.5 153 GLU B CA 1
ATOM 5488 C C . GLU B 1 153 ? 6.52 13.492 -7.867 1 96.5 153 GLU B C 1
ATOM 5490 O O . GLU B 1 153 ? 7.438 14.195 -8.297 1 96.5 153 GLU B O 1
ATOM 5495 N N . VAL B 1 154 ? 6.699 12.312 -7.352 1 98.06 154 VAL B N 1
ATOM 5496 C CA . VAL B 1 154 ? 8.07 11.82 -7.219 1 98.06 154 VAL B CA 1
ATOM 5497 C C . VAL B 1 154 ? 8.234 10.523 -8.008 1 98.06 154 VAL B C 1
ATOM 5499 O O . VAL B 1 154 ? 9.281 10.289 -8.617 1 98.06 154 VAL B O 1
ATOM 5502 N N . VAL B 1 155 ? 7.281 9.602 -8.008 1 98.5 155 VAL B N 1
ATOM 5503 C CA . VAL B 1 155 ? 7.336 8.328 -8.711 1 98.5 155 VAL B CA 1
ATOM 5504 C C . VAL B 1 155 ? 6.09 8.156 -9.578 1 98.5 155 VAL B C 1
ATOM 5506 O O . VAL B 1 155 ? 4.969 8.375 -9.117 1 98.5 155 VAL B O 1
ATOM 5509 N N . LYS B 1 156 ? 6.305 7.809 -10.773 1 97.69 156 LYS B N 1
ATOM 5510 C CA . LYS B 1 156 ? 5.234 7.457 -11.703 1 97.69 156 LYS B CA 1
ATOM 5511 C C . LYS B 1 156 ? 5.328 5.996 -12.125 1 97.69 156 LYS B C 1
ATOM 5513 O O . LYS B 1 156 ? 6.41 5.508 -12.461 1 97.69 156 LYS B O 1
ATOM 5518 N N . VAL B 1 157 ? 4.277 5.297 -12.047 1 96.25 157 VAL B N 1
ATOM 5519 C CA . VAL B 1 157 ? 4.223 3.902 -12.461 1 96.25 157 VAL B CA 1
ATOM 5520 C C . VAL B 1 157 ? 3.238 3.746 -13.625 1 96.25 157 VAL B C 1
ATOM 5522 O O . VAL B 1 157 ? 2.068 4.121 -13.508 1 96.25 157 VAL B O 1
ATOM 5525 N N . HIS B 1 158 ? 3.727 3.268 -14.734 1 94.38 158 HIS B N 1
ATOM 5526 C CA . HIS B 1 158 ? 2.9 2.998 -15.906 1 94.38 158 HIS B CA 1
ATOM 5527 C C . HIS B 1 158 ? 2.781 1.501 -16.172 1 94.38 158 HIS B C 1
ATOM 5529 O O . HIS B 1 158 ? 3.779 0.833 -16.438 1 94.38 158 HIS B O 1
ATOM 5535 N N . ARG B 1 159 ? 1.624 1.029 -16.078 1 89.94 159 ARG B N 1
ATOM 5536 C CA . ARG B 1 159 ? 1.37 -0.367 -16.422 1 89.94 159 ARG B CA 1
ATOM 5537 C C . ARG B 1 159 ? 0.727 -0.488 -17.797 1 89.94 159 ARG B C 1
ATOM 5539 O O . ARG B 1 159 ? -0.371 0.027 -18.031 1 89.94 159 ARG B O 1
ATOM 5546 N N . LEU B 1 160 ? 1.364 -1.018 -18.719 1 81.88 160 LEU B N 1
ATOM 5547 C CA . LEU B 1 160 ? 0.96 -1.083 -20.125 1 81.88 160 LEU B CA 1
ATOM 5548 C C . LEU B 1 160 ? 0.148 -2.344 -20.406 1 81.88 160 LEU B C 1
ATOM 5550 O O . LEU B 1 160 ? -1.068 -2.275 -20.594 1 81.88 160 LEU B O 1
ATOM 5554 N N . GLN B 1 161 ? 0.749 -3.465 -20.5 1 78.75 161 GLN B N 1
ATOM 5555 C CA . GLN B 1 161 ? 0.134 -4.777 -20.656 1 78.75 161 GLN B CA 1
ATOM 5556 C C . GLN B 1 161 ? 0.375 -5.652 -19.438 1 78.75 161 GLN B C 1
ATOM 5558 O O . GLN B 1 161 ? 1.044 -5.23 -18.484 1 78.75 161 GLN B O 1
ATOM 5563 N N . GLU B 1 162 ? -0.319 -6.676 -19.438 1 76.06 162 GLU B N 1
ATOM 5564 C CA . GLU B 1 162 ? -0.145 -7.598 -18.328 1 76.06 162 GLU B CA 1
ATOM 5565 C C . GLU B 1 162 ? 1.326 -7.953 -18.125 1 76.06 162 GLU B C 1
ATOM 5567 O O . GLU B 1 162 ? 1.995 -8.391 -19.062 1 76.06 162 GLU B O 1
ATOM 5572 N N . GLY B 1 163 ? 1.812 -7.629 -17 1 79.62 163 GLY B N 1
ATOM 5573 C CA . GLY B 1 163 ? 3.189 -7.953 -16.656 1 79.62 163 GLY B CA 1
ATOM 5574 C C . GLY B 1 163 ? 4.176 -6.875 -17.062 1 79.62 163 GLY B C 1
ATOM 5575 O O . GLY B 1 163 ? 5.355 -6.938 -16.719 1 79.62 163 GLY B O 1
ATOM 5576 N N . GLU B 1 164 ? 3.773 -5.945 -17.875 1 90.38 164 GLU B N 1
ATOM 5577 C CA . GLU B 1 164 ? 4.652 -4.879 -18.344 1 90.38 164 GLU B CA 1
ATOM 5578 C C . GLU B 1 164 ? 4.508 -3.629 -17.484 1 90.38 164 GLU B C 1
ATOM 5580 O O . GLU B 1 164 ? 3.406 -3.297 -17.047 1 90.38 164 GLU B O 1
ATOM 5585 N N . TYR B 1 165 ? 5.57 -2.99 -17.234 1 93.69 165 TYR B N 1
ATOM 5586 C CA . TYR B 1 165 ? 5.543 -1.774 -16.422 1 93.69 165 TYR B CA 1
ATOM 5587 C C . TYR B 1 165 ? 6.723 -0.871 -16.766 1 93.69 165 TYR B C 1
ATOM 5589 O O . TYR B 1 165 ? 7.723 -1.328 -17.312 1 93.69 165 TYR B O 1
ATOM 5597 N N . GLU B 1 166 ? 6.586 0.32 -16.531 1 96.81 166 GLU B N 1
ATOM 5598 C CA . GLU B 1 166 ? 7.629 1.343 -16.562 1 96.81 166 GLU B CA 1
ATOM 5599 C C . GLU B 1 166 ? 7.531 2.275 -15.359 1 96.81 166 GLU B C 1
ATOM 5601 O O . GLU B 1 166 ? 6.441 2.744 -15.023 1 96.81 166 GLU B O 1
ATOM 5606 N N . VAL B 1 167 ? 8.625 2.459 -14.633 1 97.88 167 VAL B N 1
ATOM 5607 C CA . VAL B 1 167 ? 8.656 3.295 -13.438 1 97.88 167 VAL B CA 1
ATOM 5608 C C . VAL B 1 167 ? 9.594 4.48 -13.664 1 97.88 167 VAL B C 1
ATOM 5610 O O . VAL B 1 167 ? 10.742 4.301 -14.07 1 97.88 167 VAL B O 1
ATOM 5613 N N . GLN B 1 168 ? 9.125 5.625 -13.43 1 98.44 168 GLN B N 1
ATOM 5614 C CA . GLN B 1 168 ? 9.914 6.848 -13.547 1 98.44 168 GLN B CA 1
ATOM 5615 C C . GLN B 1 168 ? 10.008 7.574 -12.211 1 98.44 168 GLN B C 1
ATOM 5617 O O . GLN B 1 168 ? 9.055 7.566 -11.422 1 98.44 168 GLN B O 1
ATOM 5622 N N . VAL B 1 169 ? 11.109 8.156 -11.945 1 98.62 169 VAL B N 1
ATOM 5623 C CA . VAL B 1 169 ? 11.336 8.898 -10.711 1 98.62 169 VAL B CA 1
ATOM 5624 C C . VAL B 1 169 ? 11.75 10.328 -11.031 1 98.62 169 VAL B C 1
ATOM 5626 O O . VAL B 1 169 ? 12.508 10.57 -11.977 1 98.62 169 VAL B O 1
ATOM 5629 N N . SER B 1 170 ? 11.312 11.258 -10.266 1 98.12 170 SER B N 1
ATOM 5630 C CA . SER B 1 170 ? 11.68 12.656 -10.414 1 98.12 170 SER B CA 1
ATOM 5631 C C . SER B 1 170 ? 13.188 12.852 -10.25 1 98.12 170 SER B C 1
ATOM 5633 O O . SER B 1 170 ? 13.766 12.453 -9.242 1 98.12 170 SER B O 1
ATOM 5635 N N . ALA B 1 171 ? 13.797 13.484 -11.219 1 97.75 171 ALA B N 1
ATOM 5636 C CA . ALA B 1 171 ? 15.25 13.68 -11.211 1 97.75 171 ALA B CA 1
ATOM 5637 C C . ALA B 1 171 ? 15.672 14.555 -10.031 1 97.75 171 ALA B C 1
ATOM 5639 O O . ALA B 1 171 ? 16.672 14.273 -9.367 1 97.75 171 ALA B O 1
ATOM 5640 N N . ARG B 1 172 ? 14.914 15.539 -9.781 1 95.12 172 ARG B N 1
ATOM 5641 C CA . ARG B 1 172 ? 15.258 16.469 -8.711 1 95.12 172 ARG B CA 1
ATOM 5642 C C . ARG B 1 172 ? 15.344 15.75 -7.367 1 95.12 172 ARG B C 1
ATOM 5644 O O . ARG B 1 172 ? 16.328 15.883 -6.648 1 95.12 172 ARG B O 1
ATOM 5651 N N . HIS B 1 173 ? 14.328 15.016 -7.039 1 96.62 173 HIS B N 1
ATOM 5652 C CA . HIS B 1 173 ? 14.266 14.336 -5.75 1 96.62 173 HIS B CA 1
ATOM 5653 C C . HIS B 1 173 ? 15.297 13.219 -5.66 1 96.62 173 HIS B C 1
ATOM 5655 O O . HIS B 1 173 ? 15.961 13.062 -4.629 1 96.62 173 HIS B O 1
ATOM 5661 N N . LEU B 1 174 ? 15.438 12.469 -6.797 1 98.12 174 LEU B N 1
ATOM 5662 C CA . LEU B 1 174 ? 16.359 11.336 -6.789 1 98.12 174 LEU B CA 1
ATOM 5663 C C . LEU B 1 174 ? 17.797 11.812 -6.68 1 98.12 174 LEU B C 1
ATOM 5665 O O . LEU B 1 174 ? 18.562 11.305 -5.859 1 98.12 174 LEU B O 1
ATOM 5669 N N . ARG B 1 175 ? 18.219 12.734 -7.488 1 97.38 175 ARG B N 1
ATOM 5670 C CA . ARG B 1 175 ? 19.609 13.195 -7.488 1 97.38 175 ARG B CA 1
ATOM 5671 C C . ARG B 1 175 ? 19.953 13.875 -6.168 1 97.38 175 ARG B C 1
ATOM 5673 O O . ARG B 1 175 ? 21.109 13.82 -5.727 1 97.38 175 ARG B O 1
ATOM 5680 N N . LYS B 1 176 ? 19.031 14.547 -5.527 1 95.44 176 LYS B N 1
ATOM 5681 C CA . LYS B 1 176 ? 19.25 15.086 -4.188 1 95.44 176 LYS B CA 1
ATOM 5682 C C . LYS B 1 176 ? 19.484 13.977 -3.172 1 95.44 176 LYS B C 1
ATOM 5684 O O . LYS B 1 176 ? 20.391 14.062 -2.336 1 95.44 176 LYS B O 1
ATOM 5689 N N . TYR B 1 177 ? 18.609 12.969 -3.203 1 96.69 177 TYR B N 1
ATOM 5690 C CA . TYR B 1 177 ? 18.781 11.797 -2.348 1 96.69 177 TYR B CA 1
ATOM 5691 C C . TYR B 1 177 ? 20.141 11.156 -2.545 1 96.69 177 TYR B C 1
ATOM 5693 O O . TYR B 1 177 ? 20.812 10.789 -1.573 1 96.69 177 TYR B O 1
ATOM 5701 N N . LEU B 1 178 ? 20.547 11.023 -3.838 1 97.5 178 LEU B N 1
ATOM 5702 C CA . LEU B 1 178 ? 21.844 10.453 -4.152 1 97.5 178 LEU B CA 1
ATOM 5703 C C . LEU B 1 178 ? 22.969 11.297 -3.553 1 97.5 178 LEU B C 1
ATOM 5705 O O . LEU B 1 178 ? 23.953 10.758 -3.037 1 97.5 178 LEU B O 1
ATOM 5709 N N . ALA B 1 179 ? 22.797 12.57 -3.598 1 95.19 179 ALA B N 1
ATOM 5710 C CA . ALA B 1 179 ? 23.797 13.477 -3.029 1 95.19 179 ALA B CA 1
ATOM 5711 C C . ALA B 1 179 ? 23.906 13.289 -1.519 1 95.19 179 ALA B C 1
ATOM 5713 O O . ALA B 1 179 ? 25.016 13.234 -0.975 1 95.19 179 ALA B O 1
ATOM 5714 N N . ALA B 1 180 ? 22.766 13.227 -0.881 1 93.62 180 ALA B N 1
ATOM 5715 C CA . ALA B 1 180 ? 22.766 13.023 0.565 1 93.62 180 ALA B CA 1
ATOM 5716 C C . ALA B 1 180 ? 23.438 11.703 0.939 1 93.62 180 ALA B C 1
ATOM 5718 O O . ALA B 1 180 ? 24.156 11.633 1.936 1 93.62 180 ALA B O 1
ATOM 5719 N N . ARG B 1 181 ? 23.25 10.727 0.113 1 94.56 181 ARG B N 1
ATOM 5720 C CA . ARG B 1 181 ? 23.75 9.383 0.401 1 94.56 181 ARG B CA 1
ATOM 5721 C C . ARG B 1 181 ? 25.203 9.242 -0.035 1 94.56 181 ARG B C 1
ATOM 5723 O O . ARG B 1 181 ? 25.891 8.312 0.383 1 94.56 181 ARG B O 1
ATOM 5730 N N . GLY B 1 182 ? 25.672 10.086 -0.91 1 93.56 182 GLY B N 1
ATOM 5731 C CA . GLY B 1 182 ? 26.984 9.922 -1.512 1 93.56 182 GLY B CA 1
ATOM 5732 C C . GLY B 1 182 ? 27.047 8.758 -2.48 1 93.56 182 GLY B C 1
ATOM 5733 O O . GLY B 1 182 ? 28.016 7.996 -2.48 1 93.56 182 GLY B O 1
ATOM 5734 N N . MET B 1 183 ? 25.953 8.555 -3.234 1 97.06 183 MET B N 1
ATOM 5735 C CA . MET B 1 183 ? 25.844 7.41 -4.133 1 97.06 183 MET B CA 1
ATOM 5736 C C . MET B 1 183 ? 25.438 7.852 -5.535 1 97.06 183 MET B C 1
ATOM 5738 O O . MET B 1 183 ? 25.047 9 -5.738 1 97.06 183 MET B O 1
ATOM 5742 N N . SER B 1 184 ? 25.594 6.992 -6.484 1 98 184 SER B N 1
ATOM 5743 C CA . SER B 1 184 ? 25.094 7.137 -7.848 1 98 184 SER B CA 1
ATOM 5744 C C . SER B 1 184 ? 24.109 6.031 -8.195 1 98 184 SER B C 1
ATOM 5746 O O . SER B 1 184 ? 24.203 4.922 -7.664 1 98 184 SER B O 1
ATOM 5748 N N . LEU B 1 185 ? 23.141 6.422 -9.008 1 98.69 185 LEU B N 1
ATOM 5749 C CA . LEU B 1 185 ? 22.219 5.418 -9.523 1 98.69 185 LEU B CA 1
ATOM 5750 C C . LEU B 1 185 ? 22.766 4.785 -10.805 1 98.69 185 LEU B C 1
ATOM 5752 O O . LEU B 1 185 ? 23.203 5.496 -11.711 1 98.69 185 LEU B O 1
ATOM 5756 N N . VAL B 1 186 ? 22.812 3.533 -10.859 1 98.44 186 VAL B N 1
ATOM 5757 C CA . VAL B 1 186 ? 23.188 2.795 -12.062 1 98.44 186 VAL B CA 1
ATOM 5758 C C . VAL B 1 186 ? 21.938 2.178 -12.695 1 98.44 186 VAL B C 1
ATOM 5760 O O . VAL B 1 186 ? 21.219 1.401 -12.047 1 98.44 186 VAL B O 1
ATOM 5763 N N . VAL B 1 187 ? 21.641 2.529 -13.867 1 98.38 187 VAL B N 1
ATOM 5764 C CA . VAL B 1 187 ? 20.547 1.914 -14.602 1 98.38 187 VAL B CA 1
ATOM 5765 C C . VAL B 1 187 ? 21.078 0.875 -15.578 1 98.38 187 VAL B C 1
ATOM 5767 O O . VAL B 1 187 ? 21.844 1.208 -16.484 1 98.38 187 VAL B O 1
ATOM 5770 N N . GLN B 1 188 ? 20.719 -0.319 -15.391 1 98.25 188 GLN B N 1
ATOM 5771 C CA . GLN B 1 188 ? 21.141 -1.414 -16.266 1 98.25 188 GLN B CA 1
ATOM 5772 C C . GLN B 1 188 ? 20.141 -1.632 -17.391 1 98.25 188 GLN B C 1
ATOM 5774 O O . GLN B 1 188 ? 18.922 -1.562 -17.188 1 98.25 188 GLN B O 1
ATOM 5779 N N . HIS B 1 189 ? 20.688 -1.809 -18.562 1 98.06 189 HIS B N 1
ATOM 5780 C CA . HIS B 1 189 ? 19.891 -1.907 -19.766 1 98.06 189 HIS B CA 1
ATOM 5781 C C . HIS B 1 189 ? 20 -3.291 -20.406 1 98.06 189 HIS B C 1
ATOM 5783 O O . HIS B 1 189 ? 21.094 -3.855 -20.469 1 98.06 189 HIS B O 1
ATOM 5789 N N . SER B 1 190 ? 18.953 -3.873 -20.812 1 97.69 190 SER B N 1
ATOM 5790 C CA . SER B 1 190 ? 18.891 -5.035 -21.688 1 97.69 190 SER B CA 1
ATOM 5791 C C . SER B 1 190 ? 17.766 -4.898 -22.703 1 97.69 190 SER B C 1
ATOM 5793 O O . SER B 1 190 ? 16.594 -4.895 -22.328 1 97.69 190 SER B O 1
ATOM 5795 N N . HIS B 1 191 ? 18.125 -4.742 -23.969 1 97.31 191 HIS B N 1
ATOM 5796 C CA . HIS B 1 191 ? 17.156 -4.555 -25.031 1 97.31 191 HIS B CA 1
ATOM 5797 C C . HIS B 1 191 ? 17.406 -5.523 -26.188 1 97.31 191 HIS B C 1
ATOM 5799 O O . HIS B 1 191 ? 18.562 -5.809 -26.531 1 97.31 191 HIS B O 1
ATOM 5805 N N . CYS B 1 192 ? 16.391 -5.992 -26.719 1 96.38 192 CYS B N 1
ATOM 5806 C CA . CYS B 1 192 ? 16.469 -6.922 -27.828 1 96.38 192 CYS B CA 1
ATOM 5807 C C . CYS B 1 192 ? 15.328 -6.691 -28.812 1 96.38 192 CYS B C 1
ATOM 5809 O O . CYS B 1 192 ? 14.188 -6.457 -28.406 1 96.38 192 CYS B O 1
ATOM 5811 N N . ARG B 1 193 ? 15.672 -6.637 -30.062 1 94.81 193 ARG B N 1
ATOM 5812 C CA . ARG B 1 193 ? 14.688 -6.543 -31.141 1 94.81 193 ARG B CA 1
ATOM 5813 C C . ARG B 1 193 ? 15.023 -7.488 -32.281 1 94.81 193 ARG B C 1
ATOM 5815 O O . ARG B 1 193 ? 16.203 -7.656 -32.625 1 94.81 193 ARG B O 1
ATOM 5822 N N . THR B 1 194 ? 13.984 -8.055 -32.812 1 92.12 194 THR B N 1
ATOM 5823 C CA . THR B 1 194 ? 14.133 -8.938 -33.969 1 92.12 194 THR B CA 1
ATOM 5824 C C . THR B 1 194 ? 13.266 -8.469 -35.125 1 92.12 194 THR B C 1
ATOM 5826 O O . THR B 1 194 ? 12.102 -8.102 -34.938 1 92.12 194 THR B O 1
ATOM 5829 N N . VAL B 1 195 ? 13.875 -8.367 -36.281 1 89.62 195 VAL B N 1
ATOM 5830 C CA . VAL B 1 195 ? 13.156 -7.992 -37.469 1 89.62 195 VAL B CA 1
ATOM 5831 C C . VAL B 1 195 ? 13.383 -9.047 -38.562 1 89.62 195 VAL B C 1
ATOM 5833 O O . VAL B 1 195 ? 14.477 -9.594 -38.688 1 89.62 195 VAL B O 1
ATOM 5836 N N . ASP B 1 196 ? 12.32 -9.312 -39.281 1 83.88 196 ASP B N 1
ATOM 5837 C CA . ASP B 1 196 ? 12.438 -10.234 -40.406 1 83.88 196 ASP B CA 1
ATOM 5838 C C . ASP B 1 196 ? 13.117 -9.57 -41.594 1 83.88 196 ASP B C 1
ATOM 5840 O O . ASP B 1 196 ? 12.5 -8.789 -42.312 1 83.88 196 ASP B O 1
ATOM 5844 N N . THR B 1 197 ? 14.406 -9.609 -41.656 1 76.25 197 THR B N 1
ATOM 5845 C CA . THR B 1 197 ? 15.148 -9.047 -42.781 1 76.25 197 THR B CA 1
ATOM 5846 C C . THR B 1 197 ? 16.219 -10.023 -43.281 1 76.25 197 THR B C 1
ATOM 5848 O O . THR B 1 197 ? 16.547 -10.984 -42.594 1 76.25 197 THR B O 1
ATOM 5851 N N . HIS B 1 198 ? 16.688 -9.844 -44.469 1 71.06 198 HIS B N 1
ATOM 5852 C CA . HIS B 1 198 ? 17.656 -10.711 -45.156 1 71.06 198 HIS B CA 1
ATOM 5853 C C . HIS B 1 198 ? 19.078 -10.375 -44.719 1 71.06 198 HIS B C 1
ATOM 5855 O O . HIS B 1 198 ? 20.047 -11.016 -45.156 1 71.06 198 HIS B O 1
ATOM 5861 N N . GLN B 1 199 ? 19.188 -9.531 -43.844 1 70.19 199 GLN B N 1
ATOM 5862 C CA . GLN B 1 199 ? 20.531 -9.195 -43.406 1 70.19 199 GLN B CA 1
ATOM 5863 C C . GLN B 1 199 ? 21.156 -10.359 -42.625 1 70.19 199 GLN B C 1
ATOM 5865 O O . GLN B 1 199 ? 20.469 -11.078 -41.906 1 70.19 199 GLN B O 1
ATOM 5870 N N . SER B 1 200 ? 22.516 -10.547 -42.844 1 71.69 200 SER B N 1
ATOM 5871 C CA . SER B 1 200 ? 23.125 -11.703 -42.219 1 71.69 200 SER B CA 1
ATOM 5872 C C . SER B 1 200 ? 24.422 -11.32 -41.5 1 71.69 200 SER B C 1
ATOM 5874 O O . SER B 1 200 ? 24.828 -12.008 -40.562 1 71.69 200 SER B O 1
ATOM 5876 N N . ASP B 1 201 ? 24.969 -10.172 -41.844 1 85.44 201 ASP B N 1
ATOM 5877 C CA . ASP B 1 201 ? 26.297 -9.898 -41.281 1 85.44 201 ASP B CA 1
ATOM 5878 C C . ASP B 1 201 ? 26.203 -9.367 -39.844 1 85.44 201 ASP B C 1
ATOM 5880 O O . ASP B 1 201 ? 25.297 -8.586 -39.531 1 85.44 201 ASP B O 1
ATOM 5884 N N . ARG B 1 202 ? 27.094 -9.797 -39.062 1 90.81 202 ARG B N 1
ATOM 5885 C CA . ARG B 1 202 ? 27.156 -9.398 -37.656 1 90.81 202 ARG B CA 1
ATOM 5886 C C . ARG B 1 202 ? 27.703 -7.977 -37.531 1 90.81 202 ARG B C 1
ATOM 5888 O O . ARG B 1 202 ? 28.609 -7.578 -38.25 1 90.81 202 ARG B O 1
ATOM 5895 N N . ILE B 1 203 ? 27.109 -7.223 -36.688 1 93.56 203 ILE B N 1
ATOM 5896 C CA . ILE B 1 203 ? 27.547 -5.875 -36.344 1 93.56 203 ILE B CA 1
ATOM 5897 C C . ILE B 1 203 ? 27.875 -5.797 -34.875 1 93.56 203 ILE B C 1
ATOM 5899 O O . ILE B 1 203 ? 27.047 -6.145 -34.031 1 93.56 203 ILE B O 1
ATOM 5903 N N . ASP B 1 204 ? 29.062 -5.414 -34.5 1 93.69 204 ASP B N 1
ATOM 5904 C CA . ASP B 1 204 ? 29.484 -5.188 -33.125 1 93.69 204 ASP B CA 1
ATOM 5905 C C . ASP B 1 204 ? 29.906 -3.736 -32.906 1 93.69 204 ASP B C 1
ATOM 5907 O O . ASP B 1 204 ? 30.828 -3.246 -33.562 1 93.69 204 ASP B O 1
ATOM 5911 N N . LEU B 1 205 ? 29.219 -3.117 -32.031 1 94.81 205 LEU B N 1
ATOM 5912 C CA . LEU B 1 205 ? 29.562 -1.749 -31.656 1 94.81 205 LEU B CA 1
ATOM 5913 C C . LEU B 1 205 ? 29.656 -1.604 -30.141 1 94.81 205 LEU B C 1
ATOM 5915 O O . LEU B 1 205 ? 29.219 -2.49 -29.391 1 94.81 205 LEU B O 1
ATOM 5919 N N . GLY B 1 206 ? 30.312 -0.569 -29.656 1 93.62 206 GLY B N 1
ATOM 5920 C CA . GLY B 1 206 ? 30.453 -0.328 -28.219 1 93.62 206 GLY B CA 1
ATOM 5921 C C . GLY B 1 206 ? 30.422 1.146 -27.859 1 93.62 206 GLY B C 1
ATOM 5922 O O . GLY B 1 206 ? 30.672 2.002 -28.719 1 93.62 206 GLY B O 1
ATOM 5923 N N . LEU B 1 207 ? 30.016 1.43 -26.703 1 93.19 207 LEU B N 1
ATOM 5924 C CA . LEU B 1 207 ? 30.047 2.756 -26.094 1 93.19 207 LEU B CA 1
ATOM 5925 C C . LEU B 1 207 ? 30.672 2.699 -24.703 1 93.19 207 LEU B C 1
ATOM 5927 O O . LEU B 1 207 ? 30.188 1.984 -23.828 1 93.19 207 LEU B O 1
ATOM 5931 N N . HIS B 1 208 ? 31.781 3.383 -24.484 1 93.44 208 HIS B N 1
ATOM 5932 C CA . HIS B 1 208 ? 32.438 3.428 -23.188 1 93.44 208 HIS B CA 1
ATOM 5933 C C . HIS B 1 208 ? 32.844 4.855 -22.828 1 93.44 208 HIS B C 1
ATOM 5935 O O . HIS B 1 208 ? 33.688 5.461 -23.484 1 93.44 208 HIS B O 1
ATOM 5941 N N . THR B 1 209 ? 32.156 5.344 -21.875 1 93.88 209 THR B N 1
ATOM 5942 C CA . THR B 1 209 ? 32.469 6.652 -21.312 1 93.88 209 THR B CA 1
ATOM 5943 C C . THR B 1 209 ? 32.594 6.566 -19.797 1 93.88 209 THR B C 1
ATOM 5945 O O . THR B 1 209 ? 32.562 5.477 -19.219 1 93.88 209 THR B O 1
ATOM 5948 N N . LYS B 1 210 ? 32.75 7.723 -19.156 1 93.62 210 LYS B N 1
ATOM 5949 C CA . LYS B 1 210 ? 32.875 7.773 -17.703 1 93.62 210 LYS B CA 1
ATOM 5950 C C . LYS B 1 210 ? 31.516 7.535 -17.047 1 93.62 210 LYS B C 1
ATOM 5952 O O . LYS B 1 210 ? 31.438 7.207 -15.867 1 93.62 210 LYS B O 1
ATOM 5957 N N . VAL B 1 211 ? 30.453 7.699 -17.844 1 95.75 211 VAL B N 1
ATOM 5958 C CA . VAL B 1 211 ? 29.125 7.652 -17.234 1 95.75 211 VAL B CA 1
ATOM 5959 C C . VAL B 1 211 ? 28.281 6.559 -17.891 1 95.75 211 VAL B C 1
ATOM 5961 O O . VAL B 1 211 ? 27.125 6.34 -17.5 1 95.75 211 VAL B O 1
ATOM 5964 N N . ALA B 1 212 ? 28.828 5.867 -18.906 1 96.88 212 ALA B N 1
ATOM 5965 C CA . ALA B 1 212 ? 28.031 4.859 -19.594 1 96.88 212 ALA B CA 1
ATOM 5966 C C . ALA B 1 212 ? 28.922 3.799 -20.234 1 96.88 212 ALA B C 1
ATOM 5968 O O . ALA B 1 212 ? 30.016 4.109 -20.734 1 96.88 212 ALA B O 1
ATOM 5969 N N . SER B 1 213 ? 28.562 2.602 -20.25 1 97.19 213 SER B N 1
ATOM 5970 C CA . SER B 1 213 ? 29.203 1.471 -20.906 1 97.19 213 SER B CA 1
ATOM 5971 C C . SER B 1 213 ? 28.172 0.562 -21.562 1 97.19 213 SER B C 1
ATOM 5973 O O . SER B 1 213 ? 27.328 -0.024 -20.891 1 97.19 213 SER B O 1
ATOM 5975 N N . PHE B 1 214 ? 28.219 0.408 -22.938 1 96.94 214 PHE B N 1
ATOM 5976 C CA . PHE B 1 214 ? 27.219 -0.367 -23.656 1 96.94 214 PHE B CA 1
ATOM 5977 C C . PHE B 1 214 ? 27.875 -1.224 -24.734 1 96.94 214 PHE B C 1
ATOM 5979 O O . PHE B 1 214 ? 28.906 -0.837 -25.297 1 96.94 214 PHE B O 1
ATOM 5986 N N . ASP B 1 215 ? 27.297 -2.355 -25.016 1 96.75 215 ASP B N 1
ATOM 5987 C CA . ASP B 1 215 ? 27.609 -3.213 -26.156 1 96.75 215 ASP B CA 1
ATOM 5988 C C . ASP B 1 215 ? 26.391 -3.398 -27.062 1 96.75 215 ASP B C 1
ATOM 5990 O O . ASP B 1 215 ? 25.297 -3.713 -26.578 1 96.75 215 ASP B O 1
ATOM 5994 N N . TYR B 1 216 ? 26.562 -3.145 -28.266 1 96.69 216 TYR B N 1
ATOM 5995 C CA . TYR B 1 216 ? 25.547 -3.408 -29.281 1 96.69 216 TYR B CA 1
ATOM 5996 C C . TYR B 1 216 ? 25.984 -4.555 -30.188 1 96.69 216 TYR B C 1
ATOM 5998 O O . TYR B 1 216 ? 27.078 -4.527 -30.766 1 96.69 216 TYR B O 1
ATOM 6006 N N . ILE B 1 217 ? 25.141 -5.543 -30.312 1 95.38 217 ILE B N 1
ATOM 6007 C CA . ILE B 1 217 ? 25.422 -6.688 -31.172 1 95.38 217 ILE B CA 1
ATOM 6008 C C . ILE B 1 217 ? 24.188 -6.984 -32.031 1 95.38 217 ILE B C 1
ATOM 6010 O O . ILE B 1 217 ? 23.078 -7.055 -31.531 1 95.38 217 ILE B O 1
ATOM 6014 N N . ALA B 1 218 ? 24.375 -7.145 -33.281 1 93.94 218 ALA B N 1
ATOM 6015 C CA . ALA B 1 218 ? 23.328 -7.559 -34.219 1 93.94 218 ALA B CA 1
ATOM 6016 C C . ALA B 1 218 ? 23.797 -8.711 -35.094 1 93.94 218 ALA B C 1
ATOM 6018 O O . ALA B 1 218 ? 24.953 -8.742 -35.531 1 93.94 218 ALA B O 1
ATOM 6019 N N . TRP B 1 219 ? 22.969 -9.656 -35.344 1 92 219 TRP B N 1
ATOM 6020 C CA . TRP B 1 219 ? 23.359 -10.805 -36.156 1 92 219 TRP B CA 1
ATOM 6021 C C . TRP B 1 219 ? 22.141 -11.508 -36.75 1 92 219 TRP B C 1
ATOM 6023 O O . TRP B 1 219 ? 21.016 -11.273 -36.312 1 92 219 TRP B O 1
ATOM 6033 N N . GLY B 1 220 ? 22.344 -12.258 -37.75 1 88.75 220 GLY B N 1
ATOM 6034 C CA . GLY B 1 220 ? 21.312 -13.094 -38.344 1 88.75 220 GLY B CA 1
ATOM 6035 C C . GLY B 1 220 ? 21.078 -14.375 -37.562 1 88.75 220 GLY B C 1
ATOM 6036 O O . GLY B 1 220 ? 22.016 -15.109 -37.25 1 88.75 220 GLY B O 1
ATOM 6037 N N . ASP B 1 221 ? 19.812 -14.555 -37.031 1 77.25 221 ASP B N 1
ATOM 6038 C CA . ASP B 1 221 ? 19.469 -15.758 -36.281 1 77.25 221 ASP B CA 1
ATOM 6039 C C . ASP B 1 221 ? 18.953 -16.859 -37.219 1 77.25 221 ASP B C 1
ATOM 6041 O O . ASP B 1 221 ? 17.828 -16.781 -37.719 1 77.25 221 ASP B O 1
ATOM 6045 N N . SER B 1 222 ? 19.719 -17.844 -37.562 1 69.75 222 SER B N 1
ATOM 6046 C CA . SER B 1 222 ? 19.406 -18.906 -38.5 1 69.75 222 SER B CA 1
ATOM 6047 C C . SER B 1 222 ? 18.312 -19.812 -37.938 1 69.75 222 SER B C 1
ATOM 6049 O O . SER B 1 222 ? 17.5 -20.359 -38.688 1 69.75 222 SER B O 1
ATOM 6051 N N . ALA B 1 223 ? 18.359 -20.047 -36.719 1 61.91 223 ALA B N 1
ATOM 6052 C CA . ALA B 1 223 ? 17.422 -21 -36.125 1 61.91 223 ALA B CA 1
ATOM 6053 C C . ALA B 1 223 ? 16 -20.438 -36.094 1 61.91 223 ALA B C 1
ATOM 6055 O O . ALA B 1 223 ? 15.047 -21.141 -36.406 1 61.91 223 ALA B O 1
ATOM 6056 N N . LEU B 1 224 ? 15.898 -19.281 -35.812 1 59.94 224 LEU B N 1
ATOM 6057 C CA . LEU B 1 224 ? 14.562 -18.766 -35.562 1 59.94 224 LEU B CA 1
ATOM 6058 C C . LEU B 1 224 ? 14.133 -17.828 -36.688 1 59.94 224 LEU B C 1
ATOM 6060 O O . LEU B 1 224 ? 12.953 -17.5 -36.812 1 59.94 224 LEU B O 1
ATOM 6064 N N . GLY B 1 225 ? 15.078 -17.609 -37.562 1 69.81 225 GLY B N 1
ATOM 6065 C CA . GLY B 1 225 ? 14.766 -16.688 -38.656 1 69.81 225 GLY B CA 1
ATOM 6066 C C . GLY B 1 225 ? 14.797 -15.234 -38.25 1 69.81 225 GLY B C 1
ATOM 6067 O O . GLY B 1 225 ? 14.547 -14.914 -37.094 1 69.81 225 GLY B O 1
ATOM 6068 N N . GLY B 1 226 ? 15.391 -14.375 -38.938 1 83.5 226 GLY B N 1
ATOM 6069 C CA . GLY B 1 226 ? 15.367 -12.93 -38.781 1 83.5 226 GLY B CA 1
ATOM 6070 C C . GLY B 1 226 ? 16.688 -12.352 -38.344 1 83.5 226 GLY B C 1
ATOM 6071 O O . GLY B 1 226 ? 17.703 -13.062 -38.281 1 83.5 226 GLY B O 1
ATOM 6072 N N . TYR B 1 227 ? 16.797 -11.078 -38.25 1 91.62 227 TYR B N 1
ATOM 6073 C CA . TYR B 1 227 ? 17.953 -10.312 -37.812 1 91.62 227 TYR B CA 1
ATOM 6074 C C . TYR B 1 227 ? 17.703 -9.734 -36.406 1 91.62 227 TYR B C 1
ATOM 6076 O O . TYR B 1 227 ? 16.703 -9.062 -36.188 1 91.62 227 TYR B O 1
ATOM 6084 N N . VAL B 1 228 ? 18.547 -10.148 -35.406 1 93 228 VAL B N 1
ATOM 6085 C CA . VAL B 1 228 ? 18.375 -9.781 -34.031 1 93 228 VAL B CA 1
ATOM 6086 C C . VAL B 1 228 ? 19.406 -8.719 -33.625 1 93 228 VAL B C 1
ATOM 6088 O O . VAL B 1 228 ? 20.562 -8.773 -34.062 1 93 228 VAL B O 1
ATOM 6091 N N . ALA B 1 229 ? 19.016 -7.75 -32.938 1 95.06 229 ALA B N 1
ATOM 6092 C CA . ALA B 1 229 ? 19.906 -6.727 -32.406 1 95.06 229 ALA B CA 1
ATOM 6093 C C . ALA B 1 229 ? 19.719 -6.59 -30.891 1 95.06 229 ALA B C 1
ATOM 6095 O O . ALA B 1 229 ? 18.594 -6.496 -30.406 1 95.06 229 ALA B O 1
ATOM 6096 N N . THR B 1 230 ? 20.812 -6.625 -30.156 1 96.12 230 THR B N 1
ATOM 6097 C CA . THR B 1 230 ? 20.766 -6.492 -28.703 1 96.12 230 THR B CA 1
ATOM 6098 C C . THR B 1 230 ? 21.609 -5.305 -28.25 1 96.12 230 THR B C 1
ATOM 6100 O O . THR B 1 230 ? 22.656 -5.004 -28.844 1 96.12 230 THR B O 1
ATOM 6103 N N . LEU B 1 231 ? 21.141 -4.582 -27.359 1 97.12 231 LEU B N 1
ATOM 6104 C CA . LEU B 1 231 ? 21.844 -3.52 -26.672 1 97.12 231 LEU B CA 1
ATOM 6105 C C . LEU B 1 231 ? 21.891 -3.785 -25.172 1 97.12 231 LEU B C 1
ATOM 6107 O O . LEU B 1 231 ? 20.844 -3.846 -24.516 1 97.12 231 LEU B O 1
ATOM 6111 N N . THR B 1 232 ? 23.031 -4.043 -24.609 1 97.81 232 THR B N 1
ATOM 6112 C CA . THR B 1 232 ? 23.234 -4.293 -23.188 1 97.81 232 THR B CA 1
ATOM 6113 C C . THR B 1 232 ? 24.234 -3.312 -22.594 1 97.81 232 THR B C 1
ATOM 6115 O O . THR B 1 232 ? 25.266 -3.023 -23.219 1 97.81 232 THR B O 1
ATOM 6118 N N . GLY B 1 233 ? 23.938 -2.781 -21.5 1 97.88 233 GLY B N 1
ATOM 6119 C CA . GLY B 1 233 ? 24.875 -1.849 -20.891 1 97.88 233 GLY B CA 1
ATOM 6120 C C . GLY B 1 233 ? 24.344 -1.201 -19.641 1 97.88 233 GLY B C 1
ATOM 6121 O O . GLY B 1 233 ? 23.359 -1.669 -19.062 1 97.88 233 GLY B O 1
ATOM 6122 N N . LYS B 1 234 ? 25.062 -0.204 -19.156 1 97.75 234 LYS B N 1
ATOM 6123 C CA . LYS B 1 234 ? 24.75 0.529 -17.938 1 97.75 234 LYS B CA 1
ATOM 6124 C C . LYS B 1 234 ? 25.078 2.012 -18.094 1 97.75 234 LYS B C 1
ATOM 6126 O O . LYS B 1 234 ? 26.031 2.377 -18.781 1 97.75 234 LYS B O 1
ATOM 6131 N N . HIS B 1 235 ? 24.312 2.836 -17.547 1 97.75 235 HIS B N 1
ATOM 6132 C CA . HIS B 1 235 ? 24.672 4.238 -17.406 1 97.75 235 HIS B CA 1
ATOM 6133 C C . HIS B 1 235 ? 24.422 4.738 -15.984 1 97.75 235 HIS B C 1
ATOM 6135 O O . HIS B 1 235 ? 23.703 4.098 -15.211 1 97.75 235 HIS B O 1
ATOM 6141 N N . VAL B 1 236 ? 25.031 5.844 -15.625 1 97.88 236 VAL B N 1
ATOM 6142 C CA . VAL B 1 236 ? 24.953 6.348 -14.258 1 97.88 236 VAL B CA 1
ATOM 6143 C C . VAL B 1 236 ? 24.172 7.66 -14.227 1 97.88 236 VAL B C 1
ATOM 6145 O O . VAL B 1 236 ? 24.25 8.453 -15.164 1 97.88 236 VAL B O 1
ATOM 6148 N N . VAL B 1 237 ? 23.391 7.824 -13.258 1 98.38 237 VAL B N 1
ATOM 6149 C CA . VAL B 1 237 ? 22.797 9.109 -12.891 1 98.38 237 VAL B CA 1
ATOM 6150 C C . VAL B 1 237 ? 23.562 9.703 -11.711 1 98.38 237 VAL B C 1
ATOM 6152 O O . VAL B 1 237 ? 23.656 9.086 -10.648 1 98.38 237 VAL B O 1
ATOM 6155 N N . LEU B 1 238 ? 24.047 10.836 -11.891 1 97.81 238 LEU B N 1
ATOM 6156 C CA . LEU B 1 238 ? 24.938 11.461 -10.922 1 97.81 238 LEU B CA 1
ATOM 6157 C C . LEU B 1 238 ? 24.156 12.234 -9.875 1 97.81 238 LEU B C 1
ATOM 6159 O O . LEU B 1 238 ? 23.078 12.781 -10.172 1 97.81 238 LEU B O 1
ATOM 6163 N N . PRO B 1 239 ? 24.641 12.266 -8.586 1 97.12 239 PRO B N 1
ATOM 6164 C CA . PRO B 1 239 ? 24.047 13.117 -7.559 1 97.12 239 PRO B CA 1
ATOM 6165 C C . PRO B 1 239 ? 24.266 14.602 -7.82 1 97.12 239 PRO B C 1
ATOM 6167 O O . PRO B 1 239 ? 25.125 14.977 -8.617 1 97.12 239 PRO B O 1
ATOM 6170 N N . PHE B 1 240 ? 23.469 15.414 -7.215 1 94.19 240 PHE B N 1
ATOM 6171 C CA . PHE B 1 240 ? 23.766 16.844 -7.18 1 94.19 240 PHE B CA 1
ATOM 6172 C C . PHE B 1 240 ? 25.047 17.109 -6.402 1 94.19 240 PHE B C 1
ATOM 6174 O O . PHE B 1 240 ? 25.531 16.234 -5.676 1 94.19 240 PHE B O 1
ATOM 6181 N N . ALA B 1 241 ? 25.531 18.234 -6.598 1 89.06 241 ALA B N 1
ATOM 6182 C CA . ALA B 1 241 ? 26.766 18.609 -5.914 1 89.06 241 ALA B CA 1
ATOM 6183 C C . ALA B 1 241 ? 26.547 18.703 -4.406 1 89.06 241 ALA B C 1
ATOM 6185 O O . ALA B 1 241 ? 27.438 18.359 -3.625 1 89.06 241 ALA B O 1
ATOM 6186 N N . ALA B 1 242 ? 25.297 19.094 -4.055 1 86.12 242 ALA B N 1
ATOM 6187 C CA . ALA B 1 242 ? 24.938 19.203 -2.641 1 86.12 242 ALA B CA 1
ATOM 6188 C C . ALA B 1 242 ? 23.5 18.781 -2.408 1 86.12 242 ALA B C 1
ATOM 6190 O O . ALA B 1 242 ? 22.625 19.078 -3.23 1 86.12 242 ALA B O 1
ATOM 6191 N N . ALA B 1 243 ? 23.234 18.125 -1.339 1 84.12 243 ALA B N 1
ATOM 6192 C CA . ALA B 1 243 ? 21.891 17.656 -1.023 1 84.12 243 ALA B CA 1
ATOM 6193 C C . ALA B 1 243 ? 21.156 18.641 -0.127 1 84.12 243 ALA B C 1
ATOM 6195 O O . ALA B 1 243 ? 19.922 18.75 -0.184 1 84.12 243 ALA B O 1
ATOM 6196 N N . GLY B 1 244 ? 21.75 19.422 0.623 1 81 244 GLY B N 1
ATOM 6197 C CA . GLY B 1 244 ? 21.109 20.094 1.738 1 81 244 GLY B CA 1
ATOM 6198 C C . GLY B 1 244 ? 20.781 19.172 2.889 1 81 244 GLY B C 1
ATOM 6199 O O . GLY B 1 244 ? 20.875 17.953 2.756 1 81 244 GLY B O 1
ATOM 6200 N N . GLU B 1 245 ? 20.328 19.688 3.957 1 80.12 245 GLU B N 1
ATOM 6201 C CA . GLU B 1 245 ? 20 18.875 5.125 1 80.12 245 GLU B CA 1
ATOM 6202 C C . GLU B 1 245 ? 18.625 18.219 4.98 1 80.12 245 GLU B C 1
ATOM 6204 O O . GLU B 1 245 ? 18.438 17.062 5.387 1 80.12 245 GLU B O 1
ATOM 6209 N N . ASN B 1 246 ? 17.734 18.969 4.379 1 86.88 246 ASN B N 1
ATOM 6210 C CA . ASN B 1 246 ? 16.391 18.469 4.18 1 86.88 246 ASN B CA 1
ATOM 6211 C C . ASN B 1 246 ? 16 18.469 2.703 1 86.88 246 ASN B C 1
ATOM 6213 O O . ASN B 1 246 ? 16.562 19.219 1.907 1 86.88 246 ASN B O 1
ATOM 6217 N N . PRO B 1 247 ? 15.062 17.656 2.344 1 88.31 247 PRO B N 1
ATOM 6218 C CA . PRO B 1 247 ? 14.664 17.547 0.939 1 88.31 247 PRO B CA 1
ATOM 6219 C C . PRO B 1 247 ? 14.211 18.875 0.339 1 88.31 247 PRO B C 1
ATOM 6221 O O . PRO B 1 247 ? 14.273 19.047 -0.879 1 88.31 247 PRO B O 1
ATOM 6224 N N . ASP B 1 248 ? 13.742 19.781 1.16 1 89.44 248 ASP B N 1
ATOM 6225 C CA . ASP B 1 248 ? 13.195 21.016 0.622 1 89.44 248 ASP B CA 1
ATOM 6226 C C . ASP B 1 248 ? 14.234 22.141 0.648 1 89.44 248 ASP B C 1
ATOM 6228 O O . ASP B 1 248 ? 13.977 23.25 0.171 1 89.44 248 ASP B O 1
ATOM 6232 N N . ASP B 1 249 ? 15.414 21.797 1.082 1 87.06 249 ASP B N 1
ATOM 6233 C CA . ASP B 1 249 ? 16.469 22.797 1.114 1 87.06 249 ASP B CA 1
ATOM 6234 C C . ASP B 1 249 ? 16.938 23.141 -0.296 1 87.06 249 ASP B C 1
ATOM 6236 O O . ASP B 1 249 ? 17.047 22.266 -1.153 1 87.06 249 ASP B O 1
ATOM 6240 N N . THR B 1 250 ? 17.125 24.422 -0.452 1 83.06 250 THR B N 1
ATOM 6241 C CA . THR B 1 250 ? 17.641 24.859 -1.743 1 83.06 250 THR B CA 1
ATOM 6242 C C . THR B 1 250 ? 19.156 25.094 -1.671 1 83.06 250 THR B C 1
ATOM 6244 O O . THR B 1 250 ? 19.703 25.312 -0.588 1 83.06 250 THR B O 1
ATOM 6247 N N . ASN B 1 251 ? 19.812 24.984 -2.762 1 80.81 251 ASN B N 1
ATOM 6248 C CA . ASN B 1 251 ? 21.234 25.25 -2.836 1 80.81 251 ASN B CA 1
ATOM 6249 C C . ASN B 1 251 ? 21.531 26.734 -3.07 1 80.81 251 ASN B C 1
ATOM 6251 O O . ASN B 1 251 ? 22.688 27.156 -3.059 1 80.81 251 ASN B O 1
ATOM 6255 N N . ARG B 1 252 ? 20.516 27.453 -3.166 1 83.81 252 ARG B N 1
ATOM 6256 C CA . ARG B 1 252 ? 20.625 28.906 -3.299 1 83.81 252 ARG B CA 1
ATOM 6257 C C . ARG B 1 252 ? 20.188 29.609 -2.016 1 83.81 252 ARG B C 1
ATOM 6259 O O . ARG B 1 252 ? 19.484 29.016 -1.196 1 83.81 252 ARG B O 1
ATOM 6266 N N . PRO B 1 253 ? 20.703 30.75 -1.874 1 86.94 253 PRO B N 1
ATOM 6267 C CA . PRO B 1 253 ? 20.219 31.516 -0.715 1 86.94 253 PRO B CA 1
ATOM 6268 C C . PRO B 1 253 ? 18.734 31.797 -0.787 1 86.94 253 PRO B C 1
ATOM 6270 O O . PRO B 1 253 ? 18.188 32 -1.877 1 86.94 253 PRO B O 1
ATOM 6273 N N . GLU B 1 254 ? 18.172 31.766 0.341 1 88.56 254 GLU B N 1
ATOM 6274 C CA . GLU B 1 254 ? 16.75 32.062 0.432 1 88.56 254 GLU B CA 1
ATOM 6275 C C . GLU B 1 254 ? 16.469 33.531 0.066 1 88.56 254 GLU B C 1
ATOM 6277 O O . GLU B 1 254 ? 17.219 34.438 0.442 1 88.56 254 GLU B O 1
ATOM 6282 N N . LYS B 1 255 ? 15.477 33.688 -0.774 1 90.94 255 LYS B N 1
ATOM 6283 C CA . LYS B 1 255 ? 15.047 35.031 -1.144 1 90.94 255 LYS B CA 1
ATOM 6284 C C . LYS B 1 255 ? 13.891 35.5 -0.259 1 90.94 255 LYS B C 1
ATOM 6286 O O . LYS B 1 255 ? 12.914 34.781 -0.074 1 90.94 255 LYS B O 1
ATOM 6291 N N . PHE B 1 256 ? 14.078 36.719 0.281 1 95.06 256 PHE B N 1
ATOM 6292 C CA . PHE B 1 256 ? 13.016 37.312 1.083 1 95.06 256 PHE B CA 1
ATOM 6293 C C . PHE B 1 256 ? 12.312 38.406 0.311 1 95.06 256 PHE B C 1
ATOM 6295 O O . PHE B 1 256 ? 12.93 39.438 -0.029 1 95.06 256 PHE B O 1
ATOM 6302 N N . GLN B 1 257 ? 11.102 38.312 0.071 1 95 257 GLN B N 1
ATOM 6303 C CA . GLN B 1 257 ? 10.305 39.219 -0.726 1 95 257 GLN B CA 1
ATOM 6304 C C . GLN B 1 257 ? 10.086 40.531 0.014 1 95 257 GLN B C 1
ATOM 6306 O O . GLN B 1 257 ? 10.227 40.594 1.237 1 95 257 GLN B O 1
ATOM 6311 N N . GLU B 1 258 ? 9.805 41.531 -0.803 1 96.75 258 GLU B N 1
ATOM 6312 C CA . GLU B 1 258 ? 9.422 42.812 -0.263 1 96.75 258 GLU B CA 1
ATOM 6313 C C . GLU B 1 258 ? 7.918 43.031 -0.354 1 96.75 258 GLU B C 1
ATOM 6315 O O . GLU B 1 258 ? 7.309 42.781 -1.389 1 96.75 258 GLU B O 1
ATOM 6320 N N . PHE B 1 259 ? 7.395 43.531 0.774 1 97.75 259 PHE B N 1
ATOM 6321 C CA . PHE B 1 259 ? 5.953 43.75 0.83 1 97.75 259 PHE B CA 1
ATOM 6322 C C . PHE B 1 259 ? 5.629 45.219 1.001 1 97.75 259 PHE B C 1
ATOM 6324 O O . PHE B 1 259 ? 6.426 45.969 1.565 1 97.75 259 PHE B O 1
ATOM 6331 N N . ILE B 1 260 ? 4.422 45.594 0.461 1 97.62 260 ILE B N 1
ATOM 6332 C CA . ILE B 1 260 ? 3.912 46.938 0.667 1 97.62 260 ILE B CA 1
ATOM 6333 C C . ILE B 1 260 ? 3.545 47.125 2.135 1 97.62 260 ILE B C 1
ATOM 6335 O O . ILE B 1 260 ? 2.699 46.406 2.672 1 97.62 260 ILE B O 1
ATOM 6339 N N . VAL B 1 261 ? 4.207 48.156 2.77 1 96.19 261 VAL B N 1
ATOM 6340 C CA . VAL B 1 261 ? 3.932 48.344 4.188 1 96.19 261 VAL B CA 1
ATOM 6341 C C . VAL B 1 261 ? 3.27 49.719 4.391 1 96.19 261 VAL B C 1
ATOM 6343 O O . VAL B 1 261 ? 2.662 49.969 5.434 1 96.19 261 VAL B O 1
ATOM 6346 N N . ASP B 1 262 ? 3.453 50.562 3.393 1 95.06 262 ASP B N 1
ATOM 6347 C CA . ASP B 1 262 ? 2.893 51.906 3.49 1 95.06 262 ASP B CA 1
ATOM 6348 C C . ASP B 1 262 ? 2.883 52.594 2.129 1 95.06 262 ASP B C 1
ATOM 6350 O O . ASP B 1 262 ? 3.334 52.031 1.133 1 95.06 262 ASP B O 1
ATOM 6354 N N . VAL B 1 263 ? 2.154 53.781 2.113 1 94.81 263 VAL B N 1
ATOM 6355 C CA . VAL B 1 263 ? 2.152 54.656 0.934 1 94.81 263 VAL B CA 1
ATOM 6356 C C . VAL B 1 263 ? 2.713 56 1.296 1 94.81 263 VAL B C 1
ATOM 6358 O O . VAL B 1 263 ? 2.291 56.625 2.279 1 94.81 263 VAL B O 1
ATOM 6361 N N . ASP B 1 264 ? 3.625 56.375 0.489 1 93.5 264 ASP B N 1
ATOM 6362 C CA . ASP B 1 264 ? 4.176 57.688 0.706 1 93.5 264 ASP B CA 1
ATOM 6363 C C . ASP B 1 264 ? 3.127 58.781 0.446 1 93.5 264 ASP B C 1
ATOM 6365 O O . ASP B 1 264 ? 2.625 58.906 -0.672 1 93.5 264 ASP B O 1
ATOM 6369 N N . SER B 1 265 ? 2.932 59.625 1.417 1 91.56 265 SER B N 1
ATOM 6370 C CA . SER B 1 265 ? 1.856 60.594 1.327 1 91.56 265 SER B CA 1
ATOM 6371 C C . SER B 1 265 ? 2.201 61.719 0.339 1 91.56 265 SER B C 1
ATOM 6373 O O . SER B 1 265 ? 1.31 62.344 -0.242 1 91.56 265 SER B O 1
ATOM 6375 N N . SER B 1 266 ? 3.438 61.938 0.14 1 94.19 266 SER B N 1
ATOM 6376 C CA . SER B 1 266 ? 3.865 63.031 -0.711 1 94.19 266 SER B CA 1
ATOM 6377 C C . SER B 1 266 ? 3.885 62.625 -2.18 1 94.19 266 SER B C 1
ATOM 6379 O O . SER B 1 266 ? 3.572 63.438 -3.059 1 94.19 266 SER B O 1
ATOM 6381 N N . THR B 1 267 ? 4.16 61.438 -2.473 1 93.81 267 THR B N 1
ATOM 6382 C CA . THR B 1 267 ? 4.352 61 -3.855 1 93.81 267 THR B CA 1
ATOM 6383 C C . THR B 1 267 ? 3.244 60.031 -4.281 1 93.81 267 THR B C 1
ATOM 6385 O O . THR B 1 267 ? 3.02 59.844 -5.477 1 93.81 267 THR B O 1
ATOM 6388 N N . GLY B 1 268 ? 2.635 59.438 -3.289 1 92.19 268 GLY B N 1
ATOM 6389 C CA . GLY B 1 268 ? 1.633 58.438 -3.596 1 92.19 268 GLY B CA 1
ATOM 6390 C C . GLY B 1 268 ? 2.232 57.094 -3.959 1 92.19 268 GLY B C 1
ATOM 6391 O O . GLY B 1 268 ? 1.509 56.156 -4.309 1 92.19 268 GLY B O 1
ATOM 6392 N N . GLU B 1 269 ? 3.521 56.969 -3.809 1 93.5 269 GLU B N 1
ATOM 6393 C CA . GLU B 1 269 ? 4.211 55.75 -4.172 1 93.5 269 GLU B CA 1
ATOM 6394 C C . GLU B 1 269 ? 4.207 54.75 -3.014 1 93.5 269 GLU B C 1
ATOM 6396 O O . GLU B 1 269 ? 4.227 55.156 -1.847 1 93.5 269 GLU B O 1
ATOM 6401 N N . GLU B 1 270 ? 4.203 53.5 -3.35 1 94.5 270 GLU B N 1
ATOM 6402 C CA . GLU B 1 270 ? 4.203 52.438 -2.355 1 94.5 270 GLU B CA 1
ATOM 6403 C C . GLU B 1 270 ? 5.559 52.312 -1.662 1 94.5 270 GLU B C 1
ATOM 6405 O O . GLU B 1 270 ? 6.602 52.469 -2.299 1 94.5 270 GLU B O 1
ATOM 6410 N N . ILE B 1 271 ? 5.516 52.156 -0.377 1 95.88 271 ILE B N 1
ATOM 6411 C CA . ILE B 1 271 ? 6.707 51.875 0.407 1 95.88 271 ILE B CA 1
ATOM 6412 C C . ILE B 1 271 ? 6.789 50.344 0.668 1 95.88 271 ILE B C 1
ATOM 6414 O O . ILE B 1 271 ? 5.844 49.75 1.195 1 95.88 271 ILE B O 1
ATOM 6418 N N . ARG B 1 272 ? 7.879 49.781 0.315 1 96.38 272 ARG B N 1
ATOM 6419 C CA . ARG B 1 272 ? 8.047 48.344 0.445 1 96.38 272 ARG B CA 1
ATOM 6420 C C . ARG B 1 272 ? 9.203 48 1.379 1 96.38 272 ARG B C 1
ATOM 6422 O O . ARG B 1 272 ? 10.195 48.719 1.432 1 96.38 272 ARG B O 1
ATOM 6429 N N . LEU B 1 273 ? 9.07 46.969 2.178 1 96.38 273 LEU B N 1
ATOM 6430 C CA . LEU B 1 273 ? 10.102 46.469 3.08 1 96.38 273 LEU B CA 1
ATOM 6431 C C . LEU B 1 273 ? 10.281 44.969 2.928 1 96.38 273 LEU B C 1
ATOM 6433 O O . LEU B 1 273 ? 9.312 44.25 2.66 1 96.38 273 LEU B O 1
ATOM 6437 N N . SER B 1 274 ? 11.523 44.531 3.189 1 95.75 274 SER B N 1
ATOM 6438 C CA . SER B 1 274 ? 11.828 43.125 3.158 1 95.75 274 SER B CA 1
ATOM 6439 C C . SER B 1 274 ? 11.281 42.406 4.391 1 95.75 274 SER B C 1
ATOM 6441 O O . SER B 1 274 ? 11.312 42.969 5.496 1 95.75 274 SER B O 1
ATOM 6443 N N . CYS B 1 275 ? 10.844 41.219 4.137 1 94.94 275 CYS B N 1
ATOM 6444 C CA . CYS B 1 275 ? 10.312 40.438 5.262 1 94.94 275 CYS B CA 1
ATOM 6445 C C . CYS B 1 275 ? 11.422 39.719 6 1 94.94 275 CYS B C 1
ATOM 6447 O O . CYS B 1 275 ? 11.164 38.938 6.93 1 94.94 275 CYS B O 1
ATOM 6449 N N . GLN B 1 276 ? 12.625 39.875 5.574 1 92.38 276 GLN B N 1
ATOM 6450 C CA . GLN B 1 276 ? 13.727 39.281 6.324 1 92.38 276 GLN B CA 1
ATOM 6451 C C . GLN B 1 276 ? 13.719 39.75 7.773 1 92.38 276 GLN B C 1
ATOM 6453 O O . GLN B 1 276 ? 13.609 40.938 8.039 1 92.38 276 GLN B O 1
ATOM 6458 N N . ARG B 1 277 ? 13.797 38.812 8.617 1 84.38 277 ARG B N 1
ATOM 6459 C CA . ARG B 1 277 ? 13.594 39.062 10.039 1 84.38 277 ARG B CA 1
ATOM 6460 C C . ARG B 1 277 ? 14.539 40.156 10.547 1 84.38 277 ARG B C 1
ATOM 6462 O O . ARG B 1 277 ? 15.758 40.031 10.438 1 84.38 277 ARG B O 1
ATOM 6469 N N . GLU B 1 278 ? 13.969 41.219 10.883 1 85.44 278 GLU B N 1
ATOM 6470 C CA . GLU B 1 278 ? 14.625 42.312 11.594 1 85.44 278 GLU B CA 1
ATOM 6471 C C . GLU B 1 278 ? 13.781 42.812 12.766 1 85.44 278 GLU B C 1
ATOM 6473 O O . GLU B 1 278 ? 12.57 42.969 12.633 1 85.44 278 GLU B O 1
ATOM 6478 N N . ASP B 1 279 ? 14.398 43 13.883 1 85.69 279 ASP B N 1
ATOM 6479 C CA . ASP B 1 279 ? 13.672 43.375 15.094 1 85.69 279 ASP B CA 1
ATOM 6480 C C . ASP B 1 279 ? 12.945 44.688 14.906 1 85.69 279 ASP B C 1
ATOM 6482 O O . ASP B 1 279 ? 11.82 44.875 15.391 1 85.69 279 ASP B O 1
ATOM 6486 N N . SER B 1 280 ? 13.531 45.594 14.148 1 87.75 280 SER B N 1
ATOM 6487 C CA . SER B 1 280 ? 12.984 46.938 14.016 1 87.75 280 SER B CA 1
ATOM 6488 C C . SER B 1 280 ? 11.742 46.938 13.133 1 87.75 280 SER B C 1
ATOM 6490 O O . SER B 1 280 ? 10.859 47.812 13.305 1 87.75 280 SER B O 1
ATOM 6492 N N . THR B 1 281 ? 11.641 45.969 12.305 1 90.88 281 THR B N 1
ATOM 6493 C CA . THR B 1 281 ? 10.547 46 11.344 1 90.88 281 THR B CA 1
ATOM 6494 C C . THR B 1 281 ? 9.602 44.812 11.555 1 90.88 281 THR B C 1
ATOM 6496 O O . THR B 1 281 ? 8.609 44.688 10.836 1 90.88 281 THR B O 1
ATOM 6499 N N . TYR B 1 282 ? 9.859 44.062 12.578 1 92.62 282 TYR B N 1
ATOM 6500 C CA . TYR B 1 282 ? 9.117 42.844 12.781 1 92.62 282 TYR B CA 1
ATOM 6501 C C . TYR B 1 282 ? 7.625 43.094 12.922 1 92.62 282 TYR B C 1
ATOM 6503 O O . TYR B 1 282 ? 6.805 42.406 12.305 1 92.62 282 TYR B O 1
ATOM 6511 N N . LEU B 1 283 ? 7.246 44.156 13.633 1 92.44 283 LEU B N 1
ATOM 6512 C CA . LEU B 1 283 ? 5.84 44.406 13.938 1 92.44 283 LEU B CA 1
ATOM 6513 C C . LEU B 1 283 ? 5.25 45.438 12.977 1 92.44 283 LEU B C 1
ATOM 6515 O O . LEU B 1 283 ? 4.293 46.125 13.32 1 92.44 283 LEU B O 1
ATOM 6519 N N . THR B 1 284 ? 5.824 45.5 11.758 1 94.56 284 THR B N 1
ATOM 6520 C CA . THR B 1 284 ? 5.219 46.312 10.711 1 94.56 284 THR B CA 1
ATOM 6521 C C . THR B 1 284 ? 4.004 45.625 10.109 1 94.56 284 THR B C 1
ATOM 6523 O O . THR B 1 284 ? 4.109 44.5 9.633 1 94.56 284 THR B O 1
ATOM 6526 N N . PRO B 1 285 ? 2.887 46.281 10.211 1 95.69 285 PRO B N 1
ATOM 6527 C CA . PRO B 1 285 ? 1.692 45.625 9.672 1 95.69 285 PRO B CA 1
ATOM 6528 C C . PRO B 1 285 ? 1.698 45.531 8.148 1 95.69 285 PRO B C 1
ATOM 6530 O O . PRO B 1 285 ? 2.068 46.5 7.48 1 95.69 285 PRO B O 1
ATOM 6533 N N . VAL B 1 286 ? 1.393 44.406 7.652 1 97.56 286 VAL B N 1
ATOM 6534 C CA . VAL B 1 286 ? 1.235 44.156 6.219 1 97.56 286 VAL B CA 1
ATOM 6535 C C . VAL B 1 286 ? -0.18 43.688 5.93 1 97.56 286 VAL B C 1
ATOM 6537 O O . VAL B 1 286 ? -0.749 42.906 6.707 1 97.56 286 VAL B O 1
ATOM 6540 N N . PHE B 1 287 ? -0.766 44.188 4.809 1 98 287 PHE B N 1
ATOM 6541 C CA . PHE B 1 287 ? -2.172 43.906 4.543 1 98 287 PHE B CA 1
ATOM 6542 C C . PHE B 1 287 ? -2.334 43.156 3.223 1 98 287 PHE B C 1
ATOM 6544 O O . PHE B 1 287 ? -1.579 43.406 2.275 1 98 287 PHE B O 1
ATOM 6551 N N . PHE B 1 288 ? -3.293 42.281 3.158 1 98.25 288 PHE B N 1
ATOM 6552 C CA . PHE B 1 288 ? -3.584 41.469 1.999 1 98.25 288 PHE B CA 1
ATOM 6553 C C . PHE B 1 288 ? -5.082 41.406 1.726 1 98.25 288 PHE B C 1
ATOM 6555 O O . PHE B 1 288 ? -5.891 41.562 2.646 1 98.25 288 PHE B O 1
ATOM 6562 N N . ASP B 1 289 ? -5.391 41.25 0.478 1 96.81 289 ASP B N 1
ATOM 6563 C CA . ASP B 1 289 ? -6.793 40.938 0.202 1 96.81 289 ASP B CA 1
ATOM 6564 C C . ASP B 1 289 ? -7.195 39.594 0.75 1 96.81 289 ASP B C 1
ATOM 6566 O O . ASP B 1 289 ? -6.367 38.656 0.818 1 96.81 289 ASP B O 1
ATOM 6570 N N . SER B 1 290 ? -8.422 39.406 1.049 1 95.56 290 SER B N 1
ATOM 6571 C CA . SER B 1 290 ? -8.883 38.25 1.797 1 95.56 290 SER B CA 1
ATOM 6572 C C . SER B 1 290 ? -8.82 36.969 0.945 1 95.56 290 SER B C 1
ATOM 6574 O O . SER B 1 290 ? -8.805 35.875 1.476 1 95.56 290 SER B O 1
ATOM 6576 N N . ASP B 1 291 ? -8.719 37.062 -0.34 1 95.12 291 ASP B N 1
ATOM 6577 C CA . ASP B 1 291 ? -8.641 35.906 -1.24 1 95.12 291 ASP B CA 1
ATOM 6578 C C . ASP B 1 291 ? -7.352 35.125 -1.013 1 95.12 291 ASP B C 1
ATOM 6580 O O . ASP B 1 291 ? -7.227 33.969 -1.463 1 95.12 291 ASP B O 1
ATOM 6584 N N . VAL B 1 292 ? -6.41 35.75 -0.313 1 97.19 292 VAL B N 1
ATOM 6585 C CA . VAL B 1 292 ? -5.164 35.062 0.012 1 97.19 292 VAL B CA 1
ATOM 6586 C C . VAL B 1 292 ? -5.465 33.812 0.831 1 97.19 292 VAL B C 1
ATOM 6588 O O . VAL B 1 292 ? -4.715 32.844 0.773 1 97.19 292 VAL B O 1
ATOM 6591 N N . LEU B 1 293 ? -6.59 33.844 1.532 1 97 293 LEU B N 1
ATOM 6592 C CA . LEU B 1 293 ? -6.93 32.719 2.42 1 97 293 LEU B CA 1
ATOM 6593 C C . LEU B 1 293 ? -7.762 31.688 1.686 1 97 293 LEU B C 1
ATOM 6595 O O . LEU B 1 293 ? -8.016 30.594 2.219 1 97 293 LEU B O 1
ATOM 6599 N N . THR B 1 294 ? -8.18 31.969 0.454 1 94.81 294 THR B N 1
ATOM 6600 C CA . THR B 1 294 ? -9.086 31.094 -0.292 1 94.81 294 THR B CA 1
ATOM 6601 C C . THR B 1 294 ? -8.445 29.734 -0.543 1 94.81 294 THR B C 1
ATOM 6603 O O . THR B 1 294 ? -9.086 28.703 -0.365 1 94.81 294 THR B O 1
ATOM 6606 N N . ARG B 1 295 ? -7.27 29.781 -0.897 1 92.44 295 ARG B N 1
ATOM 6607 C CA . ARG B 1 295 ? -6.551 28.547 -1.18 1 92.44 295 ARG B CA 1
ATOM 6608 C C . ARG B 1 295 ? -6.527 27.641 0.042 1 92.44 295 ARG B C 1
ATOM 6610 O O . ARG B 1 295 ? -6.645 26.422 -0.085 1 92.44 295 ARG B O 1
ATOM 6617 N N . TYR B 1 296 ? -6.328 28.172 1.184 1 94.56 296 TYR B N 1
ATOM 6618 C CA . TYR B 1 296 ? -6.242 27.406 2.422 1 94.56 296 TYR B CA 1
ATOM 6619 C C . TYR B 1 296 ? -7.617 26.906 2.846 1 94.56 296 TYR B C 1
ATOM 6621 O O . TYR B 1 296 ? -7.762 25.75 3.25 1 94.56 296 TYR B O 1
ATOM 6629 N N . ARG B 1 297 ? -8.578 27.719 2.693 1 93.88 297 ARG B N 1
ATOM 6630 C CA . ARG B 1 297 ? -9.945 27.375 3.064 1 93.88 297 ARG B CA 1
ATOM 6631 C C . ARG B 1 297 ? -10.453 26.188 2.246 1 93.88 297 ARG B C 1
ATOM 6633 O O . ARG B 1 297 ? -11.195 25.344 2.758 1 93.88 297 ARG B O 1
ATOM 6640 N N . GLU B 1 298 ? -10.031 26.125 1.069 1 90 298 GLU B N 1
ATOM 6641 C CA . GLU B 1 298 ? -10.562 25.156 0.128 1 90 298 GLU B CA 1
ATOM 6642 C C . GLU B 1 298 ? -9.867 23.797 0.288 1 90 298 GLU B C 1
ATOM 6644 O O . GLU B 1 298 ? -10.273 22.812 -0.324 1 90 298 GLU B O 1
ATOM 6649 N N . ARG B 1 299 ? -8.859 23.656 1.125 1 87.31 299 ARG B N 1
ATOM 6650 C CA . ARG B 1 299 ? -8.148 22.406 1.347 1 87.31 299 ARG B CA 1
ATOM 6651 C C . ARG B 1 299 ? -8.016 22.109 2.836 1 87.31 299 ARG B C 1
ATOM 6653 O O . ARG B 1 299 ? -6.898 22.062 3.365 1 87.31 299 ARG B O 1
ATOM 6660 N N . PRO B 1 300 ? -9.148 21.734 3.385 1 87.75 300 PRO B N 1
ATOM 6661 C CA . PRO B 1 300 ? -9.164 21.547 4.836 1 87.75 300 PRO B CA 1
ATOM 6662 C C . PRO B 1 300 ? -8.328 20.344 5.285 1 87.75 300 PRO B C 1
ATOM 6664 O O . PRO B 1 300 ? -7.984 20.234 6.465 1 87.75 300 PRO B O 1
ATOM 6667 N N . SER B 1 301 ? -8.016 19.5 4.379 1 82 301 SER B N 1
ATOM 6668 C CA . SER B 1 301 ? -7.191 18.359 4.719 1 82 301 SER B CA 1
ATOM 6669 C C . SER B 1 301 ? -5.746 18.766 4.973 1 82 301 SER B C 1
ATOM 6671 O O . SER B 1 301 ? -4.992 18.047 5.633 1 82 301 SER B O 1
ATOM 6673 N N . ARG B 1 302 ? -5.391 19.984 4.547 1 86.88 302 ARG B N 1
ATOM 6674 C CA . ARG B 1 302 ? -3.994 20.391 4.621 1 86.88 302 ARG B CA 1
ATOM 6675 C C . ARG B 1 302 ? -3.838 21.641 5.492 1 86.88 302 ARG B C 1
ATOM 6677 O O . ARG B 1 302 ? -2.777 21.859 6.082 1 86.88 302 ARG B O 1
ATOM 6684 N N . TYR B 1 303 ? -4.914 22.328 5.469 1 90.12 303 TYR B N 1
ATOM 6685 C CA . TYR B 1 303 ? -4.793 23.641 6.102 1 90.12 303 TYR B CA 1
ATOM 6686 C C . TYR B 1 303 ? -5.91 23.859 7.113 1 90.12 303 TYR B C 1
ATOM 6688 O O . TYR B 1 303 ? -6.93 23.172 7.082 1 90.12 303 TYR B O 1
ATOM 6696 N N . LEU B 1 304 ? -5.613 24.719 7.996 1 92.62 304 LEU B N 1
ATOM 6697 C CA . LEU B 1 304 ? -6.594 25.188 8.969 1 92.62 304 LEU B CA 1
ATOM 6698 C C . LEU B 1 304 ? -6.648 26.719 8.992 1 92.62 304 LEU B C 1
ATOM 6700 O O . LEU B 1 304 ? -5.637 27.375 9.258 1 92.62 304 LEU B O 1
ATOM 6704 N N . VAL B 1 305 ? -7.793 27.188 8.625 1 94.94 305 VAL B N 1
ATOM 6705 C CA . VAL B 1 305 ? -8.008 28.641 8.656 1 94.94 305 VAL B CA 1
ATOM 6706 C C . VAL B 1 305 ? -8.883 29 9.852 1 94.94 305 VAL B C 1
ATOM 6708 O O . VAL B 1 305 ? -10.016 28.531 9.961 1 94.94 305 VAL B O 1
ATOM 6711 N N . GLN B 1 306 ? -8.289 29.75 10.695 1 92.62 306 GLN B N 1
ATOM 6712 C CA . GLN B 1 306 ? -9.023 30.281 11.836 1 92.62 306 GLN B CA 1
ATOM 6713 C C . GLN B 1 306 ? -9.117 31.797 11.766 1 92.62 306 GLN B C 1
ATOM 6715 O O . GLN B 1 306 ? -8.562 32.438 10.859 1 92.62 306 GLN B O 1
ATOM 6720 N N . ARG B 1 307 ? -9.883 32.375 12.68 1 89.88 307 ARG B N 1
ATOM 6721 C CA . ARG B 1 307 ? -10.078 33.812 12.688 1 89.88 307 ARG B CA 1
ATOM 6722 C C . ARG B 1 307 ? -8.758 34.531 12.914 1 89.88 307 ARG B C 1
ATOM 6724 O O . ARG B 1 307 ? -8.539 35.625 12.352 1 89.88 307 ARG B O 1
ATOM 6731 N N . THR B 1 308 ? -7.883 33.875 13.68 1 91.38 308 THR B N 1
ATOM 6732 C CA . THR B 1 308 ? -6.688 34.625 14.078 1 91.38 308 THR B CA 1
ATOM 6733 C C . THR B 1 308 ? -5.43 33.875 13.609 1 91.38 308 THR B C 1
ATOM 6735 O O . THR B 1 308 ? -4.316 34.219 14.016 1 91.38 308 THR B O 1
ATOM 6738 N N . SER B 1 309 ? -5.637 32.906 12.844 1 94.44 309 SER B N 1
ATOM 6739 C CA . SER B 1 309 ? -4.445 32.188 12.406 1 94.44 309 SER B CA 1
ATOM 6740 C C . SER B 1 309 ? -4.723 31.359 11.148 1 94.44 309 SER B C 1
ATOM 6742 O O . SER B 1 309 ? -5.879 31.047 10.844 1 94.44 309 SER B O 1
ATOM 6744 N N . VAL B 1 310 ? -3.734 31.141 10.406 1 96.06 310 VAL B N 1
ATOM 6745 C CA . VAL B 1 310 ? -3.719 30.188 9.297 1 96.06 310 VAL B CA 1
ATOM 6746 C C . VAL B 1 310 ? -2.535 29.234 9.445 1 96.06 310 VAL B C 1
ATOM 6748 O O . VAL B 1 310 ? -1.448 29.641 9.859 1 96.06 310 VAL B O 1
ATOM 6751 N N . ALA B 1 311 ? -2.848 27.938 9.242 1 94.44 311 ALA B N 1
ATOM 6752 C CA . ALA B 1 311 ? -1.785 26.969 9.477 1 94.44 311 ALA B CA 1
ATOM 6753 C C . ALA B 1 311 ? -1.803 25.875 8.414 1 94.44 311 ALA B C 1
ATOM 6755 O O . ALA B 1 311 ? -2.865 25.516 7.895 1 94.44 311 ALA B O 1
ATOM 6756 N N . CYS B 1 312 ? -0.652 25.453 8.023 1 92.06 312 CYS B N 1
ATOM 6757 C CA . CYS B 1 312 ? -0.44 24.188 7.309 1 92.06 312 CYS B CA 1
ATOM 6758 C C . CYS B 1 312 ? -0.061 23.078 8.273 1 92.06 312 CYS B C 1
ATOM 6760 O O . CYS B 1 312 ? 0.95 23.172 8.977 1 92.06 312 CYS B O 1
ATOM 6762 N N . HIS B 1 313 ? -0.818 22.016 8.297 1 84.12 313 HIS B N 1
ATOM 6763 C CA . HIS B 1 313 ? -0.705 20.969 9.305 1 84.12 313 HIS B CA 1
ATOM 6764 C C . HIS B 1 313 ? 0.728 20.453 9.406 1 84.12 313 HIS B C 1
ATOM 6766 O O . HIS B 1 313 ? 1.271 19.922 8.438 1 84.12 313 HIS B O 1
ATOM 6772 N N . GLY B 1 314 ? 1.282 20.703 10.625 1 80.19 314 GLY B N 1
ATOM 6773 C CA . GLY B 1 314 ? 2.576 20.141 10.969 1 80.19 314 GLY B CA 1
ATOM 6774 C C . GLY B 1 314 ? 3.734 20.844 10.289 1 80.19 314 GLY B C 1
ATOM 6775 O O . GLY B 1 314 ? 4.879 20.375 10.367 1 80.19 314 GLY B O 1
ATOM 6776 N N . ARG B 1 315 ? 3.508 21.953 9.625 1 89.25 315 ARG B N 1
ATOM 6777 C CA . ARG B 1 315 ? 4.578 22.578 8.852 1 89.25 315 ARG B CA 1
ATOM 6778 C C . ARG B 1 315 ? 4.762 24.031 9.258 1 89.25 315 ARG B C 1
ATOM 6780 O O . ARG B 1 315 ? 5.816 24.406 9.773 1 89.25 315 ARG B O 1
ATOM 6787 N N . TRP B 1 316 ? 3.756 24.781 9.039 1 92.25 316 TRP B N 1
ATOM 6788 C CA . TRP B 1 316 ? 3.875 26.188 9.414 1 92.25 316 TRP B CA 1
ATOM 6789 C C . TRP B 1 316 ? 2.539 26.734 9.906 1 92.25 316 TRP B C 1
ATOM 6791 O O . TRP B 1 316 ? 1.494 26.125 9.703 1 92.25 316 TRP B O 1
ATOM 6801 N N . SER B 1 317 ? 2.598 27.781 10.68 1 95 317 SER B N 1
ATOM 6802 C CA . SER B 1 317 ? 1.444 28.531 11.156 1 95 317 SER B CA 1
ATOM 6803 C C . SER B 1 317 ? 1.753 30.016 11.242 1 95 317 SER B C 1
ATOM 6805 O O . SER B 1 317 ? 2.904 30.406 11.438 1 95 317 SER B O 1
ATOM 6807 N N . MET B 1 318 ? 0.762 30.812 10.969 1 95.88 318 MET B N 1
ATOM 6808 C CA . MET B 1 318 ? 0.932 32.25 11 1 95.88 318 MET B CA 1
ATOM 6809 C C . MET B 1 318 ? -0.287 32.938 11.625 1 95.88 318 MET B C 1
ATOM 6811 O O . MET B 1 318 ? -1.425 32.594 11.305 1 95.88 318 MET B O 1
ATOM 6815 N N . ASP B 1 319 ? -0.014 33.812 12.492 1 94.62 319 ASP B N 1
ATOM 6816 C CA . ASP B 1 319 ? -1.096 34.594 13.078 1 94.62 319 ASP B CA 1
ATOM 6817 C C . ASP B 1 319 ? -1.604 35.656 12.094 1 94.62 319 ASP B C 1
ATOM 6819 O O . ASP B 1 319 ? -0.812 36.312 11.406 1 94.62 319 ASP B O 1
ATOM 6823 N N . ILE B 1 320 ? -2.896 35.781 12.055 1 96.06 320 ILE B N 1
ATOM 6824 C CA . ILE B 1 320 ? -3.49 36.781 11.172 1 96.06 320 ILE B CA 1
ATOM 6825 C C . ILE B 1 320 ? -4.609 37.5 11.906 1 96.06 320 ILE B C 1
ATOM 6827 O O . ILE B 1 320 ? -4.934 37.188 13.047 1 96.06 320 ILE B O 1
ATOM 6831 N N . ASP B 1 321 ? -5.102 38.5 11.281 1 94.38 321 ASP B N 1
ATOM 6832 C CA . ASP B 1 321 ? -6.344 39.156 11.641 1 94.38 321 ASP B CA 1
ATOM 6833 C C . ASP B 1 321 ? -7.012 39.781 10.414 1 94.38 321 ASP B C 1
ATOM 6835 O O . ASP B 1 321 ? -6.371 39.969 9.375 1 94.38 321 ASP B O 1
ATOM 6839 N N . ILE B 1 322 ? -8.242 39.875 10.523 1 92.56 322 ILE B N 1
ATOM 6840 C CA . ILE B 1 322 ? -9 40.531 9.453 1 92.56 322 ILE B CA 1
ATOM 6841 C C . ILE B 1 322 ? -9.609 41.844 9.969 1 92.56 322 ILE B C 1
ATOM 6843 O O . ILE B 1 322 ? -10.391 41.844 10.922 1 92.56 322 ILE B O 1
ATOM 6847 N N . ASN B 1 323 ? -9.305 42.938 9.336 1 92.81 323 ASN B N 1
ATOM 6848 C CA . ASN B 1 323 ? -9.773 44.219 9.844 1 92.81 323 ASN B CA 1
ATOM 6849 C C . ASN B 1 323 ? -11.141 44.594 9.273 1 92.81 323 ASN B C 1
ATOM 6851 O O . ASN B 1 323 ? -11.773 43.781 8.586 1 92.81 323 ASN B O 1
ATOM 6855 N N . ASP B 1 324 ? -11.641 45.75 9.562 1 88.75 324 ASP B N 1
ATOM 6856 C CA . ASP B 1 324 ? -13.008 46.125 9.242 1 88.75 324 ASP B CA 1
ATOM 6857 C C . ASP B 1 324 ? -13.18 46.344 7.738 1 88.75 324 ASP B C 1
ATOM 6859 O O . ASP B 1 324 ? -14.305 46.312 7.227 1 88.75 324 ASP B O 1
ATOM 6863 N N . GLU B 1 325 ? -12.062 46.531 7.094 1 91.81 325 GLU B N 1
ATOM 6864 C CA . GLU B 1 325 ? -12.102 46.719 5.645 1 91.81 325 GLU B CA 1
ATOM 6865 C C . GLU B 1 325 ? -12.062 45.375 4.926 1 91.81 325 GLU B C 1
ATOM 6867 O O . GLU B 1 325 ? -12.07 45.312 3.693 1 91.81 325 GLU B O 1
ATOM 6872 N N . GLY B 1 326 ? -11.969 44.281 5.707 1 90.75 326 GLY B N 1
ATOM 6873 C CA . GLY B 1 326 ? -11.938 42.938 5.129 1 90.75 326 GLY B CA 1
ATOM 6874 C C . GLY B 1 326 ? -10.547 42.5 4.684 1 90.75 326 GLY B C 1
ATOM 6875 O O . GLY B 1 326 ? -10.406 41.531 3.926 1 90.75 326 GLY B O 1
ATOM 6876 N N . LEU B 1 327 ? -9.547 43.25 5.102 1 96.06 327 LEU B N 1
ATOM 6877 C CA . LEU B 1 327 ? -8.18 42.906 4.727 1 96.06 327 LEU B CA 1
ATOM 6878 C C . LEU B 1 327 ? -7.535 42 5.773 1 96.06 327 LEU B C 1
ATOM 6880 O O . LEU B 1 327 ? -7.754 42.188 6.973 1 96.06 327 LEU B O 1
ATOM 6884 N N . VAL B 1 328 ? -6.789 41.062 5.301 1 97.38 328 VAL B N 1
ATOM 6885 C CA . VAL B 1 328 ? -6.02 40.188 6.18 1 97.38 328 VAL B CA 1
ATOM 6886 C C . VAL B 1 328 ? -4.73 40.906 6.602 1 97.38 328 VAL B C 1
ATOM 6888 O O . VAL B 1 328 ? -3.979 41.375 5.754 1 97.38 328 VAL B O 1
ATOM 6891 N N . GLN B 1 329 ? -4.57 41 7.836 1 97.25 329 GLN B N 1
ATOM 6892 C CA . GLN B 1 329 ? -3.377 41.656 8.352 1 97.25 329 GLN B CA 1
ATOM 6893 C C . GLN B 1 329 ? -2.414 40.656 8.969 1 97.25 329 GLN B C 1
ATOM 6895 O O . GLN B 1 329 ? -2.834 39.719 9.688 1 97.25 329 GLN B O 1
ATOM 6900 N N . VAL B 1 330 ? -1.088 40.75 8.672 1 97 330 VAL B N 1
ATOM 6901 C CA . VAL B 1 330 ? -0.016 39.938 9.242 1 97 330 VAL B CA 1
ATOM 6902 C C . VAL B 1 330 ? 1.178 40.844 9.586 1 97 330 VAL B C 1
ATOM 6904 O O . VAL B 1 330 ? 1.324 41.938 9.023 1 97 330 VAL B O 1
ATOM 6907 N N . TRP B 1 331 ? 1.906 40.406 10.578 1 95.81 331 TRP B N 1
ATOM 6908 C CA . TRP B 1 331 ? 3.146 41.125 10.852 1 95.81 331 TRP B CA 1
ATOM 6909 C C . TRP B 1 331 ? 4.223 40.75 9.836 1 95.81 331 TRP B C 1
ATOM 6911 O O . TRP B 1 331 ? 4.371 39.594 9.469 1 95.81 331 TRP B O 1
ATOM 6921 N N . LEU B 1 332 ? 4.996 41.719 9.445 1 96.5 332 LEU B N 1
ATOM 6922 C CA . LEU B 1 332 ? 6.039 41.531 8.445 1 96.5 332 LEU B CA 1
ATOM 6923 C C . LEU B 1 332 ? 7.004 40.438 8.852 1 96.5 332 LEU B C 1
ATOM 6925 O O . LEU B 1 332 ? 7.402 39.594 8.023 1 96.5 332 LEU B O 1
ATOM 6929 N N . GLY B 1 333 ? 7.352 40.375 10.062 1 94.56 333 GLY B N 1
ATOM 6930 C CA . GLY B 1 333 ? 8.273 39.375 10.562 1 94.56 333 GLY B CA 1
ATOM 6931 C C . GLY B 1 333 ? 7.719 37.969 10.469 1 94.56 333 GLY B C 1
ATOM 6932 O O . GLY B 1 333 ? 8.477 37 10.297 1 94.56 333 GLY B O 1
ATOM 6933 N N . ASP B 1 334 ? 6.402 37.812 10.648 1 94.88 334 ASP B N 1
ATOM 6934 C CA . ASP B 1 334 ? 5.773 36.5 10.555 1 94.88 334 ASP B CA 1
ATOM 6935 C C . ASP B 1 334 ? 5.863 35.938 9.133 1 94.88 334 ASP B C 1
ATOM 6937 O O . ASP B 1 334 ? 6 34.719 8.938 1 94.88 334 ASP B O 1
ATOM 6941 N N . LEU B 1 335 ? 5.809 36.812 8.211 1 95.62 335 LEU B N 1
ATOM 6942 C CA . LEU B 1 335 ? 5.922 36.406 6.812 1 95.62 335 LEU B CA 1
ATOM 6943 C C . LEU B 1 335 ? 7.289 35.781 6.539 1 95.62 335 LEU B C 1
ATOM 6945 O O . LEU B 1 335 ? 7.406 34.875 5.711 1 95.62 335 LEU B O 1
ATOM 6949 N N . GLY B 1 336 ? 8.242 36.281 7.188 1 93.75 336 GLY B N 1
ATOM 6950 C CA . GLY B 1 336 ? 9.594 35.781 7.004 1 93.75 336 GLY B CA 1
ATOM 6951 C C . GLY B 1 336 ? 9.75 34.344 7.387 1 93.75 336 GLY B C 1
ATOM 6952 O O . GLY B 1 336 ? 10.648 33.656 6.891 1 93.75 336 GLY B O 1
ATOM 6953 N N . SER B 1 337 ? 8.852 33.812 8.195 1 91.75 337 SER B N 1
ATOM 6954 C CA . SER B 1 337 ? 8.953 32.469 8.695 1 91.75 337 SER B CA 1
ATOM 6955 C C . SER B 1 337 ? 8.273 31.469 7.75 1 91.75 337 SER B C 1
ATOM 6957 O O . SER B 1 337 ? 8.422 30.266 7.895 1 91.75 337 SER B O 1
ATOM 6959 N N . LEU B 1 338 ? 7.562 31.969 6.785 1 94.31 338 LEU B N 1
ATOM 6960 C CA . LEU B 1 338 ? 6.914 31.109 5.801 1 94.31 338 LEU B CA 1
ATOM 6961 C C . LEU B 1 338 ? 7.922 30.594 4.777 1 94.31 338 LEU B C 1
ATOM 6963 O O . LEU B 1 338 ? 8.938 31.25 4.52 1 94.31 338 LEU B O 1
ATOM 6967 N N . PRO B 1 339 ? 7.641 29.422 4.234 1 92.88 339 PRO B N 1
ATOM 6968 C CA . PRO B 1 339 ? 8.461 29 3.098 1 92.88 339 PRO B CA 1
ATOM 6969 C C . PRO B 1 339 ? 8.445 30.016 1.951 1 92.88 339 PRO B C 1
ATOM 6971 O O . PRO B 1 339 ? 7.445 30.703 1.737 1 92.88 339 PRO B O 1
ATOM 6974 N N . GLU B 1 340 ? 9.484 30.078 1.235 1 92.56 340 GLU B N 1
ATOM 6975 C CA . GLU B 1 340 ? 9.688 31.078 0.192 1 92.56 340 GLU B CA 1
ATOM 6976 C C . GLU B 1 340 ? 8.531 31.062 -0.807 1 92.56 340 GLU B C 1
ATOM 6978 O O . GLU B 1 340 ? 8.016 32.125 -1.171 1 92.56 340 GLU B O 1
ATOM 6983 N N . SER B 1 341 ? 8.18 29.922 -1.249 1 91.31 341 SER B N 1
ATOM 6984 C CA . SER B 1 341 ? 7.117 29.828 -2.242 1 91.31 341 SER B CA 1
ATOM 6985 C C . SER B 1 341 ? 5.793 30.328 -1.678 1 91.31 341 SER B C 1
ATOM 6987 O O . SER B 1 341 ? 4.973 30.891 -2.412 1 91.31 341 SER B O 1
ATOM 6989 N N . GLU B 1 342 ? 5.559 30.141 -0.409 1 94.25 342 GLU B N 1
ATOM 6990 C CA . GLU B 1 342 ? 4.348 30.641 0.23 1 94.25 342 GLU B CA 1
ATOM 6991 C C . GLU B 1 342 ? 4.363 32.156 0.316 1 94.25 342 GLU B C 1
ATOM 6993 O O . GLU B 1 342 ? 3.332 32.812 0.129 1 94.25 342 GLU B O 1
ATOM 6998 N N . ARG B 1 343 ? 5.516 32.719 0.588 1 95.31 343 ARG B N 1
ATOM 6999 C CA . ARG B 1 343 ? 5.645 34.156 0.593 1 95.31 343 ARG B CA 1
ATOM 7000 C C . ARG B 1 343 ? 5.305 34.75 -0.774 1 95.31 343 ARG B C 1
ATOM 7002 O O . ARG B 1 343 ? 4.668 35.812 -0.865 1 95.31 343 ARG B O 1
ATOM 7009 N N . GLU B 1 344 ? 5.777 34.062 -1.751 1 94.75 344 GLU B N 1
ATOM 7010 C CA . GLU B 1 344 ? 5.488 34.5 -3.111 1 94.75 344 GLU B CA 1
ATOM 7011 C C . GLU B 1 344 ? 3.988 34.531 -3.381 1 94.75 344 GLU B C 1
ATOM 7013 O O . GLU B 1 344 ? 3.482 35.438 -4.035 1 94.75 344 GLU B O 1
ATOM 7018 N N . TYR B 1 345 ? 3.338 33.562 -2.91 1 95.75 345 TYR B N 1
ATOM 7019 C CA . TYR B 1 345 ? 1.886 33.5 -3.051 1 95.75 345 TYR B CA 1
ATOM 7020 C C . TYR B 1 345 ? 1.238 34.688 -2.328 1 95.75 345 TYR B C 1
ATOM 7022 O O . TYR B 1 345 ? 0.398 35.375 -2.896 1 95.75 345 TYR B O 1
ATOM 7030 N N . TRP B 1 346 ? 1.616 34.938 -1.075 1 97.19 346 TRP B N 1
ATOM 7031 C CA . TRP B 1 346 ? 1.053 36.031 -0.291 1 97.19 346 TRP B CA 1
ATOM 7032 C C . TRP B 1 346 ? 1.339 37.375 -0.949 1 97.19 346 TRP B C 1
ATOM 7034 O O . TRP B 1 346 ? 0.503 38.281 -0.914 1 97.19 346 TRP B O 1
ATOM 7044 N N . LEU B 1 347 ? 2.477 37.438 -1.587 1 96.88 347 LEU B N 1
ATOM 7045 C CA . LEU B 1 347 ? 2.879 38.688 -2.246 1 96.88 347 LEU B CA 1
ATOM 7046 C C . LEU B 1 347 ? 1.874 39.094 -3.322 1 96.88 347 LEU B C 1
ATOM 7048 O O . LEU B 1 347 ? 1.605 40.281 -3.523 1 96.88 347 LEU B O 1
ATOM 7052 N N . THR B 1 348 ? 1.296 38.125 -4.023 1 96.56 348 THR B N 1
ATOM 7053 C CA . THR B 1 348 ? 0.355 38.406 -5.105 1 96.56 348 THR B CA 1
ATOM 7054 C C . THR B 1 348 ? -0.927 39.031 -4.566 1 96.56 348 THR B C 1
ATOM 7056 O O . THR B 1 348 ? -1.703 39.625 -5.32 1 96.56 348 THR B O 1
ATOM 7059 N N . HIS B 1 349 ? -1.148 38.938 -3.303 1 97.56 349 HIS B N 1
ATOM 7060 C CA . HIS B 1 349 ? -2.375 39.438 -2.693 1 97.56 349 HIS B CA 1
ATOM 7061 C C . HIS B 1 349 ? -2.104 40.656 -1.838 1 97.56 349 HIS B C 1
ATOM 7063 O O . HIS B 1 349 ? -3.016 41.188 -1.2 1 97.56 349 HIS B O 1
ATOM 7069 N N . ASN B 1 350 ? -0.875 41.094 -1.779 1 98.12 350 ASN B N 1
ATOM 7070 C CA . ASN B 1 350 ? -0.466 42.25 -0.957 1 98.12 350 ASN B CA 1
ATOM 7071 C C . ASN B 1 350 ? -1.066 43.531 -1.467 1 98.12 350 ASN B C 1
ATOM 7073 O O . ASN B 1 350 ? -1.017 43.812 -2.664 1 98.12 350 ASN B O 1
ATOM 7077 N N . VAL B 1 351 ? -1.693 44.344 -0.554 1 97.44 351 VAL B N 1
ATOM 7078 C CA . VAL B 1 351 ? -2.309 45.594 -0.901 1 97.44 351 VAL B CA 1
ATOM 7079 C C . VAL B 1 351 ? -1.814 46.688 0.049 1 97.44 351 VAL B C 1
ATOM 7081 O O . VAL B 1 351 ? -1.319 46.406 1.139 1 97.44 351 VAL B O 1
ATOM 7084 N N . PRO B 1 352 ? -1.896 47.906 -0.428 1 96 352 PRO B N 1
ATOM 7085 C CA . PRO B 1 352 ? -1.554 49 0.496 1 96 352 PRO B CA 1
ATOM 7086 C C . PRO B 1 352 ? -2.432 49 1.745 1 96 352 PRO B C 1
ATOM 7088 O O . PRO B 1 352 ? -3.586 48.562 1.697 1 96 352 PRO B O 1
ATOM 7091 N N . PRO B 1 353 ? -1.868 49.469 2.834 1 95.38 353 PRO B N 1
ATOM 7092 C CA . PRO B 1 353 ? -2.646 49.5 4.074 1 95.38 353 PRO B CA 1
ATOM 7093 C C . PRO B 1 353 ? -3.918 50.344 3.951 1 95.38 353 PRO B C 1
ATOM 7095 O O . PRO B 1 353 ? -3.912 51.406 3.303 1 95.38 353 PRO B O 1
ATOM 7098 N N . HIS B 1 354 ? -4.965 49.781 4.461 1 92.88 354 HIS B N 1
ATOM 7099 C CA . HIS B 1 354 ? -6.254 50.469 4.566 1 92.88 354 HIS B CA 1
ATOM 7100 C C . HIS B 1 354 ? -7.016 50 5.801 1 92.88 354 HIS B C 1
ATOM 7102 O O . HIS B 1 354 ? -7.113 48.812 6.062 1 92.88 354 HIS B O 1
ATOM 7108 N N . GLY B 1 355 ? -7.562 50.938 6.652 1 91.12 355 GLY B N 1
ATOM 7109 C CA . GLY B 1 355 ? -8.375 50.594 7.809 1 91.12 355 GLY B CA 1
ATOM 7110 C C . GLY B 1 355 ? -7.555 50.375 9.062 1 91.12 355 GLY B C 1
ATOM 7111 O O . GLY B 1 355 ? -8.078 50.469 10.18 1 91.12 355 GLY B O 1
ATOM 7112 N N . GLY B 1 356 ? -6.27 49.969 8.922 1 90.69 356 GLY B N 1
ATOM 7113 C CA . GLY B 1 356 ? -5.387 49.812 10.07 1 90.69 356 GLY B CA 1
ATOM 7114 C C . GLY B 1 356 ? -5.559 48.5 10.789 1 90.69 356 GLY B C 1
ATOM 7115 O O . GLY B 1 356 ? -6.301 47.625 10.328 1 90.69 356 GLY B O 1
ATOM 7116 N N . ILE B 1 357 ? -4.898 48.375 11.945 1 93.44 357 ILE B N 1
ATOM 7117 C CA . ILE B 1 357 ? -4.938 47.156 12.766 1 93.44 357 ILE B CA 1
ATOM 7118 C C . ILE B 1 357 ? -6.129 47.219 13.719 1 93.44 357 ILE B C 1
ATOM 7120 O O . ILE B 1 357 ? -6.504 48.312 14.188 1 93.44 357 ILE B O 1
ATOM 7124 N N . THR B 1 358 ? -6.684 46.125 13.961 1 90.44 358 THR B N 1
ATOM 7125 C CA . THR B 1 358 ? -7.836 46.094 14.859 1 90.44 358 THR B CA 1
ATOM 7126 C C . THR B 1 358 ? -7.398 46.281 16.312 1 90.44 358 THR B C 1
ATOM 7128 O O . THR B 1 358 ? -6.254 45.969 16.656 1 90.44 358 THR B O 1
ATOM 7131 N N . ILE B 1 359 ? -8.289 46.719 17.047 1 86.19 359 ILE B N 1
ATOM 7132 C CA . ILE B 1 359 ? -8.023 46.938 18.469 1 86.19 359 ILE B CA 1
ATOM 7133 C C . ILE B 1 359 ? -7.75 45.594 19.141 1 86.19 359 ILE B C 1
ATOM 7135 O O . ILE B 1 359 ? -6.891 45.5 20.016 1 86.19 359 ILE B O 1
ATOM 7139 N N . THR B 1 360 ? -8.43 44.625 18.75 1 84.75 360 THR B N 1
ATOM 7140 C CA . THR B 1 360 ? -8.242 43.281 19.297 1 84.75 360 THR B CA 1
ATOM 7141 C C . THR B 1 360 ? -6.82 42.812 19.062 1 84.75 360 THR B C 1
ATOM 7143 O O . THR B 1 360 ? -6.203 42.219 19.953 1 84.75 360 THR B O 1
ATOM 7146 N N . ARG B 1 361 ? -6.305 43.062 17.891 1 88.81 361 ARG B N 1
ATOM 7147 C CA . ARG B 1 361 ? -4.953 42.656 17.547 1 88.81 361 ARG B CA 1
ATOM 7148 C C . ARG B 1 361 ? -3.912 43.406 18.375 1 88.81 361 ARG B C 1
ATOM 7150 O O . ARG B 1 361 ? -2.93 42.812 18.828 1 88.81 361 ARG B O 1
ATOM 7157 N N . VAL B 1 362 ? -4.18 44.656 18.547 1 86.69 362 VAL B N 1
ATOM 7158 C CA . VAL B 1 362 ? -3.268 45.5 19.312 1 86.69 362 VAL B CA 1
ATOM 7159 C C . VAL B 1 362 ? -3.215 45.031 20.75 1 86.69 362 VAL B C 1
ATOM 7161 O O . VAL B 1 362 ? -2.131 44.875 21.312 1 86.69 362 VAL B O 1
ATOM 7164 N N . LEU B 1 363 ? -4.355 44.781 21.266 1 85 363 LEU B N 1
ATOM 7165 C CA . LEU B 1 363 ? -4.434 44.375 22.672 1 85 363 LEU B CA 1
ATOM 7166 C C . LEU B 1 363 ? -3.84 42.969 22.859 1 85 363 LEU B C 1
ATOM 7168 O O . LEU B 1 363 ? -3.109 42.719 23.812 1 85 363 LEU B O 1
ATOM 7172 N N . ARG B 1 364 ? -4.102 42.125 22 1 82.5 364 ARG B N 1
ATOM 7173 C CA . ARG B 1 364 ? -3.621 40.75 22.062 1 82.5 364 ARG B CA 1
ATOM 7174 C C . ARG B 1 364 ? -2.109 40.688 21.875 1 82.5 364 ARG B C 1
ATOM 7176 O O . ARG B 1 364 ? -1.397 40.094 22.688 1 82.5 364 ARG B O 1
ATOM 7183 N N . ASP B 1 365 ? -1.57 41.344 20.844 1 82.56 365 ASP B N 1
ATOM 7184 C CA . ASP B 1 365 ? -0.179 41.125 20.438 1 82.56 365 ASP B CA 1
ATOM 7185 C C . ASP B 1 365 ? 0.737 42.156 21.141 1 82.56 365 ASP B C 1
ATOM 7187 O O . ASP B 1 365 ? 1.889 41.844 21.438 1 82.56 365 ASP B O 1
ATOM 7191 N N . LEU B 1 366 ? 0.162 43.344 21.344 1 81.88 366 LEU B N 1
ATOM 7192 C CA . LEU B 1 366 ? 1.046 44.375 21.828 1 81.88 366 LEU B CA 1
ATOM 7193 C C . LEU B 1 366 ? 0.868 44.594 23.328 1 81.88 366 LEU B C 1
ATOM 7195 O O . LEU B 1 366 ? 1.832 44.906 24.031 1 81.88 366 LEU B O 1
ATOM 7199 N N . ALA B 1 367 ? -0.404 44.281 23.781 1 82.31 367 ALA B N 1
ATOM 7200 C CA . ALA B 1 367 ? -0.649 44.531 25.203 1 82.31 367 ALA B CA 1
ATOM 7201 C C . ALA B 1 367 ? -0.666 43.219 25.984 1 82.31 367 ALA B C 1
ATOM 7203 O O . ALA B 1 367 ? -0.654 43.219 27.219 1 82.31 367 ALA B O 1
ATOM 7204 N N . GLY B 1 368 ? -0.684 42.094 25.359 1 78.94 368 GLY B N 1
ATOM 7205 C CA . GLY B 1 368 ? -0.705 40.781 26 1 78.94 368 GLY B CA 1
ATOM 7206 C C . GLY B 1 368 ? -1.975 40.531 26.781 1 78.94 368 GLY B C 1
ATOM 7207 O O . GLY B 1 368 ? -1.946 39.844 27.812 1 78.94 368 GLY B O 1
ATOM 7208 N N . ARG B 1 369 ? -3.037 41.25 26.344 1 77.19 369 ARG B N 1
ATOM 7209 C CA . ARG B 1 369 ? -4.305 41.125 27.047 1 77.19 369 ARG B CA 1
ATOM 7210 C C . ARG B 1 369 ? -5.266 40.219 26.281 1 77.19 369 ARG B C 1
ATOM 7212 O O . ARG B 1 369 ? -5.309 40.25 25.062 1 77.19 369 ARG B O 1
ATOM 7219 N N . TRP B 1 370 ? -5.793 39.406 27.125 1 75.44 370 TRP B N 1
ATOM 7220 C CA . TRP B 1 370 ? -6.816 38.562 26.531 1 75.44 370 TRP B CA 1
ATOM 7221 C C . TRP B 1 370 ? -8.141 39.312 26.406 1 75.44 370 TRP B C 1
ATOM 7223 O O . TRP B 1 370 ? -8.633 39.875 27.375 1 75.44 370 TRP B O 1
ATOM 7233 N N . VAL B 1 371 ? -8.445 39.656 25.156 1 75.94 371 VAL B N 1
ATOM 7234 C CA . VAL B 1 371 ? -9.734 40.312 24.938 1 75.94 371 VAL B CA 1
ATOM 7235 C C . VAL B 1 371 ? -10.672 39.344 24.203 1 75.94 371 VAL B C 1
ATOM 7237 O O . VAL B 1 371 ? -10.242 38.562 23.359 1 75.94 371 VAL B O 1
ATOM 7240 N N . GLU B 1 372 ? -11.828 39.375 24.703 1 77 372 GLU B N 1
ATOM 7241 C CA . GLU B 1 372 ? -12.836 38.562 24.031 1 77 372 GLU B CA 1
ATOM 7242 C C . GLU B 1 372 ? -13.172 39.125 22.656 1 77 372 GLU B C 1
ATOM 7244 O O . GLU B 1 372 ? -13.406 40.344 22.516 1 77 372 GLU B O 1
ATOM 7249 N N . ASP B 1 373 ? -12.953 38.469 21.594 1 82.31 373 ASP B N 1
ATOM 7250 C CA . ASP B 1 373 ? -13.352 38.812 20.234 1 82.31 373 ASP B CA 1
ATOM 7251 C C . ASP B 1 373 ? -14.805 38.469 19.969 1 82.31 373 ASP B C 1
ATOM 7253 O O . ASP B 1 373 ? -15.156 37.281 19.906 1 82.31 373 ASP B O 1
ATOM 7257 N N . GLU B 1 374 ? -15.648 39.438 19.766 1 80.88 374 GLU B N 1
ATOM 7258 C CA . GLU B 1 374 ? -17.078 39.219 19.641 1 80.88 374 GLU B CA 1
ATOM 7259 C C . GLU B 1 374 ? -17.469 38.875 18.203 1 80.88 374 GLU B C 1
ATOM 7261 O O . GLU B 1 374 ? -18.609 38.5 17.922 1 80.88 374 GLU B O 1
ATOM 7266 N N . ARG B 1 375 ? -16.672 39 17.344 1 86.19 375 ARG B N 1
ATOM 7267 C CA . ARG B 1 375 ? -16.938 38.688 15.953 1 86.19 375 ARG B CA 1
ATOM 7268 C C . ARG B 1 375 ? -17.188 37.188 15.758 1 86.19 375 ARG B C 1
ATOM 7270 O O . ARG B 1 375 ? -16.641 36.375 16.5 1 86.19 375 ARG B O 1
ATOM 7277 N N . PRO B 1 376 ? -17.969 36.875 14.797 1 89.31 376 PRO B N 1
ATOM 7278 C CA . PRO B 1 376 ? -18.266 35.469 14.531 1 89.31 376 PRO B CA 1
ATOM 7279 C C . PRO B 1 376 ? -17 34.625 14.359 1 89.31 376 PRO B C 1
ATOM 7281 O O . PRO B 1 376 ? -16.047 35.062 13.734 1 89.31 376 PRO B O 1
ATOM 7284 N N . ASP B 1 377 ? -17.016 33.469 14.992 1 92 377 ASP B N 1
ATOM 7285 C CA . ASP B 1 377 ? -15.844 32.594 15.016 1 92 377 ASP B CA 1
ATOM 7286 C C . ASP B 1 377 ? -16.25 31.125 14.984 1 92 377 ASP B C 1
ATOM 7288 O O . ASP B 1 377 ? -16.797 30.609 15.953 1 92 377 ASP B O 1
ATOM 7292 N N . PRO B 1 378 ? -15.891 30.547 13.852 1 94.62 378 PRO B N 1
ATOM 7293 C CA . PRO B 1 378 ? -16.219 29.125 13.773 1 94.62 378 PRO B CA 1
ATOM 7294 C C . PRO B 1 378 ? -15.625 28.312 14.922 1 94.62 378 PRO B C 1
ATOM 7296 O O . PRO B 1 378 ? -16.188 27.281 15.312 1 94.62 378 PRO B O 1
ATOM 7299 N N . ASP B 1 379 ? -14.523 28.719 15.477 1 92.69 379 ASP B N 1
ATOM 7300 C CA . ASP B 1 379 ? -13.945 28.016 16.625 1 92.69 379 ASP B CA 1
ATOM 7301 C C . ASP B 1 379 ? -14.875 28.094 17.828 1 92.69 379 ASP B C 1
ATOM 7303 O O . ASP B 1 379 ? -14.984 27.141 18.594 1 92.69 379 ASP B O 1
ATOM 7307 N N . ARG B 1 380 ? -15.406 29.266 18.016 1 93.5 380 ARG B N 1
ATOM 7308 C CA . ARG B 1 380 ? -16.391 29.422 19.094 1 93.5 380 ARG B CA 1
ATOM 7309 C C . ARG B 1 380 ? -17.594 28.516 18.875 1 93.5 380 ARG B C 1
ATOM 7311 O O . ARG B 1 380 ? -18.156 27.984 19.828 1 93.5 380 ARG B O 1
ATOM 7318 N N . LEU B 1 381 ? -17.953 28.469 17.672 1 96.25 381 LEU B N 1
ATOM 7319 C CA . LEU B 1 381 ? -19.047 27.578 17.328 1 96.25 381 LEU B CA 1
ATOM 7320 C C . LEU B 1 381 ? -18.719 26.125 17.672 1 96.25 381 LEU B C 1
ATOM 7322 O O . LEU B 1 381 ? -19.547 25.422 18.25 1 96.25 381 LEU B O 1
ATOM 7326 N N . ARG B 1 382 ? -17.578 25.641 17.344 1 95.69 382 ARG B N 1
ATOM 7327 C CA . ARG B 1 382 ? -17.156 24.266 17.641 1 95.69 382 ARG B CA 1
ATOM 7328 C C . ARG B 1 382 ? -17.078 24.031 19.141 1 95.69 382 ARG B C 1
ATOM 7330 O O . ARG B 1 382 ? -17.438 22.953 19.625 1 95.69 382 ARG B O 1
ATOM 7337 N N . ARG B 1 383 ? -16.672 25 19.859 1 94.25 383 ARG B N 1
ATOM 7338 C CA . ARG B 1 383 ? -16.641 24.891 21.312 1 94.25 383 ARG B CA 1
ATOM 7339 C C . ARG B 1 383 ? -18.047 24.797 21.875 1 94.25 383 ARG B C 1
ATOM 7341 O O . ARG B 1 383 ? -18.312 24.016 22.797 1 94.25 383 ARG B O 1
ATOM 7348 N N . ALA B 1 384 ? -18.859 25.656 21.328 1 96.31 384 ALA B N 1
ATOM 7349 C CA . ALA B 1 384 ? -20.266 25.625 21.766 1 96.31 384 ALA B CA 1
ATOM 7350 C C . ALA B 1 384 ? -20.859 24.234 21.531 1 96.31 384 ALA B C 1
ATOM 7352 O O . ALA B 1 384 ? -21.609 23.719 22.375 1 96.31 384 ALA B O 1
ATOM 7353 N N . ARG B 1 385 ? -20.578 23.672 20.422 1 96.94 385 ARG B N 1
ATOM 7354 C CA . ARG B 1 385 ? -21.047 22.328 20.125 1 96.94 385 ARG B CA 1
ATOM 7355 C C . ARG B 1 385 ? -20.484 21.312 21.125 1 96.94 385 ARG B C 1
ATOM 7357 O O . ARG B 1 385 ? -21.203 20.438 21.594 1 96.94 385 ARG B O 1
ATOM 7364 N N . ALA B 1 386 ? -19.25 21.422 21.438 1 94.69 386 ALA B N 1
ATOM 7365 C CA . ALA B 1 386 ? -18.594 20.516 22.375 1 94.69 386 ALA B CA 1
ATOM 7366 C C . ALA B 1 386 ? -19.203 20.625 23.766 1 94.69 386 ALA B C 1
ATOM 7368 O O . ALA B 1 386 ? -19.422 19.625 24.438 1 94.69 386 ALA B O 1
ATOM 7369 N N . ASP B 1 387 ? -19.453 21.891 24.125 1 96.06 387 ASP B N 1
ATOM 7370 C CA . ASP B 1 387 ? -20.078 22.141 25.422 1 96.06 387 ASP B CA 1
ATOM 7371 C C . ASP B 1 387 ? -21.484 21.531 25.484 1 96.06 387 ASP B C 1
ATOM 7373 O O . ASP B 1 387 ? -21.891 21 26.531 1 96.06 387 ASP B O 1
ATOM 7377 N N . LEU B 1 388 ? -22.141 21.734 24.453 1 97.12 388 LEU B N 1
ATOM 7378 C CA . LEU B 1 388 ? -23.5 21.188 24.406 1 97.12 388 LEU B CA 1
ATOM 7379 C C . LEU B 1 388 ? -23.469 19.656 24.516 1 97.12 388 LEU B C 1
ATOM 7381 O O . LEU B 1 388 ? -24.328 19.078 25.188 1 97.12 388 LEU B O 1
ATOM 7385 N N . ILE B 1 389 ? -22.547 19.016 23.859 1 95.31 389 ILE B N 1
ATOM 7386 C CA . ILE B 1 389 ? -22.406 17.562 23.906 1 95.31 389 ILE B CA 1
ATOM 7387 C C . ILE B 1 389 ? -22.203 17.125 25.359 1 95.31 389 ILE B C 1
ATOM 7389 O O . ILE B 1 389 ? -22.844 16.188 25.828 1 95.31 389 ILE B O 1
ATOM 7393 N N . VAL B 1 390 ? -21.359 17.781 26.047 1 93.06 390 VAL B N 1
ATOM 7394 C CA . VAL B 1 390 ? -21.047 17.438 27.438 1 93.06 390 VAL B CA 1
ATOM 7395 C C . VAL B 1 390 ? -22.281 17.672 28.297 1 93.06 390 VAL B C 1
ATOM 7397 O O . VAL B 1 390 ? -22.656 16.812 29.109 1 93.06 390 VAL B O 1
ATOM 7400 N N . ALA B 1 391 ? -22.922 18.844 28.172 1 95.88 391 ALA B N 1
ATOM 7401 C CA . ALA B 1 391 ? -24.078 19.188 28.984 1 95.88 391 ALA B CA 1
ATOM 7402 C C . ALA B 1 391 ? -25.219 18.203 28.75 1 95.88 391 ALA B C 1
ATOM 7404 O O . ALA B 1 391 ? -25.922 17.812 29.688 1 95.88 391 ALA B O 1
ATOM 7405 N N . PHE B 1 392 ? -25.438 17.891 27.531 1 96.38 392 PHE B N 1
ATOM 7406 C CA . PHE B 1 392 ? -26.5 16.953 27.172 1 96.38 392 PHE B CA 1
ATOM 7407 C C . PHE B 1 392 ? -26.219 15.57 27.75 1 96.38 392 PHE B C 1
ATOM 7409 O O . PHE B 1 392 ? -27.125 14.922 28.297 1 96.38 392 PHE B O 1
ATOM 7416 N N . LYS B 1 393 ? -25 15.102 27.641 1 95 393 LYS B N 1
ATOM 7417 C CA . LYS B 1 393 ? -24.609 13.805 28.188 1 95 393 LYS B CA 1
ATOM 7418 C C . LYS B 1 393 ? -24.781 13.781 29.703 1 95 393 LYS B C 1
ATOM 7420 O O . LYS B 1 393 ? -25.219 12.773 30.266 1 95 393 LYS B O 1
ATOM 7425 N N . ASP B 1 394 ? -24.406 14.836 30.328 1 93.25 394 ASP B N 1
ATOM 7426 C CA . ASP B 1 394 ? -24.547 14.938 31.781 1 93.25 394 ASP B CA 1
ATOM 7427 C C . ASP B 1 394 ? -26.016 14.844 32.188 1 93.25 394 ASP B C 1
ATOM 7429 O O . ASP B 1 394 ? -26.344 14.242 33.219 1 93.25 394 ASP B O 1
ATOM 7433 N N . LEU B 1 395 ? -26.891 15.477 31.438 1 94.81 395 LEU B N 1
ATOM 7434 C CA . LEU B 1 395 ? -28.312 15.57 31.781 1 94.81 395 LEU B CA 1
ATOM 7435 C C . LEU B 1 395 ? -29.031 14.273 31.438 1 94.81 395 LEU B C 1
ATOM 7437 O O . LEU B 1 395 ? -29.875 13.805 32.219 1 94.81 395 LEU B O 1
ATOM 7441 N N . PHE B 1 396 ? -28.734 13.672 30.312 1 94.69 396 PHE B N 1
ATOM 7442 C CA . PHE B 1 396 ? -29.578 12.586 29.828 1 94.69 396 PHE B CA 1
ATOM 7443 C C . PHE B 1 396 ? -28.797 11.273 29.812 1 94.69 396 PHE B C 1
ATOM 7445 O O . PHE B 1 396 ? -29.375 10.203 29.609 1 94.69 396 PHE B O 1
ATOM 7452 N N . GLY B 1 397 ? -27.469 11.305 29.859 1 92.56 397 GLY B N 1
ATOM 7453 C CA . GLY B 1 397 ? -26.641 10.102 29.875 1 92.56 397 GLY B CA 1
ATOM 7454 C C . GLY B 1 397 ? -26.328 9.57 28.5 1 92.56 397 GLY B C 1
ATOM 7455 O O . GLY B 1 397 ? -25.719 8.5 28.359 1 92.56 397 GLY B O 1
ATOM 7456 N N . ASP B 1 398 ? -26.828 10.289 27.5 1 93.38 398 ASP B N 1
ATOM 7457 C CA . ASP B 1 398 ? -26.594 9.867 26.125 1 93.38 398 ASP B CA 1
ATOM 7458 C C . ASP B 1 398 ? -25.984 11 25.312 1 93.38 398 ASP B C 1
ATOM 7460 O O . ASP B 1 398 ? -25.953 12.148 25.75 1 93.38 398 ASP B O 1
ATOM 7464 N N . THR B 1 399 ? -25.484 10.57 24.125 1 94.06 399 THR B N 1
ATOM 7465 C CA . THR B 1 399 ? -24.828 11.555 23.266 1 94.06 399 THR B CA 1
ATOM 7466 C C . THR B 1 399 ? -25.828 12.172 22.281 1 94.06 399 THR B C 1
ATOM 7468 O O . THR B 1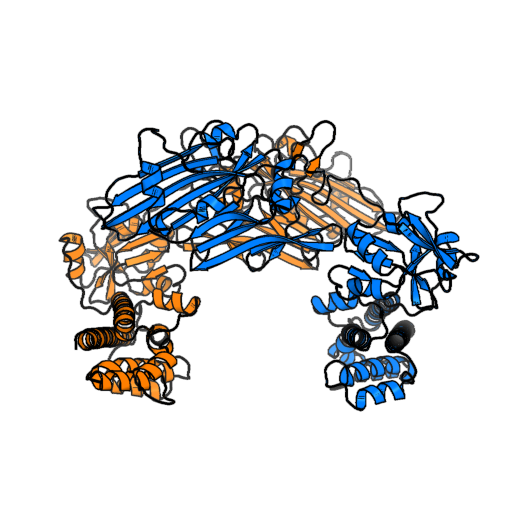 399 ? -26.594 11.453 21.641 1 94.06 399 THR B O 1
ATOM 7471 N N . LEU B 1 400 ? -25.766 13.5 22.172 1 95.69 400 LEU B N 1
ATOM 7472 C CA . LEU B 1 400 ? -26.688 14.258 21.344 1 95.69 400 LEU B CA 1
ATOM 7473 C C . LEU B 1 400 ? -26.438 14.008 19.859 1 95.69 400 LEU B C 1
ATOM 7475 O O . LEU B 1 400 ? -27.359 14.039 19.047 1 95.69 400 LEU B O 1
ATOM 7479 N N . TYR B 1 401 ? -25.125 13.836 19.5 1 95.94 401 TYR B N 1
ATOM 7480 C CA . TYR B 1 401 ? -24.75 13.773 18.094 1 95.94 401 TYR B CA 1
ATOM 7481 C C . TYR B 1 401 ? -24.219 12.391 17.734 1 95.94 401 TYR B C 1
ATOM 7483 O O . TYR B 1 401 ? -23.516 11.758 18.531 1 95.94 401 TYR B O 1
ATOM 7491 N N . ARG B 1 402 ? -24.516 11.914 16.562 1 93.44 402 ARG B N 1
ATOM 7492 C CA . ARG B 1 402 ? -23.859 10.742 15.984 1 93.44 402 ARG B CA 1
ATOM 7493 C C . ARG B 1 402 ? -22.484 11.109 15.445 1 93.44 402 ARG B C 1
ATOM 7495 O O . ARG B 1 402 ? -22.234 12.25 15.062 1 93.44 402 ARG B O 1
ATOM 7502 N N . PRO B 1 403 ? -21.578 10.148 15.391 1 88.25 403 PRO B N 1
ATOM 7503 C CA . PRO B 1 403 ? -20.266 10.43 14.812 1 88.25 403 PRO B CA 1
ATOM 7504 C C . PRO B 1 403 ? -20.328 10.797 13.328 1 88.25 403 PRO B C 1
ATOM 7506 O O . PRO B 1 403 ? -21.078 10.172 12.57 1 88.25 403 PRO B O 1
ATOM 7509 N N . LEU B 1 404 ? -19.547 11.82 12.961 1 89.06 404 LEU B N 1
ATOM 7510 C CA . LEU B 1 404 ? -19.453 12.211 11.562 1 89.06 404 LEU B CA 1
ATOM 7511 C C . LEU B 1 404 ? -18.531 11.266 10.789 1 89.06 404 LEU B C 1
ATOM 7513 O O . LEU B 1 404 ? -17.609 10.68 11.359 1 89.06 404 LEU B O 1
ATOM 7517 N N . GLY B 1 405 ? -18.875 11.102 9.516 1 82.06 405 GLY B N 1
ATOM 7518 C CA . GLY B 1 405 ? -17.906 10.438 8.664 1 82.06 405 GLY B CA 1
ATOM 7519 C C . GLY B 1 405 ? -16.562 11.141 8.617 1 82.06 405 GLY B C 1
ATOM 7520 O O . GLY B 1 405 ? -16.469 12.336 8.898 1 82.06 405 GLY B O 1
ATOM 7521 N N . ALA B 1 406 ? -15.578 10.438 8.188 1 77.5 406 ALA B N 1
ATOM 7522 C CA . ALA B 1 406 ? -14.211 10.953 8.234 1 77.5 406 ALA B CA 1
ATOM 7523 C C . ALA B 1 406 ? -14.094 12.25 7.438 1 77.5 406 ALA B C 1
ATOM 7525 O O . ALA B 1 406 ? -13.523 13.234 7.922 1 77.5 406 ALA B O 1
ATOM 7526 N N . SER B 1 407 ? -14.609 12.242 6.27 1 81.81 407 SER B N 1
ATOM 7527 C CA . SER B 1 407 ? -14.523 13.422 5.422 1 81.81 407 SER B CA 1
ATOM 7528 C C . SER B 1 407 ? -15.312 14.586 6.012 1 81.81 407 SER B C 1
ATOM 7530 O O . SER B 1 407 ? -14.812 15.719 6.07 1 81.81 407 SER B O 1
ATOM 7532 N N . ASP B 1 408 ? -16.484 14.328 6.5 1 88.88 408 ASP B N 1
ATOM 7533 C CA . ASP B 1 408 ? -17.344 15.359 7.09 1 88.88 408 ASP B CA 1
ATOM 7534 C C . ASP B 1 408 ? -16.719 15.906 8.375 1 88.88 408 ASP B C 1
ATOM 7536 O O . ASP B 1 408 ? -16.828 17.094 8.664 1 88.88 408 ASP B O 1
ATOM 7540 N N . ALA B 1 409 ? -16.141 15.023 9.062 1 88.19 409 ALA B N 1
ATOM 7541 C CA . ALA B 1 409 ? -15.484 15.422 10.305 1 88.19 409 ALA B CA 1
ATOM 7542 C C . ALA B 1 409 ? -14.336 16.391 10.031 1 88.19 409 ALA B C 1
ATOM 7544 O O . ALA B 1 409 ? -14.18 17.391 10.742 1 88.19 409 ALA B O 1
ATOM 7545 N N . THR B 1 410 ? -13.633 16.109 9.008 1 85.31 410 THR B N 1
ATOM 7546 C CA . THR B 1 410 ? -12.516 16.969 8.625 1 85.31 410 THR B CA 1
ATOM 7547 C C . THR B 1 410 ? -13.016 18.328 8.172 1 85.31 410 THR B C 1
ATOM 7549 O O . THR B 1 410 ? -12.469 19.359 8.57 1 85.31 410 THR B O 1
ATOM 7552 N N . ASP B 1 411 ? -14.062 18.312 7.402 1 90.19 411 ASP B N 1
ATOM 7553 C CA . ASP B 1 411 ? -14.625 19.562 6.895 1 90.19 411 ASP B CA 1
ATOM 7554 C C . ASP B 1 411 ? -15.172 20.406 8.031 1 90.19 411 ASP B C 1
ATOM 7556 O O . ASP B 1 411 ? -14.961 21.625 8.07 1 90.19 411 ASP B O 1
ATOM 7560 N N . PHE B 1 412 ? -15.797 19.781 8.898 1 93.88 412 PHE B N 1
ATOM 7561 C CA . PHE B 1 412 ? -16.391 20.516 10.008 1 93.88 412 PHE B CA 1
ATOM 7562 C C . PHE B 1 412 ? -15.32 21.062 10.945 1 93.88 412 PHE B C 1
ATOM 7564 O O . PHE B 1 412 ? -15.422 22.188 11.43 1 93.88 412 PHE B O 1
ATOM 7571 N N . ALA B 1 413 ? -14.352 20.234 11.156 1 90.62 413 ALA B N 1
ATOM 7572 C CA . ALA B 1 413 ? -13.258 20.656 12.031 1 90.62 413 ALA B CA 1
ATOM 7573 C C . ALA B 1 413 ? -12.508 21.844 11.445 1 90.62 413 ALA B C 1
ATOM 7575 O O . ALA B 1 413 ? -11.977 22.672 12.188 1 90.62 413 ALA B O 1
ATOM 7576 N N . ALA B 1 414 ? -12.547 21.906 10.125 1 91.12 414 ALA B N 1
ATOM 7577 C CA . ALA B 1 414 ? -11.789 22.969 9.453 1 91.12 414 ALA B CA 1
ATOM 7578 C C . ALA B 1 414 ? -12.703 24.062 8.93 1 91.12 414 ALA B C 1
ATOM 7580 O O . ALA B 1 414 ? -12.281 24.906 8.148 1 91.12 414 ALA B O 1
ATOM 7581 N N . LEU B 1 415 ? -13.922 24.078 9.312 1 93.69 415 LEU B N 1
ATOM 7582 C CA . LEU B 1 415 ? -14.875 25.078 8.836 1 93.69 415 LEU B CA 1
ATOM 7583 C C . LEU B 1 415 ? -14.359 26.5 9.109 1 93.69 415 LEU B C 1
ATOM 7585 O O . LEU B 1 415 ? -13.953 26.812 10.234 1 93.69 415 LEU B O 1
ATOM 7589 N N . ALA B 1 416 ? -14.289 27.266 8.062 1 94 416 ALA B N 1
ATOM 7590 C CA . ALA B 1 416 ? -13.82 28.656 8.133 1 94 416 ALA B CA 1
ATOM 7591 C C . ALA B 1 416 ? -14.852 29.609 7.543 1 94 416 ALA B C 1
ATOM 7593 O O . ALA B 1 416 ? -15.781 29.188 6.855 1 94 416 ALA B O 1
ATOM 7594 N N . LEU B 1 417 ? -14.719 30.844 7.926 1 94.75 417 LEU B N 1
ATOM 7595 C CA . LEU B 1 417 ? -15.547 31.875 7.305 1 94.75 417 LEU B CA 1
ATOM 7596 C C . LEU B 1 417 ? -15.172 32.062 5.84 1 94.75 417 LEU B C 1
ATOM 7598 O O . LEU B 1 417 ? -14.148 31.531 5.383 1 94.75 417 LEU B O 1
ATOM 7602 N N . CYS B 1 418 ? -16.078 32.781 5.172 1 93 418 CYS B N 1
ATOM 7603 C CA . CYS B 1 418 ? -15.812 33.062 3.762 1 93 418 CYS B CA 1
ATOM 7604 C C . CYS B 1 418 ? -14.633 34 3.596 1 93 418 CYS B C 1
ATOM 7606 O O . CYS B 1 418 ? -14.438 34.906 4.41 1 93 418 CYS B O 1
ATOM 7608 N N . THR B 1 419 ? -13.891 33.781 2.545 1 93.25 419 THR B N 1
ATOM 7609 C CA . THR B 1 419 ? -12.742 34.625 2.238 1 93.25 419 THR B CA 1
ATOM 7610 C C . THR B 1 419 ? -13.078 35.625 1.11 1 93.25 419 THR B C 1
ATOM 7612 O O . THR B 1 419 ? -12.273 36.469 0.777 1 93.25 419 THR B O 1
ATOM 7615 N N . ASN B 1 420 ? -14.211 35.375 0.537 1 90.5 420 ASN B N 1
ATOM 7616 C CA . ASN B 1 420 ? -14.75 36.281 -0.457 1 90.5 420 ASN B CA 1
ATOM 7617 C C . ASN B 1 420 ? -16.281 36.281 -0.465 1 90.5 420 ASN B C 1
ATOM 7619 O O . ASN B 1 420 ? -16.906 35.469 0.212 1 90.5 420 ASN B O 1
ATOM 7623 N N . SER B 1 421 ? -16.844 37.219 -1.185 1 91.06 421 SER B N 1
ATOM 7624 C CA . SER B 1 421 ? -18.297 37.406 -1.13 1 91.06 421 SER B CA 1
ATOM 7625 C C . SER B 1 421 ? -18.984 36.625 -2.23 1 91.06 421 SER B C 1
ATOM 7627 O O . SER B 1 421 ? -19.969 37.094 -2.82 1 91.06 421 SER B O 1
ATOM 7629 N N . THR B 1 422 ? -18.469 35.469 -2.494 1 90.06 422 THR B N 1
ATOM 7630 C CA . THR B 1 422 ? -19.094 34.625 -3.518 1 90.06 422 THR B CA 1
ATOM 7631 C C . THR B 1 422 ? -20.156 33.719 -2.902 1 90.06 422 THR B C 1
ATOM 7633 O O . THR B 1 422 ? -20.031 33.312 -1.756 1 90.06 422 THR B O 1
ATOM 7636 N N . GLU B 1 423 ? -21.141 33.375 -3.686 1 89.56 423 GLU B N 1
ATOM 7637 C CA . GLU B 1 423 ? -22.188 32.469 -3.23 1 89.56 423 GLU B CA 1
ATOM 7638 C C . GLU B 1 423 ? -21.641 31.062 -3.023 1 89.56 423 GLU B C 1
ATOM 7640 O O . GLU B 1 423 ? -22.094 30.328 -2.145 1 89.56 423 GLU B O 1
ATOM 7645 N N . GLY B 1 424 ? -20.719 30.781 -3.832 1 88.06 424 GLY B N 1
ATOM 7646 C CA . GLY B 1 424 ? -20.125 29.453 -3.744 1 88.06 424 GLY B CA 1
ATOM 7647 C C . GLY B 1 424 ? -19.578 29.141 -2.369 1 88.06 424 GLY B C 1
ATOM 7648 O O . GLY B 1 424 ? -19.891 28.094 -1.793 1 88.06 424 GLY B O 1
ATOM 7649 N N . GLN B 1 425 ? -18.797 29.984 -1.816 1 91.56 425 GLN B N 1
ATOM 7650 C CA . GLN B 1 425 ? -18.203 29.766 -0.505 1 91.56 425 GLN B CA 1
ATOM 7651 C C . GLN B 1 425 ? -19.266 29.766 0.591 1 91.56 425 GLN B C 1
ATOM 7653 O O . GLN B 1 425 ? -19.203 28.953 1.52 1 91.56 425 GLN B O 1
ATOM 7658 N N . ARG B 1 426 ? -20.188 30.719 0.45 1 93.06 426 ARG B N 1
ATOM 7659 C CA . ARG B 1 426 ? -21.281 30.766 1.412 1 93.06 426 ARG B CA 1
ATOM 7660 C C . ARG B 1 426 ? -22.031 29.438 1.451 1 93.06 426 ARG B C 1
ATOM 7662 O O . ARG B 1 426 ? -22.25 28.875 2.525 1 93.06 426 ARG B O 1
ATOM 7669 N N . ASN B 1 427 ? -22.344 29.031 0.298 1 91.56 427 ASN B N 1
ATOM 7670 C CA . ASN B 1 427 ? -23.141 27.812 0.202 1 91.56 427 ASN B CA 1
ATOM 7671 C C . ASN B 1 427 ? -22.375 26.594 0.736 1 91.56 427 ASN B C 1
ATOM 7673 O O . ASN B 1 427 ? -22.938 25.75 1.42 1 91.56 427 ASN B O 1
ATOM 7677 N N . GLN B 1 428 ? -21.188 26.5 0.418 1 91.19 428 GLN B N 1
ATOM 7678 C CA . GLN B 1 428 ? -20.359 25.406 0.918 1 91.19 428 GLN B CA 1
ATOM 7679 C C . GLN B 1 428 ? -20.266 25.438 2.441 1 91.19 428 GLN B C 1
ATOM 7681 O O . GLN B 1 428 ? -20.297 24.391 3.094 1 91.19 428 GLN B O 1
ATOM 7686 N N . GLY B 1 429 ? -20.094 26.594 2.943 1 94.38 429 GLY B N 1
ATOM 7687 C CA . GLY B 1 429 ? -20.078 26.75 4.391 1 94.38 429 GLY B CA 1
ATOM 7688 C C . GLY B 1 429 ? -21.359 26.312 5.055 1 94.38 429 GLY B C 1
ATOM 7689 O O . GLY B 1 429 ? -21.344 25.641 6.086 1 94.38 429 GLY B O 1
ATOM 7690 N N . ILE B 1 430 ? -22.422 26.672 4.441 1 94.31 430 ILE B N 1
ATOM 7691 C CA . ILE B 1 430 ? -23.734 26.328 4.969 1 94.31 430 ILE B CA 1
ATOM 7692 C C . ILE B 1 430 ? -23.922 24.812 4.977 1 94.31 430 ILE B C 1
ATOM 7694 O O . ILE B 1 430 ? -24.406 24.234 5.957 1 94.31 430 ILE B O 1
ATOM 7698 N N . ILE B 1 431 ? -23.516 24.219 3.934 1 92.44 431 ILE B N 1
ATOM 7699 C CA . ILE B 1 431 ? -23.625 22.766 3.828 1 92.44 431 ILE B CA 1
ATOM 7700 C C . ILE B 1 431 ? -22.828 22.109 4.949 1 92.44 431 ILE B C 1
ATOM 7702 O O . ILE B 1 431 ? -23.359 21.266 5.68 1 92.44 431 ILE B O 1
ATOM 7706 N N . THR B 1 432 ? -21.562 22.484 5.102 1 94 432 THR B N 1
ATOM 7707 C CA . THR B 1 432 ? -20.688 21.906 6.117 1 94 432 THR B CA 1
ATOM 7708 C C . THR B 1 432 ? -21.25 22.125 7.512 1 94 432 THR B C 1
ATOM 7710 O O . THR B 1 432 ? -21.234 21.219 8.344 1 94 432 THR B O 1
ATOM 7713 N N . LEU B 1 433 ? -21.734 23.297 7.68 1 96.31 433 LEU B N 1
ATOM 7714 C CA . LEU B 1 433 ? -22.312 23.672 8.969 1 96.31 433 LEU B CA 1
ATOM 7715 C C . LEU B 1 433 ? -23.547 22.844 9.273 1 96.31 433 LEU B C 1
ATOM 7717 O O . LEU B 1 433 ? -23.719 22.344 10.391 1 96.31 433 LEU B O 1
ATOM 7721 N N . ALA B 1 434 ? -24.406 22.703 8.375 1 95.62 434 ALA B N 1
ATOM 7722 C CA . ALA B 1 434 ? -25.656 21.953 8.555 1 95.62 434 ALA B CA 1
ATOM 7723 C C . ALA B 1 434 ? -25.359 20.484 8.859 1 95.62 434 ALA B C 1
ATOM 7725 O O . ALA B 1 434 ? -26.031 19.875 9.695 1 95.62 434 ALA B O 1
ATOM 7726 N N . ILE B 1 435 ? -24.422 19.969 8.195 1 94.19 435 ILE B N 1
ATOM 7727 C CA . ILE B 1 435 ? -24.031 18.562 8.391 1 94.19 435 ILE B CA 1
ATOM 7728 C C . ILE B 1 435 ? -23.5 18.375 9.82 1 94.19 435 ILE B C 1
ATOM 7730 O O . ILE B 1 435 ? -23.891 17.438 10.5 1 94.19 435 ILE B O 1
ATOM 7734 N N . GLY B 1 436 ? -22.719 19.266 10.312 1 95.5 436 GLY B N 1
ATOM 7735 C CA . GLY B 1 436 ? -22.062 19.141 11.609 1 95.5 436 GLY B CA 1
ATOM 7736 C C . GLY B 1 436 ? -22.984 19.453 12.773 1 95.5 436 GLY B C 1
ATOM 7737 O O . GLY B 1 436 ? -22.766 18.969 13.883 1 95.5 436 GLY B O 1
ATOM 7738 N N . ILE B 1 437 ? -24.078 20.25 12.508 1 96.69 437 ILE B N 1
ATOM 7739 C CA . ILE B 1 437 ? -24.875 20.766 13.617 1 96.69 437 ILE B CA 1
ATOM 7740 C C . ILE B 1 437 ? -26.25 20.109 13.617 1 96.69 437 ILE B C 1
ATOM 7742 O O . ILE B 1 437 ? -26.75 19.703 14.664 1 96.69 437 ILE B O 1
ATOM 7746 N N . VAL B 1 438 ? -26.859 19.984 12.477 1 95.81 438 VAL B N 1
ATOM 7747 C CA . VAL B 1 438 ? -28.25 19.547 12.43 1 95.81 438 VAL B CA 1
ATOM 7748 C C . VAL B 1 438 ? -28.328 18.094 11.984 1 95.81 438 VAL B C 1
ATOM 7750 O O . VAL B 1 438 ? -28.922 17.266 12.672 1 95.81 438 VAL B O 1
ATOM 7753 N N . GLU B 1 439 ? -27.688 17.828 10.898 1 93.25 439 GLU B N 1
ATOM 7754 C CA . GLU B 1 439 ? -27.812 16.484 10.32 1 93.25 439 GLU B CA 1
ATOM 7755 C C . GLU B 1 439 ? -27.125 15.445 11.195 1 93.25 439 GLU B C 1
ATOM 7757 O O . GLU B 1 439 ? -27.438 14.258 11.125 1 93.25 439 GLU B O 1
ATOM 7762 N N . ALA B 1 440 ? -26.219 15.883 11.977 1 95 440 ALA B N 1
ATOM 7763 C CA . ALA B 1 440 ? -25.469 14.984 12.852 1 95 440 ALA B CA 1
ATOM 7764 C C . ALA B 1 440 ? -26.281 14.633 14.102 1 95 440 ALA B C 1
ATOM 7766 O O . ALA B 1 440 ? -25.938 13.711 14.828 1 95 440 ALA B O 1
ATOM 7767 N N . LEU B 1 441 ? -27.438 15.266 14.352 1 96 441 LEU B N 1
ATOM 7768 C CA . LEU B 1 441 ? -28.25 15.008 15.531 1 96 441 LEU B CA 1
ATOM 7769 C C . LEU B 1 441 ? -28.734 13.562 15.555 1 96 441 LEU B C 1
ATOM 7771 O O . LEU B 1 441 ? -29.141 13.023 14.523 1 96 441 LEU B O 1
ATOM 7775 N N . ASP B 1 442 ? -28.641 12.961 16.719 1 95.12 442 ASP B N 1
ATOM 7776 C CA . ASP B 1 442 ? -29.141 11.594 16.875 1 95.12 442 ASP B CA 1
ATOM 7777 C C . ASP B 1 442 ? -30.641 11.578 17.156 1 95.12 442 ASP B C 1
ATOM 7779 O O . ASP B 1 442 ? -31.047 11.695 18.312 1 95.12 442 ASP B O 1
ATOM 7783 N N . VAL B 1 443 ? -31.359 11.289 16.156 1 94.06 443 VAL B N 1
ATOM 7784 C CA . VAL B 1 443 ? -32.812 11.383 16.25 1 94.06 443 VAL B CA 1
ATOM 7785 C C . VAL B 1 443 ? -33.344 10.32 17.203 1 94.06 443 VAL B C 1
ATOM 7787 O O . VAL B 1 443 ? -34.344 10.547 17.906 1 94.06 443 VAL B O 1
ATOM 7790 N N . LYS B 1 444 ? -32.719 9.188 17.281 1 92.94 444 LYS B N 1
ATOM 7791 C CA . LYS B 1 444 ? -33.156 8.133 18.188 1 92.94 444 LYS B CA 1
ATOM 7792 C C . LYS B 1 444 ? -33.031 8.586 19.641 1 92.94 444 LYS B C 1
ATOM 7794 O O . LYS B 1 444 ? -33.969 8.383 20.438 1 92.94 444 LYS B O 1
ATOM 7799 N N . VAL B 1 445 ? -31.938 9.203 19.969 1 94.19 445 VAL B N 1
ATOM 7800 C CA . VAL B 1 445 ? -31.703 9.695 21.328 1 94.19 445 VAL B CA 1
ATOM 7801 C C . VAL B 1 445 ? -32.688 10.828 21.641 1 94.19 445 VAL B C 1
ATOM 7803 O O . VAL B 1 445 ? -33.281 10.875 22.734 1 94.19 445 VAL B O 1
ATOM 7806 N N . LEU B 1 446 ? -32.938 11.734 20.672 1 95.12 446 LEU B N 1
ATOM 7807 C CA . LEU B 1 446 ? -33.812 12.875 20.875 1 95.12 446 LEU B CA 1
ATOM 7808 C C . LEU B 1 446 ? -35.25 12.422 21.078 1 95.12 446 LEU B C 1
ATOM 7810 O O . LEU B 1 446 ? -36 13 21.875 1 95.12 446 LEU B O 1
ATOM 7814 N N . ARG B 1 447 ? -35.625 11.375 20.422 1 93.56 447 ARG B N 1
ATOM 7815 C CA . ARG B 1 447 ? -36.969 10.812 20.594 1 93.56 447 ARG B CA 1
ATOM 7816 C C . ARG B 1 447 ? -37.125 10.219 22 1 93.56 447 ARG B C 1
ATOM 7818 O O . ARG B 1 447 ? -38.156 10.406 22.641 1 93.56 447 ARG B O 1
ATOM 7825 N N . GLN B 1 448 ? -36.188 9.609 22.391 1 92.81 448 GLN B N 1
ATOM 7826 C CA . GLN B 1 448 ? -36.219 8.969 23.703 1 92.81 448 GLN B CA 1
ATOM 7827 C C . GLN B 1 448 ? -36.312 10 24.828 1 92.81 448 GLN B C 1
ATOM 7829 O O . GLN B 1 448 ? -37.125 9.836 25.734 1 92.81 448 GLN B O 1
ATOM 7834 N N . VAL B 1 449 ? -35.562 11.023 24.719 1 93.12 449 VAL B N 1
ATOM 7835 C CA . VAL B 1 449 ? -35.5 11.961 25.828 1 93.12 449 VAL B CA 1
ATOM 7836 C C . VAL B 1 449 ? -36.656 12.961 25.75 1 93.12 449 VAL B C 1
ATOM 7838 O O . VAL B 1 449 ? -37.062 13.523 26.781 1 93.12 449 VAL B O 1
ATOM 7841 N N . SER B 1 450 ? -37.094 13.328 24.562 1 91.25 450 SER B N 1
ATOM 7842 C CA . SER B 1 450 ? -38.188 14.273 24.406 1 91.25 450 SER B CA 1
ATOM 7843 C C . SER B 1 450 ? -39.531 13.578 24.562 1 91.25 450 SER B C 1
ATOM 7845 O O . SER B 1 450 ? -40.531 14.219 24.906 1 91.25 450 SER B O 1
ATOM 7847 N N . GLY B 1 451 ? -39.594 12.305 24.297 1 86.5 451 GLY B N 1
ATOM 7848 C CA . GLY B 1 451 ? -40.875 11.586 24.297 1 86.5 451 GLY B CA 1
ATOM 7849 C C . GLY B 1 451 ? -41.625 11.742 23 1 86.5 451 GLY B C 1
ATOM 7850 O O . GLY B 1 451 ? -42.812 11.367 22.906 1 86.5 451 GLY B O 1
ATOM 7851 N N . ALA B 1 452 ? -41 12.359 22.031 1 80.25 452 ALA B N 1
ATOM 7852 C CA . ALA B 1 452 ? -41.656 12.625 20.734 1 80.25 452 ALA B CA 1
ATOM 7853 C C . ALA B 1 452 ? -41.688 11.375 19.859 1 80.25 452 ALA B C 1
ATOM 7855 O O . ALA B 1 452 ? -40.719 10.594 19.875 1 80.25 452 ALA B O 1
ATOM 7856 N N . ASP B 1 453 ? -42.844 10.984 19.266 1 77.5 453 ASP B N 1
ATOM 7857 C CA . ASP B 1 453 ? -42.969 9.82 18.391 1 77.5 453 ASP B CA 1
ATOM 7858 C C . ASP B 1 453 ? -42.906 10.227 16.922 1 77.5 453 ASP B C 1
ATOM 7860 O O . ASP B 1 453 ? -43.594 11.148 16.484 1 77.5 453 ASP B O 1
ATOM 7864 N N . GLU B 1 454 ? -42.062 9.602 16.016 1 76.25 454 GLU B N 1
ATOM 7865 C CA . GLU B 1 454 ? -41.969 9.57 14.562 1 76.25 454 GLU B CA 1
ATOM 7866 C C . GLU B 1 454 ? -41.625 10.945 13.992 1 76.25 454 GLU B C 1
ATOM 7868 O O . GLU B 1 454 ? -42.156 11.328 12.938 1 76.25 454 GLU B O 1
ATOM 7873 N N . GLN B 1 455 ? -40.938 11.805 14.766 1 80.38 455 GLN B N 1
ATOM 7874 C CA . GLN B 1 455 ? -40.594 13.125 14.258 1 80.38 455 GLN B CA 1
ATOM 7875 C C . GLN B 1 455 ? -39.125 13.172 13.812 1 80.38 455 GLN B C 1
ATOM 7877 O O . GLN B 1 455 ? -38.344 12.281 14.141 1 80.38 455 GLN B O 1
ATOM 7882 N N . GLN B 1 456 ? -38.938 14.195 12.945 1 89.12 456 GLN B N 1
ATOM 7883 C CA . GLN B 1 456 ? -37.562 14.438 12.5 1 89.12 456 GLN B CA 1
ATOM 7884 C C . GLN B 1 456 ? -36.719 15.102 13.602 1 89.12 456 GLN B C 1
ATOM 7886 O O . GLN B 1 456 ? -37.281 15.578 14.594 1 89.12 456 GLN B O 1
ATOM 7891 N N . SER B 1 457 ? -35.438 15.188 13.5 1 91.56 457 SER B N 1
ATOM 7892 C CA . SER B 1 457 ? -34.5 15.531 14.555 1 91.56 457 SER B CA 1
ATOM 7893 C C . SER B 1 457 ? -34.781 16.906 15.133 1 91.56 457 SER B C 1
ATOM 7895 O O . SER B 1 457 ? -34.844 17.078 16.344 1 91.56 457 SER B O 1
ATOM 7897 N N . LEU B 1 458 ? -35.062 17.938 14.289 1 94.12 458 LEU B N 1
ATOM 7898 C CA . LEU B 1 458 ? -35.25 19.312 14.773 1 94.12 458 LEU B CA 1
ATOM 7899 C C . LEU B 1 458 ? -36.562 19.422 15.547 1 94.12 458 LEU B C 1
ATOM 7901 O O . LEU B 1 458 ? -36.625 20.188 16.516 1 94.12 458 LEU B O 1
ATOM 7905 N N . ASN B 1 459 ? -37.531 18.688 15.102 1 93.75 459 ASN B N 1
ATOM 7906 C CA . ASN B 1 459 ? -38.812 18.688 15.82 1 93.75 459 ASN B CA 1
ATOM 7907 C C . ASN B 1 459 ? -38.688 18.031 17.188 1 93.75 459 ASN B C 1
ATOM 7909 O O . ASN B 1 459 ? -39.281 18.484 18.156 1 93.75 459 ASN B O 1
ATOM 7913 N N . CYS B 1 460 ? -37.969 17.016 17.234 1 94.81 460 CYS B N 1
ATOM 7914 C CA . CYS B 1 460 ? -37.75 16.344 18.5 1 94.81 460 CYS B CA 1
ATOM 7915 C C . CYS B 1 460 ? -36.969 17.25 19.453 1 94.81 460 CYS B C 1
ATOM 7917 O O . CYS B 1 460 ? -37.281 17.312 20.656 1 94.81 460 CYS B O 1
ATOM 7919 N N . LEU B 1 461 ? -36 17.938 18.891 1 95.56 461 LEU B N 1
ATOM 7920 C CA . LEU B 1 461 ? -35.219 18.844 19.719 1 95.56 461 LEU B CA 1
ATOM 7921 C C . LEU B 1 461 ? -36.062 20 20.234 1 95.56 461 LEU B C 1
ATOM 7923 O O . LEU B 1 461 ? -35.938 20.422 21.375 1 95.56 461 LEU B O 1
ATOM 7927 N N . GLN B 1 462 ? -36.938 20.484 19.375 1 95 462 GLN B N 1
ATOM 7928 C CA . GLN B 1 462 ? -37.844 21.547 19.781 1 95 462 GLN B CA 1
ATOM 7929 C C . GLN B 1 462 ? -38.719 21.094 20.938 1 95 462 GLN B C 1
ATOM 7931 O O . GLN B 1 462 ? -38.969 21.844 21.891 1 95 462 GLN B O 1
ATOM 7936 N N . GLN B 1 463 ? -39.219 19.906 20.844 1 94.38 463 GLN B N 1
ATOM 7937 C CA . GLN B 1 463 ? -40.062 19.359 21.922 1 94.38 463 GLN B CA 1
ATOM 7938 C C . GLN B 1 463 ? -39.25 19.234 23.219 1 94.38 463 GLN B C 1
ATOM 7940 O O . GLN B 1 463 ? -39.781 19.469 24.297 1 94.38 463 GLN B O 1
ATOM 7945 N N . LEU B 1 464 ? -38.125 18.844 23.062 1 94.94 464 LEU B N 1
ATOM 7946 C CA . LEU B 1 464 ? -37.25 18.734 24.234 1 94.94 464 LEU B CA 1
ATOM 7947 C C . LEU B 1 464 ? -37.031 20.094 24.875 1 94.94 464 LEU B C 1
ATOM 7949 O O . LEU B 1 464 ? -37.062 20.234 26.094 1 94.94 464 LEU B O 1
ATOM 7953 N N . VAL B 1 465 ? -36.781 21.156 24.047 1 96.12 465 VAL B N 1
ATOM 7954 C CA . VAL B 1 465 ? -36.562 22.516 24.531 1 96.12 465 VAL B CA 1
ATOM 7955 C C . VAL B 1 465 ? -37.781 23.016 25.266 1 96.12 465 VAL B C 1
ATOM 7957 O O . VAL B 1 465 ? -37.688 23.641 26.328 1 96.12 465 VAL B O 1
ATOM 7960 N N . GLU B 1 466 ? -38.906 22.609 24.719 1 94.06 466 GLU B N 1
ATOM 7961 C CA . GLU B 1 466 ? -40.156 22.984 25.359 1 94.06 466 GLU B CA 1
ATOM 7962 C C . GLU B 1 466 ? -40.344 22.266 26.688 1 94.06 466 GLU B C 1
ATOM 7964 O O . GLU B 1 466 ? -40.719 22.891 27.688 1 94.06 466 GLU B O 1
ATOM 7969 N N . LYS B 1 467 ? -40.062 21.062 26.641 1 93.19 467 LYS B N 1
ATOM 7970 C CA . LYS B 1 467 ? -40.156 20.25 27.859 1 93.19 467 LYS B CA 1
ATOM 7971 C C . LYS B 1 467 ? -39.25 20.781 28.953 1 93.19 467 LYS B C 1
ATOM 7973 O O . LYS B 1 467 ? -39.594 20.719 30.141 1 93.19 467 LYS B O 1
ATOM 7978 N N . LEU B 1 468 ? -38.125 21.297 28.625 1 94.5 468 LEU B N 1
ATOM 7979 C CA . LEU B 1 468 ? -37.156 21.781 29.594 1 94.5 468 LEU B CA 1
ATOM 7980 C C . LEU B 1 468 ? -37.406 23.25 29.953 1 94.5 468 LEU B C 1
ATOM 7982 O O . LEU B 1 468 ? -36.688 23.828 30.75 1 94.5 468 LEU B O 1
ATOM 7986 N N . GLY B 1 469 ? -38.438 23.828 29.281 1 93.19 469 GLY B N 1
ATOM 7987 C CA . GLY B 1 469 ? -38.844 25.188 29.609 1 93.19 469 GLY B CA 1
ATOM 7988 C C . GLY B 1 469 ? -38.031 26.234 28.875 1 93.19 469 GLY B C 1
ATOM 7989 O O . GLY B 1 469 ? -37.938 27.391 29.312 1 93.19 469 GLY B O 1
ATOM 7990 N N . GLY B 1 470 ? -37.375 25.844 27.797 1 93.88 470 GLY B N 1
ATOM 7991 C CA . GLY B 1 470 ? -36.562 26.781 27.031 1 93.88 470 GLY B CA 1
ATOM 7992 C C . GLY B 1 470 ? -37.375 27.578 26.016 1 93.88 470 GLY B C 1
ATOM 7993 O O . GLY B 1 470 ? -38.531 27.25 25.734 1 93.88 470 GLY B O 1
ATOM 7994 N N . ASN B 1 471 ? -36.812 28.703 25.578 1 94.12 471 ASN B N 1
ATOM 7995 C CA . ASN B 1 471 ? -37.438 29.516 24.531 1 94.12 471 ASN B CA 1
ATOM 7996 C C . ASN B 1 471 ? -37.219 28.891 23.156 1 94.12 471 ASN B C 1
ATOM 7998 O O . ASN B 1 471 ? -36.188 29.078 22.531 1 94.12 471 ASN B O 1
ATOM 8002 N N . THR B 1 472 ? -38.219 28.328 22.641 1 93.5 472 THR B N 1
ATOM 8003 C CA . THR B 1 472 ? -38.156 27.547 21.406 1 93.5 472 THR B CA 1
ATOM 8004 C C . THR B 1 472 ? -37.781 28.438 20.234 1 93.5 472 THR B C 1
ATOM 8006 O O . THR B 1 472 ? -36.969 28.047 19.391 1 93.5 472 THR B O 1
ATOM 8009 N N . SER B 1 473 ? -38.375 29.609 20.141 1 91.5 473 SER B N 1
ATOM 8010 C CA . SER B 1 473 ? -38.125 30.5 19.016 1 91.5 473 SER B CA 1
ATOM 8011 C C . SER B 1 473 ? -36.656 30.922 18.953 1 91.5 473 SER B C 1
ATOM 8013 O O . SER B 1 473 ? -36.031 30.938 17.891 1 91.5 473 SER B O 1
ATOM 8015 N N . GLU B 1 474 ? -36.125 31.203 20.078 1 92.62 474 GLU B N 1
ATOM 8016 C CA . GLU B 1 474 ? -34.75 31.688 20.172 1 92.62 474 GLU B CA 1
ATOM 8017 C C . GLU B 1 474 ? -33.75 30.547 19.953 1 92.62 474 GLU B C 1
ATOM 8019 O O . GLU B 1 474 ? -32.75 30.734 19.266 1 92.62 474 GLU B O 1
ATOM 8024 N N . LEU B 1 475 ? -34.031 29.422 20.469 1 96.56 475 LEU B N 1
ATOM 8025 C CA . LEU B 1 475 ? -33.062 28.328 20.469 1 96.56 475 LEU B CA 1
ATOM 8026 C C . LEU B 1 475 ? -33.188 27.516 19.188 1 96.56 475 LEU B C 1
ATOM 8028 O O . LEU B 1 475 ? -32.188 26.984 18.703 1 96.56 475 LEU B O 1
ATOM 8032 N N . MET B 1 476 ? -34.375 27.422 18.609 1 96.56 476 MET B N 1
ATOM 8033 C CA . MET B 1 476 ? -34.562 26.562 17.438 1 96.56 476 MET B CA 1
ATOM 8034 C C . MET B 1 476 ? -34.531 27.375 16.141 1 96.56 476 MET B C 1
ATOM 8036 O O . MET B 1 476 ? -34.219 26.844 15.078 1 96.56 476 MET B O 1
ATOM 8040 N N . GLY B 1 477 ? -34.75 28.641 16.266 1 95.69 477 GLY B N 1
ATOM 8041 C CA . GLY B 1 477 ? -34.812 29.516 15.109 1 95.69 477 GLY B CA 1
ATOM 8042 C C . GLY B 1 477 ? -33.594 29.406 14.219 1 95.69 477 GLY B C 1
ATOM 8043 O O . GLY B 1 477 ? -33.688 29.094 13.031 1 95.69 477 GLY B O 1
ATOM 8044 N N . PRO B 1 478 ? -32.469 29.688 14.789 1 97.19 478 PRO B N 1
ATOM 8045 C CA . PRO B 1 478 ? -31.219 29.641 14 1 97.19 478 PRO B CA 1
ATOM 8046 C C . PRO B 1 478 ? -30.969 28.266 13.383 1 97.19 478 PRO B C 1
ATOM 8048 O O . PRO B 1 478 ? -30.438 28.172 12.273 1 97.19 478 PRO B O 1
ATOM 8051 N N . LEU B 1 479 ? -31.312 27.172 14.047 1 97.44 479 LEU B N 1
ATOM 8052 C CA . LEU B 1 479 ? -31.125 25.828 13.523 1 97.44 479 LEU B CA 1
ATOM 8053 C C . LEU B 1 479 ? -32.062 25.547 12.359 1 97.44 479 LEU B C 1
ATOM 8055 O O . LEU B 1 479 ? -31.656 24.938 11.367 1 97.44 479 LEU B O 1
ATOM 8059 N N . ARG B 1 480 ? -33.25 26.016 12.453 1 95.31 480 ARG B N 1
ATOM 8060 C CA . ARG B 1 480 ? -34.219 25.859 11.375 1 95.31 480 ARG B CA 1
ATOM 8061 C C . ARG B 1 480 ? -33.812 26.703 10.164 1 95.31 480 ARG B C 1
ATOM 8063 O O . ARG B 1 480 ? -34.062 26.312 9.023 1 95.31 480 ARG B O 1
ATOM 8070 N N . LEU B 1 481 ? -33.344 27.875 10.523 1 94.81 481 LEU B N 1
ATOM 8071 C CA . LEU B 1 481 ? -32.844 28.703 9.445 1 94.81 481 LEU B CA 1
ATOM 8072 C C . LEU B 1 481 ? -31.734 27.984 8.68 1 94.81 481 LEU B C 1
ATOM 8074 O O . LEU B 1 481 ? -31.766 27.922 7.445 1 94.81 481 LEU B O 1
ATOM 8078 N N . LEU B 1 482 ? -30.766 27.453 9.406 1 95.75 482 LEU B N 1
ATOM 8079 C CA . LEU B 1 482 ? -29.656 26.734 8.805 1 95.75 482 LEU B CA 1
ATOM 8080 C C . LEU B 1 482 ? -30.141 25.562 7.957 1 95.75 482 LEU B C 1
ATOM 8082 O O . LEU B 1 482 ? -29.719 25.406 6.812 1 95.75 482 LEU B O 1
ATOM 8086 N N . GLN B 1 483 ? -31.094 24.812 8.453 1 93.75 483 GLN B N 1
ATOM 8087 C CA . GLN B 1 483 ? -31.625 23.641 7.754 1 93.75 483 GLN B CA 1
ATOM 8088 C C . GLN B 1 483 ? -32.438 24.062 6.535 1 93.75 483 GLN B C 1
ATOM 8090 O O . GLN B 1 483 ? -32.438 23.375 5.508 1 93.75 483 GLN B O 1
ATOM 8095 N N . GLY B 1 484 ? -33.125 25.094 6.719 1 92 484 GLY B N 1
ATOM 8096 C CA . GLY B 1 484 ? -33.875 25.625 5.594 1 92 484 GLY B CA 1
ATOM 8097 C C . GLY B 1 484 ? -33 26.031 4.426 1 92 484 GLY B C 1
ATOM 8098 O O . GLY B 1 484 ? -33.344 25.75 3.27 1 92 484 GLY B O 1
ATOM 8099 N N . LEU B 1 485 ? -31.969 26.688 4.793 1 92.19 485 LEU B N 1
ATOM 8100 C CA . LEU B 1 485 ? -31.031 27.109 3.756 1 92.19 485 LEU B CA 1
ATOM 8101 C C . LEU B 1 485 ? -30.359 25.906 3.105 1 92.19 485 LEU B C 1
ATOM 8103 O O . LEU B 1 485 ? -30.141 25.891 1.893 1 92.19 485 LEU B O 1
ATOM 8107 N N . ARG B 1 486 ? -30.031 24.938 3.936 1 90.5 486 ARG B N 1
ATOM 8108 C CA . ARG B 1 486 ? -29.406 23.703 3.453 1 90.5 486 ARG B CA 1
ATOM 8109 C C . ARG B 1 486 ? -30.328 22.969 2.496 1 90.5 486 ARG B C 1
ATOM 8111 O O . ARG B 1 486 ? -29.906 22.547 1.418 1 90.5 486 ARG B O 1
ATOM 8118 N N . SER B 1 487 ? -31.594 22.844 2.787 1 85.5 487 SER B N 1
ATOM 8119 C CA . SER B 1 487 ? -32.562 22.062 2.018 1 85.5 487 SER B CA 1
ATOM 8120 C C . SER B 1 487 ? -32.938 22.781 0.723 1 85.5 487 SER B C 1
ATOM 8122 O O . SER B 1 487 ? -33.25 22.141 -0.283 1 85.5 487 SER B O 1
ATOM 8124 N N . SER B 1 488 ? -33 24.094 0.828 1 77.88 488 SER B N 1
ATOM 8125 C CA . SER B 1 488 ? -33.438 24.844 -0.333 1 77.88 488 SER B CA 1
ATOM 8126 C C . SER B 1 488 ? -32.281 25.203 -1.249 1 77.88 488 SER B C 1
ATOM 8128 O O . SER B 1 488 ? -32.5 25.562 -2.412 1 77.88 488 SER B O 1
ATOM 8130 N N . GLY B 1 489 ? -31.281 25.406 -0.74 1 63.78 489 GLY B N 1
ATOM 8131 C CA . GLY B 1 489 ? -30.172 26 -1.478 1 63.78 489 GLY B CA 1
ATOM 8132 C C . GLY B 1 489 ? -29.266 24.969 -2.133 1 63.78 489 GLY B C 1
ATOM 8133 O O . GLY B 1 489 ? -29.047 25.031 -3.344 1 63.78 489 GLY B O 1
ATOM 8134 N N . ALA B 1 490 ? -28.344 24.391 -1.241 1 53.38 490 ALA B N 1
ATOM 8135 C CA . ALA B 1 490 ? -27.016 23.891 -1.592 1 53.38 490 ALA B CA 1
ATOM 8136 C C . ALA B 1 490 ? -27.125 22.609 -2.412 1 53.38 490 ALA B C 1
ATOM 8138 O O . ALA B 1 490 ? -26.281 22.359 -3.281 1 53.38 490 ALA B O 1
ATOM 8139 N N . ALA B 1 491 ? -28.078 21.766 -2.121 1 48.34 491 ALA B N 1
ATOM 8140 C CA . ALA B 1 491 ? -28.156 20.469 -2.787 1 48.34 491 ALA B CA 1
ATOM 8141 C C . ALA B 1 491 ? -29.031 20.547 -4.031 1 48.34 491 ALA B C 1
ATOM 8143 O O . ALA B 1 491 ? -28.938 19.688 -4.922 1 48.34 491 ALA B O 1
ATOM 8144 N N . HIS B 1 492 ? -29.984 21.609 -4.09 1 49.81 492 HIS B N 1
ATOM 8145 C CA . HIS B 1 492 ? -30.969 21.625 -5.168 1 49.81 492 HIS B CA 1
ATOM 8146 C C . HIS B 1 492 ? -30.859 22.922 -5.98 1 49.81 492 HIS B C 1
ATOM 8148 O O . HIS B 1 492 ? -30.266 23.891 -5.531 1 49.81 492 HIS B O 1
ATOM 8154 N N . MET B 1 493 ? -31.188 22.922 -7.254 1 49.81 493 MET B N 1
ATOM 8155 C CA . MET B 1 493 ? -31.328 24.141 -8.062 1 49.81 493 MET B CA 1
ATOM 8156 C C . MET B 1 493 ? -31.844 25.297 -7.227 1 49.81 493 MET B C 1
ATOM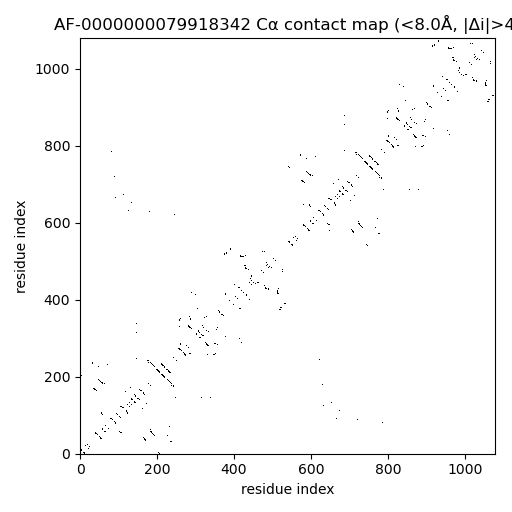 8158 O O . MET B 1 493 ? -32.875 25.172 -6.562 1 49.81 493 MET B O 1
ATOM 8162 N N . LYS B 1 494 ? -30.859 26.281 -6.906 1 55.06 494 LYS B N 1
ATOM 8163 C CA . LYS B 1 494 ? -31.219 27.469 -6.145 1 55.06 494 LYS B CA 1
ATOM 8164 C C . LYS B 1 494 ? -32.562 28.047 -6.609 1 55.06 494 LYS B C 1
ATOM 8166 O O . LYS B 1 494 ? -32.719 28.344 -7.797 1 55.06 494 LYS B O 1
ATOM 8171 N N . GLY B 1 495 ? -33.688 27.672 -6.141 1 58.34 495 GLY B N 1
ATOM 8172 C CA . GLY B 1 495 ? -34.969 28.219 -6.566 1 58.34 495 GLY B CA 1
ATOM 8173 C C . GLY B 1 495 ? -35.469 29.312 -5.648 1 58.34 495 GLY B C 1
ATOM 8174 O O . GLY B 1 495 ? -34.75 29.797 -4.777 1 58.34 495 GLY B O 1
ATOM 8175 N N . SER B 1 496 ? -36.719 29.812 -5.773 1 71.88 496 SER B N 1
ATOM 8176 C CA . SER B 1 496 ? -37.5 30.828 -5.09 1 71.88 496 SER B CA 1
ATOM 8177 C C . SER B 1 496 ? -37.562 30.578 -3.588 1 71.88 496 SER B C 1
ATOM 8179 O O . SER B 1 496 ? -37.531 31.516 -2.791 1 71.88 496 SER B O 1
ATOM 8181 N N . LYS B 1 497 ? -37.062 29.438 -3.109 1 78.5 497 LYS B N 1
ATOM 8182 C CA . LYS B 1 497 ? -37.25 29.078 -1.704 1 78.5 497 LYS B CA 1
ATOM 8183 C C . LYS B 1 497 ? -36.031 29.484 -0.881 1 78.5 497 LYS B C 1
ATOM 8185 O O . LYS B 1 497 ? -36.156 29.875 0.284 1 78.5 497 LYS B O 1
ATOM 8190 N N . PHE B 1 498 ? -34.812 29.484 -1.438 1 86.44 498 PHE B N 1
ATOM 8191 C CA . PHE B 1 498 ? -33.594 29.922 -0.752 1 86.44 498 PHE B CA 1
ATOM 8192 C C . PHE B 1 498 ? -33.625 31.406 -0.431 1 86.44 498 PHE B C 1
ATOM 8194 O O . PHE B 1 498 ? -33.406 31.812 0.71 1 86.44 498 PHE B O 1
ATOM 8201 N N . ASP B 1 499 ? -34.062 32.062 -1.374 1 85.31 499 ASP B N 1
ATOM 8202 C CA . ASP B 1 499 ? -34.156 33.5 -1.222 1 85.31 499 ASP B CA 1
ATOM 8203 C C . ASP B 1 499 ? -35.25 33.875 -0.211 1 85.31 499 ASP B C 1
ATOM 8205 O O . ASP B 1 499 ? -35.094 34.844 0.534 1 85.31 499 ASP B O 1
ATOM 8209 N N . GLU B 1 500 ? -36.219 33.125 -0.265 1 87.44 500 GLU B N 1
ATOM 8210 C CA . GLU B 1 500 ? -37.281 33.375 0.695 1 87.44 500 GLU B CA 1
ATOM 8211 C C . GLU B 1 500 ? -36.812 33.125 2.125 1 87.44 500 GLU B C 1
ATOM 8213 O O . GLU B 1 500 ? -37.156 33.844 3.041 1 87.44 500 GLU B O 1
ATOM 8218 N N . THR B 1 501 ? -36.062 32.125 2.25 1 89.88 501 THR B N 1
ATOM 8219 C CA . THR B 1 501 ? -35.531 31.781 3.57 1 89.88 501 THR B CA 1
ATOM 8220 C C . THR B 1 501 ? -34.562 32.875 4.062 1 89.88 501 THR B C 1
ATOM 8222 O O . THR B 1 501 ? -34.625 33.25 5.234 1 89.88 501 THR B O 1
ATOM 8225 N N . LEU B 1 502 ? -33.781 33.406 3.234 1 91 502 LEU B N 1
ATOM 8226 C CA . LEU B 1 502 ? -32.844 34.469 3.57 1 91 502 LEU B CA 1
ATOM 8227 C C . LEU B 1 502 ? -33.625 35.75 3.938 1 91 502 LEU B C 1
ATOM 8229 O O . LEU B 1 502 ? -33.25 36.438 4.875 1 91 502 LEU B O 1
ATOM 8233 N N . ALA B 1 503 ? -34.688 35.969 3.176 1 90.19 503 ALA B N 1
ATOM 8234 C CA . ALA B 1 503 ? -35.5 37.156 3.4 1 90.19 503 ALA B CA 1
ATOM 8235 C C . ALA B 1 503 ? -36.188 37.094 4.754 1 90.19 503 ALA B C 1
ATOM 8237 O O . ALA B 1 503 ? -36.25 38.094 5.48 1 90.19 503 ALA B O 1
ATOM 8238 N N . ARG B 1 504 ? -36.688 35.969 5.023 1 89.62 504 ARG B N 1
ATOM 8239 C CA . ARG B 1 504 ? -37.375 35.781 6.293 1 89.62 504 ARG B CA 1
ATOM 8240 C C . ARG B 1 504 ? -36.438 36 7.473 1 89.62 504 ARG B C 1
ATOM 8242 O O . ARG B 1 504 ? -36.844 36.438 8.539 1 89.62 504 ARG B O 1
ATOM 8249 N N . ALA B 1 505 ? -35.188 35.75 7.223 1 92.38 505 ALA B N 1
ATOM 8250 C CA . ALA B 1 505 ? -34.188 35.875 8.289 1 92.38 505 ALA B CA 1
ATOM 8251 C C . ALA B 1 505 ? -33.562 37.281 8.289 1 92.38 505 ALA B C 1
ATOM 8253 O O . ALA B 1 505 ? -32.719 37.562 9.141 1 92.38 505 ALA B O 1
ATOM 8254 N N . GLY B 1 506 ? -33.875 38.031 7.316 1 92.5 506 GLY B N 1
ATOM 8255 C CA . GLY B 1 506 ? -33.375 39.406 7.234 1 92.5 506 GLY B CA 1
ATOM 8256 C C . GLY B 1 506 ? -31.938 39.438 6.73 1 92.5 506 GLY B C 1
ATOM 8257 O O . GLY B 1 506 ? -31.172 40.344 7.098 1 92.5 506 GLY B O 1
ATOM 8258 N N . LEU B 1 507 ? -31.578 38.562 5.926 1 93.44 507 LEU B N 1
ATOM 8259 C CA . LEU B 1 507 ? -30.172 38.469 5.531 1 93.44 507 LEU B CA 1
ATOM 8260 C C . LEU B 1 507 ? -30 38.875 4.074 1 93.44 507 LEU B C 1
ATOM 8262 O O . LEU B 1 507 ? -28.875 38.906 3.574 1 93.44 507 LEU B O 1
ATOM 8266 N N . THR B 1 508 ? -31.016 39.281 3.414 1 90.25 508 THR B N 1
ATOM 8267 C CA . THR B 1 508 ? -30.984 39.5 1.976 1 90.25 508 THR B CA 1
ATOM 8268 C C . THR B 1 508 ? -30.078 40.688 1.65 1 90.25 508 THR B C 1
ATOM 8270 O O . THR B 1 508 ? -29.438 40.719 0.598 1 90.25 508 THR B O 1
ATOM 8273 N N . SER B 1 509 ? -30 41.656 2.555 1 91.69 509 SER B N 1
ATOM 8274 C CA . SER B 1 509 ? -29.266 42.875 2.273 1 91.69 509 SER B CA 1
ATOM 8275 C C . SER B 1 509 ? -27.766 42.688 2.465 1 91.69 509 SER B C 1
ATOM 8277 O O . SER B 1 509 ? -26.953 43.5 2.029 1 91.69 509 SER B O 1
ATOM 8279 N N . MET B 1 510 ? -27.422 41.594 2.984 1 93 510 MET B N 1
ATOM 8280 C CA . MET B 1 510 ? -26.016 41.344 3.277 1 93 510 MET B CA 1
ATOM 8281 C C . MET B 1 510 ? -25.359 40.562 2.139 1 93 510 MET B C 1
ATOM 8283 O O . MET B 1 510 ? -26.016 39.75 1.482 1 93 510 MET B O 1
ATOM 8287 N N . PRO B 1 511 ? -24.078 40.938 1.895 1 93.56 511 PRO B N 1
ATOM 8288 C CA . PRO B 1 511 ? -23.359 40.062 0.955 1 93.56 511 PRO B CA 1
ATOM 8289 C C . PRO B 1 511 ? -23.203 38.625 1.47 1 93.56 511 PRO B C 1
ATOM 8291 O O . PRO B 1 511 ? -23.312 38.406 2.674 1 93.56 511 PRO B O 1
ATOM 8294 N N . PRO B 1 512 ? -22.953 37.75 0.603 1 93.44 512 PRO B N 1
ATOM 8295 C CA . PRO B 1 512 ? -22.938 36.312 0.95 1 93.44 512 PRO B CA 1
ATOM 8296 C C . PRO B 1 512 ? -22 36 2.109 1 93.44 512 PRO B C 1
ATOM 8298 O O . PRO B 1 512 ? -22.328 35.188 2.975 1 93.44 512 PRO B O 1
ATOM 8301 N N . ASP B 1 513 ? -20.812 36.562 2.1 1 94 513 ASP B N 1
ATOM 8302 C CA . ASP B 1 513 ? -19.859 36.312 3.168 1 94 513 ASP B CA 1
ATOM 8303 C C . ASP B 1 513 ? -20.406 36.75 4.52 1 94 513 ASP B C 1
ATOM 8305 O O . ASP B 1 513 ? -20.266 36.031 5.52 1 94 513 ASP B O 1
ATOM 8309 N N . LYS B 1 514 ? -21.031 37.844 4.551 1 93.88 514 LYS B N 1
ATOM 8310 C CA . LYS B 1 514 ? -21.609 38.375 5.789 1 93.88 514 LYS B CA 1
ATOM 8311 C C . LYS B 1 514 ? -22.844 37.562 6.199 1 93.88 514 LYS B C 1
ATOM 8313 O O . LYS B 1 514 ? -23.125 37.406 7.391 1 93.88 514 LYS B O 1
ATOM 8318 N N . GLN B 1 515 ? -23.578 37.156 5.203 1 95.06 515 GLN B N 1
ATOM 8319 C CA . GLN B 1 515 ? -24.688 36.25 5.508 1 95.06 515 GLN B CA 1
ATOM 8320 C C . GLN B 1 515 ? -24.203 35.031 6.297 1 95.06 515 GLN B C 1
ATOM 8322 O O . GLN B 1 515 ? -24.797 34.688 7.316 1 95.06 515 GLN B O 1
ATOM 8327 N N . PHE B 1 516 ? -23.156 34.5 5.805 1 95.69 516 PHE B N 1
ATOM 8328 C CA . PHE B 1 516 ? -22.641 33.281 6.445 1 95.69 516 PHE B CA 1
ATOM 8329 C C . PHE B 1 516 ? -22.125 33.594 7.852 1 95.69 516 PHE B C 1
ATOM 8331 O O . PHE B 1 516 ? -22.344 32.812 8.781 1 95.69 516 PHE B O 1
ATOM 8338 N N . GLU B 1 517 ? -21.438 34.656 7.984 1 95.19 517 GLU B N 1
ATOM 8339 C CA . GLU B 1 517 ? -20.969 35.062 9.305 1 95.19 517 GLU B CA 1
ATOM 8340 C C . GLU B 1 517 ? -22.109 35.188 10.297 1 95.19 517 GLU B C 1
ATOM 8342 O O . GLU B 1 517 ? -22 34.75 11.438 1 95.19 517 GLU B O 1
ATOM 8347 N N . GLU B 1 518 ? -23.156 35.781 9.805 1 95.62 518 GLU B N 1
ATOM 8348 C CA . GLU B 1 518 ? -24.328 35.969 10.648 1 95.62 518 GLU B CA 1
ATOM 8349 C C . GLU B 1 518 ? -24.953 34.625 11.023 1 95.62 518 GLU B C 1
ATOM 8351 O O . GLU B 1 518 ? -25.375 34.406 12.164 1 95.62 518 GLU B O 1
ATOM 8356 N N . ILE B 1 519 ? -25.016 33.812 10.109 1 96.31 519 ILE B N 1
ATOM 8357 C CA . ILE B 1 519 ? -25.562 32.469 10.359 1 96.31 519 ILE B CA 1
ATOM 8358 C C . ILE B 1 519 ? -24.719 31.75 11.406 1 96.31 519 ILE B C 1
ATOM 8360 O O . ILE B 1 519 ? -25.266 31.156 12.344 1 96.31 519 ILE B O 1
ATOM 8364 N N . VAL B 1 520 ? -23.406 31.781 11.266 1 96.94 520 VAL B N 1
ATOM 8365 C CA . VAL B 1 520 ? -22.5 31.156 12.227 1 96.94 520 VAL B CA 1
ATOM 8366 C C . VAL B 1 520 ? -22.734 31.734 13.617 1 96.94 520 VAL B C 1
ATOM 8368 O O . VAL B 1 520 ? -22.797 31 14.602 1 96.94 520 VAL B O 1
ATOM 8371 N N . ASP B 1 521 ? -22.906 33 13.656 1 96.56 521 ASP B N 1
ATOM 8372 C CA . ASP B 1 521 ? -23.109 33.688 14.93 1 96.56 521 ASP B CA 1
ATOM 8373 C C . ASP B 1 521 ? -24.422 33.25 15.57 1 96.56 521 ASP B C 1
ATOM 8375 O O . ASP B 1 521 ? -24.469 32.938 16.766 1 96.56 521 ASP B O 1
ATOM 8379 N N . ARG B 1 522 ? -25.469 33.281 14.812 1 96.56 522 ARG B N 1
ATOM 8380 C CA . ARG B 1 522 ? -26.781 32.906 15.32 1 96.56 522 ARG B CA 1
ATOM 8381 C C . ARG B 1 522 ? -26.781 31.469 15.812 1 96.56 522 ARG B C 1
ATOM 8383 O O . ARG B 1 522 ? -27.344 31.156 16.875 1 96.56 522 ARG B O 1
ATOM 8390 N N . VAL B 1 523 ? -26.188 30.609 15.062 1 97.56 523 VAL B N 1
ATOM 8391 C CA . VAL B 1 523 ? -26.141 29.203 15.43 1 97.56 523 VAL B CA 1
ATOM 8392 C C . VAL B 1 523 ? -25.312 29.016 16.703 1 97.56 523 VAL B C 1
ATOM 8394 O O . VAL B 1 523 ? -25.672 28.234 17.578 1 97.56 523 VAL B O 1
ATOM 8397 N N . THR B 1 524 ? -24.188 29.719 16.781 1 97.38 524 THR B N 1
ATOM 8398 C CA . THR B 1 524 ? -23.344 29.656 17.969 1 97.38 524 THR B CA 1
ATOM 8399 C C . THR B 1 524 ? -24.125 30.031 19.219 1 97.38 524 THR B C 1
ATOM 8401 O O . THR B 1 524 ? -24.078 29.328 20.234 1 97.38 524 THR B O 1
ATOM 8404 N N . LYS B 1 525 ? -24.875 31.109 19.141 1 96.69 525 LYS B N 1
ATOM 8405 C CA . LYS B 1 525 ? -25.672 31.578 20.281 1 96.69 525 LYS B CA 1
ATOM 8406 C C . LYS B 1 525 ? -26.766 30.562 20.641 1 96.69 525 LYS B C 1
ATOM 8408 O O . LYS B 1 525 ? -27.047 30.359 21.828 1 96.69 525 LYS B O 1
ATOM 8413 N N . ALA B 1 526 ? -27.328 30.016 19.672 1 97.38 526 ALA B N 1
ATOM 8414 C CA . ALA B 1 526 ? -28.344 28.984 19.906 1 97.38 526 ALA B CA 1
ATOM 8415 C C . ALA B 1 526 ? -27.734 27.812 20.656 1 97.38 526 ALA B C 1
ATOM 8417 O O . ALA B 1 526 ? -28.344 27.297 21.609 1 97.38 526 ALA B O 1
ATOM 8418 N N . LEU B 1 527 ? -26.578 27.312 20.234 1 97.81 527 LEU B N 1
ATOM 8419 C CA . LEU B 1 527 ? -25.922 26.188 20.891 1 97.81 527 LEU B CA 1
ATOM 8420 C C . LEU B 1 527 ? -25.547 26.531 22.328 1 97.81 527 LEU B C 1
ATOM 8422 O O . LEU B 1 527 ? -25.688 25.688 23.219 1 97.81 527 LEU B O 1
ATOM 8426 N N . GLN B 1 528 ? -25.094 27.734 22.516 1 96.88 528 GLN B N 1
ATOM 8427 C CA . GLN B 1 528 ? -24.781 28.172 23.875 1 96.88 528 GLN B CA 1
ATOM 8428 C C . GLN B 1 528 ? -26.031 28.219 24.75 1 96.88 528 GLN B C 1
ATOM 8430 O O . GLN B 1 528 ? -25.984 27.828 25.922 1 96.88 528 GLN B O 1
ATOM 8435 N N . GLY B 1 529 ? -27.125 28.703 24.156 1 96.81 529 GLY B N 1
ATOM 8436 C CA . GLY B 1 529 ? -28.391 28.703 24.859 1 96.81 529 GLY B CA 1
ATOM 8437 C C . GLY B 1 529 ? -28.875 27.312 25.219 1 96.81 529 GLY B C 1
ATOM 8438 O O . GLY B 1 529 ? -29.375 27.094 26.328 1 96.81 529 GLY B O 1
ATOM 8439 N N . LEU B 1 530 ? -28.734 26.406 24.328 1 97.12 530 LEU B N 1
ATOM 8440 C CA . LEU B 1 530 ? -29.109 25.016 24.578 1 97.12 530 LEU B CA 1
ATOM 8441 C C . LEU B 1 530 ? -28.25 24.422 25.688 1 97.12 530 LEU B C 1
ATOM 8443 O O . LEU B 1 530 ? -28.75 23.656 26.516 1 97.12 530 LEU B O 1
ATOM 8447 N N . THR B 1 531 ? -26.953 24.734 25.656 1 97.19 531 THR B N 1
ATOM 8448 C CA . THR B 1 531 ? -26.031 24.266 26.688 1 97.19 531 THR B CA 1
ATOM 8449 C C . THR B 1 531 ? -26.484 24.766 28.062 1 97.19 531 THR B C 1
ATOM 8451 O O . THR B 1 531 ? -26.531 23.984 29.031 1 97.19 531 THR B O 1
ATOM 8454 N N . GLU B 1 532 ? -26.859 26.031 28.109 1 96.38 532 GLU B N 1
ATOM 8455 C CA . GLU B 1 532 ? -27.328 26.609 29.359 1 96.38 532 GLU B CA 1
ATOM 8456 C C . GLU B 1 532 ? -28.641 25.969 29.812 1 96.38 532 GLU B C 1
ATOM 8458 O O . GLU B 1 532 ? -28.828 25.734 31.016 1 96.38 532 GLU B O 1
ATOM 8463 N N . LEU B 1 533 ? -29.516 25.719 28.906 1 96 533 LEU B N 1
ATOM 8464 C CA . LEU B 1 533 ? -30.781 25.062 29.219 1 96 533 LEU B CA 1
ATOM 8465 C C . LEU B 1 533 ? -30.547 23.688 29.812 1 96 533 LEU B C 1
ATOM 8467 O O . LEU B 1 533 ? -31.203 23.312 30.797 1 96 533 LEU B O 1
ATOM 8471 N N . CYS B 1 534 ? -29.609 22.922 29.312 1 95.31 534 CYS B N 1
ATOM 8472 C CA . CYS B 1 534 ? -29.281 21.594 29.812 1 95.31 534 CYS B CA 1
ATOM 8473 C C . CYS B 1 534 ? -28.672 21.672 31.203 1 95.31 534 CYS B C 1
ATOM 8475 O O . CYS B 1 534 ? -28.984 20.844 32.062 1 95.31 534 CYS B O 1
ATOM 8477 N N . ARG B 1 535 ? -27.828 22.625 31.422 1 94.5 535 ARG B N 1
ATOM 8478 C CA . ARG B 1 535 ? -27.156 22.75 32.719 1 94.5 535 ARG B CA 1
ATOM 8479 C C . ARG B 1 535 ? -28.109 23.188 33.812 1 94.5 535 ARG B C 1
ATOM 8481 O O . ARG B 1 535 ? -28.016 22.734 34.938 1 94.5 535 ARG B O 1
ATOM 8488 N N . THR B 1 536 ? -29.047 24.047 33.5 1 92.62 536 THR B N 1
ATOM 8489 C CA . THR B 1 536 ? -30.016 24.531 34.5 1 92.62 536 THR B CA 1
ATOM 8490 C C . THR B 1 536 ? -31.047 23.453 34.812 1 92.62 536 THR B C 1
ATOM 8492 O O . THR B 1 536 ? -31.594 23.422 35.906 1 92.62 536 THR B O 1
ATOM 8495 N N . SER B 1 537 ? -31.359 22.609 33.875 1 88.56 537 SER B N 1
ATOM 8496 C CA . SER B 1 537 ? -32.344 21.547 34.094 1 88.56 537 SER B CA 1
ATOM 8497 C C . SER B 1 537 ? -31.766 20.406 34.906 1 88.56 537 SER B C 1
ATOM 8499 O O . SER B 1 537 ? -32.5 19.578 35.438 1 88.56 537 SER B O 1
ATOM 8501 N N . ARG B 1 538 ? -30.469 20.062 34.969 1 77.19 538 ARG B N 1
ATOM 8502 C CA . ARG B 1 538 ? -29.812 19.047 35.781 1 77.19 538 ARG B CA 1
ATOM 8503 C C . ARG B 1 538 ? -29.891 19.375 37.25 1 77.19 538 ARG B C 1
ATOM 8505 O O . ARG B 1 538 ? -29.984 18.484 38.094 1 77.19 538 ARG B O 1
ATOM 8512 N N . LYS B 1 539 ? -29.828 20.719 37.75 1 67.81 539 LYS B N 1
ATOM 8513 C CA . LYS B 1 539 ? -29.859 21.156 39.156 1 67.81 539 LYS B CA 1
ATOM 8514 C C . LYS B 1 539 ? -31.266 21.047 39.719 1 67.81 539 LYS B C 1
ATOM 8516 O O . LYS B 1 539 ? -31.438 20.875 40.938 1 67.81 539 LYS B O 1
ATOM 8521 N N . ASP B 1 540 ? -32.281 21.141 38.906 1 55.12 540 ASP B N 1
ATOM 8522 C CA . ASP B 1 540 ? -33.625 21.016 39.438 1 55.12 540 ASP B CA 1
ATOM 8523 C C . ASP B 1 540 ? -34.094 19.547 39.406 1 55.12 540 ASP B C 1
ATOM 8525 O O . ASP B 1 540 ? -34.781 19.109 40.344 1 55.12 540 ASP B O 1
#

Radius of gyration: 37.4 Å; Cα contacts (8 Å, |Δi|>4): 2110; chains: 2; bounding box: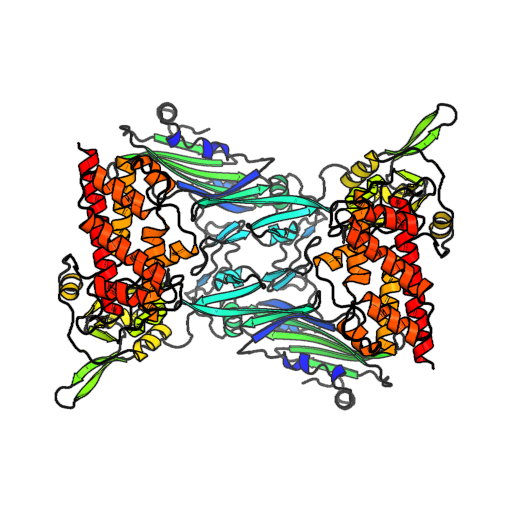 82×127×106 Å

Foldseek 3Di:
DWADPDPVDCLVVVLVVDDPLQNCVVVVVLFDQADAFKHWAFWWDDDDQFIKTKHKKKFFPVCLCVCQVDQADDDWQAPPWDFDPPPDTDTDPNQWGQPPNGIIGFAWDFADDDPDDLGTQIDGDVCLCVQQVWDADPVRWIWHQDLQRDIDGAKDWDDDDRHTIIIMGTSLSVLLVCQVVNIKMKMWIKGKDWDQDPDADKRWIWDDDSFKTKIKIWGADPVVHTIMIIITGMGIHHHDPHNPPGNNDDPDDFDWDWAFQAADPVPRHTDIDTLADDPVQQQRKWKFQLCLCVVQLVCLVAWADWQFKIDGPPRDIFGWHAAPVRIIIGGSNRLNVRHRVSNVSRRVGTDHDDRDDDPCCCCVPVVVDDDDDLFFTLVLLVVLLVLLQVLVCLQQVDGFFADDDPVLVSNSVRQDFDSDLDLVNLLVSLQSVLVVQPVRTDQVSLCVQLVDPPDGRLVSVLSNCVVLVHDSCQLSVLSVLSVQLNVQPNPDDNDPRNCVSCVVVVNNPDGSRVSSSVSSSSNSVSSNRSSVSSNVSNVD/DWADPDPVDCLVVVLVVDPPLQNCVVVVVLFDQADAFKHWAFWWDDDDQFIKTKHKKKFFPVCLCVCQVDQADDDWQAPPWDFDPPPDTDTDPNQWGQPPNGIIGFAWDFADDDPDDLETQIDGDVCLCVQQVWDADPVRWIWHQDLQRDIDGAKDWDDDDRHTIIIMGTSLSVLLVCQVVNIKMKMWIKGKDWDQDPDADKRWIWDDDSFKTKIKIWGADPPVHTIMIIITGMGIHHHDPHNPPGNNDDPDDFDWDWAFQAADPVPRHTDIDTLADDPVQQQRKWKFQLCLCVVQLVCLVQWADWQFKIDGPPRDIFGWHAAPVRIIIGGSNRLNVRHRVSNVSRRVGTDHDDRDDDPCCCCVPVVVDDDDDLFFTLVLLVVLLVLLQVLQCLQQVDGFFADDDPVLVSNSVRQDFDSDLDLVNLLVSLQSVLVVQPVRTDQVSLCVQLVDPPDGRLVSVLSNCVVLPHDSCQQSVLSVLSVQLNVQPNPDDNDPRNCVSCVVVVNNPDGSRVSSSVSSSSNSVSSNSSSVSSNVSNVD

Sequence (1080 aa):
MLKNPDPKSDCLERYETLPPALQHREALTLIDPEPTQWITVLRRQGDGKNYSSLKPLLVATAHQDKVLATTDWSINDLGEPSYGTDRDPAFHDGLTSNPDGYDLHFFADALWLPTGTSHPLIEFTPSFRWWLGLVTRPDESMYRINDAGRDEEVVKVHRLQEGEYEVQVSARHLRKYLAARGMSLVVQHSHCRTVDTHQSDRIDLGLHTKVASFDYIAWGDSALGGYVATLTGKHVVLPFAAAGENPDDTNRPEKFQEFIVDVDSSTGEEIRLSCQREDSTYLTPVFFDSDVLTRYRERPSRYLVQRTSVACHGRWSMDIDINDEGLVQVWLGDLGSLPESEREYWLTHNVPPHGGITITRVLRDLAGRWVEDERPDPDRLRRARADLIVAFKDLFGDTLYRPLGASDATDFAALALCTNSTEGQRNQGIITLAIGIVEALDVKVLRQVSGADEQQSLNCLQQLVEKLGGNTSELMGPLRLLQGLRSSGAAHMKGSKFDETLARAGLTSMPPDKQFEEIVDRVTKALQGLTELCRTSRKDMLKNPDPKSDCLERYETLPPALQHREALTLIDPEPTQWITVLRRQGDGKNYSSLKPLLVATAHQDKVLATTDWSINDLGEPSYGTDRDPAFHDGLTSNPDGYDLHFFADALWLPTGTSHPLIEFTPSFRWWLGLVTRPDESMYRINDAGRDEEVVKVHRLQEGEYEVQVSARHLRKYLAARGMSLVVQHSHCRTVDTHQSDRIDLGLHTKVASFDYIAWGDSALGGYVATLTGKHVVLPFAAAGENPDDTNRPEKFQEFIVDVDSSTGEEIRLSCQREDSTYLTPVFFDSDVLTRYRERPSRYLVQRTSVACHGRWSMDIDINDEGLVQVWLGDLGSLPESEREYWLTHNVPPHGGITITRVLRDLAGRWVEDERPDPDRLRRARADLIVAFKDLFGDTLYRPLGASDATDFAALALCTNSTEGQRNQGIITLAIGIVEALDVKVLRQVSGADEQQSLNCLQQLVEKLGGNTSELMGPLRLLQGLRSSGAAHMKGSKFDETLARAGLTSMPPDKQFEEIVDRVTKALQGLTELCRTSRKD